Protein AF-0000000076756627 (afdb_homodimer)

Nearest PDB structures (foldseek):
  6l85-assembly1_A  TM=8.746E-01  e=1.612E-20  Thermotoga maritima MSB8
  8pm6-assembly1_A  TM=1.096E-01  e=7.629E-03  Homo sapiens
  7p54-assembly1_B  TM=1.481E-01  e=3.243E-01  Homo sapiens
  6oop-assembly1_A  TM=1.247E-01  e=1.608E+00  Escherichia coli
  6l85-assembly1_A  TM=8.746E-01  e=1.141E-20  Thermotoga maritima MSB8

Secondary structure (DSSP, 8-state):
-HHHHHHHHHHHHHHHHHHHHHHHHHHHHHHHHHHTTTTTHHHHHHHHHHHHHHHHHHIIIIIHHHHHHHHHTTSS-HHHHHHHIIIIIHHHHHHHHHHHHHHHHHHSB--SSS---HHHHHHHHHHHHHHHHHHHHHHHHTT----HHHHHHHHHHHHHHHHHHHHHGGGGGGGB-HHHHHHHHHHHHHHHHHHHHHHHHHHHHHIIIIIHHHHHHHHHHHHHHHHHHHHHHHHHHHHHHS-HHHHHHHHHHHHHHHHHHHHS---GGG--SHHHHHHHHHHHHHHT-THHHHHHHHHHHHHHHHHHHHHHHIIIIITGGG-----HHHHHHHHHHHHHHHHHHHHHHHHH--TTS-HHHHHHHHHHHHHHHHHHHHHHHHHHHTTHHHHHHHHHHHHHHHHSSTT--PPPPHHHHHHHHHHHHHHHHHH-HHHHHIIIIIS----HHHHHHHHHHHHHHHHHHHHHT----HHHHHHHHHHHHHHHHT---HHHHHHHHHHHHHHHHHHHHHHHHHHHHHHHH-/-HHHHHHHHHHHHHHHHHHHHHHHHHHHHHHHHHHTTTTTHHHHHHHHHHHHHHHHHHIIIIIHHHHHHHHHTTSS-HHHHHHHIIIIIHHHHHHHHHHHHHHHHHHSB--SSS---HHHHHHHHHHHHHHHHHHHHHHHHTT----HHHHHHHHHHHHHHHHHHHHHGGGGGGGB-HHHHHHHHHHHHHHHHHHHHHHHHHHHHHIIIIIHHHHHHHHHHHHHHHHHHHHHHHHHHHHHHS-HHHHHHHHHHHHHHHHHHHHS---GGG--SHHHHHHHHHHHHHHT-THHHHHHHHHHHHHHHHHHHHHHHIIIIITGGG-----HHHHHHHHHHHHHHHHHHHHHHHHH--TTS-HHHHHHHHHHHHHHHHHHHHHHHHHHHTTHHHHHHHHHHHHHHHHSSTT--PPPPHHHHHHHHHHHHHHHHHH-HHHHHIIIIIS----HHHHHHHHHHHHHHHHHHHHHT----HHHHHHHHHHHHHHHHT---HHHHHHHHHHHHHHHHHHHHHHHHHHHHHHHH-

Solvent-accessible surface area (backbone atoms only — not comparable to full-atom values): 49912 Å² total; per-residue (Å²): 111,71,64,56,52,52,48,50,50,49,49,51,51,50,51,50,44,50,50,48,47,50,52,44,48,50,50,45,54,56,51,46,39,62,70,30,70,58,46,63,49,68,60,48,53,52,40,49,52,27,30,40,47,22,19,18,26,43,14,8,20,52,51,15,47,66,43,2,36,41,40,35,21,64,60,32,52,70,70,52,48,48,52,47,34,53,49,27,19,30,40,18,23,64,66,23,14,68,53,47,20,58,51,68,64,62,66,52,43,60,62,79,77,47,95,63,56,50,65,58,54,40,38,26,38,42,13,8,34,42,18,21,23,52,48,37,45,54,33,12,75,69,25,35,67,50,53,62,64,48,15,36,50,17,0,40,51,24,16,47,39,50,52,22,36,74,74,53,40,77,62,15,59,74,43,50,49,60,68,60,52,49,39,53,56,49,16,70,51,49,15,22,48,51,8,15,53,44,10,29,56,55,42,50,49,43,44,57,60,49,55,42,37,41,51,54,39,47,50,48,45,48,49,46,48,49,47,48,49,49,49,49,51,51,47,50,54,52,50,69,70,42,54,73,70,52,41,54,57,48,47,55,39,43,55,54,32,49,54,42,59,71,64,62,86,58,60,79,82,72,42,76,31,68,65,57,42,53,49,48,57,54,49,52,57,54,61,64,42,60,42,58,53,37,52,41,49,51,52,15,48,50,35,15,53,47,35,25,47,51,42,43,30,36,54,66,59,31,40,50,65,56,64,52,78,69,49,73,66,50,51,50,45,51,22,49,45,45,12,47,52,39,21,50,53,45,33,58,53,41,66,66,57,52,88,82,53,61,59,62,58,51,50,42,50,52,25,27,51,50,25,52,51,50,49,45,52,49,31,20,36,42,15,10,52,57,48,17,66,29,47,18,47,44,50,53,38,52,34,25,52,50,70,63,39,78,79,65,85,68,85,74,57,64,66,58,39,50,43,35,30,51,25,17,44,44,17,28,70,75,41,7,62,44,15,20,42,33,56,5,52,62,35,17,82,41,39,23,55,54,25,30,36,22,54,46,24,26,41,49,48,54,40,51,28,60,76,69,69,48,63,65,38,72,58,41,12,40,55,16,4,42,42,16,44,10,57,72,70,72,50,46,35,65,76,64,46,50,61,38,55,49,46,57,65,43,33,32,59,52,10,11,52,43,1,30,52,41,25,54,51,46,64,69,74,102,110,70,64,56,53,53,48,51,50,49,50,52,50,50,52,51,45,50,50,50,47,49,52,45,48,52,50,44,52,57,51,46,38,60,68,30,69,59,46,62,50,69,60,48,53,53,41,49,52,28,32,40,46,21,20,16,25,41,12,8,20,50,51,15,46,65,44,3,36,43,39,36,22,63,59,31,52,72,69,52,48,49,52,47,35,52,49,26,18,31,41,18,22,65,66,23,15,68,52,47,19,58,51,67,65,64,64,54,42,61,63,78,79,46,96,61,55,51,66,57,53,38,37,26,38,42,14,8,33,42,18,21,23,52,48,38,45,54,33,12,75,70,25,36,69,50,55,64,63,48,15,35,51,17,0,40,51,23,17,46,39,51,52,22,36,74,73,54,40,77,63,15,61,72,43,50,50,60,68,59,54,49,39,54,57,50,15,71,52,50,15,23,48,52,8,14,53,45,10,30,54,53,41,49,49,44,43,57,61,48,56,39,37,40,51,55,40,48,49,49,47,47,50,47,48,49,46,48,50,49,49,50,51,52,46,50,55,52,51,70,70,41,53,73,70,54,41,55,58,48,47,56,39,44,55,55,33,49,54,42,60,71,62,62,85,58,60,78,82,72,41,76,29,68,68,57,42,52,50,47,57,53,48,52,56,54,62,63,43,60,41,58,52,39,51,42,50,50,51,16,48,51,35,15,52,46,35,23,46,50,41,43,31,36,54,67,59,29,40,49,64,57,64,52,80,69,50,75,65,48,51,50,45,51,23,49,45,46,13,47,52,39,21,51,52,44,32,57,53,41,66,66,58,52,86,81,54,61,60,61,58,52,50,41,49,52,26,28,52,51,25,52,53,50,48,44,52,49,31,20,34,43,16,10,52,57,48,18,67,30,47,16,47,45,50,54,38,52,34,26,53,50,70,61,40,80,80,65,85,69,84,72,56,66,67,58,39,49,42,34,30,51,24,17,44,45,17,27,72,74,41,7,60,44,15,20,42,33,55,6,51,60,35,17,81,42,40,24,55,55,23,31,36,22,52,45,24,27,42,48,47,53,41,52,28,61,74,70,68,47,62,65,39,74,58,41,11,39,55,16,5,42,41,16,43,9,56,73,70,71,49,47,37,64,77,63,46,50,61,36,54,49,47,56,65,42,35,32,60,52,10,11,52,44,0,31,52,41,27,54,50,48,64,69,74,103

InterPro domains:
  IPR001204 Phosphate transporter [PF01384] (58-515)
  IPR001204 Phosphate transporter [PTHR11101] (40-524)

Sequence (1052 aa):
MAGSSASLRLKSVNFLGMALLFGVSCYFIYWGLGYIQHHHSALFILAALFGIFMAFNIGGNDVANSFGTSVGAGTLSIPQALAVAAVFEVSGAMLAGGGVTDTIRNGIVDLGSMSLEPVQFVYIMMAALAAASLWLLFASQKGLPVSTTHSIIGGIVGAALVLGFYNSGLAGLNMVRWEKIGEIAISWVLSPLLGGVTSYLVFKNIKTYILGYNVASSRHVQRLRKQKLAYKKEHKTRFEQMSELQQMAYTATIVRDAQLYNEGNYQPEELVSDYYRGLHEIDCRKDEINAFRALRLWVPLAGAVGGMVMAAMLLFKGLKHLNLGLSTLDNLLIVGMVGAVLWMGTFAYARTLKTGANLDRATFIMFSWLQVFTACCFAFSHGSNDIANAIGPFAAIMDVLRSGTIGSSGDIPPITMLTFGVSLVVGLWFIGREVIATVGENLAKMHPSSGFVAELSAATVVMLASALGLPVSSTHILVGAVLGIGLVNRNANWRLMKPIALAWVITVPAAGLLASICFIVLNAVFMAGSSASLRLKSVNFLGMALLFGVSCYFIYWGLGYIQHHHSALFILAALFGIFMAFNIGGNDVANSFGTSVGAGTLSIPQALAVAAVFEVSGAMLAGGGVTDTIRNGIVDLGSMSLEPVQFVYIMMAALAAASLWLLFASQKGLPVSTTHSIIGGIVGAALVLGFYNSGLAGLNMVRWEKIGEIAISWVLSPLLGGVTSYLVFKNIKTYILGYNVASSRHVQRLRKQKLAYKKEHKTRFEQMSELQQMAYTATIVRDAQLYNEGNYQPEELVSDYYRGLHEIDCRKDEINAFRALRLWVPLAGAVGGMVMAAMLLFKGLKHLNLGLSTLDNLLIVGMVGAVLWMGTFAYARTLKTGANLDRATFIMFSWLQVFTACCFAFSHGSNDIANAIGPFAAIMDVLRSGTIGSSGDIPPITMLTFGVSLVVGLWFIGREVIATVGENLAKMHPSSGFVAELSAATVVMLASALGLPVSSTHILVGAVLGIGLVNRNANWRLMKPIALAWVITVPAAGLLASICFIVLNAVF

Structure (mmCIF, N/CA/C/O backbone):
data_AF-0000000076756627-model_v1
#
loop_
_entity.id
_entity.type
_entity.pdbx_description
1 polymer 'Phosphate transporter'
#
loop_
_atom_site.group_PDB
_atom_site.id
_atom_site.type_symbol
_atom_site.label_atom_id
_atom_site.label_alt_id
_atom_site.label_comp_id
_atom_site.label_asym_id
_atom_site.label_entity_id
_atom_site.label_seq_id
_atom_site.pdbx_PDB_ins_code
_atom_site.Cartn_x
_atom_site.Cartn_y
_atom_site.Cartn_z
_atom_site.occupancy
_atom_site.B_iso_or_equiv
_atom_site.auth_seq_id
_atom_site.auth_comp_id
_atom_site.auth_asym_id
_atom_site.auth_atom_id
_atom_site.pdbx_PDB_model_num
ATOM 1 N N . MET A 1 1 ? 10.414 22.359 33.5 1 35.88 1 MET A N 1
ATOM 2 C CA . MET A 1 1 ? 10.297 20.922 33.75 1 35.88 1 MET A CA 1
ATOM 3 C C . MET A 1 1 ? 9.992 20.172 32.469 1 35.88 1 MET A C 1
ATOM 5 O O . MET A 1 1 ? 10.344 18.984 32.312 1 35.88 1 MET A O 1
ATOM 9 N N . ALA A 1 2 ? 9.18 20.812 31.547 1 48.38 2 ALA A N 1
ATOM 10 C CA . ALA A 1 2 ? 8.844 20.219 30.266 1 48.38 2 ALA A CA 1
ATOM 11 C C . ALA A 1 2 ? 10.078 20.078 29.391 1 48.38 2 ALA A C 1
ATOM 13 O O . ALA A 1 2 ? 10.242 19.078 28.688 1 48.38 2 ALA A O 1
ATOM 14 N N . GLY A 1 3 ? 10.969 20.938 29.422 1 47.34 3 GLY A N 1
ATOM 15 C CA . GLY A 1 3 ? 12.227 20.938 28.703 1 47.34 3 GLY A CA 1
ATOM 16 C C . GLY A 1 3 ? 13.156 19.812 29.125 1 47.34 3 GLY A C 1
ATOM 17 O O . GLY A 1 3 ? 13.805 19.172 28.297 1 47.34 3 GLY A O 1
ATOM 18 N N . SER A 1 4 ? 13.188 19.672 30.391 1 49.72 4 SER A N 1
ATOM 19 C CA . SER A 1 4 ? 14.086 18.688 30.969 1 49.72 4 SER A CA 1
ATOM 20 C C . SER A 1 4 ? 13.633 17.266 30.625 1 49.72 4 SER A C 1
ATOM 22 O O . SER A 1 4 ? 14.461 16.406 30.297 1 49.72 4 SER A O 1
ATOM 24 N N . SER A 1 5 ? 12.305 17.078 30.609 1 50.75 5 SER A N 1
ATOM 25 C CA . SER A 1 5 ? 11.773 15.75 30.297 1 50.75 5 SER A CA 1
ATOM 26 C C . SER A 1 5 ? 11.992 15.391 28.828 1 50.75 5 SER A C 1
ATOM 28 O O . SER A 1 5 ? 12.305 14.242 28.516 1 50.75 5 SER A O 1
ATOM 30 N N . ALA A 1 6 ? 11.953 16.453 28.047 1 56 6 ALA A N 1
ATOM 31 C CA . ALA A 1 6 ? 12.227 16.219 26.625 1 56 6 ALA A CA 1
ATOM 32 C C . ALA A 1 6 ? 13.695 15.898 26.391 1 56 6 ALA A C 1
ATOM 34 O O . ALA A 1 6 ? 14.031 15.031 25.578 1 56 6 ALA A O 1
ATOM 35 N N . SER A 1 7 ? 14.477 16.562 27.156 1 57.66 7 SER A N 1
ATOM 36 C CA . SER A 1 7 ? 15.914 16.312 27.016 1 57.66 7 SER A CA 1
ATOM 37 C C . SER A 1 7 ? 16.297 14.938 27.531 1 57.66 7 SER A C 1
ATOM 39 O O . SER A 1 7 ? 17.141 14.258 26.938 1 57.66 7 SER A O 1
ATOM 41 N N . LEU A 1 8 ? 15.719 14.492 28.641 1 53.34 8 LEU A N 1
ATOM 42 C CA . LEU A 1 8 ? 15.992 13.172 29.203 1 53.34 8 LEU A CA 1
ATOM 43 C C . LEU A 1 8 ? 15.492 12.078 28.25 1 53.34 8 LEU A C 1
ATOM 45 O O . LEU A 1 8 ? 16.141 11.047 28.094 1 53.34 8 LEU A O 1
ATOM 49 N N . ARG A 1 9 ? 14.422 12.352 27.719 1 59.53 9 ARG A N 1
ATOM 50 C CA . ARG A 1 9 ? 13.883 11.391 26.75 1 59.53 9 ARG A CA 1
ATOM 51 C C . ARG A 1 9 ? 14.766 11.289 25.516 1 59.53 9 ARG A C 1
ATOM 53 O O . ARG A 1 9 ? 15 10.195 25 1 59.53 9 ARG A O 1
ATOM 60 N N . LEU A 1 10 ? 15.258 12.406 25.203 1 69.25 10 LEU A N 1
ATOM 61 C CA . LEU A 1 10 ? 16.156 12.391 24.047 1 69.25 10 LEU A CA 1
ATOM 62 C C . LEU A 1 10 ? 17.453 11.656 24.375 1 69.25 10 LEU A C 1
ATOM 64 O O . LEU A 1 10 ? 17.969 10.922 23.531 1 69.25 10 LEU A O 1
ATOM 68 N N . LYS A 1 11 ? 17.953 11.875 25.609 1 67.75 11 LYS A N 1
ATOM 69 C CA . LYS A 1 11 ? 19.172 11.18 26.016 1 67.75 11 LYS A CA 1
ATOM 70 C C . LYS A 1 11 ? 18.953 9.672 26.094 1 67.75 11 LYS A C 1
ATOM 72 O O . LYS A 1 11 ? 19.828 8.891 25.703 1 67.75 11 LYS A O 1
ATOM 77 N N . SER A 1 12 ? 17.859 9.32 26.578 1 73.81 12 SER A N 1
ATOM 78 C CA . SER A 1 12 ? 17.547 7.898 26.688 1 73.81 12 SER A CA 1
ATOM 79 C C . SER A 1 12 ? 17.438 7.254 25.312 1 73.81 12 SER A C 1
ATOM 81 O O . SER A 1 12 ? 17.906 6.133 25.109 1 73.81 12 SER A O 1
ATOM 83 N N . VAL A 1 13 ? 16.984 7.965 24.391 1 77.12 13 VAL A N 1
ATOM 84 C CA . VAL A 1 13 ? 16.828 7.438 23.047 1 77.12 13 VAL A CA 1
ATOM 85 C C . VAL A 1 13 ? 18.203 7.348 22.375 1 77.12 13 VAL A C 1
ATOM 87 O O . VAL A 1 13 ? 18.469 6.41 21.609 1 77.12 13 VAL A O 1
ATOM 90 N N . ASN A 1 14 ? 19.062 8.266 22.719 1 82.25 14 ASN A N 1
ATOM 91 C CA . ASN A 1 14 ? 20.422 8.219 22.203 1 82.25 14 ASN A CA 1
ATOM 92 C C . ASN A 1 14 ? 21.172 6.996 22.719 1 82.25 14 ASN A C 1
ATOM 94 O O . ASN A 1 14 ? 21.875 6.32 21.953 1 82.25 14 ASN A O 1
ATOM 98 N N . PHE A 1 15 ? 20.969 6.762 23.969 1 84.06 15 PHE A N 1
ATOM 99 C CA . PHE A 1 15 ? 21.641 5.617 24.578 1 84.06 15 PHE A CA 1
ATOM 100 C C . PHE A 1 15 ? 21.109 4.312 24 1 84.06 15 PHE A C 1
ATOM 102 O O . PHE A 1 15 ? 21.875 3.379 23.75 1 84.06 15 PHE A O 1
ATOM 109 N N . LEU A 1 16 ? 19.859 4.281 23.75 1 83.56 16 LEU A N 1
ATOM 110 C CA . LEU A 1 16 ? 19.266 3.078 23.188 1 83.56 16 LEU A CA 1
ATOM 111 C C . LEU A 1 16 ? 19.75 2.84 21.75 1 83.56 16 LEU A C 1
ATOM 113 O O . LEU A 1 16 ? 20 1.698 21.359 1 83.56 16 LEU A O 1
ATOM 117 N N . GLY A 1 17 ? 19.906 3.883 21.016 1 85.69 17 GLY A N 1
ATOM 118 C CA . GLY A 1 17 ? 20.438 3.758 19.672 1 85.69 17 GLY A CA 1
ATOM 119 C C . GLY A 1 17 ? 21.859 3.256 19.625 1 85.69 17 GLY A C 1
ATOM 120 O O . GLY A 1 17 ? 22.188 2.375 18.828 1 85.69 17 GLY A O 1
ATOM 121 N N . MET A 1 18 ? 22.625 3.729 20.516 1 89.69 18 MET A N 1
ATOM 122 C CA . MET A 1 18 ? 24.016 3.328 20.562 1 89.69 18 MET A CA 1
ATOM 123 C C . MET A 1 18 ? 24.156 1.894 21.062 1 89.69 18 MET A C 1
ATOM 125 O O . MET A 1 18 ? 25 1.142 20.562 1 89.69 18 MET A O 1
ATOM 129 N N . ALA A 1 19 ? 23.344 1.594 22.062 1 91.44 19 ALA A N 1
ATOM 130 C CA . ALA A 1 19 ? 23.375 0.233 22.594 1 91.44 19 ALA A CA 1
ATOM 131 C C . ALA A 1 19 ? 22.953 -0.777 21.531 1 91.44 19 ALA A C 1
ATOM 133 O O . ALA A 1 19 ? 23.516 -1.867 21.438 1 91.44 19 ALA A O 1
ATOM 134 N N . LEU A 1 20 ? 22 -0.379 20.781 1 90.5 20 LEU A N 1
ATOM 135 C CA . LEU A 1 20 ? 21.531 -1.255 19.719 1 90.5 20 LEU A CA 1
ATOM 136 C C . LEU A 1 20 ? 22.609 -1.444 18.641 1 90.5 20 LEU A C 1
ATOM 138 O O . LEU A 1 20 ? 22.844 -2.566 18.203 1 90.5 20 LEU A O 1
ATOM 142 N N . LEU A 1 21 ? 23.219 -0.354 18.25 1 93.12 21 LEU A N 1
ATOM 143 C CA . LEU A 1 21 ? 24.281 -0.43 17.25 1 93.12 21 LEU A CA 1
ATOM 144 C C . LEU A 1 21 ? 25.438 -1.289 17.75 1 93.12 21 LEU A C 1
ATOM 146 O O . LEU A 1 21 ? 25.953 -2.123 17.016 1 93.12 21 LEU A O 1
ATOM 150 N N . PHE A 1 22 ? 25.781 -1.101 19 1 94.44 22 PHE A N 1
ATOM 151 C CA . PHE A 1 22 ? 26.891 -1.858 19.594 1 94.44 22 PHE A CA 1
ATOM 152 C C . PHE A 1 22 ? 26.531 -3.34 19.688 1 94.44 22 PHE A C 1
ATOM 154 O O . PHE A 1 22 ? 27.344 -4.195 19.328 1 94.44 22 PHE A O 1
ATOM 161 N N . GLY A 1 23 ? 25.375 -3.646 20.188 1 94.81 23 GLY A N 1
ATOM 162 C CA . GLY A 1 23 ? 24.938 -5.027 20.312 1 94.81 23 GLY A CA 1
ATOM 163 C C . GLY A 1 23 ? 24.875 -5.762 18.984 1 94.81 23 GLY A C 1
ATOM 164 O O . GLY A 1 23 ? 25.406 -6.863 18.859 1 94.81 23 GLY A O 1
ATOM 165 N N . VAL A 1 24 ? 24.297 -5.105 17.969 1 94.25 24 VAL A N 1
ATOM 166 C CA . VAL A 1 24 ? 24.141 -5.738 16.656 1 94.25 24 VAL A CA 1
ATOM 167 C C . VAL A 1 24 ? 25.5 -5.887 15.992 1 94.25 24 VAL A C 1
ATOM 169 O O . VAL A 1 24 ? 25.766 -6.887 15.312 1 94.25 24 VAL A O 1
ATOM 172 N N . SER A 1 25 ? 26.359 -4.91 16.172 1 96.38 25 SER A N 1
ATOM 173 C CA . SER A 1 25 ? 27.703 -4.969 15.578 1 96.38 25 SER A CA 1
ATOM 174 C C . SER A 1 25 ? 28.531 -6.082 16.203 1 96.38 25 SER A C 1
ATOM 176 O O . SER A 1 25 ? 29.234 -6.816 15.5 1 96.38 25 SER A O 1
ATOM 178 N N . CYS A 1 26 ? 28.453 -6.23 17.516 1 96.25 26 CYS A N 1
ATOM 179 C CA . CYS A 1 26 ? 29.203 -7.277 18.203 1 96.25 26 CYS 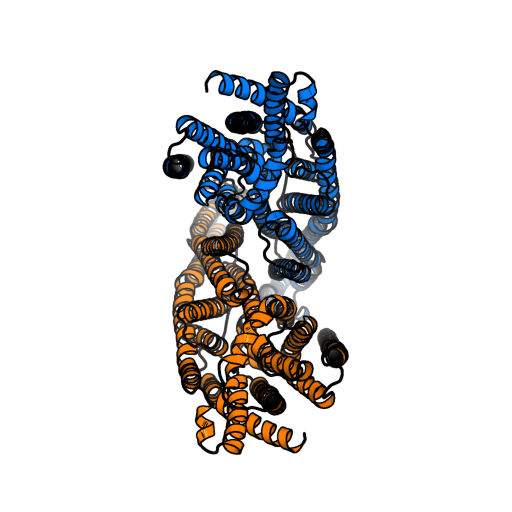A CA 1
ATOM 180 C C . CYS A 1 26 ? 28.719 -8.656 17.781 1 96.25 26 CYS A C 1
ATOM 182 O O . CYS A 1 26 ? 29.531 -9.555 17.531 1 96.25 26 CYS A O 1
ATOM 184 N N . TYR A 1 27 ? 27.484 -8.773 17.766 1 96.19 27 TYR A N 1
ATOM 185 C CA . TYR A 1 27 ? 26.953 -10.062 17.328 1 96.19 27 TYR A CA 1
ATOM 186 C C . TYR A 1 27 ? 27.344 -10.359 15.891 1 96.19 27 TYR A C 1
ATOM 188 O O . TYR A 1 27 ? 27.672 -11.508 15.555 1 96.19 27 TYR A O 1
ATOM 196 N N . PHE A 1 28 ? 27.344 -9.375 15.078 1 96.5 28 PHE A N 1
ATOM 197 C CA . PHE A 1 28 ? 27.703 -9.547 13.68 1 96.5 28 PHE A CA 1
ATOM 198 C C . PHE A 1 28 ? 29.156 -9.984 13.539 1 96.5 28 PHE A C 1
ATOM 200 O O . PHE A 1 28 ? 29.469 -10.883 12.758 1 96.5 28 PHE A O 1
ATOM 207 N N . ILE A 1 29 ? 30 -9.359 14.242 1 96.06 29 ILE A N 1
ATOM 208 C CA . ILE A 1 29 ? 31.422 -9.688 14.172 1 96.06 29 ILE A CA 1
ATOM 209 C C . ILE A 1 29 ? 31.641 -11.109 14.672 1 96.06 29 ILE A C 1
ATOM 211 O O . ILE A 1 29 ? 32.406 -11.875 14.07 1 96.06 29 ILE A O 1
ATOM 215 N N . TYR A 1 30 ? 30.906 -11.445 15.742 1 95.69 30 TYR A N 1
ATOM 216 C CA . TYR A 1 30 ? 31 -12.805 16.266 1 95.69 30 TYR A CA 1
ATOM 217 C C . TYR A 1 30 ? 30.516 -13.812 15.227 1 95.69 30 TYR A C 1
ATOM 219 O O . TYR A 1 30 ? 31.203 -14.797 14.945 1 95.69 30 TYR A O 1
ATOM 227 N N . TRP A 1 31 ? 29.406 -13.539 14.68 1 95.56 31 TRP A N 1
ATOM 228 C CA . TRP A 1 31 ? 28.828 -14.406 13.648 1 95.56 31 TRP A CA 1
ATOM 229 C C . TRP A 1 31 ? 29.734 -14.461 12.422 1 95.56 31 TRP A C 1
ATOM 231 O O . TRP A 1 31 ? 29.969 -15.531 11.852 1 95.56 31 TRP A O 1
ATOM 241 N N . GLY A 1 32 ? 30.234 -13.312 12.008 1 94.62 32 GLY A N 1
ATOM 242 C CA . GLY A 1 32 ? 31.047 -13.211 10.805 1 94.62 32 GLY A CA 1
ATOM 243 C C . GLY A 1 32 ? 32.375 -13.969 10.898 1 94.62 32 GLY A C 1
ATOM 244 O O . GLY A 1 32 ? 32.812 -14.547 9.914 1 94.62 32 GLY A O 1
ATOM 245 N N . LEU A 1 33 ? 32.938 -13.977 12.078 1 94.5 33 LEU A N 1
ATOM 246 C CA . LEU A 1 33 ? 34.188 -14.742 12.289 1 94.5 33 LEU A CA 1
ATOM 247 C C . LEU A 1 33 ? 33.938 -16.234 12.07 1 94.5 33 LEU A C 1
ATOM 249 O O . LEU A 1 33 ? 34.812 -16.922 11.523 1 94.5 33 LEU A O 1
ATOM 253 N N . GLY A 1 34 ? 32.75 -16.672 12.523 1 92.94 34 GLY A N 1
ATOM 254 C CA . GLY A 1 34 ? 32.406 -18.047 12.242 1 92.94 34 GLY A CA 1
ATOM 255 C C . GLY A 1 34 ? 32.156 -18.312 10.773 1 92.94 34 GLY A C 1
ATOM 256 O O . GLY A 1 34 ? 32.5 -19.375 10.258 1 92.94 34 GLY A O 1
ATOM 257 N N . TYR A 1 35 ? 31.594 -17.297 10.148 1 91.69 35 TYR A N 1
ATOM 258 C CA . TYR A 1 35 ? 31.25 -17.422 8.742 1 91.69 35 TYR A CA 1
ATOM 259 C C . TYR A 1 35 ? 32.5 -17.562 7.879 1 91.69 35 TYR A C 1
ATOM 261 O O . TYR A 1 35 ? 32.5 -18.328 6.914 1 91.69 35 TYR A O 1
ATOM 269 N N . ILE A 1 36 ? 33.625 -16.859 8.172 1 90.94 36 ILE A N 1
ATOM 270 C CA . ILE A 1 36 ? 34.812 -16.922 7.371 1 90.94 36 ILE A CA 1
ATOM 271 C C . ILE A 1 36 ? 35.781 -17.984 7.93 1 90.94 36 ILE A C 1
ATOM 273 O O . ILE A 1 36 ? 36.938 -18.078 7.523 1 90.94 36 ILE A O 1
ATOM 277 N N . GLN A 1 37 ? 35.375 -18.781 8.891 1 91.19 37 GLN A N 1
ATOM 278 C CA . GLN A 1 37 ? 36.125 -19.875 9.508 1 91.19 37 GLN A CA 1
ATOM 279 C C . GLN A 1 37 ? 37.406 -19.359 10.172 1 91.19 37 GLN A C 1
ATOM 281 O O . GLN A 1 37 ? 38.438 -20.016 10.117 1 91.19 37 GLN A O 1
ATOM 286 N N . HIS A 1 38 ? 37.375 -18.125 10.625 1 87.31 38 HIS A N 1
ATOM 287 C CA . HIS A 1 38 ? 38.406 -17.484 11.398 1 87.31 38 HIS A CA 1
ATOM 288 C C . HIS A 1 38 ? 39.688 -17.297 10.555 1 87.31 38 HIS A C 1
ATOM 290 O O . HIS A 1 38 ? 40.781 -17.234 11.086 1 87.31 38 HIS A O 1
ATOM 296 N N . HIS A 1 39 ? 39.438 -17.281 9.266 1 85.69 39 HIS A N 1
ATOM 297 C CA . HIS A 1 39 ? 40.531 -16.891 8.375 1 85.69 39 HIS A CA 1
ATOM 298 C C . HIS A 1 39 ? 40.688 -15.375 8.344 1 85.69 39 HIS A C 1
ATOM 300 O O . HIS A 1 39 ? 39.719 -14.641 8.234 1 85.69 39 HIS A O 1
ATOM 306 N N . HIS A 1 40 ? 41.906 -14.844 8.531 1 91.06 40 HIS A N 1
ATOM 307 C CA . HIS A 1 40 ? 42.188 -13.414 8.453 1 91.06 40 HIS A CA 1
ATOM 308 C C . HIS A 1 40 ? 41.281 -12.609 9.367 1 91.06 40 HIS A C 1
ATOM 310 O O . HIS A 1 40 ? 40.625 -11.648 8.93 1 91.06 40 HIS A O 1
ATOM 316 N N . SER A 1 41 ? 41.156 -12.992 10.594 1 94 41 SER A N 1
ATOM 317 C CA . SER A 1 41 ? 40.219 -12.445 11.57 1 94 41 SER A CA 1
ATOM 318 C C . SER A 1 41 ? 40.438 -10.945 11.742 1 94 41 SER A C 1
ATOM 320 O O . SER A 1 41 ? 39.469 -10.188 11.805 1 94 41 SER A O 1
ATOM 322 N N . ALA A 1 42 ? 41.656 -10.523 11.781 1 94.31 42 ALA A N 1
ATOM 323 C CA . ALA A 1 42 ? 41.938 -9.109 11.984 1 94.31 42 ALA A CA 1
ATOM 324 C C . ALA A 1 42 ? 41.438 -8.281 10.805 1 94.31 42 ALA A C 1
ATOM 326 O O . ALA A 1 42 ? 40.875 -7.199 10.992 1 94.31 42 ALA A O 1
ATOM 327 N N . LEU A 1 43 ? 41.688 -8.836 9.664 1 94.25 43 LEU A N 1
ATOM 328 C CA . LEU A 1 43 ? 41.25 -8.141 8.453 1 94.25 43 LEU A CA 1
ATOM 329 C C . LEU A 1 43 ? 39.719 -8.062 8.391 1 94.25 43 LEU A C 1
ATOM 331 O O . LEU A 1 43 ? 39.156 -7.039 7.996 1 94.25 43 LEU A O 1
ATOM 335 N N . PHE A 1 44 ? 39.125 -9.102 8.805 1 96.06 44 PHE A N 1
ATOM 336 C CA . PHE A 1 44 ? 37.656 -9.133 8.781 1 96.06 44 PHE A CA 1
ATOM 337 C C . PHE A 1 44 ? 37.062 -8.125 9.773 1 96.06 44 PHE A C 1
ATOM 339 O O . PHE A 1 44 ? 36.125 -7.414 9.453 1 96.06 44 PHE A O 1
ATOM 346 N N . ILE A 1 45 ? 37.625 -8.125 10.953 1 96.88 45 ILE A N 1
ATOM 347 C CA . ILE A 1 45 ? 37.125 -7.23 11.984 1 96.88 45 ILE A CA 1
ATOM 348 C C . ILE A 1 45 ? 37.25 -5.781 11.523 1 96.88 45 ILE A C 1
ATOM 350 O O . ILE A 1 45 ? 36.312 -4.992 11.664 1 96.88 45 ILE A O 1
ATOM 354 N N . LEU A 1 46 ? 38.344 -5.445 10.93 1 96.62 46 LEU A N 1
ATOM 355 C CA . LEU A 1 46 ? 38.562 -4.086 10.445 1 96.62 46 LEU A CA 1
ATOM 356 C C . LEU A 1 46 ? 37.594 -3.764 9.297 1 96.62 46 LEU A C 1
ATOM 358 O O . LEU A 1 46 ? 37.062 -2.662 9.234 1 96.62 46 LEU A O 1
ATOM 362 N N . ALA A 1 47 ? 37.438 -4.707 8.406 1 96.62 47 ALA A N 1
ATOM 363 C CA . ALA A 1 47 ? 36.5 -4.527 7.297 1 96.62 47 ALA A CA 1
ATOM 364 C C . ALA A 1 47 ? 35.094 -4.32 7.801 1 96.62 47 ALA A C 1
ATOM 366 O O . ALA A 1 47 ? 34.344 -3.486 7.273 1 96.62 47 ALA A O 1
ATOM 367 N N . ALA A 1 48 ? 34.719 -5.129 8.789 1 97.44 48 ALA A N 1
ATOM 368 C CA . ALA A 1 48 ? 33.406 -5.012 9.375 1 97.44 48 ALA A CA 1
ATOM 369 C C . ALA A 1 48 ? 33.188 -3.627 9.984 1 97.44 48 ALA A C 1
ATOM 371 O O . ALA A 1 48 ? 32.125 -3.029 9.82 1 97.44 48 ALA A O 1
ATOM 372 N N . LEU A 1 49 ? 34.188 -3.148 10.609 1 97.5 49 LEU A N 1
ATOM 373 C CA . LEU A 1 49 ? 34.094 -1.822 11.211 1 97.5 49 LEU A CA 1
ATOM 374 C C . LEU A 1 49 ? 33.938 -0.747 10.141 1 97.5 49 LEU A C 1
ATOM 376 O O . LEU A 1 49 ? 33.156 0.18 10.281 1 97.5 49 LEU A O 1
ATOM 380 N N . PHE A 1 50 ? 34.688 -0.864 9.086 1 97.88 50 PHE A N 1
ATOM 381 C CA . PHE A 1 50 ? 34.625 0.094 7.988 1 97.88 50 PHE A CA 1
ATOM 382 C C . PHE A 1 50 ? 33.25 0.031 7.309 1 97.88 50 PHE A C 1
ATOM 384 O O . PHE A 1 50 ? 32.688 1.065 6.977 1 97.88 50 PHE A O 1
ATOM 391 N N . GLY A 1 51 ? 32.781 -1.168 7.133 1 96.88 51 GLY A N 1
ATOM 392 C CA . GLY A 1 51 ? 31.453 -1.336 6.52 1 96.88 51 GLY A CA 1
ATOM 393 C C . GLY A 1 51 ? 30.328 -0.761 7.352 1 96.88 51 GLY A C 1
ATOM 394 O O . GLY A 1 51 ? 29.469 -0.049 6.832 1 96.88 51 GLY A O 1
ATOM 395 N N . ILE A 1 52 ? 30.344 -1.124 8.602 1 97.56 52 ILE A N 1
ATOM 396 C CA . ILE A 1 52 ? 29.328 -0.623 9.523 1 97.56 52 ILE A CA 1
ATOM 397 C C . ILE A 1 52 ? 29.406 0.901 9.594 1 97.56 52 ILE A C 1
ATOM 399 O O . ILE A 1 52 ? 28.375 1.58 9.578 1 97.56 52 ILE A O 1
ATOM 403 N N . PHE A 1 53 ? 30.578 1.4 9.609 1 97.69 53 PHE A N 1
ATOM 404 C CA . PHE A 1 53 ? 30.781 2.842 9.656 1 97.69 53 PHE A CA 1
ATOM 405 C C . PHE A 1 53 ? 30.281 3.498 8.367 1 97.69 53 PHE A C 1
ATOM 407 O O . PHE A 1 53 ? 29.734 4.598 8.406 1 97.69 53 PHE A O 1
ATOM 414 N N . MET A 1 54 ? 30.484 2.879 7.281 1 97.56 54 MET A N 1
ATOM 415 C CA . MET A 1 54 ? 29.984 3.373 6 1 97.56 54 MET A CA 1
ATOM 416 C C . MET A 1 54 ? 28.453 3.451 6.008 1 97.56 54 MET A C 1
ATOM 418 O O . MET A 1 54 ? 27.875 4.461 5.598 1 97.56 54 MET A O 1
ATOM 422 N N . ALA A 1 55 ? 27.844 2.361 6.469 1 96.56 55 ALA A N 1
ATOM 423 C CA . ALA A 1 55 ? 26.391 2.352 6.555 1 96.56 55 ALA A CA 1
ATOM 424 C C . ALA A 1 55 ? 25.891 3.461 7.473 1 96.56 55 ALA A C 1
ATOM 426 O O . ALA A 1 55 ? 24.906 4.129 7.168 1 96.56 55 ALA A O 1
ATOM 427 N N . PHE A 1 56 ? 26.594 3.637 8.562 1 96.81 56 PHE A N 1
ATOM 428 C CA . PHE A 1 56 ? 26.297 4.695 9.523 1 96.81 56 PHE A CA 1
ATOM 429 C C . PHE A 1 56 ? 26.328 6.062 8.852 1 96.81 56 PHE A C 1
ATOM 431 O O . PHE A 1 56 ? 25.422 6.875 9.031 1 96.81 56 PHE A O 1
ATOM 438 N N . ASN A 1 57 ? 27.266 6.27 8.078 1 97.38 57 ASN A N 1
ATOM 439 C CA . ASN A 1 57 ? 27.438 7.566 7.43 1 97.38 57 ASN A CA 1
ATOM 440 C C . ASN A 1 57 ? 26.469 7.738 6.258 1 97.38 57 ASN A C 1
ATOM 442 O O . ASN A 1 57 ? 26.078 8.859 5.941 1 97.38 57 ASN A O 1
ATOM 446 N N . ILE A 1 58 ? 26.109 6.68 5.586 1 96.06 58 ILE A N 1
ATOM 447 C CA . ILE A 1 58 ? 25.078 6.742 4.562 1 96.06 58 ILE A CA 1
ATOM 448 C C . ILE A 1 58 ? 23.781 7.254 5.18 1 96.06 58 ILE A C 1
ATOM 450 O O . ILE A 1 58 ? 23.094 8.109 4.602 1 96.06 58 ILE A O 1
ATOM 454 N N . GLY A 1 59 ? 23.484 6.781 6.32 1 94.19 59 GLY A N 1
ATOM 455 C CA . GLY A 1 59 ? 22.312 7.25 7.043 1 94.19 59 GLY A CA 1
ATOM 456 C C . GLY A 1 59 ? 22.359 8.734 7.352 1 94.19 59 GLY A C 1
ATOM 457 O O . GLY A 1 59 ? 21.359 9.438 7.203 1 94.19 59 GLY A O 1
ATOM 458 N N . GLY A 1 60 ? 23.5 9.203 7.719 1 94.75 60 GLY A N 1
ATOM 459 C CA . GLY A 1 60 ? 23.672 10.586 8.141 1 94.75 60 GLY A CA 1
ATOM 460 C C . GLY A 1 60 ? 23.672 11.57 6.984 1 94.75 60 GLY A C 1
ATOM 461 O O . GLY A 1 60 ? 23.562 12.773 7.191 1 94.75 60 GLY A O 1
ATOM 462 N N . ASN A 1 61 ? 23.812 11.047 5.797 1 95.94 61 ASN A N 1
ATOM 463 C CA . ASN A 1 61 ? 23.906 11.961 4.664 1 95.94 61 ASN A CA 1
ATOM 464 C C . ASN A 1 61 ? 22.797 11.703 3.648 1 95.94 61 ASN A C 1
ATOM 466 O O . ASN A 1 61 ? 21.859 12.484 3.537 1 95.94 61 ASN A O 1
ATOM 470 N N . ASP A 1 62 ? 22.75 10.516 3.088 1 92.44 62 ASP A N 1
ATOM 471 C CA . ASP A 1 62 ? 21.812 10.211 2.01 1 92.44 62 ASP A CA 1
ATOM 472 C C . ASP A 1 62 ? 20.391 10.094 2.537 1 92.44 62 ASP A C 1
ATOM 474 O O . ASP A 1 62 ? 19.453 10.633 1.947 1 92.44 62 ASP A O 1
ATOM 478 N N . VAL A 1 63 ? 20.266 9.359 3.562 1 90.12 63 VAL A N 1
ATOM 479 C CA . VAL A 1 63 ? 18.922 9.188 4.133 1 90.12 63 VAL A CA 1
ATOM 480 C C . VAL A 1 63 ? 18.422 10.523 4.684 1 90.12 63 VAL A C 1
ATOM 482 O O . VAL A 1 63 ? 17.25 10.852 4.543 1 90.12 63 VAL A O 1
ATOM 485 N N . ALA A 1 64 ? 19.312 11.234 5.277 1 91.62 64 ALA A N 1
ATOM 486 C CA . ALA A 1 64 ? 18.984 12.562 5.781 1 91.62 64 ALA A CA 1
ATOM 487 C C . ALA A 1 64 ? 18.516 13.477 4.648 1 91.62 64 ALA A C 1
ATOM 489 O O . ALA A 1 64 ? 17.547 14.227 4.805 1 91.62 64 ALA A O 1
ATOM 490 N N . ASN A 1 65 ? 19.188 13.383 3.574 1 89.44 65 ASN A N 1
ATOM 491 C CA . ASN A 1 65 ? 18.812 14.133 2.381 1 89.44 65 ASN A CA 1
ATOM 492 C C . ASN A 1 65 ? 17.375 13.805 1.943 1 89.44 65 ASN A C 1
ATOM 494 O O . ASN A 1 65 ? 16.594 14.711 1.637 1 89.44 65 ASN A O 1
ATOM 498 N N . SER A 1 66 ? 17 12.602 2.02 1 87.38 66 SER A N 1
ATOM 499 C CA . SER A 1 66 ? 15.688 12.141 1.577 1 87.38 66 SER A CA 1
ATOM 500 C C . SER A 1 66 ? 14.586 12.609 2.521 1 87.38 66 SER A C 1
ATOM 502 O O . SER A 1 66 ? 13.445 12.828 2.098 1 87.38 66 SER A O 1
ATOM 504 N N . PHE A 1 67 ? 14.891 12.805 3.785 1 91.44 67 PHE A N 1
ATOM 505 C CA . PHE A 1 67 ? 13.891 13.227 4.762 1 91.44 67 PHE A CA 1
ATOM 506 C C . PHE A 1 67 ? 13.906 14.742 4.938 1 91.44 67 PHE A C 1
ATOM 508 O O . PHE A 1 67 ? 13.055 15.297 5.637 1 91.44 67 PHE A O 1
ATOM 515 N N . GLY A 1 68 ? 14.844 15.398 4.324 1 92.75 68 GLY A N 1
ATOM 516 C CA . GLY A 1 68 ? 14.922 16.844 4.426 1 92.75 68 GLY A CA 1
ATOM 517 C C . GLY A 1 68 ? 13.641 17.547 4.008 1 92.75 68 GLY A C 1
ATOM 518 O O . GLY A 1 68 ? 13.172 18.453 4.695 1 92.75 68 GLY A O 1
ATOM 519 N N . THR A 1 69 ? 13.039 17.047 2.967 1 92.75 69 THR A N 1
ATOM 520 C CA . THR A 1 69 ? 11.844 17.703 2.439 1 92.75 69 THR A CA 1
ATOM 521 C C . THR A 1 69 ? 10.648 17.453 3.354 1 92.75 69 THR A C 1
ATOM 523 O O . THR A 1 69 ? 9.875 18.375 3.631 1 92.75 69 THR A O 1
ATOM 526 N N . SER A 1 70 ? 10.508 16.281 3.867 1 91.44 70 SER A N 1
ATOM 527 C CA . SER A 1 70 ? 9.352 15.961 4.703 1 91.44 70 SER A CA 1
ATOM 528 C C . SER A 1 70 ? 9.461 16.609 6.074 1 91.44 70 SER A C 1
ATOM 530 O O . SER A 1 70 ? 8.461 17.062 6.637 1 91.44 70 SER A O 1
ATOM 532 N N . VAL A 1 71 ? 10.656 16.688 6.594 1 90.31 71 VAL A N 1
ATOM 533 C CA . VAL A 1 71 ? 10.859 17.328 7.891 1 90.31 71 VAL A CA 1
ATOM 534 C C . VAL A 1 71 ? 10.812 18.844 7.734 1 90.31 71 VAL A C 1
ATOM 536 O O . VAL A 1 71 ? 10.203 19.547 8.547 1 90.31 71 VAL A O 1
ATOM 539 N N . GLY A 1 72 ? 11.43 19.344 6.703 1 89.62 72 GLY A N 1
ATOM 540 C CA . GLY A 1 72 ? 11.422 20.781 6.434 1 89.62 72 GLY A CA 1
ATOM 541 C C . GLY A 1 72 ? 10.031 21.328 6.191 1 89.62 72 GLY A C 1
ATOM 542 O O . GLY A 1 72 ? 9.734 22.453 6.582 1 89.62 72 GLY A O 1
ATOM 543 N N . ALA A 1 73 ? 9.188 20.516 5.609 1 90.31 73 ALA A N 1
ATOM 544 C CA . ALA A 1 73 ? 7.812 20.922 5.324 1 90.31 73 ALA A CA 1
ATOM 545 C C . ALA A 1 73 ? 6.949 20.859 6.578 1 90.31 73 ALA A C 1
ATOM 547 O O . ALA A 1 73 ? 5.809 21.328 6.578 1 90.31 73 ALA A O 1
ATOM 548 N N . GLY A 1 74 ? 7.531 20.266 7.629 1 87.06 74 GLY A N 1
ATOM 549 C CA . GLY A 1 74 ? 6.781 20.125 8.867 1 87.06 74 GLY A CA 1
ATOM 550 C C . GLY A 1 74 ? 5.832 18.938 8.859 1 87.06 74 GLY A C 1
ATOM 551 O O . GLY A 1 74 ? 4.984 18.812 9.75 1 87.06 74 GLY A O 1
ATOM 552 N N . THR A 1 75 ? 5.902 18.172 7.859 1 85.88 75 THR A N 1
ATOM 553 C CA . THR A 1 75 ? 5.035 17.016 7.746 1 85.88 75 THR A CA 1
ATOM 554 C C . THR A 1 75 ? 5.441 15.938 8.75 1 85.88 75 THR A C 1
ATOM 556 O O . THR A 1 75 ? 4.586 15.297 9.367 1 85.88 75 THR A O 1
ATOM 559 N N . LEU A 1 76 ? 6.766 15.727 8.859 1 85.94 76 LEU A N 1
ATOM 560 C CA . LEU A 1 76 ? 7.309 14.766 9.812 1 85.94 76 LEU A CA 1
ATOM 561 C C . LEU A 1 76 ? 8.258 15.453 10.797 1 85.94 76 LEU A C 1
ATOM 563 O O . LEU A 1 76 ? 9.031 16.328 10.406 1 85.94 76 LEU A O 1
ATOM 567 N N . SER A 1 77 ? 8.148 15.047 12.008 1 84.5 77 SER A N 1
ATOM 568 C CA . SER A 1 77 ? 9.188 15.414 12.961 1 84.5 77 SER A CA 1
ATOM 569 C C . SER A 1 77 ? 10.414 14.516 12.82 1 84.5 77 SER A C 1
ATOM 571 O O . SER A 1 77 ? 10.367 13.5 12.133 1 84.5 77 SER A O 1
ATOM 573 N N . ILE A 1 78 ? 11.469 14.922 13.398 1 83.44 78 ILE A N 1
ATOM 574 C CA . ILE A 1 78 ? 12.711 14.172 13.305 1 83.44 78 ILE A CA 1
ATOM 575 C C . ILE A 1 78 ? 12.508 12.766 13.867 1 83.44 78 ILE A C 1
ATOM 577 O O . ILE A 1 78 ? 12.836 11.773 13.203 1 83.44 78 ILE A O 1
ATOM 581 N N . PRO A 1 79 ? 11.867 12.586 15.008 1 83 79 PRO A N 1
ATOM 582 C CA . PRO A 1 79 ? 11.641 11.227 15.5 1 83 79 PRO A CA 1
ATOM 583 C C . PRO A 1 79 ? 10.734 10.414 14.578 1 83 79 PRO A C 1
ATOM 585 O O . PRO A 1 79 ? 10.922 9.203 14.438 1 83 79 PRO A O 1
ATOM 588 N N . GLN A 1 80 ? 9.781 11.055 14 1 83.44 80 GLN A N 1
ATOM 589 C CA . GLN A 1 80 ? 8.922 10.359 13.055 1 83.44 80 GLN A CA 1
ATOM 590 C C . GLN A 1 80 ? 9.695 9.914 11.82 1 83.44 80 GLN A C 1
ATOM 592 O O . GLN A 1 80 ? 9.469 8.82 11.305 1 83.44 80 GLN A O 1
ATOM 597 N N . ALA A 1 81 ? 10.516 10.828 11.43 1 86.06 81 ALA A N 1
ATOM 598 C CA . ALA A 1 81 ? 11.359 10.484 10.289 1 86.06 81 ALA A CA 1
ATOM 599 C C . ALA A 1 81 ? 12.234 9.273 10.594 1 86.06 81 ALA A C 1
ATOM 601 O O . ALA A 1 81 ? 12.43 8.406 9.734 1 86.06 81 ALA A O 1
ATOM 602 N N . LEU A 1 82 ? 12.703 9.227 11.82 1 85.5 82 LEU A N 1
ATOM 603 C CA . LEU A 1 82 ? 13.523 8.102 12.258 1 85.5 82 LEU A CA 1
ATOM 604 C C . LEU A 1 82 ? 12.711 6.812 12.258 1 85.5 82 LEU A C 1
ATOM 606 O O . LEU A 1 82 ? 13.219 5.758 11.867 1 85.5 82 LEU A O 1
ATOM 610 N N . ALA A 1 83 ? 11.547 6.879 12.656 1 84.69 83 ALA A N 1
ATOM 611 C CA . ALA A 1 83 ? 10.68 5.707 12.688 1 84.69 83 ALA A CA 1
ATOM 612 C C . ALA A 1 83 ? 10.391 5.207 11.273 1 84.69 83 ALA A C 1
ATOM 614 O O . ALA A 1 83 ? 10.406 4 11.023 1 84.69 83 ALA A O 1
ATOM 615 N N . VAL A 1 84 ? 10.117 6.152 10.43 1 88.06 84 VAL A N 1
ATOM 616 C CA . VAL A 1 84 ? 9.875 5.801 9.039 1 88.06 84 VAL A CA 1
ATOM 617 C C . VAL A 1 84 ? 11.109 5.129 8.445 1 88.06 84 VAL A C 1
ATOM 619 O O . VAL A 1 84 ? 11.008 4.102 7.773 1 88.06 84 VAL A O 1
ATOM 622 N N . ALA A 1 85 ? 12.234 5.727 8.758 1 89.06 85 ALA A N 1
ATOM 623 C CA . ALA A 1 85 ? 13.492 5.168 8.258 1 89.06 85 ALA A CA 1
ATOM 624 C C . ALA A 1 85 ? 13.719 3.76 8.797 1 89.06 85 ALA A C 1
ATOM 626 O O . ALA A 1 85 ? 14.102 2.855 8.055 1 89.06 85 ALA A O 1
ATOM 627 N N . ALA A 1 86 ? 13.469 3.578 10.055 1 88.12 86 ALA A N 1
ATOM 628 C CA . ALA A 1 86 ? 13.688 2.291 10.711 1 88.12 86 ALA A CA 1
ATOM 629 C C . ALA A 1 86 ? 12.859 1.193 10.055 1 88.12 86 ALA A C 1
ATOM 631 O O . ALA A 1 86 ? 13.336 0.07 9.867 1 88.12 86 ALA A O 1
ATOM 632 N N . VAL A 1 87 ? 11.727 1.544 9.617 1 91.25 87 VAL A N 1
ATOM 633 C CA . VAL A 1 87 ? 10.836 0.525 9.07 1 91.25 87 VAL A CA 1
ATOM 634 C C . VAL A 1 87 ? 11.078 0.367 7.574 1 91.25 87 VAL A C 1
ATOM 636 O O . VAL A 1 87 ? 11.305 -0.745 7.09 1 91.25 87 VAL A O 1
ATOM 639 N N . PHE A 1 88 ? 11.133 1.43 6.898 1 92.81 88 PHE A N 1
ATOM 640 C CA . PHE A 1 88 ? 11.102 1.349 5.445 1 92.81 88 PHE A CA 1
ATOM 641 C C . PHE A 1 88 ? 12.508 1.231 4.875 1 92.81 88 PHE A C 1
ATOM 643 O O . PHE A 1 88 ? 12.727 0.545 3.875 1 92.81 88 PHE A O 1
ATOM 650 N N . GLU A 1 89 ? 13.469 1.89 5.473 1 91.44 89 GLU A N 1
ATOM 651 C CA . GLU A 1 89 ? 14.844 1.749 5.012 1 91.44 89 GLU A CA 1
ATOM 652 C C . GLU A 1 89 ? 15.367 0.339 5.266 1 91.44 89 GLU A C 1
ATOM 654 O O . GLU A 1 89 ? 15.977 -0.27 4.383 1 91.44 89 GLU A O 1
ATOM 659 N N . VAL A 1 90 ? 15.156 -0.102 6.453 1 90.31 90 VAL A N 1
ATOM 660 C CA . VAL A 1 90 ? 15.656 -1.426 6.816 1 90.31 90 VAL A CA 1
ATOM 661 C C . VAL A 1 90 ? 14.93 -2.49 5.996 1 90.31 90 VAL A C 1
ATOM 663 O O . VAL A 1 90 ? 15.555 -3.436 5.504 1 90.31 90 VAL A O 1
ATOM 666 N N . SER A 1 91 ? 13.672 -2.32 5.832 1 91.94 91 SER A N 1
ATOM 667 C CA . SER A 1 91 ? 12.922 -3.277 5.027 1 91.94 91 SER A CA 1
ATOM 668 C C . SER A 1 91 ? 13.383 -3.264 3.576 1 91.94 91 SER A C 1
ATOM 670 O O . SER A 1 91 ? 13.492 -4.316 2.943 1 91.94 91 SER A O 1
ATOM 672 N N . GLY A 1 92 ? 13.617 -2.09 3.07 1 90.19 92 GLY A N 1
ATOM 673 C CA . GLY A 1 92 ? 14.141 -1.995 1.717 1 90.19 92 GLY A CA 1
ATOM 674 C C . GLY A 1 92 ? 15.477 -2.695 1.543 1 90.19 92 GLY A C 1
ATOM 675 O O . GLY A 1 92 ? 15.688 -3.404 0.557 1 90.19 92 GLY A O 1
ATOM 676 N N . ALA A 1 93 ? 16.281 -2.521 2.531 1 87.94 93 ALA A N 1
ATOM 677 C CA . ALA A 1 93 ? 17.594 -3.16 2.498 1 87.94 93 ALA A CA 1
ATOM 678 C C . ALA A 1 93 ? 17.469 -4.68 2.559 1 87.94 93 ALA A C 1
ATOM 680 O O . ALA A 1 93 ? 18.125 -5.395 1.793 1 87.94 93 ALA A O 1
ATOM 681 N N . MET A 1 94 ? 16.625 -5.133 3.367 1 88 94 MET A N 1
ATOM 682 C CA . MET A 1 94 ? 16.469 -6.566 3.594 1 88 94 MET A CA 1
ATOM 683 C C . MET A 1 94 ? 15.781 -7.238 2.41 1 88 94 MET A C 1
ATOM 685 O O . MET A 1 94 ? 16.141 -8.352 2.025 1 88 94 MET A O 1
ATOM 689 N N . LEU A 1 95 ? 14.883 -6.551 1.812 1 85.62 95 LEU A N 1
ATOM 690 C CA . LEU A 1 95 ? 14.062 -7.152 0.763 1 85.62 95 LEU A CA 1
ATOM 691 C C . LEU A 1 95 ? 14.773 -7.082 -0.584 1 85.62 95 LEU A C 1
ATOM 693 O O . LEU A 1 95 ? 14.742 -8.039 -1.359 1 85.62 95 LEU A O 1
ATOM 697 N N . ALA A 1 96 ? 15.438 -5.988 -0.827 1 81.56 96 ALA A N 1
ATOM 698 C CA . ALA A 1 96 ? 15.883 -5.773 -2.203 1 81.56 96 ALA A CA 1
ATOM 699 C C . ALA A 1 96 ? 17.344 -5.359 -2.248 1 81.56 96 ALA A C 1
ATOM 701 O O . ALA A 1 96 ? 17.922 -5.191 -3.328 1 81.56 96 ALA A O 1
ATOM 702 N N . GLY A 1 97 ? 18 -5.219 -1.23 1 75.69 97 GLY A N 1
ATOM 703 C CA . GLY A 1 97 ? 19.359 -4.703 -1.18 1 75.69 97 GLY A CA 1
ATOM 704 C C . GLY A 1 97 ? 20.391 -5.66 -1.768 1 75.69 97 GLY A C 1
ATOM 705 O O . GLY A 1 97 ? 21.422 -5.234 -2.268 1 75.69 97 GLY A O 1
ATOM 706 N N . GLY A 1 98 ? 20.141 -6.91 -1.751 1 70.31 98 GLY A N 1
ATOM 707 C CA . GLY A 1 98 ? 21.094 -7.914 -2.188 1 70.31 98 GLY A CA 1
ATOM 708 C C . GLY A 1 98 ? 21.328 -7.898 -3.686 1 70.31 98 GLY A C 1
ATOM 709 O O . GLY A 1 98 ? 22.469 -8.086 -4.141 1 70.31 98 GLY A O 1
ATOM 710 N N . GLY A 1 99 ? 20.312 -7.586 -4.422 1 66.62 99 GLY A N 1
ATOM 711 C CA . GLY A 1 99 ? 20.438 -7.621 -5.871 1 66.62 99 GLY A CA 1
ATOM 712 C C . GLY A 1 99 ? 21.281 -6.492 -6.43 1 66.62 99 GLY A C 1
ATOM 713 O O . GLY A 1 99 ? 21.922 -6.645 -7.473 1 66.62 99 GLY A O 1
ATOM 714 N N . VAL A 1 100 ? 21.516 -5.426 -5.77 1 61.22 100 VAL A N 1
ATOM 715 C CA . VAL A 1 100 ? 22.188 -4.238 -6.27 1 61.22 100 VAL A CA 1
ATOM 716 C C . VAL A 1 100 ? 23.703 -4.363 -6.02 1 61.22 100 VAL A C 1
ATOM 718 O O . VAL A 1 100 ? 24.5 -3.795 -6.758 1 61.22 100 VAL A O 1
ATOM 721 N N . THR A 1 101 ? 24.062 -5.129 -5.219 1 60.53 101 THR A N 1
ATOM 722 C CA . THR A 1 101 ? 25.469 -5.305 -4.836 1 60.53 101 THR A CA 1
ATOM 723 C C . THR A 1 101 ? 26.281 -5.859 -6.004 1 60.53 101 THR A C 1
ATOM 725 O O . THR A 1 101 ? 27.453 -5.523 -6.16 1 60.53 101 THR A O 1
ATOM 728 N N . ASP A 1 102 ? 25.641 -6.441 -6.844 1 59.75 102 ASP A N 1
ATOM 729 C CA . ASP A 1 102 ? 26.344 -7.062 -7.965 1 59.75 102 ASP A CA 1
ATOM 730 C C . ASP A 1 102 ? 26.859 -6.012 -8.945 1 59.75 102 ASP A C 1
ATOM 732 O O . ASP A 1 102 ? 27.938 -6.172 -9.531 1 59.75 102 ASP A O 1
ATOM 736 N N . THR A 1 103 ? 26.219 -4.918 -8.953 1 58.09 103 THR A N 1
ATOM 737 C CA . THR A 1 103 ? 26.594 -3.857 -9.883 1 58.09 103 THR A CA 1
ATOM 738 C C . THR A 1 103 ? 27.859 -3.156 -9.414 1 58.09 103 THR A C 1
ATOM 740 O O . THR A 1 103 ? 28.719 -2.82 -10.234 1 58.09 103 THR A O 1
ATOM 743 N N . ILE A 1 104 ? 28.016 -2.908 -8.227 1 58.31 104 ILE A N 1
ATOM 744 C CA . ILE A 1 104 ? 29.156 -2.182 -7.691 1 58.31 104 ILE A CA 1
ATOM 745 C C . ILE A 1 104 ? 30.422 -3.041 -7.816 1 58.31 104 ILE A C 1
ATOM 747 O O . ILE A 1 104 ? 31.484 -2.535 -8.156 1 58.31 104 ILE A O 1
ATOM 751 N N . ARG A 1 105 ? 30.234 -4.277 -7.738 1 57.47 105 ARG A N 1
ATOM 752 C CA . ARG A 1 105 ? 31.344 -5.219 -7.77 1 57.47 105 ARG A CA 1
ATOM 753 C C . ARG A 1 105 ? 31.969 -5.281 -9.156 1 57.47 105 ARG A C 1
ATOM 755 O O . ARG A 1 105 ? 33.188 -5.371 -9.297 1 57.47 105 ARG A O 1
ATOM 762 N N . ASN A 1 106 ? 31.062 -5.207 -10.078 1 56.69 106 ASN A N 1
ATOM 763 C CA . ASN A 1 106 ? 31.547 -5.562 -11.414 1 56.69 106 ASN A CA 1
ATOM 764 C C . ASN A 1 106 ? 31.609 -4.344 -12.328 1 56.69 106 ASN A C 1
ATOM 766 O O . ASN A 1 106 ? 32.125 -4.426 -13.445 1 56.69 106 ASN A O 1
ATOM 770 N N . GLY A 1 107 ? 31.219 -3.209 -11.844 1 59.25 107 GLY A N 1
ATOM 771 C CA . GLY A 1 107 ? 30.891 -2.256 -12.898 1 59.25 107 GLY A CA 1
ATOM 772 C C . GLY A 1 107 ? 31.969 -1.203 -13.102 1 59.25 107 GLY A C 1
ATOM 773 O O . GLY A 1 107 ? 32.031 -0.55 -14.148 1 59.25 107 GLY A O 1
ATOM 774 N N . ILE A 1 108 ? 32.906 -0.954 -12.156 1 60.53 108 ILE A N 1
ATOM 775 C CA . ILE A 1 108 ? 33.688 0.263 -12.352 1 60.53 108 ILE A CA 1
ATOM 776 C C . ILE A 1 108 ? 35.156 -0.094 -12.57 1 60.53 108 ILE A C 1
ATOM 778 O O . ILE A 1 108 ? 35.875 0.624 -13.266 1 60.53 108 ILE A O 1
ATOM 782 N N . VAL A 1 109 ? 35.625 -1.15 -12.008 1 63.19 109 VAL A N 1
ATOM 783 C CA . VAL A 1 109 ? 37 -1.565 -12.148 1 63.19 109 VAL A CA 1
ATOM 784 C C . VAL A 1 109 ? 37.062 -3.008 -12.648 1 63.19 109 VAL A C 1
ATOM 786 O O . VAL A 1 109 ? 36.281 -3.854 -12.211 1 63.19 109 VAL A O 1
ATOM 789 N N . ASP A 1 110 ? 37.719 -3.127 -13.773 1 62.5 110 ASP A N 1
ATOM 790 C CA . ASP A 1 110 ? 37.938 -4.484 -14.266 1 62.5 110 ASP A CA 1
ATOM 791 C C . ASP A 1 110 ? 38.906 -5.246 -13.383 1 62.5 110 ASP A C 1
ATOM 793 O O . ASP A 1 110 ? 40.125 -5.277 -13.656 1 62.5 110 ASP A O 1
ATOM 797 N N . LEU A 1 111 ? 38.438 -5.633 -12.336 1 60 111 LEU A N 1
ATOM 798 C CA . LEU A 1 111 ? 39.281 -6.324 -11.391 1 60 111 LEU A CA 1
ATOM 799 C C . LEU A 1 111 ? 39.656 -7.723 -11.891 1 60 111 LEU A C 1
ATOM 801 O O . LEU A 1 111 ? 40.594 -8.344 -11.414 1 60 111 LEU A O 1
ATOM 805 N N . GLY A 1 112 ? 38.938 -8.227 -12.844 1 57.56 112 GLY A N 1
ATOM 806 C CA . GLY A 1 112 ? 39.219 -9.523 -13.438 1 57.56 112 GLY A CA 1
ATOM 807 C C . GLY A 1 112 ? 40.406 -9.531 -14.352 1 57.56 112 GLY A C 1
ATOM 808 O O . GLY A 1 112 ? 41.062 -10.562 -14.539 1 57.56 112 GLY A O 1
ATOM 809 N N . SER A 1 113 ? 40.656 -8.453 -14.961 1 54.66 113 SER A N 1
ATOM 810 C CA . SER A 1 113 ? 41.688 -8.453 -15.977 1 54.66 113 SER A CA 1
ATOM 811 C C . SER A 1 113 ? 43.094 -8.492 -15.344 1 54.66 113 SER A C 1
ATOM 813 O O . SER A 1 113 ? 44.062 -8.828 -16 1 54.66 113 SER A O 1
ATOM 815 N N . MET A 1 114 ? 43.219 -8.109 -14.109 1 54.69 114 MET A N 1
ATOM 816 C CA . MET A 1 114 ? 44.562 -8.086 -13.508 1 54.69 114 MET A CA 1
ATOM 817 C C . MET A 1 114 ? 44.75 -9.305 -12.617 1 54.69 114 MET A C 1
ATOM 819 O O . MET A 1 114 ? 43.812 -9.797 -12 1 54.69 114 MET A O 1
ATOM 823 N N . SER A 1 115 ? 45.656 -10.141 -12.945 1 63.34 115 SER A N 1
ATOM 824 C CA . SER A 1 115 ? 46.062 -11.195 -12.016 1 63.34 115 SER A CA 1
ATOM 825 C C . SER A 1 115 ? 46.188 -10.664 -10.594 1 63.34 115 SER A C 1
ATOM 827 O O . SER A 1 115 ? 47.281 -10.367 -10.117 1 63.34 115 SER A O 1
ATOM 829 N N . LEU A 1 116 ? 45.062 -10.148 -10.055 1 74.94 116 LEU A N 1
ATOM 830 C CA . LEU A 1 116 ? 45 -9.578 -8.711 1 74.94 116 LEU A CA 1
ATOM 831 C C . LEU A 1 116 ? 44.969 -10.664 -7.652 1 74.94 116 LEU A C 1
ATOM 833 O O . LEU A 1 116 ? 44.219 -11.648 -7.797 1 74.94 116 LEU A O 1
ATOM 837 N N . GLU A 1 117 ? 45.969 -10.469 -6.738 1 83.75 117 GLU A N 1
ATOM 838 C CA . GLU A 1 117 ? 45.844 -11.328 -5.566 1 83.75 117 GLU A CA 1
ATOM 839 C C . GLU A 1 117 ? 44.594 -11.023 -4.781 1 83.75 117 GLU A C 1
ATOM 841 O O . GLU A 1 117 ? 44.219 -9.859 -4.602 1 83.75 117 GLU A O 1
ATOM 846 N N . PRO A 1 118 ? 43.938 -11.977 -4.355 1 87.5 118 PRO A N 1
ATOM 847 C CA . PRO A 1 118 ? 42.656 -11.812 -3.646 1 87.5 118 PRO A CA 1
ATOM 848 C C . PRO A 1 118 ? 42.781 -10.859 -2.455 1 87.5 118 PRO A C 1
ATOM 850 O O . PRO A 1 118 ? 41.844 -10.078 -2.205 1 87.5 118 PRO A O 1
ATOM 853 N N . VAL A 1 119 ? 43.844 -10.844 -1.866 1 89.75 119 VAL A N 1
ATOM 854 C CA . VAL A 1 119 ? 44 -10.031 -0.665 1 89.75 119 VAL A CA 1
ATOM 855 C C . VAL A 1 119 ? 44.094 -8.555 -1.051 1 89.75 119 VAL A C 1
ATOM 857 O O . VAL A 1 119 ? 43.656 -7.68 -0.313 1 89.75 119 VAL A O 1
ATOM 860 N N . GLN A 1 120 ? 44.688 -8.289 -2.17 1 89.69 120 GLN A N 1
ATOM 861 C CA . GLN A 1 120 ? 44.781 -6.918 -2.646 1 89.69 120 GLN A CA 1
ATOM 862 C C . GLN A 1 120 ? 43.406 -6.352 -2.982 1 89.69 120 GLN A C 1
ATOM 864 O O . GLN A 1 120 ? 43.156 -5.16 -2.793 1 89.69 120 GLN A O 1
ATOM 869 N N . PHE A 1 121 ? 42.594 -7.219 -3.457 1 88.81 121 PHE A N 1
ATOM 870 C CA . PHE A 1 121 ? 41.219 -6.836 -3.723 1 88.81 121 PHE A CA 1
ATOM 871 C C . PHE A 1 121 ? 40.5 -6.422 -2.436 1 88.81 121 PHE A C 1
ATOM 873 O O . PHE A 1 121 ? 39.781 -5.438 -2.416 1 88.81 121 PHE A O 1
ATOM 880 N N . VAL A 1 122 ? 40.781 -7.148 -1.444 1 92.69 122 VAL A N 1
ATOM 881 C CA . VAL A 1 122 ? 40.219 -6.859 -0.133 1 92.69 122 VAL A CA 1
ATOM 882 C C . VAL A 1 122 ? 40.688 -5.492 0.347 1 92.69 122 VAL A C 1
ATOM 884 O O . VAL A 1 122 ? 39.875 -4.691 0.853 1 92.69 122 VAL A O 1
ATOM 887 N N . TYR A 1 123 ? 41.969 -5.211 0.083 1 94.75 123 TYR A N 1
ATOM 888 C CA . TYR A 1 123 ? 42.531 -3.928 0.503 1 94.75 123 TYR A CA 1
ATOM 889 C C . TYR A 1 123 ? 41.875 -2.775 -0.249 1 94.75 123 TYR A C 1
ATOM 891 O O . TYR A 1 123 ? 41.594 -1.717 0.328 1 94.75 123 TYR A O 1
ATOM 899 N N . ILE A 1 124 ? 41.594 -2.963 -1.435 1 91.94 124 ILE A N 1
ATOM 900 C CA . ILE A 1 124 ? 40.969 -1.932 -2.258 1 91.94 124 ILE A CA 1
ATOM 901 C C . ILE A 1 124 ? 39.594 -1.618 -1.728 1 91.94 124 ILE A C 1
ATOM 903 O O . ILE A 1 124 ? 39.219 -0.453 -1.521 1 91.94 124 ILE A O 1
ATOM 907 N N . MET A 1 125 ? 38.812 -2.662 -1.492 1 93.31 125 MET A N 1
ATOM 908 C CA . MET A 1 125 ? 37.438 -2.482 -1.027 1 93.31 125 MET A CA 1
ATOM 909 C C . MET A 1 125 ? 37.406 -1.879 0.373 1 93.31 125 MET A C 1
ATOM 911 O O . MET A 1 125 ? 36.562 -1.022 0.669 1 93.31 125 MET A O 1
ATOM 915 N N . MET A 1 126 ? 38.281 -2.305 1.188 1 96.75 126 MET A N 1
ATOM 916 C CA . MET A 1 126 ? 38.375 -1.75 2.535 1 96.75 126 MET A CA 1
ATOM 917 C C . MET A 1 126 ? 38.75 -0.274 2.488 1 96.75 126 MET A C 1
ATOM 919 O O . MET A 1 126 ? 38.188 0.542 3.219 1 96.75 126 MET A O 1
ATOM 923 N N . ALA A 1 127 ? 39.719 0.019 1.658 1 97.44 127 ALA A N 1
ATOM 924 C CA . ALA A 1 127 ? 40.156 1.407 1.507 1 97.44 127 ALA A CA 1
ATOM 925 C C . ALA A 1 127 ? 39 2.281 0.997 1 97.44 127 ALA A C 1
ATOM 927 O O . ALA A 1 127 ? 38.812 3.408 1.465 1 97.44 127 ALA A O 1
ATOM 928 N N . ALA A 1 128 ? 38.312 1.768 0.066 1 95.88 128 ALA A N 1
ATOM 929 C CA . ALA A 1 128 ? 37.156 2.49 -0.48 1 95.88 128 ALA A CA 1
ATOM 930 C C . ALA A 1 128 ? 36.125 2.758 0.6 1 95.88 128 ALA A C 1
ATOM 932 O O . ALA A 1 128 ? 35.594 3.873 0.715 1 95.88 128 ALA A O 1
ATOM 933 N N . LEU A 1 129 ? 35.781 1.724 1.397 1 97.44 129 LEU A N 1
ATOM 934 C CA . LEU A 1 129 ? 34.812 1.858 2.467 1 97.44 129 LEU A CA 1
ATOM 935 C C . LEU A 1 129 ? 35.25 2.893 3.494 1 97.44 129 LEU A C 1
ATOM 937 O O . LEU A 1 129 ? 34.469 3.756 3.895 1 97.44 129 LEU A O 1
ATOM 941 N N . ALA A 1 130 ? 36.469 2.828 3.854 1 98.06 130 ALA A N 1
ATOM 942 C CA . ALA A 1 130 ? 37 3.752 4.848 1 98.06 130 ALA A CA 1
ATOM 943 C C . ALA A 1 130 ? 37 5.184 4.324 1 98.06 130 ALA A C 1
ATOM 945 O O . ALA A 1 130 ? 36.562 6.105 5.02 1 98.06 130 ALA A O 1
ATOM 946 N N . ALA A 1 131 ? 37.5 5.336 3.156 1 98.06 131 ALA A N 1
ATOM 947 C CA . ALA A 1 131 ? 37.625 6.66 2.555 1 98.06 131 ALA A CA 1
ATOM 948 C C . ALA A 1 131 ? 36.25 7.289 2.334 1 98.06 131 ALA A C 1
ATOM 950 O O . ALA A 1 131 ? 36.031 8.453 2.672 1 98.06 131 ALA A O 1
ATOM 951 N N . ALA A 1 132 ? 35.375 6.555 1.729 1 97.31 132 ALA A N 1
ATOM 952 C CA . ALA A 1 132 ? 34.031 7.055 1.483 1 97.31 132 ALA A CA 1
ATOM 953 C C . ALA A 1 132 ? 33.344 7.422 2.791 1 97.31 132 ALA A C 1
ATOM 955 O O . ALA A 1 132 ? 32.625 8.438 2.869 1 97.31 132 ALA A O 1
ATOM 956 N N . SER A 1 133 ? 33.5 6.605 3.791 1 97.75 133 SER A N 1
ATOM 957 C CA . SER A 1 133 ? 32.875 6.871 5.086 1 97.75 133 SER A CA 1
ATOM 958 C C . SER A 1 133 ? 33.406 8.156 5.703 1 97.75 133 SER A C 1
ATOM 960 O O . SER A 1 133 ? 32.656 8.961 6.238 1 97.75 133 SER A O 1
ATOM 962 N N . LEU A 1 134 ? 34.656 8.328 5.621 1 97.69 134 LEU A N 1
ATOM 963 C CA . LEU A 1 134 ? 35.25 9.523 6.191 1 97.69 134 LEU A CA 1
ATOM 964 C C . LEU A 1 134 ? 34.812 10.773 5.441 1 97.69 134 LEU A C 1
ATOM 966 O O . LEU A 1 134 ? 34.531 11.805 6.059 1 97.69 134 LEU A O 1
ATOM 970 N N . TRP A 1 135 ? 34.812 10.672 4.211 1 97.62 135 TRP A N 1
ATOM 971 C CA . TRP A 1 135 ? 34.344 11.797 3.412 1 97.62 135 TRP A CA 1
ATOM 972 C C . TRP A 1 135 ? 32.875 12.125 3.73 1 97.62 135 TRP A C 1
ATOM 974 O O . TRP A 1 135 ? 32.5 13.289 3.898 1 97.62 135 TRP A O 1
ATOM 984 N N . LEU A 1 136 ? 32.031 11.102 3.791 1 97.56 136 LEU A N 1
ATOM 985 C CA . LEU A 1 136 ? 30.609 11.305 4.09 1 97.56 136 LEU A CA 1
ATOM 986 C C . LEU A 1 136 ? 30.438 11.93 5.469 1 97.56 136 LEU A C 1
ATOM 988 O O . LEU A 1 136 ? 29.547 12.766 5.668 1 97.56 136 LEU A O 1
ATOM 992 N N . LEU A 1 137 ? 31.25 11.477 6.391 1 97.75 137 LEU A N 1
ATOM 993 C CA . LEU A 1 137 ? 31.188 12.055 7.73 1 97.75 137 LEU A CA 1
ATOM 994 C C . LEU A 1 137 ? 31.5 13.547 7.695 1 97.75 137 LEU A C 1
ATOM 996 O O . LEU A 1 137 ? 30.781 14.344 8.297 1 97.75 137 LEU A O 1
ATOM 1000 N N . PHE A 1 138 ? 32.5 13.875 6.992 1 97.44 138 PHE A N 1
ATOM 1001 C CA . PHE A 1 138 ? 32.906 15.273 6.863 1 97.44 138 PHE A CA 1
ATOM 1002 C C . PHE A 1 138 ? 31.797 16.094 6.211 1 97.44 138 PHE A C 1
ATOM 1004 O O . PHE A 1 138 ? 31.422 17.156 6.715 1 97.44 138 PHE A O 1
ATOM 1011 N N . ALA A 1 139 ? 31.328 15.625 5.121 1 97.19 139 ALA A N 1
ATOM 1012 C CA . ALA A 1 139 ? 30.281 16.312 4.383 1 97.19 139 ALA A CA 1
ATOM 1013 C C . ALA A 1 139 ? 29.016 16.469 5.234 1 97.19 139 ALA A C 1
ATOM 1015 O O . ALA A 1 139 ? 28.375 17.516 5.215 1 97.19 139 ALA A O 1
ATOM 1016 N N . SER A 1 140 ? 28.625 15.438 5.992 1 96.62 140 SER A N 1
ATOM 1017 C CA . SER A 1 140 ? 27.422 15.461 6.836 1 96.62 140 SER A CA 1
ATOM 1018 C C . SER A 1 140 ? 27.562 16.5 7.953 1 96.62 140 SER A C 1
ATOM 1020 O O . SER A 1 140 ? 26.609 17.203 8.273 1 96.62 140 SER A O 1
ATOM 1022 N N . GLN A 1 141 ? 28.75 16.594 8.523 1 96.25 141 GLN A N 1
ATOM 1023 C CA . GLN A 1 141 ? 28.984 17.562 9.594 1 96.25 141 GLN A CA 1
ATOM 1024 C C . GLN A 1 141 ? 28.875 18.984 9.086 1 96.25 141 GLN A C 1
ATOM 1026 O O . GLN A 1 141 ? 28.469 19.891 9.828 1 96.25 141 GLN A O 1
ATOM 1031 N N . LYS A 1 142 ? 29.156 19.156 7.879 1 96 142 LYS A N 1
ATOM 1032 C CA . LYS A 1 142 ? 29.062 20.469 7.273 1 96 142 LYS A CA 1
ATOM 1033 C C . LYS A 1 142 ? 27.688 20.719 6.664 1 96 142 LYS A C 1
ATOM 1035 O O . LYS A 1 142 ? 27.438 21.781 6.082 1 96 142 LYS A O 1
ATOM 1040 N N . GLY A 1 143 ? 26.844 19.719 6.727 1 95.94 143 GLY A N 1
ATOM 1041 C CA . GLY A 1 143 ? 25.5 19.844 6.211 1 95.94 143 GLY A CA 1
ATOM 1042 C C . GLY A 1 143 ? 25.438 19.812 4.695 1 95.94 143 GLY A C 1
ATOM 1043 O O . GLY A 1 143 ? 24.531 20.406 4.094 1 95.94 143 GLY A O 1
ATOM 1044 N N . LEU A 1 144 ? 26.406 19.188 4.059 1 96.38 144 LEU A N 1
ATOM 1045 C CA . LEU A 1 144 ? 26.469 19.125 2.602 1 96.38 144 LEU A CA 1
ATOM 1046 C C . LEU A 1 144 ? 25.938 17.797 2.086 1 96.38 144 LEU A C 1
ATOM 1048 O O . LEU A 1 144 ? 26.547 16.75 2.342 1 96.38 144 LEU A O 1
ATOM 1052 N N . PRO A 1 145 ? 24.844 17.812 1.363 1 95.94 145 PRO A N 1
ATOM 1053 C CA . PRO A 1 145 ? 24.375 16.562 0.759 1 95.94 145 PRO A CA 1
ATOM 1054 C C . PRO A 1 145 ? 25.266 16.109 -0.402 1 95.94 145 PRO A C 1
ATOM 1056 O O . PRO A 1 145 ? 25.422 16.844 -1.383 1 95.94 145 PRO A O 1
ATOM 1059 N N . VAL A 1 146 ? 25.859 15.016 -0.281 1 95.25 146 VAL A N 1
ATOM 1060 C CA . VAL A 1 146 ? 26.734 14.477 -1.319 1 95.25 146 VAL A CA 1
ATOM 1061 C C . VAL A 1 146 ? 26.297 13.055 -1.674 1 95.25 146 VAL A C 1
ATOM 1063 O O . VAL A 1 146 ? 25.547 12.422 -0.926 1 95.25 146 VAL A O 1
ATOM 1066 N N . SER A 1 147 ? 26.719 12.602 -2.795 1 93.69 147 SER A N 1
ATOM 1067 C CA . SER A 1 147 ? 26.328 11.281 -3.275 1 93.69 147 SER A CA 1
ATOM 1068 C C . SER A 1 147 ? 27.25 10.195 -2.695 1 93.69 147 SER A C 1
ATOM 1070 O O . SER A 1 147 ? 28.469 10.242 -2.875 1 93.69 147 SER A O 1
ATOM 1072 N N . THR A 1 148 ? 26.625 9.25 -2.09 1 93 148 THR A N 1
ATOM 1073 C CA . THR A 1 148 ? 27.359 8.109 -1.557 1 93 148 THR A CA 1
ATOM 1074 C C . THR A 1 148 ? 27.938 7.262 -2.688 1 93 148 THR A C 1
ATOM 1076 O O . THR A 1 148 ? 29.047 6.73 -2.572 1 93 148 THR A O 1
ATOM 1079 N N . THR A 1 149 ? 27.203 7.137 -3.734 1 89.56 149 THR A N 1
ATOM 1080 C CA . THR A 1 149 ? 27.656 6.375 -4.891 1 89.56 149 THR A CA 1
ATOM 1081 C C . THR A 1 149 ? 28.938 6.988 -5.465 1 89.56 149 THR A C 1
ATOM 1083 O O . THR A 1 149 ? 29.891 6.273 -5.77 1 89.56 149 THR A O 1
ATOM 1086 N N . HIS A 1 150 ? 28.922 8.234 -5.59 1 92.25 150 HIS A N 1
ATOM 1087 C CA . HIS A 1 150 ? 30.094 8.922 -6.094 1 92.25 150 HIS A CA 1
ATOM 1088 C C . HIS A 1 150 ? 31.281 8.734 -5.152 1 92.25 150 HIS A C 1
ATOM 1090 O O . HIS A 1 150 ? 32.438 8.594 -5.605 1 92.25 150 HIS A O 1
ATOM 1096 N N . SER A 1 151 ? 31.031 8.727 -3.908 1 94.56 151 SER A N 1
ATOM 1097 C CA . SER A 1 151 ? 32.094 8.578 -2.914 1 94.56 151 SER A CA 1
ATOM 1098 C C . SER A 1 151 ? 32.75 7.203 -2.99 1 94.56 151 SER A C 1
ATOM 1100 O O . SER A 1 151 ? 33.969 7.086 -2.99 1 94.56 151 SER A O 1
ATOM 1102 N N . ILE A 1 152 ? 31.906 6.227 -3.051 1 92.38 152 ILE A N 1
ATOM 1103 C CA . ILE A 1 152 ? 32.438 4.867 -3.057 1 92.38 152 ILE A CA 1
ATOM 1104 C C . ILE A 1 152 ? 33.156 4.594 -4.383 1 92.38 152 ILE A C 1
ATOM 1106 O O . ILE A 1 152 ? 34.188 3.93 -4.414 1 92.38 152 ILE A O 1
ATOM 1110 N N . ILE A 1 153 ? 32.594 5.027 -5.449 1 89.69 153 ILE A N 1
ATOM 1111 C CA . ILE A 1 153 ? 33.219 4.875 -6.75 1 89.69 153 ILE A CA 1
ATOM 1112 C C . ILE A 1 153 ? 34.594 5.586 -6.754 1 89.69 153 ILE A C 1
ATOM 1114 O O . ILE A 1 153 ? 35.594 5.035 -7.219 1 89.69 153 ILE A O 1
ATOM 1118 N N . GLY A 1 154 ? 34.562 6.777 -6.273 1 92.69 154 GLY A N 1
ATOM 1119 C CA . GLY A 1 154 ? 35.844 7.484 -6.141 1 92.69 154 GLY A CA 1
ATOM 1120 C C . GLY A 1 154 ? 36.844 6.738 -5.305 1 92.69 154 GLY A C 1
ATOM 1121 O O . GLY A 1 154 ? 38.031 6.684 -5.656 1 92.69 154 GLY A O 1
ATOM 1122 N N . GLY A 1 155 ? 36.406 6.199 -4.246 1 94.44 155 GLY A N 1
ATOM 1123 C CA . GLY A 1 155 ? 37.281 5.414 -3.393 1 94.44 155 GLY A CA 1
ATOM 1124 C C . GLY A 1 155 ? 37.875 4.199 -4.09 1 94.44 155 GLY A C 1
ATOM 1125 O O . GLY A 1 155 ? 39.062 3.939 -4 1 94.44 155 GLY A O 1
ATOM 1126 N N . ILE A 1 156 ? 37.031 3.449 -4.785 1 90.19 156 ILE A N 1
ATOM 1127 C CA . ILE A 1 156 ? 37.469 2.254 -5.488 1 90.19 156 ILE A CA 1
ATOM 1128 C C . ILE A 1 156 ? 38.469 2.639 -6.57 1 90.19 156 ILE A C 1
ATOM 1130 O O . ILE A 1 156 ? 39.531 2.014 -6.699 1 90.19 156 ILE A O 1
ATOM 1134 N N . VAL A 1 157 ? 38.156 3.658 -7.277 1 90.38 157 VAL A N 1
ATOM 1135 C CA . VAL A 1 157 ? 39.031 4.121 -8.359 1 90.38 157 VAL A CA 1
ATOM 1136 C C . VAL A 1 157 ? 40.375 4.566 -7.793 1 90.38 157 VAL A C 1
ATOM 1138 O O . VAL A 1 157 ? 41.438 4.215 -8.328 1 90.38 157 VAL A O 1
ATOM 1141 N N . GLY A 1 158 ? 40.344 5.328 -6.762 1 93.31 158 GLY A N 1
ATOM 1142 C CA . GLY A 1 158 ? 41.562 5.801 -6.148 1 93.31 158 GLY A CA 1
ATOM 1143 C C . GLY A 1 158 ? 42.469 4.676 -5.68 1 93.31 158 GLY A C 1
ATOM 1144 O O . GLY A 1 158 ? 43.688 4.672 -5.961 1 93.31 158 GLY A O 1
ATOM 1145 N N . ALA A 1 159 ? 41.938 3.754 -4.98 1 92.88 159 ALA A N 1
ATOM 1146 C CA . ALA A 1 159 ? 42.688 2.615 -4.48 1 92.88 159 ALA A CA 1
ATOM 1147 C C . ALA A 1 159 ? 43.219 1.747 -5.629 1 92.88 159 ALA A C 1
ATOM 1149 O O . ALA A 1 159 ? 44.344 1.265 -5.598 1 92.88 159 ALA A O 1
ATOM 1150 N N . ALA A 1 160 ? 42.344 1.553 -6.59 1 88.56 160 ALA A N 1
ATOM 1151 C CA . ALA A 1 160 ? 42.719 0.736 -7.742 1 88.56 160 ALA A CA 1
ATOM 1152 C C . ALA A 1 160 ? 43.844 1.386 -8.539 1 88.56 160 ALA A C 1
ATOM 1154 O O . ALA A 1 160 ? 44.719 0.693 -9.07 1 88.56 160 ALA A O 1
ATOM 1155 N N . LEU A 1 161 ? 43.875 2.627 -8.672 1 90.06 161 LEU A N 1
ATOM 1156 C CA . LEU A 1 161 ? 44.906 3.342 -9.406 1 90.06 161 LEU A CA 1
ATOM 1157 C C . LEU A 1 161 ? 46.25 3.18 -8.742 1 90.06 161 LEU A C 1
ATOM 1159 O O . LEU A 1 161 ? 47.281 3.045 -9.422 1 90.06 161 LEU A O 1
ATOM 1163 N N . VAL A 1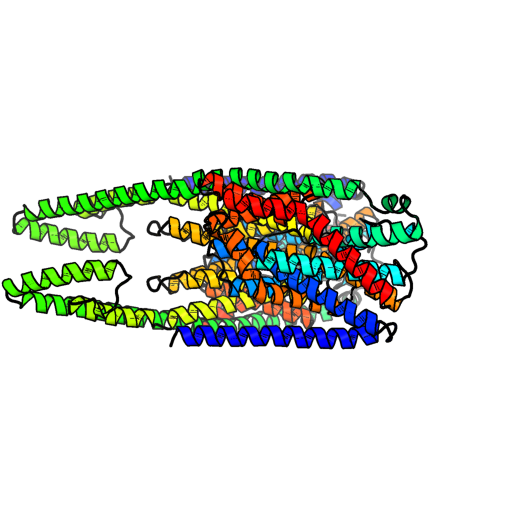 162 ? 46.25 3.223 -7.465 1 91.62 162 VAL A N 1
ATOM 1164 C CA . VAL A 1 162 ? 47.5 3.043 -6.742 1 91.62 162 VAL A CA 1
ATOM 1165 C C . VAL A 1 162 ? 48.062 1.647 -7.016 1 91.62 162 VAL A C 1
ATOM 1167 O O . VAL A 1 162 ? 49.25 1.493 -7.297 1 91.62 162 VAL A O 1
ATOM 1170 N N . LEU A 1 163 ? 47.219 0.719 -6.906 1 86.75 163 LEU A N 1
ATOM 1171 C CA . LEU A 1 163 ? 47.656 -0.646 -7.191 1 86.75 163 LEU A CA 1
ATOM 1172 C C . LEU A 1 163 ? 48.125 -0.775 -8.633 1 86.75 163 LEU A C 1
ATOM 1174 O O . LEU A 1 163 ? 49.156 -1.437 -8.898 1 86.75 163 LEU A O 1
ATOM 1178 N N . GLY A 1 164 ? 47.375 -0.234 -9.523 1 84.88 164 GLY A N 1
ATOM 1179 C CA . GLY A 1 164 ? 47.781 -0.258 -10.922 1 84.88 164 GLY A CA 1
ATOM 1180 C C . GLY A 1 164 ? 49.125 0.383 -11.164 1 84.88 164 GLY A C 1
ATOM 1181 O O . GLY A 1 164 ? 49.906 -0.129 -11.953 1 84.88 164 GLY A O 1
ATOM 1182 N N . PHE A 1 165 ? 49.344 1.434 -10.531 1 86.5 165 PHE A N 1
ATOM 1183 C CA . PHE A 1 165 ? 50.594 2.141 -10.695 1 86.5 165 PHE A CA 1
ATOM 1184 C C . PHE A 1 165 ? 51.75 1.326 -10.125 1 86.5 165 PHE A C 1
ATOM 1186 O O . PHE A 1 165 ? 52.844 1.337 -10.672 1 86.5 165 PHE A O 1
ATOM 1193 N N . TYR A 1 166 ? 51.5 0.66 -9.016 1 84.19 166 TYR A N 1
ATOM 1194 C CA . TYR A 1 166 ? 52.531 -0.189 -8.406 1 84.19 166 TYR A CA 1
ATOM 1195 C C . TYR A 1 166 ? 52.875 -1.354 -9.32 1 84.19 166 TYR A C 1
ATOM 1197 O O . TYR A 1 166 ? 54.062 -1.735 -9.414 1 84.19 166 TYR A O 1
ATOM 1205 N N . ASN A 1 167 ? 51.906 -1.857 -9.914 1 82.25 167 ASN A N 1
ATOM 1206 C CA . ASN A 1 167 ? 52.125 -3.082 -10.68 1 82.25 167 ASN A CA 1
ATOM 1207 C C . ASN A 1 167 ? 52.531 -2.783 -12.117 1 82.25 167 ASN A C 1
ATOM 1209 O O . ASN A 1 167 ? 53.344 -3.51 -12.695 1 82.25 167 ASN A O 1
ATOM 1213 N N . SER A 1 168 ? 51.938 -1.808 -12.766 1 80.5 168 SER A N 1
ATOM 1214 C CA . SER A 1 168 ? 52.156 -1.645 -14.195 1 80.5 168 SER A CA 1
ATOM 1215 C C . SER A 1 168 ? 52.5 -0.2 -14.547 1 80.5 168 SER A C 1
ATOM 1217 O O . SER A 1 168 ? 52.438 0.191 -15.719 1 80.5 168 SER A O 1
ATOM 1219 N N . GLY A 1 169 ? 52.688 0.574 -13.625 1 78.88 169 GLY A N 1
ATOM 1220 C CA . GLY A 1 169 ? 53 1.971 -13.891 1 78.88 169 GLY A CA 1
ATOM 1221 C C . GLY A 1 169 ? 51.812 2.732 -14.477 1 78.88 169 GLY A C 1
ATOM 1222 O O . GLY A 1 169 ? 50.719 2.688 -13.938 1 78.88 169 GLY A O 1
ATOM 1223 N N . LEU A 1 170 ? 52.062 3.348 -15.586 1 74.38 170 LEU A N 1
ATOM 1224 C CA . LEU A 1 170 ? 51.031 4.203 -16.203 1 74.38 170 LEU A CA 1
ATOM 1225 C C . LEU A 1 170 ? 49.938 3.371 -16.844 1 74.38 170 LEU A C 1
ATOM 1227 O O . LEU A 1 170 ? 48.812 3.852 -17.016 1 74.38 170 LEU A O 1
ATOM 1231 N N . ALA A 1 171 ? 50.219 2.184 -17.094 1 70.44 171 ALA A N 1
ATOM 1232 C CA . ALA A 1 171 ? 49.25 1.272 -17.672 1 70.44 171 ALA A CA 1
ATOM 1233 C C . ALA A 1 171 ? 48.125 0.954 -16.672 1 70.44 171 ALA A C 1
ATOM 1235 O O . ALA A 1 171 ? 47.062 0.483 -17.047 1 70.44 171 ALA A O 1
ATOM 1236 N N . GLY A 1 172 ? 48.438 1.377 -15.531 1 75.56 172 GLY A N 1
ATOM 1237 C CA . GLY A 1 172 ? 47.438 1.181 -14.484 1 75.56 172 GLY A CA 1
ATOM 1238 C C . GLY A 1 172 ? 46.188 2.039 -14.664 1 75.56 172 GLY A C 1
ATOM 1239 O O . GLY A 1 172 ? 45.125 1.699 -14.172 1 75.56 172 GLY A O 1
ATOM 1240 N N . LEU A 1 173 ? 46.281 3.031 -15.484 1 80.56 173 LEU A N 1
ATOM 1241 C CA . LEU A 1 173 ? 45.156 3.91 -15.766 1 80.56 173 LEU A CA 1
ATOM 1242 C C . LEU A 1 173 ? 44.062 3.178 -16.562 1 80.56 173 LEU A C 1
ATOM 1244 O O . LEU A 1 173 ? 42.906 3.559 -16.531 1 80.56 173 LEU A O 1
ATOM 1248 N N . ASN A 1 174 ? 44.469 2.121 -17.25 1 78.38 174 ASN A N 1
ATOM 1249 C CA . ASN A 1 174 ? 43.562 1.366 -18.094 1 78.38 174 ASN A CA 1
ATOM 1250 C C . ASN A 1 174 ? 42.625 0.483 -17.266 1 78.38 174 ASN A C 1
ATOM 1252 O O . ASN A 1 174 ? 41.656 -0.049 -17.781 1 78.38 174 ASN A O 1
ATOM 1256 N N . MET A 1 175 ? 42.938 0.534 -15.992 1 76.44 175 MET A N 1
ATOM 1257 C CA . MET A 1 175 ? 42.094 -0.279 -15.102 1 76.44 175 MET A CA 1
ATOM 1258 C C . MET A 1 175 ? 40.781 0.42 -14.797 1 76.44 175 MET A C 1
ATOM 1260 O O . MET A 1 175 ? 39.812 -0.223 -14.375 1 76.44 175 MET A O 1
ATOM 1264 N N . VAL A 1 176 ? 40.812 1.684 -15.031 1 82.12 176 VAL A N 1
ATOM 1265 C CA . VAL A 1 176 ? 39.625 2.486 -14.703 1 82.12 176 VAL A CA 1
ATOM 1266 C C . VAL A 1 176 ? 38.781 2.697 -15.961 1 82.12 176 VAL A C 1
ATOM 1268 O O . VAL A 1 176 ? 39.312 2.984 -17.031 1 82.12 176 VAL A O 1
ATOM 1271 N N . ARG A 1 177 ? 37.469 2.412 -15.773 1 83.31 177 ARG A N 1
ATOM 1272 C CA . ARG A 1 177 ? 36.531 2.721 -16.875 1 83.31 177 ARG A CA 1
ATOM 1273 C C . ARG A 1 177 ? 36.188 4.203 -16.875 1 83.31 177 ARG A C 1
ATOM 1275 O O . ARG A 1 177 ? 35.156 4.602 -16.328 1 83.31 177 ARG A O 1
ATOM 1282 N N . TRP A 1 178 ? 36.844 4.918 -17.641 1 86.38 178 TRP A N 1
ATOM 1283 C CA . TRP A 1 178 ? 36.75 6.371 -17.641 1 86.38 178 TRP A CA 1
ATOM 1284 C C . TRP A 1 178 ? 35.375 6.809 -18.188 1 86.38 178 TRP A C 1
ATOM 1286 O O . TRP A 1 178 ? 34.906 7.91 -17.891 1 86.38 178 TRP A O 1
ATOM 1296 N N . GLU A 1 179 ? 34.719 5.984 -18.969 1 85.12 179 GLU A N 1
ATOM 1297 C CA . GLU A 1 179 ? 33.375 6.289 -19.453 1 85.12 179 GLU A CA 1
ATOM 1298 C C . GLU A 1 179 ? 32.375 6.41 -18.297 1 85.12 179 GLU A C 1
ATOM 1300 O O . GLU A 1 179 ? 31.5 7.262 -18.312 1 85.12 179 GLU A O 1
ATOM 1305 N N . LYS A 1 180 ? 32.625 5.586 -17.328 1 81.75 180 LYS A N 1
ATOM 1306 C CA . LYS A 1 180 ? 31.734 5.629 -16.156 1 81.75 180 LYS A CA 1
ATOM 1307 C C . LYS A 1 180 ? 31.984 6.883 -15.328 1 81.75 180 LYS A C 1
ATOM 1309 O O . LYS A 1 180 ? 31.047 7.453 -14.758 1 81.75 180 LYS A O 1
ATOM 1314 N N . ILE A 1 181 ? 33.188 7.316 -15.273 1 86.31 181 ILE A N 1
ATOM 1315 C CA . ILE A 1 181 ? 33.5 8.555 -14.578 1 86.31 181 ILE A CA 1
ATOM 1316 C C . ILE A 1 181 ? 32.906 9.742 -15.305 1 86.31 181 ILE A C 1
ATOM 1318 O O . ILE A 1 181 ? 32.438 10.695 -14.68 1 86.31 181 ILE A O 1
ATOM 1322 N N . GLY A 1 182 ? 32.969 9.625 -16.609 1 88.62 182 GLY A N 1
ATOM 1323 C CA . GLY A 1 182 ? 32.312 10.656 -17.391 1 88.62 182 GLY A CA 1
ATOM 1324 C C . GLY A 1 182 ? 30.828 10.75 -17.125 1 88.62 182 GLY A C 1
ATOM 1325 O O . GLY A 1 182 ? 30.266 11.852 -17.062 1 88.62 182 GLY A O 1
ATOM 1326 N N . GLU A 1 183 ? 30.203 9.656 -16.969 1 87.5 183 GLU A N 1
ATOM 1327 C CA . GLU A 1 183 ? 28.781 9.617 -16.641 1 87.5 183 GLU A CA 1
ATOM 1328 C C . GLU A 1 183 ? 28.5 10.273 -15.297 1 87.5 183 GLU A C 1
ATOM 1330 O O . GLU A 1 183 ? 27.484 10.953 -15.125 1 87.5 183 GLU A O 1
ATOM 1335 N N . ILE A 1 184 ? 29.391 10.062 -14.422 1 86.5 184 ILE A N 1
ATOM 1336 C CA . ILE A 1 184 ? 29.281 10.664 -13.094 1 86.5 184 ILE A CA 1
ATOM 1337 C C . ILE A 1 184 ? 29.359 12.188 -13.211 1 86.5 184 ILE A C 1
ATOM 1339 O O . ILE A 1 184 ? 28.562 12.906 -12.617 1 86.5 184 ILE A O 1
ATOM 1343 N N . ALA A 1 185 ? 30.25 12.594 -14.008 1 90.19 185 ALA A N 1
ATOM 1344 C CA . ALA A 1 185 ? 30.438 14.031 -14.195 1 90.19 185 ALA A CA 1
ATOM 1345 C C . ALA A 1 185 ? 29.188 14.656 -14.82 1 90.19 185 ALA A C 1
ATOM 1347 O O . ALA A 1 185 ? 28.75 15.734 -14.406 1 90.19 185 ALA A O 1
ATOM 1348 N N . ILE A 1 186 ? 28.656 14.016 -15.727 1 91.62 186 ILE A N 1
ATOM 1349 C CA . ILE A 1 186 ? 27.453 14.516 -16.391 1 91.62 186 ILE A CA 1
ATOM 1350 C C . ILE A 1 186 ? 26.312 14.609 -15.375 1 91.62 186 ILE A C 1
ATOM 1352 O O . ILE A 1 186 ? 25.484 15.531 -15.438 1 91.62 186 ILE A O 1
ATOM 1356 N N . SER A 1 187 ? 26.266 13.742 -14.445 1 90.56 187 SER A N 1
ATOM 1357 C CA . SER A 1 187 ? 25.188 13.68 -13.469 1 90.56 187 SER A CA 1
ATOM 1358 C C . SER A 1 187 ? 25.203 14.898 -12.547 1 90.56 187 SER A C 1
ATOM 1360 O O . SER A 1 187 ? 24.188 15.242 -11.945 1 90.56 187 SER A O 1
ATOM 1362 N N . TRP A 1 188 ? 26.438 15.609 -12.508 1 90.88 188 TRP A N 1
ATOM 1363 C CA . TRP A 1 188 ? 26.562 16.781 -11.648 1 90.88 188 TRP A CA 1
ATOM 1364 C C . TRP A 1 188 ? 25.656 17.922 -12.133 1 90.88 188 TRP A C 1
ATOM 1366 O O . TRP A 1 188 ? 25.203 18.734 -11.336 1 90.88 188 TRP A O 1
ATOM 1376 N N . VAL A 1 189 ? 25.406 17.797 -13.367 1 93.25 189 VAL A N 1
ATOM 1377 C CA . VAL A 1 189 ? 24.609 18.859 -13.953 1 93.25 189 VAL A CA 1
ATOM 1378 C C . VAL A 1 189 ? 23.234 18.328 -14.344 1 93.25 189 VAL A C 1
ATOM 1380 O O . VAL A 1 189 ? 22.203 18.938 -14.023 1 93.25 189 VAL A O 1
ATOM 1383 N N . LEU A 1 190 ? 23.219 17.219 -14.883 1 95.38 190 LEU A N 1
ATOM 1384 C CA . LEU A 1 190 ? 21.984 16.656 -15.43 1 95.38 190 LEU A CA 1
ATOM 1385 C C . LEU A 1 190 ? 20.984 16.375 -14.32 1 95.38 190 LEU A C 1
ATOM 1387 O O . LEU A 1 190 ? 19.797 16.672 -14.461 1 95.38 190 LEU A O 1
ATOM 1391 N N . SER A 1 191 ? 21.422 15.844 -13.234 1 96.12 191 SER A N 1
ATOM 1392 C CA . SER A 1 191 ? 20.531 15.398 -12.164 1 96.12 191 SER A CA 1
ATOM 1393 C C . SER A 1 191 ? 19.812 16.578 -11.523 1 96.12 191 SER A C 1
ATOM 1395 O O . SER A 1 191 ? 18.578 16.594 -11.453 1 96.12 191 SER A O 1
ATOM 1397 N N . PRO A 1 192 ? 20.578 17.594 -11.094 1 96.06 192 PRO A N 1
ATOM 1398 C CA . PRO A 1 192 ? 19.891 18.719 -10.469 1 96.06 192 PRO A CA 1
ATOM 1399 C C . PRO A 1 192 ? 19.031 19.516 -11.461 1 96.06 192 PRO A C 1
ATOM 1401 O O . PRO A 1 192 ? 17.984 20.047 -11.086 1 96.06 192 PRO A O 1
ATOM 1404 N N . LEU A 1 193 ? 19.422 19.516 -12.68 1 96.56 193 LEU A N 1
ATOM 1405 C CA . LEU A 1 193 ? 18.656 20.234 -13.703 1 96.56 193 LEU A CA 1
ATOM 1406 C C . LEU A 1 193 ? 17.312 19.547 -13.953 1 96.56 193 LEU A C 1
ATOM 1408 O O . LEU A 1 193 ? 16.266 20.203 -14 1 96.56 193 LEU A O 1
ATOM 1412 N N . LEU A 1 194 ? 17.359 18.266 -14.109 1 97 194 LEU A N 1
ATOM 1413 C CA . LEU A 1 194 ? 16.141 17.516 -14.344 1 97 194 LEU A CA 1
ATOM 1414 C C . LEU A 1 194 ? 15.211 17.609 -13.133 1 97 194 LEU A C 1
ATOM 1416 O O . LEU A 1 194 ? 13.992 17.766 -13.289 1 97 194 LEU A O 1
ATOM 1420 N N . GLY A 1 195 ? 15.805 17.469 -11.977 1 97.25 195 GLY A N 1
ATOM 1421 C CA . GLY A 1 195 ? 15.023 17.625 -10.766 1 97.25 195 GLY A CA 1
ATOM 1422 C C . GLY A 1 195 ? 14.375 18.984 -10.633 1 97.25 195 GLY A C 1
ATOM 1423 O O . GLY A 1 195 ? 13.195 19.094 -10.312 1 97.25 195 GLY A O 1
ATOM 1424 N N . GLY A 1 196 ? 15.133 20.016 -10.953 1 97.44 196 GLY A N 1
ATOM 1425 C CA . GLY A 1 196 ? 14.664 21.375 -10.852 1 97.44 196 GLY A CA 1
ATOM 1426 C C . GLY A 1 196 ? 13.578 21.719 -11.852 1 97.44 196 GLY A C 1
ATOM 1427 O O . GLY A 1 196 ? 12.555 22.312 -11.5 1 97.44 196 GLY A O 1
ATOM 1428 N N . VAL A 1 197 ? 13.75 21.281 -13.047 1 97.5 197 VAL A N 1
ATOM 1429 C CA . VAL A 1 197 ? 12.789 21.578 -14.109 1 97.5 197 VAL A CA 1
ATOM 1430 C C . VAL A 1 197 ? 11.469 20.859 -13.82 1 97.5 197 VAL A C 1
ATOM 1432 O O . VAL A 1 197 ? 10.398 21.453 -13.938 1 97.5 197 VAL A O 1
ATOM 1435 N N . THR A 1 198 ? 11.555 19.625 -13.422 1 97.25 198 THR A N 1
ATOM 1436 C CA . THR A 1 198 ? 10.352 18.844 -13.148 1 97.25 198 THR A CA 1
ATOM 1437 C C . THR A 1 198 ? 9.586 19.438 -11.969 1 97.25 198 THR A C 1
ATOM 1439 O O . THR A 1 198 ? 8.367 19.609 -12.039 1 97.25 198 THR A O 1
ATOM 1442 N N . SER A 1 199 ? 10.312 19.734 -10.93 1 97.5 199 SER A N 1
ATOM 1443 C CA . SER A 1 199 ? 9.648 20.266 -9.742 1 97.5 199 SER A CA 1
ATOM 1444 C C . SER A 1 199 ? 9.078 21.656 -10.008 1 97.5 199 SER A C 1
ATOM 1446 O O . SER A 1 199 ? 8.023 22.016 -9.477 1 97.5 199 SER A O 1
ATOM 1448 N N . TYR A 1 200 ? 9.805 22.469 -10.789 1 97.06 200 TYR A N 1
ATOM 1449 C CA . TYR A 1 200 ? 9.328 23.797 -11.148 1 97.06 200 TYR A CA 1
ATOM 1450 C C . TYR A 1 200 ? 7.996 23.719 -11.883 1 97.06 200 TYR A C 1
ATOM 1452 O O . TYR A 1 200 ? 7.047 24.438 -11.547 1 97.06 200 TYR A O 1
ATOM 1460 N N . LEU A 1 201 ? 7.918 22.859 -12.836 1 96.31 201 LEU A N 1
ATOM 1461 C CA . LEU A 1 201 ? 6.723 22.719 -13.664 1 96.31 201 LEU A CA 1
ATOM 1462 C C . LEU A 1 201 ? 5.559 22.172 -12.852 1 96.31 201 LEU A C 1
ATOM 1464 O O . LEU A 1 201 ? 4.445 22.703 -12.906 1 96.31 201 LEU A O 1
ATOM 1468 N N . VAL A 1 202 ? 5.77 21.156 -12.07 1 95 202 VAL A N 1
ATOM 1469 C CA . VAL A 1 202 ? 4.711 20.5 -11.305 1 95 202 VAL A CA 1
ATOM 1470 C C . VAL A 1 202 ? 4.223 21.438 -10.203 1 95 202 VAL A C 1
ATOM 1472 O O . VAL A 1 202 ? 3.016 21.609 -10.016 1 95 202 VAL A O 1
ATOM 1475 N N . PHE A 1 203 ? 5.148 22.109 -9.539 1 94.69 203 PHE A N 1
ATOM 1476 C CA . PHE A 1 203 ? 4.762 22.953 -8.43 1 94.69 203 PHE A CA 1
ATOM 1477 C C . PHE A 1 203 ? 4.062 24.219 -8.93 1 94.69 203 PHE A C 1
ATOM 1479 O O . PHE A 1 203 ? 3.123 24.703 -8.297 1 94.69 203 PHE A O 1
ATOM 1486 N N . LYS A 1 204 ? 4.562 24.766 -9.984 1 93.62 204 LYS A N 1
ATOM 1487 C CA . LYS A 1 204 ? 3.895 25.922 -10.57 1 93.62 204 LYS A CA 1
ATOM 1488 C C . LYS A 1 204 ? 2.434 25.609 -10.883 1 93.62 204 LYS A C 1
ATOM 1490 O O . LYS A 1 204 ? 1.551 26.438 -10.633 1 93.62 204 LYS A O 1
ATOM 1495 N N . ASN A 1 205 ? 2.145 24.438 -11.383 1 90.5 205 ASN A N 1
ATOM 1496 C CA . ASN A 1 205 ? 0.78 24.016 -11.695 1 90.5 205 ASN A CA 1
ATOM 1497 C C . ASN A 1 205 ? -0.049 23.828 -10.43 1 90.5 205 ASN A C 1
ATOM 1499 O O . ASN A 1 205 ? -1.209 24.234 -10.375 1 90.5 205 ASN A O 1
ATOM 1503 N N . ILE A 1 206 ? 0.542 23.203 -9.477 1 88.44 206 ILE A N 1
ATOM 1504 C CA . ILE A 1 206 ? -0.162 22.969 -8.219 1 88.44 206 ILE A CA 1
ATOM 1505 C C . ILE A 1 206 ? -0.449 24.297 -7.531 1 88.44 206 ILE A C 1
ATOM 1507 O O . ILE A 1 206 ? -1.542 24.516 -7 1 88.44 206 ILE A O 1
ATOM 1511 N N . LYS A 1 207 ? 0.539 25.203 -7.508 1 87.75 207 LYS A N 1
ATOM 1512 C CA . LYS A 1 207 ? 0.375 26.516 -6.895 1 87.75 207 LYS A CA 1
ATOM 1513 C C . LYS A 1 207 ? -0.708 27.328 -7.605 1 87.75 207 LYS A C 1
ATOM 1515 O O . LYS A 1 207 ? -1.532 27.969 -6.957 1 87.75 207 LYS A O 1
ATOM 1520 N N . THR A 1 208 ? -0.785 27.25 -8.859 1 84.44 208 THR A N 1
ATOM 1521 C CA . THR A 1 208 ? -1.726 28.016 -9.664 1 84.44 208 THR A CA 1
ATOM 1522 C C . THR A 1 208 ? -3.125 27.422 -9.586 1 84.44 208 THR A C 1
ATOM 1524 O O . THR A 1 208 ? -4.109 28.141 -9.398 1 84.44 208 THR A O 1
ATOM 1527 N N . TYR A 1 209 ? -3.217 26.078 -9.625 1 81.44 209 TYR A N 1
ATOM 1528 C CA . TYR A 1 209 ? -4.523 25.469 -9.812 1 81.44 209 TYR A CA 1
ATOM 1529 C C . TYR A 1 209 ? -5.09 24.984 -8.477 1 81.44 209 TYR A C 1
ATOM 1531 O O . TYR A 1 209 ? -6.293 24.75 -8.359 1 81.44 209 TYR A O 1
ATOM 1539 N N . ILE A 1 210 ? -4.305 24.797 -7.508 1 81.31 210 ILE A N 1
ATOM 1540 C CA . ILE A 1 210 ? -4.797 24.266 -6.242 1 81.31 210 ILE A CA 1
ATOM 1541 C C . ILE A 1 210 ? -4.66 25.312 -5.152 1 81.31 210 ILE A C 1
ATOM 1543 O O . ILE A 1 210 ? -5.656 25.75 -4.574 1 81.31 210 ILE A O 1
ATOM 1547 N N . LEU A 1 211 ? -3.469 25.859 -4.879 1 77.38 211 LEU A N 1
ATOM 1548 C CA . LEU A 1 211 ? -3.219 26.781 -3.779 1 77.38 211 LEU A CA 1
ATOM 1549 C C . LEU A 1 211 ? -3.742 28.172 -4.113 1 77.38 211 LEU A C 1
ATOM 1551 O O . LEU A 1 211 ? -4.234 28.891 -3.232 1 77.38 211 LEU A O 1
ATOM 1555 N N . GLY A 1 212 ? -3.59 28.562 -5.324 1 68.94 212 GLY A N 1
ATOM 1556 C CA . GLY A 1 212 ? -4.082 29.859 -5.758 1 68.94 212 GLY A CA 1
ATOM 1557 C C . GLY A 1 212 ? -5.59 29.984 -5.684 1 68.94 212 GLY A C 1
ATOM 1558 O O . GLY A 1 212 ? -6.117 31.031 -5.297 1 68.94 212 GLY A O 1
ATOM 1559 N N . TYR A 1 213 ? -6.172 28.906 -6.039 1 62.19 213 TYR A N 1
ATOM 1560 C CA . TYR A 1 213 ? -7.629 28.906 -6 1 62.19 213 TYR A CA 1
ATOM 1561 C C . TYR A 1 213 ? -8.141 29.016 -4.57 1 62.19 213 TYR A C 1
ATOM 1563 O O . TYR A 1 213 ? -9.18 29.625 -4.316 1 62.19 213 TYR A O 1
ATOM 1571 N N . ASN A 1 214 ? -7.332 28.5 -3.652 1 60.19 214 ASN A N 1
ATOM 1572 C CA . ASN A 1 214 ? -7.691 28.609 -2.244 1 60.19 214 ASN A CA 1
ATOM 1573 C C . ASN A 1 214 ? -7.668 30.062 -1.781 1 60.19 214 ASN A C 1
ATOM 1575 O O . ASN A 1 214 ? -8.547 30.5 -1.042 1 60.19 214 ASN A O 1
ATOM 1579 N N . VAL A 1 215 ? -6.625 30.75 -2.295 1 58.62 215 VAL A N 1
ATOM 1580 C CA . VAL A 1 215 ? -6.473 32.156 -1.897 1 58.62 215 VAL A CA 1
ATOM 1581 C C . VAL A 1 215 ? -7.617 32.969 -2.479 1 58.62 215 VAL A C 1
ATOM 1583 O O . VAL A 1 215 ? -8.203 33.812 -1.782 1 58.62 215 VAL A O 1
ATOM 1586 N N . ALA A 1 216 ? -7.895 32.656 -3.748 1 59.84 216 ALA A N 1
ATOM 1587 C CA . ALA A 1 216 ? -8.977 33.406 -4.387 1 59.84 216 ALA A CA 1
ATOM 1588 C C . ALA A 1 216 ? -10.312 33.094 -3.711 1 59.84 216 ALA A C 1
ATOM 1590 O O . ALA A 1 216 ? -11.109 34.031 -3.479 1 59.84 216 ALA A O 1
ATOM 1591 N N . SER A 1 217 ? -10.438 31.891 -3.361 1 62.34 217 SER A N 1
ATOM 1592 C CA . SER A 1 217 ? -11.68 31.484 -2.705 1 62.34 217 SER A CA 1
ATOM 1593 C C . SER A 1 217 ? -11.766 32.062 -1.293 1 62.34 217 SER A C 1
ATOM 1595 O O . SER A 1 217 ? -12.836 32.5 -0.861 1 62.34 217 SER A O 1
ATOM 1597 N N . SER A 1 218 ? -10.57 32 -0.653 1 59.56 218 SER A N 1
ATOM 1598 C CA . SER A 1 218 ? -10.547 32.594 0.691 1 59.56 218 SER A CA 1
ATOM 1599 C C . SER A 1 218 ? -10.852 34.062 0.666 1 59.56 218 SER A C 1
ATOM 1601 O O . SER A 1 218 ? -11.547 34.594 1.544 1 59.56 218 SER A O 1
ATOM 1603 N N . ARG A 1 219 ? -10.328 34.781 -0.342 1 60.62 219 ARG A N 1
ATOM 1604 C CA . ARG A 1 219 ? -10.609 36.188 -0.487 1 60.62 219 ARG A CA 1
ATOM 1605 C C . ARG A 1 219 ? -12.094 36.438 -0.746 1 60.62 219 ARG A C 1
ATOM 1607 O O . ARG A 1 219 ? -12.672 37.375 -0.223 1 60.62 219 ARG A O 1
ATOM 1614 N N . HIS A 1 220 ? -12.555 35.5 -1.546 1 63.84 220 HIS A N 1
ATOM 1615 C CA . HIS A 1 220 ? -13.977 35.625 -1.825 1 63.84 220 HIS A CA 1
ATOM 1616 C C . HIS A 1 220 ? -14.812 35.344 -0.571 1 63.84 220 HIS A C 1
ATOM 1618 O O . HIS A 1 220 ? -15.766 36.094 -0.296 1 63.84 220 HIS A O 1
ATOM 1624 N N . VAL A 1 221 ? -14.312 34.406 0.127 1 62.78 221 VAL A N 1
ATOM 1625 C CA . VAL A 1 221 ? -15.008 34.094 1.369 1 62.78 221 VAL A CA 1
ATOM 1626 C C . VAL A 1 221 ? -14.875 35.25 2.35 1 62.78 221 VAL A C 1
ATOM 1628 O O . VAL A 1 221 ? -15.828 35.594 3.049 1 62.78 221 VAL A O 1
ATOM 1631 N N . GLN A 1 222 ? -13.727 35.812 2.355 1 64.12 222 GLN A N 1
ATOM 1632 C CA . GLN A 1 222 ? -13.516 36.969 3.221 1 64.12 222 GLN A CA 1
ATOM 1633 C C . GLN A 1 222 ? -14.391 38.125 2.785 1 64.12 222 GLN A C 1
ATOM 1635 O O . GLN A 1 222 ? -14.93 38.875 3.623 1 64.12 222 GLN A O 1
ATOM 1640 N N . ARG A 1 223 ? -14.469 38.281 1.524 1 66 223 ARG A N 1
ATOM 1641 C CA . ARG A 1 223 ? -15.336 39.312 1.013 1 66 223 ARG A CA 1
ATOM 1642 C C . ARG A 1 223 ? -16.797 39.062 1.398 1 66 223 ARG A C 1
ATOM 1644 O O . ARG A 1 223 ? -17.516 40 1.762 1 66 223 ARG A O 1
ATOM 1651 N N . LEU A 1 224 ? -17.062 37.812 1.312 1 67.69 224 LEU A N 1
ATOM 1652 C CA . LEU A 1 224 ? -18.422 37.469 1.686 1 67.69 224 LEU A CA 1
ATOM 1653 C C . LEU A 1 224 ? -18.641 37.656 3.182 1 67.69 224 LEU A C 1
ATOM 1655 O O . LEU A 1 224 ? -19.719 38.094 3.604 1 67.69 224 LEU A O 1
ATOM 1659 N N . ARG A 1 225 ? -17.625 37.344 3.91 1 66.5 225 ARG A N 1
ATOM 1660 C CA . ARG A 1 225 ? -17.703 37.562 5.348 1 66.5 225 ARG A CA 1
ATOM 1661 C C . ARG A 1 225 ? -17.828 39.062 5.652 1 66.5 225 ARG A C 1
ATOM 1663 O O . ARG A 1 225 ? -18.594 39.469 6.531 1 66.5 225 ARG A O 1
ATOM 1670 N N . LYS A 1 226 ? -17.062 39.812 4.949 1 72.19 226 LYS A N 1
ATOM 1671 C CA . LYS A 1 226 ? -17.172 41.25 5.121 1 72.19 226 LYS A CA 1
ATOM 1672 C C . LYS A 1 226 ? -18.547 41.781 4.703 1 72.19 226 LYS A C 1
ATOM 1674 O O . LYS A 1 226 ? -19.109 42.656 5.348 1 72.19 226 LYS A O 1
ATOM 1679 N N . GLN A 1 227 ? -18.984 41.156 3.701 1 74.88 227 GLN A N 1
ATOM 1680 C CA . GLN A 1 227 ? -20.328 41.531 3.26 1 74.88 227 GLN A CA 1
ATOM 1681 C C . GLN A 1 227 ? -21.375 41.156 4.293 1 74.88 227 GLN A C 1
ATOM 1683 O O . GLN A 1 227 ? -22.344 41.875 4.527 1 74.88 227 GLN A O 1
ATOM 1688 N N . LYS A 1 228 ? -21.109 40 4.844 1 74.25 228 LYS A N 1
ATOM 1689 C CA . LYS A 1 228 ? -22.031 39.531 5.891 1 74.25 228 LYS A CA 1
ATOM 1690 C C . LYS A 1 228 ? -21.969 40.469 7.105 1 74.25 228 LYS A C 1
ATOM 1692 O O . LYS A 1 228 ? -23.016 40.812 7.676 1 74.25 228 LYS A O 1
ATOM 1697 N N . LEU A 1 229 ? -20.734 40.844 7.422 1 76.5 229 LEU A N 1
ATOM 1698 C CA . LEU A 1 229 ? -20.562 41.781 8.539 1 76.5 229 LEU A CA 1
ATOM 1699 C C . LEU A 1 229 ? -21.203 43.125 8.227 1 76.5 229 LEU A C 1
ATOM 1701 O O . LEU A 1 229 ? -21.828 43.719 9.086 1 76.5 229 LEU A O 1
ATOM 1705 N N . ALA A 1 230 ? -20.969 43.5 7.055 1 78.75 230 ALA A N 1
ATOM 1706 C CA . ALA A 1 230 ? -21.578 44.75 6.629 1 78.75 230 ALA A CA 1
ATOM 1707 C C . ALA A 1 230 ? -23.109 44.656 6.637 1 78.75 230 ALA A C 1
ATOM 1709 O O . ALA A 1 230 ? -23.797 45.594 7.039 1 78.75 230 ALA A O 1
ATOM 1710 N N . TYR A 1 231 ? -23.562 43.531 6.195 1 79.62 231 TYR A N 1
ATOM 1711 C CA . TYR A 1 231 ? -25 43.281 6.18 1 79.62 231 TYR A CA 1
ATOM 1712 C C . TYR A 1 231 ? -25.562 43.281 7.594 1 79.62 231 TYR A C 1
ATOM 1714 O O . TYR A 1 231 ? -26.625 43.844 7.852 1 79.62 231 TYR A O 1
ATOM 1722 N N . LYS A 1 232 ? -24.844 42.688 8.469 1 77.06 232 LYS A N 1
ATOM 1723 C CA . LYS A 1 232 ? -25.25 42.625 9.867 1 77.06 232 LYS A CA 1
ATOM 1724 C C . LYS A 1 232 ? -25.25 44.031 10.492 1 77.06 232 LYS A C 1
ATOM 1726 O O . LYS A 1 232 ? -26.172 44.375 11.234 1 77.06 232 LYS A O 1
ATOM 1731 N N . LYS A 1 233 ? -24.234 44.781 10.172 1 80.06 233 LYS A N 1
ATOM 1732 C CA . LYS A 1 233 ? -24.141 46.156 10.68 1 80.06 233 LYS A CA 1
ATOM 1733 C C . LYS A 1 233 ? -25.281 47 10.125 1 80.06 233 LYS A C 1
ATOM 1735 O O . LYS A 1 233 ? -25.844 47.844 10.852 1 80.06 233 LYS A O 1
ATOM 1740 N N . GLU A 1 234 ? -25.5 46.844 8.93 1 82.62 234 GLU A N 1
ATOM 1741 C CA . GLU A 1 234 ? -26.578 47.594 8.297 1 82.62 234 GLU A CA 1
ATOM 1742 C C . GLU A 1 234 ? -27.922 47.25 8.922 1 82.62 234 GLU A C 1
ATOM 1744 O O . GLU A 1 234 ? -28.75 48.125 9.172 1 82.62 234 GLU A O 1
ATOM 1749 N N . HIS A 1 235 ? -28.078 46 9.141 1 80.56 235 HIS A N 1
ATOM 1750 C CA . HIS A 1 235 ? -29.344 45.562 9.75 1 80.56 235 HIS A CA 1
ATOM 1751 C C . HIS A 1 235 ? -29.469 46.062 11.18 1 80.56 235 HIS A C 1
ATOM 1753 O O . HIS A 1 235 ? -30.562 46.438 11.609 1 80.56 235 HIS A O 1
ATOM 1759 N N . LYS A 1 236 ? -28.391 46 11.883 1 79.19 236 LYS A N 1
ATOM 1760 C CA . LYS A 1 236 ? -28.391 46.531 13.242 1 79.19 236 LYS A CA 1
ATOM 1761 C C . LYS A 1 236 ? -28.797 48 13.258 1 79.19 236 LYS A C 1
ATOM 1763 O O . LYS A 1 236 ? -29.609 48.438 14.094 1 79.19 236 LYS A O 1
ATOM 1768 N N . THR A 1 237 ? -28.25 48.75 12.367 1 81.88 237 THR A N 1
ATOM 1769 C CA . THR A 1 237 ? -28.578 50.156 12.258 1 81.88 237 THR A CA 1
ATOM 1770 C C . THR A 1 237 ? -30.062 50.344 11.906 1 81.88 237 THR A C 1
ATOM 1772 O O . THR A 1 237 ? -30.719 51.25 12.438 1 81.88 237 THR A O 1
ATOM 1775 N N . ARG A 1 238 ? -30.516 49.5 11.055 1 81.38 238 ARG A N 1
ATOM 1776 C CA . ARG A 1 238 ? -31.922 49.594 10.664 1 81.38 238 ARG A CA 1
ATOM 1777 C C . ARG A 1 238 ? -32.844 49.188 11.82 1 81.38 238 ARG A C 1
ATOM 1779 O O . ARG A 1 238 ? -33.906 49.781 12 1 81.38 238 ARG A O 1
ATOM 1786 N N . PHE A 1 239 ? -32.438 48.219 12.555 1 81.31 239 PHE A N 1
ATOM 1787 C CA . PHE A 1 239 ? -33.156 47.75 13.711 1 81.31 239 PHE A CA 1
ATOM 1788 C C . PHE A 1 239 ? -33.25 48.812 14.789 1 81.31 239 PHE A C 1
ATOM 1790 O O . PHE A 1 239 ? -34.312 49.031 15.398 1 81.31 239 PHE A O 1
ATOM 1797 N N . GLU A 1 240 ? -32.188 49.594 14.938 1 81 240 GLU A N 1
ATOM 1798 C CA . GLU A 1 240 ? -32.125 50.625 15.945 1 81 240 GLU A CA 1
ATOM 1799 C C . GLU A 1 240 ? -33 51.812 15.555 1 81 240 GLU A C 1
ATOM 1801 O O . GLU A 1 240 ? -33.438 52.562 16.422 1 81 240 GLU A O 1
ATOM 1806 N N . GLN A 1 241 ? -33.281 51.969 14.289 1 82.56 241 GLN A N 1
ATOM 1807 C CA . GLN A 1 241 ? -34.094 53.062 13.805 1 82.56 241 GLN A CA 1
ATOM 1808 C C . GLN A 1 241 ? -35.594 52.75 13.852 1 82.56 241 GLN A C 1
ATOM 1810 O O . GLN A 1 241 ? -36.438 53.625 13.695 1 82.56 241 GLN A O 1
ATOM 1815 N N . MET A 1 242 ? -35.844 51.531 14.109 1 79.12 242 MET A N 1
ATOM 1816 C CA . MET A 1 242 ? -37.219 51.094 14.188 1 79.12 242 MET A CA 1
ATOM 1817 C C . MET A 1 242 ? -37.875 51.531 15.508 1 79.12 242 MET A C 1
ATOM 1819 O O . MET A 1 242 ? -37.156 51.781 16.484 1 79.12 242 MET A O 1
ATOM 1823 N N . SER A 1 243 ? -39.219 51.719 15.398 1 81.19 243 SER A N 1
ATOM 1824 C CA . SER A 1 243 ? -39.969 52.031 16.625 1 81.19 243 SER A CA 1
ATOM 1825 C C . SER A 1 243 ? -39.969 50.844 17.578 1 81.19 243 SER A C 1
ATOM 1827 O O . SER A 1 243 ? -39.688 49.719 17.188 1 81.19 243 SER A O 1
ATOM 1829 N N . GLU A 1 244 ? -40.094 51.031 18.828 1 72.94 244 GLU A N 1
ATOM 1830 C CA . GLU A 1 244 ? -40.031 50 19.859 1 72.94 244 GLU A CA 1
ATOM 1831 C C . GLU A 1 244 ? -41 48.844 19.562 1 72.94 244 GLU A C 1
ATOM 1833 O O . GLU A 1 244 ? -40.656 47.688 19.75 1 72.94 244 GLU A O 1
ATOM 1838 N N . LEU A 1 245 ? -42.188 49.219 19.062 1 71.44 245 LEU A N 1
ATOM 1839 C CA . LEU A 1 245 ? -43.188 48.188 18.734 1 71.44 245 LEU A CA 1
ATOM 1840 C C . LEU A 1 245 ? -42.719 47.375 17.531 1 71.44 245 LEU A C 1
ATOM 1842 O O . LEU A 1 245 ? -42.938 46.156 17.5 1 71.44 245 LEU A O 1
ATOM 1846 N N . GLN A 1 246 ? -42.125 48.031 16.594 1 76.25 246 GLN A N 1
ATOM 1847 C CA . GLN A 1 246 ? -41.625 47.344 15.414 1 76.25 246 GLN A CA 1
ATOM 1848 C C . GLN A 1 246 ? -40.438 46.438 15.75 1 76.25 246 GLN A C 1
ATOM 1850 O O . GLN A 1 246 ? -40.312 45.344 15.203 1 76.25 246 GLN A O 1
ATOM 1855 N N . GLN A 1 247 ? -39.562 46.844 16.609 1 77.88 247 GLN A N 1
ATOM 1856 C CA . GLN A 1 247 ? -38.406 46.062 17.047 1 77.88 247 GLN A CA 1
ATOM 1857 C C . GLN A 1 247 ? -38.875 44.75 17.734 1 77.88 247 GLN A C 1
ATOM 1859 O O . GLN A 1 247 ? -38.281 43.719 17.516 1 77.88 247 GLN A O 1
ATOM 1864 N N . MET A 1 248 ? -39.938 44.844 18.516 1 71.25 248 MET A N 1
ATOM 1865 C CA . MET A 1 248 ? -40.438 43.656 19.219 1 71.25 248 MET A CA 1
ATOM 1866 C C . MET A 1 248 ? -41 42.656 18.219 1 71.25 248 MET A C 1
ATOM 1868 O O . MET A 1 248 ? -40.75 41.438 18.344 1 71.25 248 MET A O 1
ATOM 1872 N N . ALA A 1 249 ? -41.781 43.156 17.297 1 74.19 249 ALA A N 1
ATOM 1873 C CA . ALA A 1 249 ? -42.344 42.281 16.281 1 74.19 249 ALA A CA 1
ATOM 1874 C C . ALA A 1 249 ? -41.281 41.656 15.414 1 74.19 249 ALA A C 1
ATOM 1876 O O . ALA A 1 249 ? -41.344 40.469 15.094 1 74.19 249 ALA A O 1
ATOM 1877 N N . TYR A 1 250 ? -40.281 42.438 15.078 1 78.06 250 TYR A N 1
ATOM 1878 C CA . TYR A 1 250 ? -39.188 41.969 14.227 1 78.06 250 TYR A CA 1
ATOM 1879 C C . TYR A 1 250 ? -38.281 40.969 14.977 1 78.06 250 TYR A C 1
ATOM 1881 O O . TYR A 1 250 ? -37.812 40 14.391 1 78.06 250 TYR A O 1
ATOM 1889 N N . THR A 1 251 ? -38.094 41.219 16.234 1 74.69 251 THR A N 1
ATOM 1890 C CA . THR A 1 251 ? -37.281 40.312 17.047 1 74.69 251 THR A CA 1
ATOM 1891 C C . THR A 1 251 ? -37.906 38.938 17.125 1 74.69 251 THR A C 1
ATOM 1893 O O . THR A 1 251 ? -37.219 37.938 17.094 1 74.69 251 THR A O 1
ATOM 1896 N N . ALA A 1 252 ? -39.25 38.906 17.219 1 72.75 252 ALA A N 1
ATOM 1897 C CA . ALA A 1 252 ? -39.938 37.625 17.234 1 72.75 252 ALA A CA 1
ATOM 1898 C C . ALA A 1 252 ? -39.656 36.844 15.961 1 72.75 252 ALA A C 1
ATOM 1900 O O . ALA A 1 252 ? -39.438 35.625 15.992 1 72.75 252 ALA A O 1
ATOM 1901 N N . THR A 1 253 ? -39.594 37.562 14.883 1 76.56 253 THR A N 1
ATOM 1902 C CA . THR A 1 253 ? -39.344 36.906 13.586 1 76.56 253 THR A CA 1
ATOM 1903 C C . THR A 1 253 ? -37.906 36.469 13.469 1 76.56 253 THR A C 1
ATOM 1905 O O . THR A 1 253 ? -37.625 35.406 12.922 1 76.56 253 THR A O 1
ATOM 1908 N N . ILE A 1 254 ? -36.969 37.219 13.953 1 76.06 254 ILE A N 1
ATOM 1909 C CA . ILE A 1 254 ? -35.562 36.906 13.883 1 76.06 254 ILE A CA 1
ATOM 1910 C C . ILE A 1 254 ? -35.219 35.688 14.727 1 76.06 254 ILE A C 1
ATOM 1912 O O . ILE A 1 254 ? -34.438 34.844 14.32 1 76.06 254 ILE A O 1
ATOM 1916 N N . VAL A 1 255 ? -35.906 35.625 15.836 1 72.69 255 VAL A N 1
ATOM 1917 C CA . VAL A 1 255 ? -35.656 34.5 16.734 1 72.69 255 VAL A CA 1
ATOM 1918 C C . VAL A 1 255 ? -36.156 33.188 16.078 1 72.69 255 VAL A C 1
ATOM 1920 O O . VAL A 1 255 ? -35.5 32.156 16.172 1 72.69 255 VAL A O 1
ATOM 1923 N N . ARG A 1 256 ? -37.281 33.312 15.438 1 71.62 256 ARG A N 1
ATOM 1924 C CA . ARG A 1 256 ? -37.781 32.156 14.734 1 71.62 256 ARG A CA 1
ATOM 1925 C C . ARG A 1 256 ? -36.844 31.734 13.602 1 71.62 256 ARG A C 1
ATOM 1927 O O . ARG A 1 256 ? -36.531 30.547 13.461 1 71.62 256 ARG A O 1
ATOM 1934 N N . ASP A 1 257 ? -36.375 32.719 12.836 1 78.31 257 ASP A N 1
ATOM 1935 C CA . ASP A 1 257 ? -35.531 32.438 11.688 1 78.31 257 ASP A CA 1
ATOM 1936 C C . ASP A 1 257 ? -34.156 31.953 12.141 1 78.31 257 ASP A C 1
ATOM 1938 O O . ASP A 1 257 ? -33.5 31.141 11.469 1 78.31 257 ASP A O 1
ATOM 1942 N N . ALA A 1 258 ? -33.688 32.406 13.281 1 72.5 258 ALA A N 1
ATOM 1943 C CA . ALA A 1 258 ? -32.406 32 13.82 1 72.5 258 ALA A CA 1
ATOM 1944 C C . ALA A 1 258 ? -32.375 30.516 14.133 1 72.5 258 ALA A C 1
ATOM 1946 O O . ALA A 1 258 ? -31.375 29.828 13.875 1 72.5 258 ALA A O 1
ATOM 1947 N N . GLN A 1 259 ? -33.469 30.047 14.609 1 67.56 259 GLN A N 1
ATOM 1948 C CA . GLN A 1 259 ? -33.594 28.625 14.906 1 67.56 259 GLN A CA 1
ATOM 1949 C C . GLN A 1 259 ? -33.562 27.781 13.633 1 67.56 259 GLN A C 1
ATOM 1951 O O . GLN A 1 259 ? -32.875 26.766 13.578 1 67.56 259 GLN A O 1
ATOM 1956 N N . LEU A 1 260 ? -34.281 28.406 12.695 1 69.06 260 LEU A N 1
ATOM 1957 C CA . LEU A 1 260 ? -34.312 27.703 11.422 1 69.06 260 LEU A CA 1
ATOM 1958 C C . LEU A 1 260 ? -32.969 27.703 10.742 1 69.06 260 LEU A C 1
ATOM 1960 O O . LEU A 1 260 ? -32.531 26.672 10.203 1 69.06 260 LEU A O 1
ATOM 1964 N N . TYR A 1 261 ? -32.312 28.781 10.812 1 69.56 261 TYR A N 1
ATOM 1965 C CA . TYR A 1 261 ? -31.016 28.984 10.148 1 69.56 261 TYR A CA 1
ATOM 1966 C C . TYR A 1 261 ? -29.922 28.125 10.773 1 69.56 261 TYR A C 1
ATOM 1968 O O . TYR A 1 261 ? -29.094 27.562 10.062 1 69.56 261 TYR A O 1
ATOM 1976 N N . ASN A 1 262 ? -30.047 27.953 12.07 1 61.78 262 ASN A N 1
ATOM 1977 C CA . ASN A 1 262 ? -29.047 27.188 12.789 1 61.78 262 ASN A CA 1
ATOM 1978 C C . ASN A 1 262 ? -29.234 25.688 12.586 1 61.78 262 ASN A C 1
ATOM 1980 O O . ASN A 1 262 ? -28.266 24.922 12.609 1 61.78 262 ASN A O 1
ATOM 1984 N N . GLU A 1 263 ? -30.469 25.406 12.352 1 58.72 263 GLU A N 1
ATOM 1985 C CA . GLU A 1 263 ? -30.766 23.984 12.156 1 58.72 263 GLU A CA 1
ATOM 1986 C C . GLU A 1 263 ? -30.297 23.516 10.781 1 58.72 263 GLU A C 1
ATOM 1988 O O . GLU A 1 263 ? -30.031 22.328 10.586 1 58.72 263 GLU A O 1
ATOM 1993 N N . GLY A 1 264 ? -30.047 24.406 9.977 1 59.56 264 GLY A N 1
ATOM 1994 C CA . GLY A 1 264 ? -29.406 24.109 8.703 1 59.56 264 GLY A CA 1
ATOM 1995 C C . GLY A 1 264 ? -30.375 23.562 7.672 1 59.56 264 GLY A C 1
ATOM 1996 O O . GLY A 1 264 ? -30.125 23.656 6.469 1 59.56 264 GLY A O 1
ATOM 1997 N N . ASN A 1 265 ? -31.422 22.703 7.996 1 55.56 265 ASN A N 1
ATOM 1998 C CA . ASN A 1 265 ? -32.344 22.047 7.055 1 55.56 265 ASN A CA 1
ATOM 1999 C C . ASN A 1 265 ? -33.531 22.922 6.738 1 55.56 265 ASN A C 1
ATOM 2001 O O . ASN A 1 265 ? -34.625 22.672 7.254 1 55.56 265 ASN A O 1
ATOM 2005 N N . TYR A 1 266 ? -33.375 24.188 6.34 1 60 266 TYR A N 1
ATOM 2006 C CA . TYR A 1 266 ? -34.531 25.047 6.051 1 60 266 TYR A CA 1
ATOM 2007 C C . TYR A 1 266 ? -34.594 25.359 4.562 1 60 266 TYR A C 1
ATOM 2009 O O . TYR A 1 266 ? -33.625 25.25 3.84 1 60 266 TYR A O 1
ATOM 2017 N N . GLN A 1 267 ? -35.875 25.359 4.031 1 66.31 267 GLN A N 1
ATOM 2018 C CA . GLN A 1 267 ? -36.094 25.906 2.699 1 66.31 267 GLN A CA 1
ATOM 2019 C C . GLN A 1 267 ? -36 27.438 2.705 1 66.31 267 GLN A C 1
ATOM 2021 O O . GLN A 1 267 ? -36.469 28.078 3.641 1 66.31 267 GLN A O 1
ATOM 2026 N N . PRO A 1 268 ? -35.219 28.016 1.819 1 72.5 268 PRO A N 1
ATOM 2027 C CA . PRO A 1 268 ? -35.031 29.469 1.792 1 72.5 268 PRO A CA 1
ATOM 2028 C C . PRO A 1 268 ? -36.344 30.234 1.909 1 72.5 268 PRO A C 1
ATOM 2030 O O . PRO A 1 268 ? -36.375 31.328 2.486 1 72.5 268 PRO A O 1
ATOM 2033 N N . GLU A 1 269 ? -37.438 29.609 1.507 1 70.44 269 GLU A N 1
ATOM 2034 C CA . GLU A 1 269 ? -38.719 30.297 1.513 1 70.44 269 GLU A CA 1
ATOM 2035 C C . GLU A 1 269 ? -39.312 30.359 2.922 1 70.44 269 GLU A C 1
ATOM 2037 O O . GLU A 1 269 ? -40.188 31.172 3.191 1 70.44 269 GLU A O 1
ATOM 2042 N N . GLU A 1 270 ? -38.719 29.609 3.814 1 71.88 270 GLU A N 1
ATOM 2043 C CA . GLU A 1 270 ? -39.25 29.562 5.18 1 71.88 270 GLU A CA 1
ATOM 2044 C C . GLU A 1 270 ? -38.688 30.719 6.016 1 71.88 270 GLU A C 1
ATOM 2046 O O . GLU A 1 270 ? -39.219 31.016 7.09 1 71.88 270 GLU A O 1
ATOM 2051 N N . LEU A 1 271 ? -37.688 31.328 5.516 1 77.06 271 LEU A N 1
ATOM 2052 C CA . LEU A 1 271 ? -37.156 32.469 6.227 1 77.06 271 LEU A CA 1
ATOM 2053 C C . LEU A 1 271 ? -38 33.719 6 1 77.06 271 LEU A C 1
ATOM 2055 O O . LEU A 1 271 ? -38.219 34.125 4.855 1 77.06 271 LEU A O 1
ATOM 2059 N N . VAL A 1 272 ? -38.562 34.219 7.051 1 74.38 272 VAL A N 1
ATOM 2060 C CA . VAL A 1 272 ? -39.531 35.344 6.961 1 74.38 272 VAL A CA 1
ATOM 2061 C C . VAL A 1 272 ? -38.781 36.656 7.191 1 74.38 272 VAL A C 1
ATOM 2063 O O . VAL A 1 272 ? -39.094 37.656 6.551 1 74.38 272 VAL A O 1
ATOM 2066 N N . SER A 1 273 ? -37.781 36.594 8.039 1 78.56 273 SER A N 1
ATOM 2067 C CA . SER A 1 273 ? -37.062 37.844 8.336 1 78.56 273 SER A CA 1
ATOM 2068 C C . SER A 1 273 ? -36.125 38.219 7.215 1 78.56 273 SER A C 1
ATOM 2070 O O . SER A 1 273 ? -35.5 37.344 6.602 1 78.56 273 SER A O 1
ATOM 2072 N N . ASP A 1 274 ? -36.125 39.469 6.871 1 77.69 274 ASP A N 1
ATOM 2073 C CA . ASP A 1 274 ? -35.219 39.969 5.848 1 77.69 274 ASP A CA 1
ATOM 2074 C C . ASP A 1 274 ? -33.75 39.719 6.238 1 77.69 274 ASP A C 1
ATOM 2076 O O . ASP A 1 274 ? -32.906 39.469 5.379 1 77.69 274 ASP A O 1
ATOM 2080 N N . TYR A 1 275 ? -33.531 39.688 7.539 1 79.75 275 TYR A N 1
ATOM 2081 C CA . TYR A 1 275 ? -32.156 39.469 8.039 1 79.75 275 TYR A CA 1
ATOM 2082 C C . TYR A 1 275 ? -31.641 38.125 7.637 1 79.75 275 TYR A C 1
ATOM 2084 O O . TYR A 1 275 ? -30.578 38 7.016 1 79.75 275 TYR A O 1
ATOM 2092 N N . TYR A 1 276 ? -32.375 37.156 7.895 1 79.94 276 TYR A N 1
ATOM 2093 C CA . TYR A 1 276 ? -31.875 35.812 7.648 1 79.94 276 TYR A CA 1
ATOM 2094 C C . TYR A 1 276 ? -32.031 35.438 6.18 1 79.94 276 TYR A C 1
ATOM 2096 O O . TYR A 1 276 ? -31.281 34.594 5.66 1 79.94 276 TYR A O 1
ATOM 2104 N N . ARG A 1 277 ? -32.906 36.062 5.48 1 77.75 277 ARG A N 1
ATOM 2105 C CA . ARG A 1 277 ? -33 35.875 4.039 1 77.75 277 ARG A CA 1
ATOM 2106 C C . ARG A 1 277 ? -31.75 36.406 3.344 1 77.75 277 ARG A C 1
ATOM 2108 O O . ARG A 1 277 ? -31.219 35.781 2.428 1 77.75 277 ARG A O 1
ATOM 2115 N N . GLY A 1 278 ? -31.375 37.562 3.756 1 78.75 278 GLY A N 1
ATOM 2116 C CA . GLY A 1 278 ? -30.156 38.156 3.215 1 78.75 278 GLY A CA 1
ATOM 2117 C C . GLY A 1 278 ? -28.906 37.375 3.578 1 78.75 278 GLY A C 1
ATOM 2118 O O . GLY A 1 278 ? -28.031 37.188 2.74 1 78.75 278 GLY A O 1
ATOM 2119 N N . LEU A 1 279 ? -28.906 36.875 4.797 1 78 279 LEU A N 1
ATOM 2120 C CA . LEU A 1 279 ? -27.781 36.062 5.258 1 78 279 LEU A CA 1
ATOM 2121 C C . LEU A 1 279 ? -27.688 34.75 4.477 1 78 279 LEU A C 1
ATOM 2123 O O . LEU A 1 279 ? -26.594 34.312 4.141 1 78 279 LEU A O 1
ATOM 2127 N N . HIS A 1 280 ? -28.812 34.219 4.234 1 75.19 280 HIS A N 1
ATOM 2128 C CA . HIS A 1 280 ? -28.859 33 3.445 1 75.19 280 HIS A CA 1
ATOM 2129 C C . HIS A 1 280 ? -28.328 33.219 2.037 1 75.19 280 HIS A C 1
ATOM 2131 O O . HIS A 1 280 ? -27.625 32.375 1.487 1 75.19 280 HIS A O 1
ATOM 2137 N N . GLU A 1 281 ? -28.703 34.312 1.452 1 75.19 281 GLU A N 1
ATOM 2138 C CA . GLU A 1 281 ? -28.219 34.625 0.114 1 75.19 281 GLU A CA 1
ATOM 2139 C C . GLU A 1 281 ? -26.688 34.75 0.096 1 75.19 281 GLU A C 1
ATOM 2141 O O . GLU A 1 281 ? -26.047 34.312 -0.853 1 75.19 281 GLU A O 1
ATOM 2146 N N . ILE A 1 282 ? -26.172 35.25 1.111 1 73.56 282 ILE A N 1
ATOM 2147 C CA . ILE A 1 282 ? -24.719 35.406 1.201 1 73.56 282 ILE A CA 1
ATOM 2148 C C . ILE A 1 282 ? -24.062 34.031 1.409 1 73.56 282 ILE A C 1
ATOM 2150 O O . ILE A 1 282 ? -23.031 33.75 0.796 1 73.56 282 ILE A O 1
ATOM 2154 N N . ASP A 1 283 ? -24.719 33.25 2.143 1 66.81 283 ASP A N 1
ATOM 2155 C CA . ASP A 1 283 ? -24.156 31.938 2.449 1 66.81 283 ASP A CA 1
ATOM 2156 C C . ASP A 1 283 ? -24.219 31.016 1.234 1 66.81 283 ASP A C 1
ATOM 2158 O O . ASP A 1 283 ? -23.344 30.172 1.034 1 66.81 283 ASP A O 1
ATOM 2162 N N . CYS A 1 284 ? -25.234 31.172 0.55 1 60.62 284 CYS A N 1
ATOM 2163 C CA . CYS A 1 284 ? -25.359 30.391 -0.669 1 60.62 284 CYS A CA 1
ATOM 2164 C C . CYS A 1 284 ? -24.234 30.719 -1.651 1 60.62 284 CYS A C 1
ATOM 2166 O O . CYS A 1 284 ? -23.766 29.844 -2.383 1 60.62 284 CYS A O 1
ATOM 2168 N N . ARG A 1 285 ? -23.891 31.875 -1.674 1 60.44 285 ARG A N 1
ATOM 2169 C CA . ARG A 1 285 ? -22.797 32.281 -2.561 1 60.44 285 ARG A CA 1
ATOM 2170 C C . ARG A 1 285 ? -21.469 31.688 -2.111 1 60.44 285 ARG A C 1
ATOM 2172 O O . ARG A 1 285 ? -20.578 31.469 -2.93 1 60.44 285 ARG A O 1
ATOM 2179 N N . LYS A 1 286 ? -21.375 31.391 -0.865 1 59 286 LYS A N 1
ATOM 2180 C CA . LYS A 1 286 ? -20.188 30.75 -0.317 1 59 286 LYS A CA 1
ATOM 2181 C C . LYS A 1 286 ? -20.047 29.328 -0.841 1 59 286 LYS A C 1
ATOM 2183 O O . LYS A 1 286 ? -18.938 28.891 -1.169 1 59 286 LYS A O 1
ATOM 2188 N N . ASP A 1 287 ? -21.141 28.656 -0.729 1 54.44 287 ASP A N 1
ATOM 2189 C CA . ASP A 1 287 ? -21.141 27.234 -1.103 1 54.44 287 ASP A CA 1
ATOM 2190 C C . ASP A 1 287 ? -20.812 27.062 -2.586 1 54.44 287 ASP A C 1
ATOM 2192 O O . ASP A 1 287 ? -20.281 26.031 -2.992 1 54.44 287 ASP A O 1
ATOM 2196 N N . GLU A 1 288 ? -21.328 28.016 -3.287 1 50.91 288 GLU A N 1
ATOM 2197 C CA . GLU A 1 288 ? -21.078 27.922 -4.723 1 50.91 288 GLU A CA 1
ATOM 2198 C C . GLU A 1 288 ? -19.594 28.047 -5.031 1 50.91 288 GLU A C 1
ATOM 2200 O O . GLU A 1 288 ? -19.172 27.844 -6.168 1 50.91 288 GLU A O 1
ATOM 2205 N N . ILE A 1 289 ? -18.922 28.344 -4.027 1 53.56 289 ILE A N 1
ATOM 2206 C CA . ILE A 1 289 ? -17.531 28.688 -4.363 1 53.56 289 ILE A CA 1
ATOM 2207 C C . ILE A 1 289 ? -16.781 27.422 -4.805 1 53.56 289 ILE A C 1
ATOM 2209 O O . ILE A 1 289 ? -16.766 26.422 -4.086 1 53.56 289 ILE A O 1
ATOM 2213 N N . ASN A 1 290 ? -16.422 27.312 -6.102 1 56.5 290 ASN A N 1
ATOM 2214 C CA . ASN A 1 290 ? -15.602 26.453 -6.953 1 56.5 290 ASN A CA 1
ATOM 2215 C C . ASN A 1 290 ? -14.352 25.969 -6.227 1 56.5 290 ASN A C 1
ATOM 2217 O O . ASN A 1 290 ? -13.688 25.031 -6.688 1 56.5 290 ASN A O 1
ATOM 2221 N N . ALA A 1 291 ? -14.148 26.594 -5.043 1 58.94 291 ALA A N 1
ATOM 2222 C CA . ALA A 1 291 ? -12.898 26.234 -4.375 1 58.94 291 ALA A CA 1
ATOM 2223 C C . ALA A 1 291 ? -12.945 24.812 -3.842 1 58.94 291 ALA A C 1
ATOM 2225 O O . ALA A 1 291 ? -11.961 24.078 -3.939 1 58.94 291 ALA A O 1
ATOM 2226 N N . PHE A 1 292 ? -14.078 24.469 -3.447 1 65.81 292 PHE A N 1
ATOM 2227 C CA . PHE A 1 292 ? -14.227 23.125 -2.916 1 65.81 292 PHE A CA 1
ATOM 2228 C C . PHE A 1 292 ? -14.172 22.094 -4.035 1 65.81 292 PHE A C 1
ATOM 2230 O O . PHE A 1 292 ? -13.648 20.984 -3.844 1 65.81 292 PHE A O 1
ATOM 2237 N N . ARG A 1 293 ? -14.562 22.625 -5.18 1 64.75 293 ARG A N 1
ATOM 2238 C CA . ARG A 1 293 ? -14.539 21.719 -6.32 1 64.75 293 ARG A CA 1
ATOM 2239 C C . ARG A 1 293 ? -13.109 21.438 -6.766 1 64.75 293 ARG A C 1
ATOM 2241 O O . ARG A 1 293 ? -12.773 20.297 -7.109 1 64.75 293 ARG A O 1
ATOM 2248 N N . ALA A 1 294 ? -12.344 22.5 -6.707 1 67.5 294 ALA A N 1
ATOM 2249 C CA . ALA A 1 294 ? -10.953 22.312 -7.109 1 67.5 294 ALA A CA 1
ATOM 2250 C C . ALA A 1 294 ? -10.219 21.391 -6.141 1 67.5 294 ALA A C 1
ATOM 2252 O O . ALA A 1 294 ? -9.461 20.516 -6.559 1 67.5 294 ALA A O 1
ATOM 2253 N N . LEU A 1 295 ? -10.539 21.594 -4.93 1 73.88 295 LEU A N 1
ATOM 2254 C CA . LEU A 1 295 ? -9.914 20.766 -3.91 1 73.88 295 LEU A CA 1
ATOM 2255 C C . LEU A 1 295 ? -10.391 19.312 -4.027 1 73.88 295 LEU A C 1
ATOM 2257 O O . LEU A 1 295 ? -9.602 18.391 -3.854 1 73.88 295 LEU A O 1
ATOM 2261 N N . ARG A 1 296 ? -11.602 19.219 -4.504 1 76.12 296 ARG A N 1
ATOM 2262 C CA . ARG A 1 296 ? -12.203 17.891 -4.562 1 76.12 296 ARG A CA 1
ATOM 2263 C C . ARG A 1 296 ? -11.758 17.141 -5.812 1 76.12 296 ARG A C 1
ATOM 2265 O O . ARG A 1 296 ? -11.758 15.906 -5.832 1 76.12 296 ARG A O 1
ATOM 2272 N N . LEU A 1 297 ? -11.258 17.844 -6.727 1 78.81 297 LEU A N 1
ATOM 2273 C CA . LEU A 1 297 ? -10.906 17.172 -7.977 1 78.81 297 LEU A CA 1
ATOM 2274 C C . LEU A 1 297 ? -9.398 17.109 -8.156 1 78.81 297 LEU A C 1
ATOM 2276 O O . LEU A 1 297 ? -8.852 16.047 -8.461 1 78.81 297 LEU A O 1
ATOM 2280 N N . TRP A 1 298 ? -8.727 18.156 -7.836 1 83.56 298 TRP A N 1
ATOM 2281 C CA . TRP A 1 298 ? -7.328 18.25 -8.242 1 83.56 298 TRP A CA 1
ATOM 2282 C C . TRP A 1 298 ? -6.422 17.562 -7.219 1 83.56 298 TRP A C 1
ATOM 2284 O O . TRP A 1 298 ? -5.414 16.953 -7.582 1 83.56 298 TRP A O 1
ATOM 2294 N N . VAL A 1 299 ? -6.746 17.688 -5.938 1 86.12 299 VAL A N 1
ATOM 2295 C CA . VAL A 1 299 ? -5.875 17.094 -4.926 1 86.12 299 VAL A CA 1
ATOM 2296 C C . VAL A 1 299 ? -5.926 15.578 -5.027 1 86.12 299 VAL A C 1
ATOM 2298 O O . VAL A 1 299 ? -4.887 14.914 -5.016 1 86.12 299 VAL A O 1
ATOM 2301 N N . PRO A 1 300 ? -7.148 15 -5.242 1 87.06 300 PRO A N 1
ATOM 2302 C CA . PRO A 1 300 ? -7.191 13.547 -5.41 1 87.06 300 PRO A CA 1
ATOM 2303 C C . PRO A 1 300 ? -6.477 13.078 -6.676 1 87.06 300 PRO A C 1
ATOM 2305 O O . PRO A 1 300 ? -5.852 12.016 -6.68 1 87.06 300 PRO A O 1
ATOM 2308 N N . LEU A 1 301 ? -6.527 13.867 -7.684 1 88.62 301 LEU A N 1
ATOM 2309 C CA . LEU A 1 301 ? -5.828 13.516 -8.914 1 88.62 301 LEU A CA 1
ATOM 2310 C C . LEU A 1 301 ? -4.316 13.562 -8.719 1 88.62 301 LEU A C 1
ATOM 2312 O O . LEU A 1 301 ? -3.594 12.688 -9.195 1 88.62 301 LEU A O 1
ATOM 2316 N N . ALA A 1 302 ? -3.865 14.586 -8.031 1 89 302 ALA A N 1
ATOM 2317 C CA . ALA A 1 302 ? -2.443 14.688 -7.719 1 89 302 ALA A CA 1
ATOM 2318 C C . ALA A 1 302 ? -1.985 13.508 -6.867 1 89 302 ALA A C 1
ATOM 2320 O O . ALA A 1 302 ? -0.899 12.961 -7.086 1 89 302 ALA A O 1
ATOM 2321 N N . GLY A 1 303 ? -2.84 13.188 -5.98 1 90.5 303 GLY A N 1
ATOM 2322 C CA . GLY A 1 303 ? -2.531 12.031 -5.152 1 90.5 303 GLY A CA 1
ATOM 2323 C C . GLY A 1 303 ? -2.469 10.734 -5.938 1 90.5 303 GLY A C 1
ATOM 2324 O O . GLY A 1 303 ? -1.577 9.906 -5.715 1 90.5 303 GLY A O 1
ATOM 2325 N N . ALA A 1 304 ? -3.371 10.578 -6.836 1 92.88 304 ALA A N 1
ATOM 2326 C CA . ALA A 1 304 ? -3.398 9.375 -7.668 1 92.88 304 ALA A CA 1
ATOM 2327 C C . ALA A 1 304 ? -2.146 9.273 -8.531 1 92.88 304 ALA A C 1
ATOM 2329 O O . ALA A 1 304 ? -1.48 8.242 -8.562 1 92.88 304 ALA A O 1
ATOM 2330 N N . VAL A 1 305 ? -1.804 10.328 -9.164 1 92.31 305 VAL A N 1
ATOM 2331 C CA . VAL A 1 305 ? -0.635 10.344 -10.039 1 92.31 305 VAL A CA 1
ATOM 2332 C C . VAL A 1 305 ? 0.633 10.156 -9.211 1 92.31 305 VAL A C 1
ATOM 2334 O O . VAL A 1 305 ? 1.527 9.398 -9.602 1 92.31 305 VAL A O 1
ATOM 2337 N N . GLY A 1 306 ? 0.687 10.867 -8.094 1 92.19 306 GLY A N 1
ATOM 2338 C CA . GLY A 1 306 ? 1.824 10.703 -7.207 1 92.19 306 GLY A CA 1
ATOM 2339 C C . GLY A 1 306 ? 2 9.273 -6.734 1 92.19 306 GLY A C 1
ATOM 2340 O O . GLY A 1 306 ? 3.117 8.75 -6.719 1 92.19 306 GLY A O 1
ATOM 2341 N N . GLY A 1 307 ? 0.886 8.672 -6.359 1 93.06 307 GLY A N 1
ATOM 2342 C CA . GLY A 1 307 ? 0.939 7.281 -5.945 1 93.06 307 GLY A CA 1
ATOM 2343 C C . GLY A 1 307 ? 1.404 6.344 -7.047 1 93.06 307 GLY A C 1
ATOM 2344 O O . GLY A 1 307 ? 2.188 5.426 -6.797 1 93.06 307 GLY A O 1
ATOM 2345 N N . MET A 1 308 ? 0.962 6.602 -8.227 1 93.94 308 MET A N 1
ATOM 2346 C CA . MET A 1 308 ? 1.324 5.762 -9.367 1 93.94 308 MET A CA 1
ATOM 2347 C C . MET A 1 308 ? 2.812 5.879 -9.672 1 93.94 308 MET A C 1
ATOM 2349 O O . MET A 1 308 ? 3.484 4.875 -9.906 1 93.94 308 MET A O 1
ATOM 2353 N N . VAL A 1 309 ? 3.275 7.078 -9.633 1 93.25 309 VAL A N 1
ATOM 2354 C CA . VAL A 1 309 ? 4.688 7.316 -9.93 1 93.25 309 VAL A CA 1
ATOM 2355 C C . VAL A 1 309 ? 5.555 6.645 -8.867 1 93.25 309 VAL A C 1
ATOM 2357 O O . VAL A 1 309 ? 6.551 5.992 -9.195 1 93.25 309 VAL A O 1
ATOM 2360 N N . MET A 1 310 ? 5.18 6.777 -7.648 1 93.62 310 MET A N 1
ATOM 2361 C CA . MET A 1 310 ? 5.938 6.172 -6.555 1 93.62 310 MET A CA 1
ATOM 2362 C C . MET A 1 310 ? 5.926 4.652 -6.664 1 93.62 310 MET A C 1
ATOM 2364 O O . MET A 1 310 ? 6.961 4.008 -6.488 1 93.62 310 MET A O 1
ATOM 2368 N N . ALA A 1 311 ? 4.762 4.121 -6.973 1 92.31 311 ALA A N 1
ATOM 2369 C CA . ALA A 1 311 ? 4.648 2.676 -7.137 1 92.31 311 ALA A CA 1
ATOM 2370 C C . ALA A 1 311 ? 5.52 2.188 -8.289 1 92.31 311 ALA A C 1
ATOM 2372 O O . ALA A 1 311 ? 6.191 1.16 -8.18 1 92.31 311 ALA A O 1
ATOM 2373 N N . ALA A 1 312 ? 5.477 2.936 -9.32 1 90.12 312 ALA A N 1
ATOM 2374 C CA . ALA A 1 312 ? 6.289 2.576 -10.484 1 90.12 312 ALA A CA 1
ATOM 2375 C C . ALA A 1 312 ? 7.773 2.613 -10.148 1 90.12 312 ALA A C 1
ATOM 2377 O O . ALA A 1 312 ? 8.531 1.715 -10.531 1 90.12 312 ALA A O 1
ATOM 2378 N N . MET A 1 313 ? 8.133 3.588 -9.445 1 88.25 313 MET A N 1
ATOM 2379 C CA . MET A 1 313 ? 9.539 3.699 -9.047 1 88.25 313 MET A CA 1
ATOM 2380 C C . MET A 1 313 ? 9.961 2.51 -8.195 1 88.25 313 MET A C 1
ATOM 2382 O O . MET A 1 313 ? 11.039 1.951 -8.391 1 88.25 313 MET A O 1
ATOM 2386 N N . LEU A 1 314 ? 9.109 2.088 -7.32 1 88.25 314 LEU A N 1
ATOM 2387 C CA . LEU A 1 314 ? 9.438 0.972 -6.441 1 88.25 314 LEU A CA 1
ATOM 2388 C C . LEU A 1 314 ? 9.5 -0.337 -7.223 1 88.25 314 LEU A C 1
ATOM 2390 O O . LEU A 1 314 ? 10.391 -1.154 -7 1 88.25 314 LEU A O 1
ATOM 2394 N N . LEU A 1 315 ? 8.578 -0.51 -8.156 1 85 315 LEU A N 1
ATOM 2395 C CA . LEU A 1 315 ? 8.484 -1.766 -8.898 1 85 315 LEU A CA 1
ATOM 2396 C C . LEU A 1 315 ? 9.617 -1.882 -9.914 1 85 315 LEU A C 1
ATOM 2398 O O . LEU A 1 315 ? 10.188 -2.961 -10.094 1 85 315 LEU A O 1
ATOM 2402 N N . PHE A 1 316 ? 9.945 -0.811 -10.492 1 77.38 316 PHE A N 1
ATOM 2403 C CA . PHE A 1 316 ? 10.891 -0.885 -11.594 1 77.38 316 PHE A CA 1
ATOM 2404 C C . PHE A 1 316 ? 12.305 -0.598 -11.117 1 77.38 316 PHE A C 1
ATOM 2406 O O . PHE A 1 316 ? 13.273 -0.958 -11.789 1 77.38 316 PHE A O 1
ATOM 2413 N N . LYS A 1 317 ? 12.422 0.073 -10 1 74.75 317 LYS A N 1
ATOM 2414 C CA . LYS A 1 317 ? 13.758 0.37 -9.484 1 74.75 317 LYS A CA 1
ATOM 2415 C C . LYS A 1 317 ? 14.008 -0.33 -8.156 1 74.75 317 LYS A C 1
ATOM 2417 O O . LYS A 1 317 ? 14.969 -1.084 -8.016 1 74.75 317 LYS A O 1
ATOM 2422 N N . GLY A 1 318 ? 13.125 -0.175 -7.254 1 71.44 318 GLY A N 1
ATOM 2423 C CA . GLY A 1 318 ? 13.312 -0.709 -5.914 1 71.44 318 GLY A CA 1
ATOM 2424 C C . GLY A 1 318 ? 13.305 -2.225 -5.871 1 71.44 318 GLY A C 1
ATOM 2425 O O . GLY A 1 318 ? 14.141 -2.836 -5.195 1 71.44 318 GLY A O 1
AT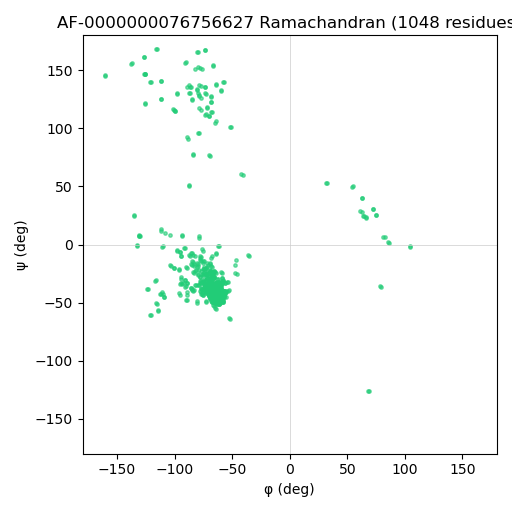OM 2426 N N . LEU A 1 319 ? 12.398 -2.805 -6.676 1 75.06 319 LEU A N 1
ATOM 2427 C CA . LEU A 1 319 ? 12.203 -4.25 -6.586 1 75.06 319 LEU A CA 1
ATOM 2428 C C . LEU A 1 319 ? 12.688 -4.945 -7.852 1 75.06 319 LEU A C 1
ATOM 2430 O O . LEU A 1 319 ? 12.391 -6.121 -8.07 1 75.06 319 LEU A O 1
ATOM 2434 N N . LYS A 1 320 ? 13.406 -4.281 -8.688 1 70.38 320 LYS A N 1
ATOM 2435 C CA . LYS A 1 320 ? 13.844 -4.777 -9.984 1 70.38 320 LYS A CA 1
ATOM 2436 C C . LYS A 1 320 ? 14.664 -6.059 -9.836 1 70.38 320 LYS A C 1
ATOM 2438 O O . LYS A 1 320 ? 14.531 -6.984 -10.641 1 70.38 320 LYS A O 1
ATOM 2443 N N . HIS A 1 321 ? 15.352 -6.195 -8.773 1 68.56 321 HIS A N 1
ATOM 2444 C CA . HIS A 1 321 ? 16.297 -7.297 -8.672 1 68.56 321 HIS A CA 1
ATOM 2445 C C . HIS A 1 321 ? 15.68 -8.5 -7.973 1 68.56 321 HIS A C 1
ATOM 2447 O O . HIS A 1 321 ? 16.297 -9.562 -7.902 1 68.56 321 HIS A O 1
ATOM 2453 N N . LEU A 1 322 ? 14.469 -8.398 -7.359 1 70.75 322 LEU A N 1
ATOM 2454 C CA . LEU A 1 322 ? 13.828 -9.516 -6.68 1 70.75 322 LEU A CA 1
ATOM 2455 C C . LEU A 1 322 ? 13.164 -10.453 -7.68 1 70.75 322 LEU A C 1
ATOM 2457 O O . LEU A 1 322 ? 12.828 -11.594 -7.344 1 70.75 322 LEU A O 1
ATOM 2461 N N . ASN A 1 323 ? 13.305 -10.32 -8.969 1 69.81 323 ASN A N 1
ATOM 2462 C CA . ASN A 1 323 ? 12.664 -11.164 -9.977 1 69.81 323 ASN A CA 1
ATOM 2463 C C . ASN A 1 323 ? 11.305 -11.664 -9.508 1 69.81 323 ASN A C 1
ATOM 2465 O O . ASN A 1 323 ? 11.086 -12.875 -9.406 1 69.81 323 ASN A O 1
ATOM 2469 N N . LEU A 1 324 ? 10.445 -10.922 -9.109 1 72.44 324 LEU A N 1
ATOM 2470 C CA . LEU A 1 324 ? 9.125 -11.281 -8.602 1 72.44 324 LEU A CA 1
ATOM 2471 C C . LEU A 1 324 ? 8.297 -11.984 -9.672 1 72.44 324 LEU A C 1
ATOM 2473 O O . LEU A 1 324 ? 7.23 -12.531 -9.375 1 72.44 324 LEU A O 1
ATOM 2477 N N . GLY A 1 325 ? 8.766 -12.172 -10.844 1 72.56 325 GLY A N 1
ATOM 2478 C CA . GLY A 1 325 ? 8.07 -12.859 -11.922 1 72.56 325 GLY A CA 1
ATOM 2479 C C . GLY A 1 325 ? 6.809 -12.141 -12.367 1 72.56 325 GLY A C 1
ATOM 2480 O O . GLY A 1 325 ? 5.852 -12.773 -12.812 1 72.56 325 GLY A O 1
ATOM 2481 N N . LEU A 1 326 ? 6.785 -10.812 -12.125 1 78.25 326 LEU A N 1
ATOM 2482 C CA . LEU A 1 326 ? 5.613 -10.031 -12.508 1 78.25 326 LEU A CA 1
ATOM 2483 C C . LEU A 1 326 ? 5.734 -9.547 -13.945 1 78.25 326 LEU A C 1
ATOM 2485 O O . LEU A 1 326 ? 6.805 -9.109 -14.375 1 78.25 326 LEU A O 1
ATOM 2489 N N . SER A 1 327 ? 4.641 -9.797 -14.664 1 81.38 327 SER A N 1
ATOM 2490 C CA . SER A 1 327 ? 4.586 -9.297 -16.031 1 81.38 327 SER A CA 1
ATOM 2491 C C . SER A 1 327 ? 4.367 -7.789 -16.062 1 81.38 327 SER A C 1
ATOM 2493 O O . SER A 1 327 ? 4.133 -7.172 -15.031 1 81.38 327 SER A O 1
ATOM 2495 N N . THR A 1 328 ? 4.551 -7.152 -17.234 1 82.81 328 THR A N 1
ATOM 2496 C CA . THR A 1 328 ? 4.293 -5.727 -17.406 1 82.81 328 THR A CA 1
ATOM 2497 C C . THR A 1 328 ? 2.844 -5.395 -17.078 1 82.81 328 THR A C 1
ATOM 2499 O O . THR A 1 328 ? 2.562 -4.355 -16.469 1 82.81 328 THR A O 1
ATOM 2502 N N . LEU A 1 329 ? 1.986 -6.301 -17.359 1 83.75 329 LEU A N 1
ATOM 2503 C CA . LEU A 1 329 ? 0.577 -6.098 -17.047 1 83.75 329 LEU A CA 1
ATOM 2504 C C . LEU A 1 329 ? 0.348 -6.125 -15.539 1 83.75 329 LEU A C 1
ATOM 2506 O O . LEU A 1 329 ? -0.421 -5.32 -15.008 1 83.75 329 LEU A O 1
ATOM 2510 N N . ASP A 1 330 ? 1.016 -7.02 -14.922 1 85.69 330 ASP A N 1
ATOM 2511 C CA . ASP A 1 330 ? 0.915 -7.094 -13.469 1 85.69 330 ASP A CA 1
ATOM 2512 C C . ASP A 1 330 ? 1.36 -5.789 -12.812 1 85.69 330 ASP A C 1
ATOM 2514 O O . ASP A 1 330 ? 0.685 -5.27 -11.922 1 85.69 330 ASP A O 1
ATOM 2518 N N . ASN A 1 331 ? 2.459 -5.281 -13.336 1 88.19 331 ASN A N 1
ATOM 2519 C CA . ASN A 1 331 ? 2.996 -4.043 -12.781 1 88.19 331 ASN A CA 1
ATOM 2520 C C . ASN A 1 331 ? 2.049 -2.869 -13.008 1 88.19 331 ASN A C 1
ATOM 2522 O O . ASN A 1 331 ? 1.869 -2.027 -12.125 1 88.19 331 ASN A O 1
ATOM 2526 N N . LEU A 1 332 ? 1.449 -2.842 -14.148 1 89.5 332 LEU A N 1
ATOM 2527 C CA . LEU A 1 332 ? 0.516 -1.768 -14.469 1 89.5 332 LEU A CA 1
ATOM 2528 C C . LEU A 1 332 ? -0.718 -1.836 -13.57 1 89.5 332 LEU A C 1
ATOM 2530 O O . LEU A 1 332 ? -1.239 -0.803 -13.148 1 89.5 332 LEU A O 1
ATOM 2534 N N . LEU A 1 333 ? -1.141 -3.006 -13.289 1 90.19 333 LEU A N 1
ATOM 2535 C CA . LEU A 1 333 ? -2.301 -3.182 -12.422 1 90.19 333 LEU A CA 1
ATOM 2536 C C . LEU A 1 333 ? -1.986 -2.74 -11 1 90.19 333 LEU A C 1
ATOM 2538 O O . LEU A 1 333 ? -2.805 -2.082 -10.352 1 90.19 333 LEU A O 1
ATOM 2542 N N . ILE A 1 334 ? -0.827 -3.076 -10.555 1 90.88 334 ILE A N 1
ATOM 2543 C CA . ILE A 1 334 ? -0.418 -2.693 -9.211 1 90.88 334 ILE A CA 1
ATOM 2544 C C . ILE A 1 334 ? -0.327 -1.172 -9.109 1 90.88 334 ILE A C 1
ATOM 2546 O O . ILE A 1 334 ? -0.835 -0.573 -8.164 1 90.88 334 ILE A O 1
ATOM 2550 N N . VAL A 1 335 ? 0.313 -0.579 -10.141 1 92.69 335 VAL A N 1
ATOM 2551 C CA . VAL A 1 335 ? 0.452 0.873 -10.195 1 92.69 335 VAL A CA 1
ATOM 2552 C C . VAL A 1 335 ? -0.93 1.523 -10.211 1 92.69 335 VAL A C 1
ATOM 2554 O O . VAL A 1 335 ? -1.175 2.494 -9.492 1 92.69 335 VAL A O 1
ATOM 2557 N N . GLY A 1 336 ? -1.822 0.954 -10.984 1 91.69 336 GLY A N 1
ATOM 2558 C CA . GLY A 1 336 ? -3.184 1.463 -11.055 1 91.69 336 GLY A CA 1
ATOM 2559 C C . GLY A 1 336 ? -3.934 1.328 -9.742 1 91.69 336 GLY A C 1
ATOM 2560 O O . GLY A 1 336 ? -4.668 2.236 -9.344 1 91.69 336 GLY A O 1
ATOM 2561 N N . MET A 1 337 ? -3.75 0.279 -9.039 1 92.44 337 MET A N 1
ATOM 2562 C CA . MET A 1 337 ? -4.434 0.043 -7.766 1 92.44 337 MET A CA 1
ATOM 2563 C C . MET A 1 337 ? -3.959 1.027 -6.703 1 92.44 337 MET A C 1
ATOM 2565 O O . MET A 1 337 ? -4.766 1.562 -5.941 1 92.44 337 MET A O 1
ATOM 2569 N N . VAL A 1 338 ? -2.604 1.241 -6.656 1 91.94 338 VAL A N 1
ATOM 2570 C CA . VAL A 1 338 ? -2.064 2.195 -5.691 1 91.94 338 VAL A CA 1
ATOM 2571 C C . VAL A 1 338 ? -2.631 3.586 -5.969 1 91.94 338 VAL A C 1
ATOM 2573 O O . VAL A 1 338 ? -3.049 4.289 -5.043 1 91.94 338 VAL A O 1
ATOM 2576 N N . GLY A 1 339 ? -2.654 3.955 -7.262 1 91.62 339 GLY A N 1
ATOM 2577 C CA . GLY A 1 339 ? -3.254 5.227 -7.637 1 91.62 339 GLY A CA 1
ATOM 2578 C C . GLY A 1 339 ? -4.715 5.336 -7.242 1 91.62 339 GLY A C 1
ATOM 2579 O O . GLY A 1 339 ? -5.152 6.371 -6.738 1 91.62 339 GLY A O 1
ATOM 2580 N N . ALA A 1 340 ? -5.43 4.246 -7.398 1 89.06 340 ALA A N 1
ATOM 2581 C CA . ALA A 1 340 ? -6.852 4.23 -7.074 1 89.06 340 ALA A CA 1
ATOM 2582 C C . ALA A 1 340 ? -7.074 4.387 -5.57 1 89.06 340 ALA A C 1
ATOM 2584 O O . ALA A 1 340 ? -7.977 5.113 -5.141 1 89.06 340 ALA A O 1
ATOM 2585 N N . VAL A 1 341 ? -6.277 3.74 -4.801 1 87.81 341 VAL A N 1
ATOM 2586 C CA . VAL A 1 341 ? -6.422 3.797 -3.348 1 87.81 341 VAL A CA 1
ATOM 2587 C C . VAL A 1 341 ? -6.188 5.227 -2.861 1 87.81 341 VAL A C 1
ATOM 2589 O O . VAL A 1 341 ? -6.965 5.746 -2.059 1 87.81 341 VAL A O 1
ATOM 2592 N N . LEU A 1 342 ? -5.113 5.844 -3.342 1 88.19 342 LEU A N 1
ATOM 2593 C CA . LEU A 1 342 ? -4.801 7.203 -2.92 1 88.19 342 LEU A CA 1
ATOM 2594 C C . LEU A 1 342 ? -5.863 8.18 -3.408 1 88.19 342 LEU A C 1
ATOM 2596 O O . LEU A 1 342 ? -6.219 9.125 -2.697 1 88.19 342 LEU A O 1
ATOM 2600 N N . TRP A 1 343 ? -6.34 7.953 -4.617 1 86.94 343 TRP A N 1
ATOM 2601 C CA . TRP A 1 343 ? -7.422 8.781 -5.137 1 86.94 343 TRP A CA 1
ATOM 2602 C C . TRP A 1 343 ? -8.664 8.672 -4.262 1 86.94 343 TRP A C 1
ATOM 2604 O O . TRP A 1 343 ? -9.242 9.688 -3.861 1 86.94 343 TRP A O 1
ATOM 2614 N N . MET A 1 344 ? -9.062 7.492 -3.988 1 81.69 344 MET A N 1
ATOM 2615 C CA . MET A 1 344 ? -10.273 7.258 -3.205 1 81.69 344 MET A CA 1
ATOM 2616 C C . MET A 1 344 ? -10.125 7.809 -1.791 1 81.69 344 MET A C 1
ATOM 2618 O O . MET A 1 344 ? -11.055 8.406 -1.252 1 81.69 344 MET A O 1
ATOM 2622 N N . GLY A 1 345 ? -8.938 7.613 -1.18 1 77.81 345 GLY A N 1
ATOM 2623 C CA . GLY A 1 345 ? -8.695 8.133 0.157 1 77.81 345 GLY A CA 1
ATOM 2624 C C . GLY A 1 345 ? -8.781 9.641 0.237 1 77.81 345 GLY A C 1
ATOM 2625 O O . GLY A 1 345 ? -9.445 10.18 1.124 1 77.81 345 GLY A O 1
ATOM 2626 N N . THR A 1 346 ? -8.172 10.336 -0.664 1 80.69 346 THR A N 1
ATOM 2627 C CA . THR A 1 346 ? -8.172 11.797 -0.655 1 80.69 346 THR A CA 1
ATOM 2628 C C . THR A 1 346 ? -9.531 12.336 -1.078 1 80.69 346 THR A C 1
ATOM 2630 O O . THR A 1 346 ? -9.992 13.359 -0.554 1 80.69 346 THR A O 1
ATOM 2633 N N . PHE A 1 347 ? -10.148 11.594 -2.008 1 78.06 347 PHE A N 1
ATOM 2634 C CA . PHE A 1 347 ? -11.469 12.008 -2.457 1 78.06 347 PHE A CA 1
ATOM 2635 C C . PHE A 1 347 ? -12.484 11.891 -1.327 1 78.06 347 PHE A C 1
ATOM 2637 O O . PHE A 1 347 ? -13.32 12.781 -1.145 1 78.06 347 PHE A O 1
ATOM 2644 N N . ALA A 1 348 ? -12.461 10.844 -0.656 1 71.75 348 ALA A N 1
ATOM 2645 C CA . ALA A 1 348 ? -13.367 10.641 0.473 1 71.75 348 ALA A CA 1
ATOM 2646 C C . ALA A 1 348 ? -13.195 11.742 1.517 1 71.75 348 ALA A C 1
ATOM 2648 O O . ALA A 1 348 ? -14.18 12.234 2.07 1 71.75 348 ALA A O 1
ATOM 2649 N N . TYR A 1 349 ? -11.977 12.164 1.798 1 73.56 349 TYR A N 1
ATOM 2650 C CA . TYR A 1 349 ? -11.719 13.242 2.744 1 73.56 349 TYR A CA 1
ATOM 2651 C C . TYR A 1 349 ? -12.242 14.57 2.215 1 73.56 349 TYR A C 1
ATOM 2653 O O . TYR A 1 349 ? -12.867 15.336 2.953 1 73.56 349 TYR A O 1
ATOM 2661 N N . ALA A 1 350 ? -12 14.812 0.998 1 74.31 350 ALA A N 1
ATOM 2662 C CA . ALA A 1 350 ? -12.414 16.078 0.391 1 74.31 350 ALA A CA 1
ATOM 2663 C C . ALA A 1 350 ? -13.93 16.219 0.417 1 74.31 350 ALA A C 1
ATOM 2665 O O . ALA A 1 350 ? -14.453 17.328 0.549 1 74.31 350 ALA A O 1
ATOM 2666 N N . ARG A 1 351 ? -14.562 15.195 0.372 1 70.06 351 ARG A N 1
ATOM 2667 C CA . ARG A 1 351 ? -16.031 15.219 0.334 1 70.06 351 ARG A CA 1
ATOM 2668 C C . ARG A 1 351 ? -16.609 15.539 1.708 1 70.06 351 ARG A C 1
ATOM 2670 O O . ARG A 1 351 ? -17.734 16.016 1.815 1 70.06 351 ARG A O 1
ATOM 2677 N N . THR A 1 352 ? -15.852 15.227 2.711 1 66.62 352 THR A N 1
ATOM 2678 C CA . THR A 1 352 ? -16.344 15.492 4.062 1 66.62 352 THR A CA 1
ATOM 2679 C C . THR A 1 352 ? -16.141 16.953 4.434 1 66.62 352 THR A C 1
ATOM 2681 O O . THR A 1 352 ? -16.719 17.438 5.406 1 66.62 352 THR A O 1
ATOM 2684 N N . LEU A 1 353 ? -15.305 17.609 3.654 1 64.69 353 LEU A N 1
ATOM 2685 C CA . LEU A 1 353 ? -15.023 19 3.969 1 64.69 353 LEU A CA 1
ATOM 2686 C C . LEU A 1 353 ? -16.25 19.875 3.723 1 64.69 353 LEU A C 1
ATOM 2688 O O . LEU A 1 353 ? -16.906 19.75 2.682 1 64.69 353 LEU A O 1
ATOM 2692 N N . LYS A 1 354 ? -16.734 20.406 4.875 1 57.31 354 LYS A N 1
ATOM 2693 C CA . LYS A 1 354 ? -17.906 21.266 4.82 1 57.31 354 LYS A CA 1
ATOM 2694 C C . LYS A 1 354 ? -17.516 22.688 4.438 1 57.31 354 LYS A C 1
ATOM 2696 O O . LYS A 1 354 ? -16.359 23.078 4.527 1 57.31 354 LYS A O 1
ATOM 2701 N N . THR A 1 355 ? -18.281 23.406 3.852 1 54.09 355 THR A N 1
ATOM 2702 C CA . THR A 1 355 ? -18.156 24.75 3.32 1 54.09 355 THR A CA 1
ATOM 2703 C C . THR A 1 355 ? -17.516 25.688 4.348 1 54.09 355 THR A C 1
ATOM 2705 O O . THR A 1 355 ? -16.828 26.641 3.982 1 54.09 355 THR A O 1
ATOM 2708 N N . GLY A 1 356 ? -17.438 25.281 5.527 1 53.75 356 GLY A N 1
ATOM 2709 C CA . GLY A 1 356 ? -16.906 26.188 6.539 1 53.75 356 GLY A CA 1
ATOM 2710 C C . GLY A 1 356 ? -15.516 25.797 7.012 1 53.75 356 GLY A C 1
ATOM 2711 O O . GLY A 1 356 ? -14.883 26.547 7.766 1 53.75 356 GLY A O 1
ATOM 2712 N N . ALA A 1 357 ? -15.023 24.906 6.309 1 58.56 357 ALA A N 1
ATOM 2713 C CA . ALA A 1 357 ? -13.711 24.469 6.762 1 58.56 357 ALA A CA 1
ATOM 2714 C C . ALA A 1 357 ? -12.602 25.297 6.125 1 58.56 357 ALA A C 1
ATOM 2716 O O . ALA A 1 357 ? -12.797 25.906 5.066 1 58.56 357 ALA A O 1
ATOM 2717 N N . ASN A 1 358 ? -11.609 25.719 6.922 1 69.19 358 ASN A N 1
ATOM 2718 C CA . ASN A 1 358 ? -10.414 26.359 6.383 1 69.19 358 ASN A CA 1
ATOM 2719 C C . ASN A 1 358 ? -9.789 25.531 5.258 1 69.19 358 ASN A C 1
ATOM 2721 O O . ASN A 1 358 ? -9.148 24.516 5.516 1 69.19 358 ASN A O 1
ATOM 2725 N N . LEU A 1 359 ? -10.062 25.984 4.02 1 73.12 359 LEU A N 1
ATOM 2726 C CA . LEU A 1 359 ? -9.656 25.25 2.824 1 73.12 359 LEU A CA 1
ATOM 2727 C C . LEU A 1 359 ? -8.141 25.109 2.754 1 73.12 359 LEU A C 1
ATOM 2729 O O . LEU A 1 359 ? -7.625 24.094 2.293 1 73.12 359 LEU A O 1
ATOM 2733 N N . ASP A 1 360 ? -7.414 26.156 3.232 1 75.56 360 ASP A N 1
ATOM 2734 C CA . ASP A 1 360 ? -5.953 26.094 3.205 1 75.56 360 ASP A CA 1
ATOM 2735 C C . ASP A 1 360 ? -5.426 25.016 4.137 1 75.56 360 ASP A C 1
ATOM 2737 O O . ASP A 1 360 ? -4.547 24.234 3.752 1 75.56 360 ASP A O 1
ATOM 2741 N N . ARG A 1 361 ? -6.027 25.062 5.191 1 76.06 361 ARG A N 1
ATOM 2742 C CA . ARG A 1 361 ? -5.602 24.062 6.168 1 76.06 361 ARG A CA 1
ATOM 2743 C C . ARG A 1 361 ? -5.926 22.656 5.691 1 76.06 361 ARG A C 1
ATOM 2745 O O . ARG A 1 361 ? -5.102 21.75 5.824 1 76.06 361 ARG A O 1
ATOM 2752 N N . ALA A 1 362 ? -7.094 22.547 5.109 1 77.5 362 ALA A N 1
ATOM 2753 C CA . ALA A 1 362 ? -7.516 21.25 4.613 1 77.5 362 ALA A CA 1
ATOM 2754 C C . ALA A 1 362 ? -6.609 20.766 3.482 1 77.5 362 ALA A C 1
ATOM 2756 O O . ALA A 1 362 ? -6.273 19.578 3.404 1 77.5 362 ALA A O 1
ATOM 2757 N N . THR A 1 363 ? -6.203 21.672 2.684 1 82.81 363 THR A N 1
ATOM 2758 C CA . THR A 1 363 ? -5.332 21.344 1.562 1 82.81 363 THR A CA 1
ATOM 2759 C C . THR A 1 363 ? -3.963 20.891 2.059 1 82.81 363 THR A C 1
ATOM 2761 O O . THR A 1 363 ? -3.43 19.875 1.586 1 82.81 363 THR A O 1
ATOM 2764 N N . PHE A 1 364 ? -3.436 21.578 3.02 1 82.19 364 PHE A N 1
ATOM 2765 C CA . PHE A 1 364 ? -2.115 21.234 3.539 1 82.19 364 PHE A CA 1
ATOM 2766 C C . PHE A 1 364 ? -2.156 19.922 4.305 1 82.19 364 PHE A C 1
ATOM 2768 O O . PHE A 1 364 ? -1.188 19.156 4.289 1 82.19 364 PHE A O 1
ATOM 2775 N N . ILE A 1 365 ? -3.311 19.703 4.832 1 79.69 365 ILE A N 1
ATOM 2776 C CA . ILE A 1 365 ? -3.459 18.422 5.531 1 79.69 365 ILE A CA 1
ATOM 2777 C C . ILE A 1 365 ? -3.455 17.281 4.523 1 79.69 365 ILE A C 1
ATOM 2779 O O . ILE A 1 365 ? -2.785 16.266 4.73 1 79.69 365 ILE A O 1
ATOM 2783 N N . MET A 1 366 ? -4.129 17.453 3.477 1 84.31 366 MET A N 1
ATOM 2784 C CA . MET A 1 366 ? -4.184 16.422 2.445 1 84.31 366 MET A CA 1
ATOM 2785 C C . MET A 1 366 ? -2.807 16.188 1.83 1 84.31 366 MET A C 1
ATOM 2787 O O . MET A 1 366 ? -2.389 15.047 1.64 1 84.31 366 MET A O 1
ATOM 2791 N N . PHE A 1 367 ? -2.125 17.25 1.641 1 88.06 367 PHE A N 1
ATOM 2792 C CA . PHE A 1 367 ? -0.798 17.125 1.051 1 88.06 367 PHE A CA 1
ATOM 2793 C C . PHE A 1 367 ? 0.183 16.531 2.049 1 88.06 367 PHE A C 1
ATOM 2795 O O . PHE A 1 367 ? 1.14 15.852 1.66 1 88.06 367 PHE A O 1
ATOM 2802 N N . SER A 1 368 ? -0.046 16.797 3.268 1 86.88 368 SER A N 1
ATOM 2803 C CA . SER A 1 368 ? 0.794 16.172 4.285 1 86.88 368 SER A CA 1
ATOM 2804 C C . SER A 1 368 ? 0.647 14.656 4.27 1 86.88 368 SER A C 1
ATOM 2806 O O . SER A 1 368 ? 1.636 13.938 4.398 1 86.88 368 SER A O 1
ATOM 2808 N N . TRP A 1 369 ? -0.539 14.234 4.023 1 83.94 369 TRP A N 1
ATOM 2809 C CA . TRP A 1 369 ? -0.784 12.797 3.939 1 83.94 369 TRP A CA 1
ATOM 2810 C C . TRP A 1 369 ? -0.08 12.195 2.727 1 83.94 369 TRP A C 1
ATOM 2812 O O . TRP A 1 369 ? 0.523 11.125 2.818 1 83.94 369 TRP A O 1
ATOM 2822 N N . LEU A 1 370 ? -0.235 12.859 1.72 1 89.12 370 LEU A N 1
ATOM 2823 C CA . LEU A 1 370 ? 0.395 12.391 0.489 1 89.12 370 LEU A CA 1
ATOM 2824 C C . LEU A 1 370 ? 1.913 12.375 0.628 1 89.12 370 LEU A C 1
ATOM 2826 O O . LEU A 1 370 ? 2.576 11.453 0.146 1 89.12 370 LEU A O 1
ATOM 2830 N N . GLN A 1 371 ? 2.404 13.344 1.342 1 89.81 371 GLN A N 1
ATOM 2831 C CA . GLN A 1 371 ? 3.85 13.445 1.516 1 89.81 371 GLN A CA 1
ATOM 2832 C C . GLN A 1 371 ? 4.367 12.336 2.428 1 89.81 371 GLN A C 1
ATOM 2834 O O . GLN A 1 371 ? 5.48 11.836 2.236 1 89.81 371 GLN A O 1
ATOM 2839 N N . VAL A 1 372 ? 3.631 12.031 3.441 1 87.31 372 VAL A N 1
ATOM 2840 C CA . VAL A 1 372 ? 4.027 10.914 4.293 1 87.31 372 VAL A CA 1
ATOM 2841 C C . VAL A 1 372 ? 4.172 9.648 3.453 1 87.31 372 VAL A C 1
ATOM 2843 O O . VAL A 1 372 ? 5.137 8.898 3.613 1 87.31 372 VAL A O 1
ATOM 2846 N N . PHE A 1 373 ? 3.27 9.469 2.562 1 90.31 373 PHE A N 1
ATOM 2847 C CA . PHE A 1 373 ? 3.311 8.312 1.68 1 90.31 373 PHE A CA 1
ATOM 2848 C C . PHE A 1 373 ? 4.551 8.352 0.794 1 90.31 373 PHE A C 1
ATOM 2850 O O . PHE A 1 373 ? 5.246 7.34 0.646 1 90.31 373 PHE A O 1
ATOM 2857 N N . THR A 1 374 ? 4.805 9.484 0.223 1 91.5 374 THR A N 1
ATOM 2858 C CA . THR A 1 374 ? 5.965 9.578 -0.656 1 91.5 374 THR A CA 1
ATOM 2859 C C . THR A 1 374 ? 7.258 9.414 0.138 1 91.5 374 THR A C 1
ATOM 2861 O O . THR A 1 374 ? 8.219 8.812 -0.346 1 91.5 374 THR A O 1
ATOM 2864 N N . ALA A 1 375 ? 7.277 9.953 1.343 1 89.94 375 ALA A N 1
ATOM 2865 C CA . ALA A 1 375 ? 8.453 9.812 2.197 1 89.94 375 ALA A CA 1
ATOM 2866 C C . ALA A 1 375 ? 8.727 8.344 2.504 1 89.94 375 ALA A C 1
ATOM 2868 O O . ALA A 1 375 ? 9.883 7.902 2.482 1 89.94 375 ALA A O 1
ATOM 2869 N N . CYS A 1 376 ? 7.668 7.598 2.754 1 91.12 376 CYS A N 1
ATOM 2870 C CA . CYS A 1 376 ? 7.812 6.172 3.023 1 91.12 376 CYS A CA 1
ATOM 2871 C C . CYS A 1 376 ? 8.359 5.438 1.803 1 91.12 376 CYS A C 1
ATOM 2873 O O . CYS A 1 376 ? 9.258 4.609 1.923 1 91.12 376 CYS A O 1
ATOM 2875 N N . CYS A 1 377 ? 7.82 5.77 0.682 1 91.44 377 CYS A N 1
ATOM 2876 C CA . CYS A 1 377 ? 8.25 5.125 -0.555 1 91.44 377 CYS A CA 1
ATOM 2877 C C . CYS A 1 377 ? 9.695 5.465 -0.875 1 91.44 377 CYS A C 1
ATOM 2879 O O . CYS A 1 377 ? 10.469 4.594 -1.297 1 91.44 377 CYS A O 1
ATOM 2881 N N . PHE A 1 378 ? 10.031 6.688 -0.639 1 87.88 378 PHE A N 1
ATOM 2882 C CA . PHE A 1 378 ? 11.398 7.125 -0.894 1 87.88 378 PHE A CA 1
ATOM 2883 C C . PHE A 1 378 ? 12.367 6.445 0.063 1 87.88 378 PHE A C 1
ATOM 2885 O O . PHE A 1 378 ? 13.469 6.055 -0.334 1 87.88 378 PHE A O 1
ATOM 2892 N N . ALA A 1 379 ? 11.969 6.348 1.296 1 89.25 379 ALA A N 1
ATOM 2893 C CA . ALA A 1 379 ? 12.805 5.668 2.285 1 89.25 379 ALA A CA 1
ATOM 2894 C C . ALA A 1 379 ? 13.047 4.215 1.892 1 89.25 379 ALA A C 1
ATOM 2896 O O . ALA A 1 379 ? 14.18 3.727 1.971 1 89.25 379 ALA A O 1
ATOM 2897 N N . PHE A 1 380 ? 12.07 3.58 1.468 1 90.88 380 PHE A N 1
ATOM 2898 C CA . PHE A 1 380 ? 12.203 2.197 1.021 1 90.88 380 PHE A CA 1
ATOM 2899 C C . PHE A 1 380 ? 13.141 2.104 -0.174 1 90.88 380 PHE A C 1
ATOM 2901 O O . PHE A 1 380 ? 14 1.217 -0.23 1 90.88 380 PHE A O 1
ATOM 2908 N N . SER A 1 381 ? 12.891 2.977 -1.133 1 86.25 381 SER A N 1
ATOM 2909 C CA . SER A 1 381 ? 13.711 2.986 -2.334 1 86.25 381 SER A CA 1
ATOM 2910 C C . SER A 1 381 ? 15.18 3.227 -1.994 1 86.25 381 SER A C 1
ATOM 2912 O O . SER A 1 381 ? 16.062 2.598 -2.574 1 86.25 381 SER A O 1
ATOM 2914 N N . HIS A 1 382 ? 15.383 4.074 -1.113 1 83.69 382 HIS A N 1
ATOM 2915 C CA . HIS A 1 382 ? 16.75 4.359 -0.661 1 83.69 382 HIS A CA 1
ATOM 2916 C C . HIS A 1 382 ? 17.359 3.148 0.028 1 83.69 382 HIS A C 1
ATOM 2918 O O . HIS A 1 382 ? 18.531 2.82 -0.212 1 83.69 382 HIS A O 1
ATOM 2924 N N . GLY A 1 383 ? 16.625 2.535 0.874 1 84.75 383 GLY A N 1
ATOM 2925 C CA . GLY A 1 383 ? 17.109 1.346 1.56 1 84.75 383 GLY A CA 1
ATOM 2926 C C . GLY A 1 383 ? 17.438 0.204 0.616 1 84.75 383 GLY A C 1
ATOM 2927 O O . GLY A 1 383 ? 18.359 -0.572 0.87 1 84.75 383 GLY A O 1
ATOM 2928 N N . SER A 1 384 ? 16.688 0.188 -0.419 1 85.5 384 SER A N 1
ATOM 2929 C CA . SER A 1 384 ? 16.875 -0.906 -1.364 1 85.5 384 SER A CA 1
ATOM 2930 C C . SER A 1 384 ? 18.078 -0.641 -2.279 1 85.5 384 SER A C 1
ATOM 2932 O O . SER A 1 384 ? 18.719 -1.577 -2.748 1 85.5 384 SER A O 1
ATOM 2934 N N . ASN A 1 385 ? 18.422 0.643 -2.504 1 81.69 385 ASN A N 1
ATOM 2935 C CA . ASN A 1 385 ? 19.438 0.968 -3.504 1 81.69 385 ASN A CA 1
ATOM 2936 C C . ASN A 1 385 ? 20.734 1.455 -2.854 1 81.69 385 ASN A C 1
ATOM 2938 O O . ASN A 1 385 ? 21.812 0.961 -3.17 1 81.69 385 ASN A O 1
ATOM 2942 N N . ASP A 1 386 ? 20.625 2.312 -1.904 1 83.06 386 ASP A N 1
ATOM 2943 C CA . ASP A 1 386 ? 21.797 3.033 -1.44 1 83.06 386 ASP A CA 1
ATOM 2944 C C . ASP A 1 386 ? 22.594 2.207 -0.423 1 83.06 386 ASP A C 1
ATOM 2946 O O . ASP A 1 386 ? 23.781 2.416 -0.238 1 83.06 386 ASP A O 1
ATOM 2950 N N . ILE A 1 387 ? 21.969 1.33 0.212 1 87.88 387 ILE A N 1
ATOM 2951 C CA . ILE A 1 387 ? 22.672 0.49 1.166 1 87.88 387 ILE A CA 1
ATOM 2952 C C . ILE A 1 387 ? 23.688 -0.379 0.428 1 87.88 387 ILE A C 1
ATOM 2954 O O . ILE A 1 387 ? 24.656 -0.864 1.027 1 87.88 387 ILE A O 1
ATOM 2958 N N . ALA A 1 388 ? 23.453 -0.611 -0.832 1 85.88 388 ALA A N 1
ATOM 2959 C CA . ALA A 1 388 ? 24.344 -1.413 -1.672 1 85.88 388 ALA A CA 1
ATOM 2960 C C . ALA A 1 388 ? 25.734 -0.803 -1.736 1 85.88 388 ALA A C 1
ATOM 2962 O O . ALA A 1 388 ? 26.719 -1.517 -1.932 1 85.88 388 ALA A O 1
ATOM 2963 N N . ASN A 1 389 ? 25.781 0.482 -1.494 1 90.25 389 ASN A N 1
ATOM 2964 C CA . ASN A 1 389 ? 27.078 1.157 -1.515 1 90.25 389 ASN A CA 1
ATOM 2965 C C . ASN A 1 389 ? 27.969 0.707 -0.356 1 90.25 389 ASN A C 1
ATOM 2967 O O . ASN A 1 389 ? 29.188 0.744 -0.457 1 90.25 389 ASN A O 1
ATOM 2971 N N . ALA A 1 390 ? 27.359 0.28 0.691 1 93.19 390 ALA A N 1
ATOM 2972 C CA . ALA A 1 390 ? 28.109 -0.241 1.832 1 93.19 390 ALA A CA 1
ATOM 2973 C C . ALA A 1 390 ? 28.203 -1.763 1.772 1 93.19 390 ALA A C 1
ATOM 2975 O O . ALA A 1 390 ? 29.281 -2.326 1.952 1 93.19 390 ALA A O 1
ATOM 2976 N N . ILE A 1 391 ? 27.203 -2.387 1.438 1 90.5 391 ILE A N 1
ATOM 2977 C CA . ILE A 1 391 ? 27.125 -3.842 1.489 1 90.5 391 ILE A CA 1
ATOM 2978 C C . ILE A 1 391 ? 27.875 -4.445 0.305 1 90.5 391 ILE A C 1
ATOM 2980 O O . ILE A 1 391 ? 28.5 -5.504 0.43 1 90.5 391 ILE A O 1
ATOM 2984 N N . GLY A 1 392 ? 27.781 -3.807 -0.812 1 88.25 392 GLY A N 1
ATOM 2985 C CA . GLY A 1 392 ? 28.438 -4.328 -2.006 1 88.25 392 GLY A CA 1
ATOM 2986 C C . GLY A 1 392 ? 29.906 -4.641 -1.801 1 88.25 392 GLY A C 1
ATOM 2987 O O . GLY A 1 392 ? 30.312 -5.801 -1.878 1 88.25 392 GLY A O 1
ATOM 2988 N N . PRO A 1 393 ? 30.625 -3.611 -1.528 1 90.19 393 PRO A N 1
ATOM 2989 C CA . PRO A 1 393 ? 32.062 -3.84 -1.282 1 90.19 393 PRO A CA 1
ATOM 2990 C C . PRO A 1 393 ? 32.312 -4.773 -0.101 1 90.19 393 PRO A C 1
ATOM 2992 O O . PRO A 1 393 ? 33.219 -5.594 -0.142 1 90.19 393 PRO A O 1
ATOM 2995 N N . PHE A 1 394 ? 31.531 -4.691 0.912 1 92.94 394 PHE A N 1
ATOM 2996 C CA . PHE A 1 394 ? 31.734 -5.531 2.086 1 92.94 394 PHE A CA 1
ATOM 2997 C C . PHE A 1 394 ? 31.453 -6.992 1.758 1 92.94 394 PHE A C 1
ATOM 2999 O O . PHE A 1 394 ? 32.188 -7.883 2.221 1 92.94 394 PHE A O 1
ATOM 3006 N N . ALA A 1 395 ? 30.422 -7.195 1.042 1 88.62 395 ALA A N 1
ATOM 3007 C CA . ALA A 1 395 ? 30.109 -8.562 0.627 1 88.62 395 ALA A CA 1
ATOM 3008 C C . ALA A 1 395 ? 31.234 -9.148 -0.217 1 88.62 395 ALA A C 1
ATOM 3010 O O . ALA A 1 395 ? 31.547 -10.344 -0.112 1 88.62 395 ALA A O 1
ATOM 3011 N N . ALA A 1 396 ? 31.766 -8.352 -1.048 1 86.44 396 ALA A N 1
ATOM 3012 C CA . ALA A 1 396 ? 32.906 -8.797 -1.847 1 86.44 396 ALA A CA 1
ATOM 3013 C C . ALA A 1 396 ? 34.094 -9.203 -0.954 1 86.44 396 ALA A C 1
ATOM 3015 O O . ALA A 1 396 ? 34.75 -10.195 -1.227 1 86.44 396 ALA A O 1
ATOM 3016 N N . ILE A 1 397 ? 34.312 -8.469 0.064 1 91.06 397 ILE A N 1
ATOM 3017 C CA . ILE A 1 397 ? 35.375 -8.773 1.021 1 91.06 397 ILE A CA 1
ATOM 3018 C C . ILE A 1 397 ? 35.062 -10.109 1.708 1 91.06 397 ILE A C 1
ATOM 3020 O O . ILE A 1 397 ? 35.938 -10.977 1.794 1 91.06 397 ILE A O 1
ATOM 3024 N N . MET A 1 398 ? 33.844 -10.234 2.162 1 90 398 MET A N 1
ATOM 3025 C CA . MET A 1 398 ? 33.469 -11.445 2.877 1 90 398 MET A CA 1
ATOM 3026 C C . MET A 1 398 ? 33.625 -12.672 1.993 1 90 398 MET A C 1
ATOM 3028 O O . MET A 1 398 ? 34.062 -13.727 2.461 1 90 398 MET A O 1
ATOM 3032 N N . ASP A 1 399 ? 33.312 -12.516 0.792 1 86.75 399 ASP A N 1
ATOM 3033 C CA . ASP A 1 399 ? 33.406 -13.633 -0.146 1 86.75 399 ASP A CA 1
ATOM 3034 C C . ASP A 1 399 ? 34.875 -14.047 -0.355 1 86.75 399 ASP A C 1
ATOM 3036 O O . ASP A 1 399 ? 35.188 -15.242 -0.389 1 86.75 399 ASP A O 1
ATOM 3040 N N . VAL A 1 400 ? 35.688 -13.109 -0.502 1 87.44 400 VAL A N 1
ATOM 3041 C CA . VAL A 1 400 ? 37.094 -13.391 -0.73 1 87.44 400 VAL A CA 1
ATOM 3042 C C . VAL A 1 400 ? 37.719 -14.008 0.522 1 87.44 400 VAL A C 1
ATOM 3044 O O . VAL A 1 400 ? 38.5 -14.953 0.432 1 87.44 400 VAL A O 1
ATOM 3047 N N . LEU A 1 401 ? 37.375 -13.5 1.642 1 91.12 401 LEU A N 1
ATOM 3048 C CA . LEU A 1 401 ? 37.969 -14.008 2.883 1 91.12 401 LEU A CA 1
ATOM 3049 C C . LEU A 1 401 ? 37.469 -15.43 3.166 1 91.12 401 LEU A C 1
ATOM 3051 O O . LEU A 1 401 ? 38.188 -16.219 3.777 1 91.12 401 LEU A O 1
ATOM 3055 N N . ARG A 1 402 ? 36.281 -15.688 2.738 1 89.06 402 ARG A N 1
ATOM 3056 C CA . ARG A 1 402 ? 35.719 -17.016 2.973 1 89.06 402 ARG A CA 1
ATOM 3057 C C . ARG A 1 402 ? 36.25 -18.016 1.942 1 89.06 402 ARG A C 1
ATOM 3059 O O . ARG A 1 402 ? 36.656 -19.125 2.295 1 89.06 402 ARG A O 1
ATOM 3066 N N . SER A 1 403 ? 36.188 -17.688 0.675 1 86.19 403 SER A N 1
ATOM 3067 C CA . SER A 1 403 ? 36.469 -18.641 -0.402 1 86.19 403 SER A CA 1
ATOM 3068 C C . SER A 1 403 ? 37.906 -18.562 -0.85 1 86.19 403 SER A C 1
ATOM 3070 O O . SER A 1 403 ? 38.438 -19.484 -1.462 1 86.19 403 SER A O 1
ATOM 3072 N N . GLY A 1 404 ? 38.469 -17.453 -0.708 1 85.31 404 GLY A N 1
ATOM 3073 C CA . GLY A 1 404 ? 39.812 -17.234 -1.177 1 85.31 404 GLY A CA 1
ATOM 3074 C C . GLY A 1 404 ? 39.906 -16.844 -2.639 1 85.31 404 GLY A C 1
ATOM 3075 O O . GLY A 1 404 ? 41 -16.672 -3.189 1 85.31 404 GLY A O 1
ATOM 3076 N N . THR A 1 405 ? 38.719 -16.734 -3.225 1 82 405 THR A N 1
ATOM 3077 C CA . THR A 1 405 ? 38.688 -16.391 -4.641 1 82 405 THR A CA 1
ATOM 3078 C C . THR A 1 405 ? 37.812 -15.156 -4.867 1 82 405 THR A C 1
ATOM 3080 O O . THR A 1 405 ? 36.875 -14.906 -4.109 1 82 405 THR A O 1
ATOM 3083 N N . ILE A 1 406 ? 38.281 -14.43 -5.871 1 78.62 406 ILE A N 1
ATOM 3084 C CA . ILE A 1 406 ? 37.531 -13.242 -6.25 1 78.62 406 ILE A CA 1
ATOM 3085 C C . ILE A 1 406 ? 36.344 -13.648 -7.137 1 78.62 406 ILE A C 1
ATOM 3087 O O . ILE A 1 406 ? 36.5 -14.453 -8.055 1 78.62 406 ILE A O 1
ATOM 3091 N N . GLY A 1 407 ? 35.125 -13.164 -6.926 1 68.38 407 GLY A N 1
ATOM 3092 C CA . GLY A 1 407 ? 34 -13.336 -7.836 1 68.38 407 GLY A CA 1
ATOM 3093 C C . GLY A 1 407 ? 33 -14.359 -7.355 1 68.38 407 GLY A C 1
ATOM 3094 O O . GLY A 1 407 ? 32.031 -14.688 -8.07 1 68.38 407 GLY A O 1
ATOM 3095 N N . SER A 1 408 ? 33.25 -14.977 -6.277 1 63.44 408 SER A N 1
ATOM 3096 C CA . SER A 1 408 ? 32.25 -15.906 -5.777 1 63.44 408 SER A CA 1
ATOM 3097 C C . SER A 1 408 ? 30.953 -15.164 -5.391 1 63.44 408 SER A C 1
ATOM 3099 O O . SER A 1 408 ? 31.016 -14.07 -4.82 1 63.44 408 SER A O 1
ATOM 3101 N N . SER A 1 409 ? 29.891 -15.305 -6.273 1 63.19 409 SER A N 1
ATOM 3102 C CA . SER A 1 409 ? 28.641 -14.578 -6.051 1 63.19 409 SER A CA 1
ATOM 3103 C C . SER A 1 409 ? 27.734 -15.32 -5.082 1 63.19 409 SER A C 1
ATOM 3105 O O . SER A 1 409 ? 27.078 -16.297 -5.465 1 63.19 409 SER A O 1
ATOM 3107 N N . GLY A 1 410 ? 28 -15.266 -3.75 1 63.78 410 GLY A N 1
ATOM 3108 C CA . GLY A 1 410 ? 27.062 -15.875 -2.816 1 63.78 410 GLY A CA 1
ATOM 3109 C C . GLY A 1 410 ? 25.984 -14.914 -2.332 1 63.78 410 GLY A C 1
ATOM 3110 O O . GLY A 1 410 ? 26.109 -13.703 -2.508 1 63.78 410 GLY A O 1
ATOM 3111 N N . ASP A 1 411 ? 24.875 -15.461 -1.898 1 75.75 411 ASP A N 1
ATOM 3112 C CA . ASP A 1 411 ? 23.797 -14.672 -1.288 1 75.75 411 ASP A CA 1
ATOM 3113 C C . ASP A 1 411 ? 24.297 -13.945 -0.042 1 75.75 411 ASP A C 1
ATOM 3115 O O . ASP A 1 411 ? 25.094 -14.492 0.723 1 75.75 411 ASP A O 1
ATOM 3119 N N . ILE A 1 412 ? 24.016 -12.68 0.096 1 84 412 ILE A N 1
ATOM 3120 C CA . ILE A 1 412 ? 24.391 -11.906 1.273 1 84 412 ILE A CA 1
ATOM 3121 C C . ILE A 1 412 ? 23.594 -12.383 2.482 1 84 412 ILE A C 1
ATOM 3123 O O . ILE A 1 412 ? 22.359 -12.406 2.447 1 84 412 ILE A O 1
ATOM 3127 N N . PRO A 1 413 ? 24.25 -12.789 3.486 1 87.75 413 PRO A N 1
ATOM 3128 C CA . PRO A 1 413 ? 23.531 -13.227 4.68 1 87.75 413 PRO A CA 1
ATOM 3129 C C . PRO A 1 413 ? 22.609 -12.148 5.246 1 87.75 413 PRO A C 1
ATOM 3131 O O . PRO A 1 413 ? 22.984 -10.977 5.297 1 87.75 413 PRO A O 1
ATOM 3134 N N . PRO A 1 414 ? 21.438 -12.516 5.688 1 87.88 414 PRO A N 1
ATOM 3135 C CA . PRO A 1 414 ? 20.469 -11.555 6.203 1 87.88 414 PRO A CA 1
ATOM 3136 C C . PRO A 1 414 ? 21 -10.766 7.398 1 87.88 414 PRO A C 1
ATOM 3138 O O . PRO A 1 414 ? 20.625 -9.602 7.582 1 87.88 414 PRO A O 1
ATOM 3141 N N . ILE A 1 415 ? 21.828 -11.383 8.195 1 92.25 415 ILE A N 1
ATOM 3142 C CA . ILE A 1 415 ? 22.359 -10.711 9.383 1 92.25 415 ILE A CA 1
ATOM 3143 C C . ILE A 1 415 ? 23.219 -9.516 8.961 1 92.25 415 ILE A C 1
ATOM 3145 O O . ILE A 1 415 ? 23.25 -8.5 9.656 1 92.25 415 ILE A O 1
ATOM 3149 N N . THR A 1 416 ? 23.906 -9.664 7.852 1 92.75 416 THR A N 1
ATOM 3150 C CA . THR A 1 416 ? 24.703 -8.562 7.32 1 92.75 416 THR A CA 1
ATOM 3151 C C . THR A 1 416 ? 23.797 -7.391 6.926 1 92.75 416 THR A C 1
ATOM 3153 O O . THR A 1 416 ? 24.047 -6.246 7.305 1 92.75 416 THR A O 1
ATOM 3156 N N . MET A 1 417 ? 22.734 -7.723 6.273 1 91.19 417 MET A N 1
ATOM 3157 C CA . MET A 1 417 ? 21.797 -6.699 5.836 1 91.19 417 MET A CA 1
ATOM 3158 C C . MET A 1 417 ? 21.156 -6.008 7.031 1 91.19 417 MET A C 1
ATOM 3160 O O . MET A 1 417 ? 20.969 -4.785 7.023 1 91.19 417 MET A O 1
ATOM 3164 N N . LEU A 1 418 ? 20.797 -6.77 7.969 1 91.44 418 LEU A N 1
ATOM 3165 C CA . LEU A 1 418 ? 20.172 -6.219 9.164 1 91.44 418 LEU A CA 1
ATOM 3166 C C . LEU A 1 418 ? 21.125 -5.289 9.906 1 91.44 418 LEU A C 1
ATOM 3168 O O . LEU A 1 418 ? 20.734 -4.203 10.336 1 91.44 418 LE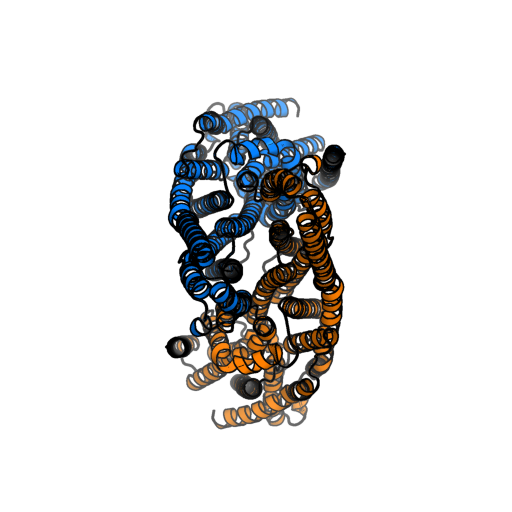U A O 1
ATOM 3172 N N . THR A 1 419 ? 22.328 -5.742 10.055 1 95.06 419 THR A N 1
ATOM 3173 C CA . THR A 1 419 ? 23.328 -4.949 10.766 1 95.06 419 THR A CA 1
ATOM 3174 C C . THR A 1 419 ? 23.562 -3.621 10.062 1 95.06 419 THR A C 1
ATOM 3176 O O . THR A 1 419 ? 23.578 -2.564 10.695 1 95.06 419 THR A O 1
ATOM 3179 N N . PHE A 1 420 ? 23.734 -3.648 8.789 1 94.81 420 PHE A N 1
ATOM 3180 C CA . PHE A 1 420 ? 23.984 -2.434 8.016 1 94.81 420 PHE A CA 1
ATOM 3181 C C . PHE A 1 420 ? 22.75 -1.541 8 1 94.81 420 PHE A C 1
ATOM 3183 O O . PHE A 1 420 ? 22.859 -0.314 8.031 1 94.81 420 PHE A O 1
ATOM 3190 N N . GLY A 1 421 ? 21.594 -2.172 7.918 1 92.31 421 GLY A N 1
ATOM 3191 C CA . GLY A 1 421 ? 20.359 -1.405 7.988 1 92.31 421 GLY A CA 1
ATOM 3192 C C . GLY A 1 421 ? 20.203 -0.656 9.297 1 92.31 421 GLY A C 1
ATOM 3193 O O . GLY A 1 421 ? 19.828 0.52 9.305 1 92.31 421 GLY A O 1
ATOM 3194 N N . VAL A 1 422 ? 20.469 -1.336 10.391 1 92.81 422 VAL A N 1
ATOM 3195 C CA . VAL A 1 422 ? 20.391 -0.715 11.711 1 92.81 422 VAL A CA 1
ATOM 3196 C C . VAL A 1 422 ? 21.406 0.414 11.82 1 92.81 422 VAL A C 1
ATOM 3198 O O . VAL A 1 422 ? 21.094 1.484 12.352 1 92.81 422 VAL A O 1
ATOM 3201 N N . SER A 1 423 ? 22.562 0.153 11.359 1 95.56 423 SER A N 1
ATOM 3202 C CA . SER A 1 423 ? 23.609 1.174 11.383 1 95.56 423 SER A CA 1
ATOM 3203 C C . SER A 1 423 ? 23.188 2.416 10.609 1 95.56 423 SER A C 1
ATOM 3205 O O . SER A 1 423 ? 23.469 3.541 11.023 1 95.56 423 SER A O 1
ATOM 3207 N N . LEU A 1 424 ? 22.594 2.186 9.555 1 94.44 424 LEU A N 1
ATOM 3208 C CA . LEU A 1 424 ? 22.094 3.27 8.711 1 94.44 424 LEU A CA 1
ATOM 3209 C C . LEU A 1 424 ? 21.109 4.141 9.484 1 94.44 424 LEU A C 1
ATOM 3211 O O . LEU A 1 424 ? 21.219 5.371 9.461 1 94.44 424 LEU A O 1
ATOM 3215 N N . VAL A 1 425 ? 20.203 3.553 10.164 1 92.5 425 VAL A N 1
ATOM 3216 C CA . VAL A 1 425 ? 19.172 4.27 10.906 1 92.5 425 VAL A CA 1
ATOM 3217 C C . VAL A 1 425 ? 19.797 5.043 12.055 1 92.5 425 VAL A C 1
ATOM 3219 O O . VAL A 1 425 ? 19.438 6.188 12.32 1 92.5 425 VAL A O 1
ATOM 3222 N N . VAL A 1 426 ? 20.734 4.434 12.727 1 93.88 426 VAL A N 1
ATOM 3223 C CA . VAL A 1 426 ? 21.406 5.082 13.844 1 93.88 426 VAL A CA 1
ATOM 3224 C C . VAL A 1 426 ? 22.219 6.266 13.336 1 93.88 426 VAL A C 1
ATOM 3226 O O . VAL A 1 426 ? 22.312 7.297 14.008 1 93.88 426 VAL A O 1
ATOM 3229 N N . GLY A 1 427 ? 22.812 6.09 12.203 1 94.44 427 GLY A N 1
ATOM 3230 C CA . GLY A 1 427 ? 23.531 7.199 11.594 1 94.44 427 GLY A CA 1
ATOM 3231 C C . GLY A 1 427 ? 22.641 8.398 11.328 1 94.44 427 GLY A C 1
ATOM 3232 O O . GLY A 1 427 ? 23.047 9.539 11.57 1 94.44 427 GLY A O 1
ATOM 3233 N N . LEU A 1 428 ? 21.5 8.133 10.82 1 92.62 428 LEU A N 1
ATOM 3234 C CA . LEU A 1 428 ? 20.531 9.203 10.602 1 92.62 428 LEU A CA 1
ATOM 3235 C C . LEU A 1 428 ? 20.234 9.945 11.906 1 92.62 428 LEU A C 1
ATOM 3237 O O . LEU A 1 428 ? 20.141 11.172 11.914 1 92.62 428 LEU A O 1
ATOM 3241 N N . TRP A 1 429 ? 20.109 9.25 12.922 1 90.44 429 TRP A N 1
ATOM 3242 C CA . TRP A 1 429 ? 19.734 9.797 14.219 1 90.44 429 TRP A CA 1
ATOM 3243 C C . TRP A 1 429 ? 20.844 10.711 14.758 1 90.44 429 TRP A C 1
ATOM 3245 O O . TRP A 1 429 ? 20.562 11.797 15.266 1 90.44 429 TRP A O 1
ATOM 3255 N N . PHE A 1 430 ? 22.047 10.352 14.602 1 91.69 430 PHE A N 1
ATOM 3256 C CA . PHE A 1 430 ? 23.141 11.039 15.297 1 91.69 430 PHE A CA 1
ATOM 3257 C C . PHE A 1 430 ? 23.719 12.141 14.43 1 91.69 430 PHE A C 1
ATOM 3259 O O . PHE A 1 430 ? 24.141 13.188 14.938 1 91.69 430 PHE A O 1
ATOM 3266 N N . ILE A 1 431 ? 23.719 11.922 13.133 1 93.38 431 ILE A N 1
ATOM 3267 C CA . ILE A 1 431 ? 24.484 12.891 12.367 1 93.38 431 ILE A CA 1
ATOM 3268 C C . ILE A 1 431 ? 23.656 13.406 11.195 1 93.38 431 ILE A C 1
ATOM 3270 O O . ILE A 1 431 ? 24.156 14.117 10.328 1 93.38 431 ILE A O 1
ATOM 3274 N N . GLY A 1 432 ? 22.453 13.094 11.094 1 93.31 432 GLY A N 1
ATOM 3275 C CA . GLY A 1 432 ? 21.625 13.469 9.953 1 93.31 432 GLY A CA 1
ATOM 3276 C C . GLY A 1 432 ? 21.016 14.852 10.086 1 93.31 432 GLY A C 1
ATOM 3277 O O . GLY A 1 432 ? 20.469 15.383 9.125 1 93.31 432 GLY A O 1
ATOM 3278 N N . ARG A 1 433 ? 21.125 15.547 11.188 1 92 433 ARG A N 1
ATOM 3279 C CA . ARG A 1 433 ? 20.406 16.781 11.508 1 92 433 ARG A CA 1
ATOM 3280 C C . ARG A 1 433 ? 20.844 17.906 10.594 1 92 433 ARG A C 1
ATOM 3282 O O . ARG A 1 433 ? 20 18.672 10.094 1 92 433 ARG A O 1
ATOM 3289 N N . GLU A 1 434 ? 22.094 18.016 10.383 1 94.88 434 GLU A N 1
ATOM 3290 C CA . GLU A 1 434 ? 22.625 19.141 9.617 1 94.88 434 GLU A CA 1
ATOM 3291 C C . GLU A 1 434 ? 22.188 19.062 8.156 1 94.88 434 GLU A C 1
ATOM 3293 O O . GLU A 1 434 ? 21.797 20.078 7.566 1 94.88 434 GLU A O 1
ATOM 3298 N N . VAL A 1 435 ? 22.266 17.922 7.625 1 95.19 435 VAL A N 1
ATOM 3299 C CA . VAL A 1 435 ? 21.875 17.766 6.227 1 95.19 435 VAL A CA 1
ATOM 3300 C C . VAL A 1 435 ? 20.375 17.984 6.078 1 95.19 435 VAL A C 1
ATOM 3302 O O . VAL A 1 435 ? 19.922 18.625 5.117 1 95.19 435 VAL A O 1
ATOM 3305 N N . ILE A 1 436 ? 19.562 17.516 7.012 1 93.88 436 ILE A N 1
ATOM 3306 C CA . ILE A 1 436 ? 18.125 17.719 7.004 1 93.88 436 ILE A CA 1
ATOM 3307 C C . ILE A 1 436 ? 17.812 19.219 7.027 1 93.88 436 ILE A C 1
ATOM 3309 O O . ILE A 1 436 ? 16.938 19.688 6.281 1 93.88 436 ILE A O 1
ATOM 3313 N N . ALA A 1 437 ? 18.531 19.953 7.828 1 93.31 437 ALA A N 1
ATOM 3314 C CA . ALA A 1 437 ? 18.328 21.391 7.941 1 93.31 437 ALA A CA 1
ATOM 3315 C C . ALA A 1 437 ? 18.672 22.094 6.637 1 93.31 437 ALA A C 1
ATOM 3317 O O . ALA A 1 437 ? 17.969 23.016 6.219 1 93.31 437 ALA A O 1
ATOM 3318 N N . THR A 1 438 ? 19.688 21.672 6.043 1 94.25 438 THR A N 1
ATOM 3319 C CA . THR A 1 438 ? 20.125 22.281 4.801 1 94.25 438 THR A CA 1
ATOM 3320 C C . THR A 1 438 ? 19.094 22.078 3.697 1 94.25 438 THR A C 1
ATOM 3322 O O . THR A 1 438 ? 18.672 23.047 3.051 1 94.25 438 THR A O 1
ATOM 3325 N N . VAL A 1 439 ? 18.625 20.906 3.506 1 93 439 VAL A N 1
ATOM 3326 C CA . VAL A 1 439 ? 17.75 20.562 2.4 1 93 439 VAL A CA 1
ATOM 3327 C C . VAL A 1 439 ? 16.312 21.016 2.719 1 93 439 VAL A C 1
ATOM 3329 O O . VAL A 1 439 ? 15.602 21.5 1.84 1 93 439 VAL A O 1
ATOM 3332 N N . GLY A 1 440 ? 15.93 20.953 3.885 1 90.38 440 GLY A N 1
ATOM 3333 C CA . GLY A 1 440 ? 14.547 21.188 4.266 1 90.38 440 GLY A CA 1
ATOM 3334 C C . GLY A 1 440 ? 14.258 22.641 4.605 1 90.38 440 GLY A C 1
ATOM 3335 O O . GLY A 1 440 ? 13.133 23.109 4.426 1 90.38 440 GLY A O 1
ATOM 3336 N N . GLU A 1 441 ? 15.242 23.359 5.125 1 89.81 441 GLU A N 1
ATOM 3337 C CA . GLU A 1 441 ? 14.945 24.688 5.641 1 89.81 441 GLU A CA 1
ATOM 3338 C C . GLU A 1 441 ? 15.805 25.75 4.961 1 89.81 441 GLU A C 1
ATOM 3340 O O . GLU A 1 441 ? 15.328 26.844 4.652 1 89.81 441 GLU A O 1
ATOM 3345 N N . ASN A 1 442 ? 17 25.484 4.695 1 91.56 442 ASN A N 1
ATOM 3346 C CA . ASN A 1 442 ? 17.969 26.516 4.312 1 91.56 442 ASN A CA 1
ATOM 3347 C C . ASN A 1 442 ? 17.984 26.734 2.803 1 91.56 442 ASN A C 1
ATOM 3349 O O . ASN A 1 442 ? 18.188 27.844 2.336 1 91.56 442 ASN A O 1
ATOM 3353 N N . LEU A 1 443 ? 17.766 25.734 2.074 1 92.38 443 LEU A N 1
ATOM 3354 C CA . LEU A 1 443 ? 17.812 25.859 0.621 1 92.38 443 LEU A CA 1
ATOM 3355 C C . LEU A 1 443 ? 16.562 26.562 0.092 1 92.38 443 LEU A C 1
ATOM 3357 O O . LEU A 1 443 ? 16.656 27.359 -0.839 1 92.38 443 LEU A O 1
ATOM 3361 N N . ALA A 1 444 ? 15.438 26.172 0.633 1 90.12 444 ALA A N 1
ATOM 3362 C CA . ALA A 1 444 ? 14.148 26.797 0.323 1 90.12 444 ALA A CA 1
ATOM 3363 C C . ALA A 1 444 ? 13.125 26.484 1.413 1 90.12 444 ALA A C 1
ATOM 3365 O O . ALA A 1 444 ? 13.164 25.422 2.033 1 90.12 444 ALA A O 1
ATOM 3366 N N . LYS A 1 445 ? 12.266 27.453 1.658 1 88.5 445 LYS A N 1
ATOM 3367 C CA . LYS A 1 445 ? 11.172 27.188 2.59 1 88.5 445 LYS A CA 1
ATOM 3368 C C . LYS A 1 445 ? 10.117 26.281 1.953 1 88.5 445 LYS A C 1
ATOM 3370 O O . LYS A 1 445 ? 9.758 26.469 0.786 1 88.5 445 LYS A O 1
ATOM 3375 N N . MET A 1 446 ? 9.734 25.344 2.746 1 88 446 MET A N 1
ATOM 3376 C CA . MET A 1 446 ? 8.844 24.328 2.174 1 88 446 MET A CA 1
ATOM 3377 C C . MET A 1 446 ? 7.57 24.203 3.008 1 88 446 MET A C 1
ATOM 3379 O O . MET A 1 446 ? 7.578 24.469 4.207 1 88 446 MET A O 1
ATOM 3383 N N . HIS A 1 447 ? 6.508 23.906 2.311 1 89.31 447 HIS A N 1
ATOM 3384 C CA . HIS A 1 447 ? 5.238 23.469 2.871 1 89.31 447 HIS A CA 1
ATOM 3385 C C . HIS A 1 447 ? 4.914 22.031 2.428 1 89.31 447 HIS A C 1
ATOM 3387 O O . HIS A 1 447 ? 5.59 21.484 1.553 1 89.31 447 HIS A O 1
ATOM 3393 N N . PRO A 1 448 ? 3.947 21.438 3.037 1 88.25 448 PRO A N 1
ATOM 3394 C CA . PRO A 1 448 ? 3.645 20.047 2.695 1 88.25 448 PRO A CA 1
ATOM 3395 C C . PRO A 1 448 ? 3.355 19.859 1.209 1 88.25 448 PRO A C 1
ATOM 3397 O O . PRO A 1 448 ? 3.732 18.828 0.632 1 88.25 448 PRO A O 1
ATOM 3400 N N . SER A 1 449 ? 2.783 20.812 0.607 1 90.62 449 SER A N 1
ATOM 3401 C CA . SER A 1 449 ? 2.504 20.688 -0.821 1 90.62 449 SER A CA 1
ATOM 3402 C C . SER A 1 449 ? 3.791 20.719 -1.639 1 90.62 449 SER A C 1
ATOM 3404 O O . SER A 1 449 ? 3.986 19.906 -2.533 1 90.62 449 SER A O 1
ATOM 3406 N N . SER A 1 450 ? 4.648 21.703 -1.264 1 93.19 450 SER A N 1
ATOM 3407 C CA . SER A 1 450 ? 5.914 21.797 -1.982 1 93.19 450 SER A CA 1
ATOM 3408 C C . SER A 1 450 ? 6.824 20.609 -1.668 1 93.19 450 SER A C 1
ATOM 3410 O O . SER A 1 450 ? 7.551 20.141 -2.539 1 93.19 450 SER A O 1
ATOM 3412 N N . GLY A 1 451 ? 6.801 20.156 -0.418 1 93.12 451 GLY A N 1
ATOM 3413 C CA . GLY A 1 451 ? 7.555 18.953 -0.069 1 93.12 451 GLY A CA 1
ATOM 3414 C C . GLY A 1 451 ? 7.117 17.719 -0.843 1 93.12 451 GLY A C 1
ATOM 3415 O O . GLY A 1 451 ? 7.949 16.969 -1.331 1 93.12 451 GLY A O 1
ATOM 3416 N N . PHE A 1 452 ? 5.801 17.578 -0.996 1 93.44 452 PHE A N 1
ATOM 3417 C CA . PHE A 1 452 ? 5.242 16.484 -1.788 1 93.44 452 PHE A CA 1
ATOM 3418 C C . PHE A 1 452 ? 5.711 16.578 -3.234 1 93.44 452 PHE A C 1
ATOM 3420 O O . PHE A 1 452 ? 6.109 15.562 -3.824 1 93.44 452 PHE A O 1
ATOM 3427 N N . VAL A 1 453 ? 5.734 17.688 -3.762 1 95.12 453 VAL A N 1
ATOM 3428 C CA . VAL A 1 453 ? 6.102 17.906 -5.16 1 95.12 453 VAL A CA 1
ATOM 3429 C C . VAL A 1 453 ? 7.586 17.609 -5.352 1 95.12 453 VAL A C 1
ATOM 3431 O O . VAL A 1 453 ? 7.984 17.031 -6.367 1 95.12 453 VAL A O 1
ATOM 3434 N N . ALA A 1 454 ? 8.359 18.047 -4.41 1 95.56 454 ALA A N 1
ATOM 3435 C CA . ALA A 1 454 ? 9.789 17.766 -4.496 1 95.56 454 ALA A CA 1
ATOM 3436 C C . ALA A 1 454 ? 10.055 16.266 -4.574 1 95.56 454 ALA A C 1
ATOM 3438 O O . ALA A 1 454 ? 10.812 15.805 -5.434 1 95.56 454 ALA A O 1
ATOM 3439 N N . GLU A 1 455 ? 9.438 15.547 -3.705 1 93.62 455 GLU A N 1
ATOM 3440 C CA . GLU A 1 455 ? 9.617 14.094 -3.672 1 93.62 455 GLU A CA 1
ATOM 3441 C C . GLU A 1 455 ? 9.031 13.438 -4.922 1 93.62 455 GLU A C 1
ATOM 3443 O O . GLU A 1 455 ? 9.633 12.531 -5.492 1 93.62 455 GLU A O 1
ATOM 3448 N N . LEU A 1 456 ? 7.906 13.883 -5.332 1 93.88 456 LEU A N 1
ATOM 3449 C CA . LEU A 1 456 ? 7.277 13.375 -6.547 1 93.88 456 LEU A CA 1
ATOM 3450 C C . LEU A 1 456 ? 8.164 13.617 -7.762 1 93.88 456 LEU A C 1
ATOM 3452 O O . LEU A 1 456 ? 8.336 12.719 -8.594 1 93.88 456 LEU A O 1
ATOM 3456 N N . SER A 1 457 ? 8.641 14.781 -7.812 1 95.88 457 SER A N 1
ATOM 3457 C CA . SER A 1 457 ? 9.492 15.133 -8.938 1 95.88 457 SER A CA 1
ATOM 3458 C C . SER A 1 457 ? 10.773 14.305 -8.945 1 95.88 457 SER A C 1
ATOM 3460 O O . SER A 1 457 ? 11.203 13.828 -10 1 95.88 457 SER A O 1
ATOM 3462 N N . ALA A 1 458 ? 11.336 14.164 -7.789 1 94.06 458 ALA A N 1
ATOM 3463 C CA . ALA A 1 458 ? 12.539 13.336 -7.688 1 94.06 458 ALA A CA 1
ATOM 3464 C C . ALA A 1 458 ? 12.266 11.906 -8.133 1 94.06 458 ALA A C 1
ATOM 3466 O O . ALA A 1 458 ? 13.039 11.328 -8.898 1 94.06 458 ALA A O 1
ATOM 3467 N N . ALA A 1 459 ? 11.188 11.406 -7.715 1 91.88 459 ALA A N 1
ATOM 3468 C CA . ALA A 1 459 ? 10.805 10.039 -8.086 1 91.88 459 ALA A CA 1
ATOM 3469 C C . ALA A 1 459 ? 10.57 9.93 -9.586 1 91.88 459 ALA A C 1
ATOM 3471 O O . ALA A 1 459 ? 10.961 8.938 -10.211 1 91.88 459 ALA A O 1
ATOM 3472 N N . THR A 1 460 ? 9.977 10.883 -10.156 1 93.56 460 THR A N 1
ATOM 3473 C CA . THR A 1 460 ? 9.688 10.898 -11.594 1 93.56 460 THR A CA 1
ATOM 3474 C C . THR A 1 460 ? 10.984 10.883 -12.398 1 93.56 460 THR A C 1
ATOM 3476 O O . THR A 1 460 ? 11.125 10.094 -13.336 1 93.56 460 THR A O 1
ATOM 3479 N N . VAL A 1 461 ? 11.859 11.656 -11.938 1 94 461 VAL A N 1
ATOM 3480 C CA . VAL A 1 461 ? 13.125 11.758 -12.656 1 94 461 VAL A CA 1
ATOM 3481 C C . VAL A 1 461 ? 13.922 10.469 -12.508 1 94 461 VAL A C 1
ATOM 3483 O O . VAL A 1 461 ? 14.492 9.961 -13.477 1 94 461 VAL A O 1
ATOM 3486 N N . VAL A 1 462 ? 13.961 9.961 -11.305 1 87.94 462 VAL A N 1
ATOM 3487 C CA . VAL A 1 462 ? 14.68 8.711 -11.062 1 87.94 462 VAL A CA 1
ATOM 3488 C C . VAL A 1 462 ? 14.094 7.602 -11.93 1 87.94 462 VAL A C 1
ATOM 3490 O O . VAL A 1 462 ? 14.828 6.836 -12.547 1 87.94 462 VAL A O 1
ATOM 3493 N N . MET A 1 463 ? 12.844 7.562 -12.008 1 86.25 463 MET A N 1
ATOM 3494 C CA . MET A 1 463 ? 12.172 6.531 -12.789 1 86.25 463 MET A CA 1
ATOM 3495 C C . MET A 1 463 ? 12.461 6.699 -14.273 1 86.25 463 MET A C 1
ATOM 3497 O O . MET A 1 463 ? 12.805 5.734 -14.961 1 86.25 463 MET A O 1
ATOM 3501 N N . LEU A 1 464 ? 12.336 7.863 -14.75 1 88.25 464 LEU A N 1
ATOM 3502 C CA . LEU A 1 464 ? 12.555 8.133 -16.172 1 88.25 464 LEU A CA 1
ATOM 3503 C C . LEU A 1 464 ? 14.016 7.926 -16.547 1 88.25 464 LEU A C 1
ATOM 3505 O O . LEU A 1 464 ? 14.312 7.398 -17.625 1 88.25 464 LEU A O 1
ATOM 3509 N N . ALA A 1 465 ? 14.875 8.352 -15.664 1 87.5 465 ALA A N 1
ATOM 3510 C CA . ALA A 1 465 ? 16.297 8.18 -15.922 1 87.5 465 ALA A CA 1
ATOM 3511 C C . ALA A 1 465 ? 16.672 6.699 -15.953 1 87.5 465 ALA A C 1
ATOM 3513 O O . ALA A 1 465 ? 17.484 6.273 -16.766 1 87.5 465 ALA A O 1
ATOM 3514 N N . SER A 1 466 ? 16.125 5.961 -15.07 1 79.75 466 SER A N 1
ATOM 3515 C CA . SER A 1 466 ? 16.359 4.523 -15.055 1 79.75 466 SER A CA 1
ATOM 3516 C C . SER A 1 466 ? 15.836 3.861 -16.328 1 79.75 466 SER A C 1
ATOM 3518 O O . SER A 1 466 ? 16.484 2.984 -16.891 1 79.75 466 SER A O 1
ATOM 3520 N N . ALA A 1 467 ? 14.719 4.246 -16.797 1 80.56 467 ALA A N 1
ATOM 3521 C CA . ALA A 1 467 ? 14.109 3.678 -18 1 80.56 467 ALA A CA 1
ATOM 3522 C C . ALA A 1 467 ? 14.914 4.043 -19.25 1 80.56 467 ALA A C 1
ATOM 3524 O O . ALA A 1 467 ? 15.016 3.246 -20.188 1 80.56 467 ALA A O 1
ATOM 3525 N N . LEU A 1 468 ? 15.523 5.215 -19.203 1 85.75 468 LEU A N 1
ATOM 3526 C CA . LEU A 1 468 ? 16.25 5.707 -20.375 1 85.75 468 LEU A CA 1
ATOM 3527 C C . LEU A 1 468 ? 17.734 5.422 -20.25 1 85.75 468 LEU A C 1
ATOM 3529 O O . LEU A 1 468 ? 18.516 5.715 -21.172 1 85.75 468 LEU A O 1
ATOM 3533 N N . GLY A 1 469 ? 18.156 4.898 -19.141 1 80.5 469 GLY A N 1
ATOM 3534 C CA . GLY A 1 469 ? 19.547 4.566 -18.922 1 80.5 469 GLY A CA 1
ATOM 3535 C C . GLY A 1 469 ? 20.422 5.785 -18.719 1 80.5 469 GLY A C 1
ATOM 3536 O O . GLY A 1 469 ? 21.594 5.789 -19.109 1 80.5 469 GLY A O 1
ATOM 3537 N N . LEU A 1 470 ? 19.844 6.824 -18.156 1 85.62 470 LEU A N 1
ATOM 3538 C CA . LEU A 1 470 ? 20.609 8.039 -17.906 1 85.62 470 LEU A CA 1
ATOM 3539 C C . LEU A 1 470 ? 21.328 7.965 -16.578 1 85.62 470 LEU A C 1
ATOM 3541 O O . LEU A 1 470 ? 20.781 7.465 -15.594 1 85.62 470 LEU A O 1
ATOM 3545 N N . PRO A 1 471 ? 22.547 8.359 -16.609 1 85.38 471 PRO A N 1
ATOM 3546 C CA . PRO A 1 471 ? 23.281 8.398 -15.336 1 85.38 471 PRO A CA 1
ATOM 3547 C C . PRO A 1 471 ? 22.828 9.555 -14.438 1 85.38 471 PRO A C 1
ATOM 3549 O O . PRO A 1 471 ? 23.016 10.719 -14.805 1 85.38 471 PRO A O 1
ATOM 3552 N N . VAL A 1 472 ? 22.203 9.227 -13.336 1 87.94 472 VAL A N 1
ATOM 3553 C CA . VAL A 1 472 ? 21.703 10.273 -12.453 1 87.94 472 VAL A CA 1
ATOM 3554 C C . VAL A 1 472 ? 21.984 9.898 -11 1 87.94 472 VAL A C 1
ATOM 3556 O O . VAL A 1 472 ? 22.266 8.734 -10.695 1 87.94 472 VAL A O 1
ATOM 3559 N N . SER A 1 473 ? 22.047 10.961 -10.195 1 89.75 473 SER A N 1
ATOM 3560 C CA . SER A 1 473 ? 22.172 10.82 -8.742 1 89.75 473 SER A CA 1
ATOM 3561 C C . SER A 1 473 ? 20.906 11.289 -8.031 1 89.75 473 SER A C 1
ATOM 3563 O O . SER A 1 473 ? 20.484 12.43 -8.195 1 89.75 473 SER A O 1
ATOM 3565 N N . SER A 1 474 ? 20.391 10.367 -7.223 1 88.5 474 SER A N 1
ATOM 3566 C CA . SER A 1 474 ? 19.156 10.703 -6.504 1 88.5 474 SER A CA 1
ATOM 3567 C C . SER A 1 474 ? 19.375 11.891 -5.574 1 88.5 474 SER A C 1
ATOM 3569 O O . SER A 1 474 ? 18.469 12.703 -5.387 1 88.5 474 SER A O 1
ATOM 3571 N N . THR A 1 475 ? 20.531 12.039 -5.035 1 91.62 475 THR A N 1
ATOM 3572 C CA . THR A 1 475 ? 20.859 13.148 -4.148 1 91.62 475 THR A CA 1
ATOM 3573 C C . THR A 1 475 ? 20.797 14.477 -4.898 1 91.62 475 THR A C 1
ATOM 3575 O O . THR A 1 475 ? 20.172 15.43 -4.426 1 91.62 475 THR A O 1
ATOM 3578 N N . HIS A 1 476 ? 21.422 14.422 -6.043 1 95.31 476 HIS A N 1
ATOM 3579 C CA . HIS A 1 476 ? 21.469 15.641 -6.844 1 95.31 476 HIS A CA 1
ATOM 3580 C C . HIS A 1 476 ? 20.094 16.016 -7.363 1 95.31 476 HIS A C 1
ATOM 3582 O O . HIS A 1 476 ? 19.75 17.203 -7.453 1 95.31 476 HIS A O 1
ATOM 3588 N N . ILE A 1 477 ? 19.328 15.055 -7.66 1 95.62 477 ILE A N 1
ATOM 3589 C CA . ILE A 1 477 ? 17.984 15.273 -8.18 1 95.62 477 ILE A CA 1
ATOM 3590 C C . ILE A 1 477 ? 17.125 15.961 -7.117 1 95.62 477 ILE A C 1
ATOM 3592 O O . ILE A 1 477 ? 16.406 16.922 -7.414 1 95.62 477 ILE A O 1
ATOM 3596 N N . LEU A 1 478 ? 17.203 15.484 -5.91 1 94.62 478 LEU A N 1
ATOM 3597 C CA . LEU A 1 478 ? 16.375 16.031 -4.848 1 94.62 478 LEU A CA 1
ATOM 3598 C C . LEU A 1 478 ? 16.766 17.469 -4.539 1 94.62 478 LEU A C 1
ATOM 3600 O O . LEU A 1 478 ? 15.891 18.328 -4.348 1 94.62 478 LEU A O 1
ATOM 3604 N N . VAL A 1 479 ? 18.031 17.719 -4.469 1 95.62 479 VAL A N 1
ATOM 3605 C CA . VAL A 1 479 ? 18.5 19.078 -4.23 1 95.62 479 VAL A CA 1
ATOM 3606 C C . VAL A 1 479 ? 18.016 20 -5.355 1 95.62 479 VAL A C 1
ATOM 3608 O O . VAL A 1 479 ? 17.531 21.094 -5.102 1 95.62 479 VAL A O 1
ATOM 3611 N N . GLY A 1 480 ? 18.125 19.5 -6.543 1 96.56 480 GLY A N 1
ATOM 3612 C CA . GLY A 1 480 ? 17.609 20.25 -7.676 1 96.56 480 GLY A CA 1
ATOM 3613 C C . GLY A 1 480 ? 16.125 20.5 -7.586 1 96.56 480 GLY A C 1
ATOM 3614 O O . GLY A 1 480 ? 15.656 21.594 -7.902 1 96.56 480 GLY A O 1
ATOM 3615 N N . ALA A 1 481 ? 15.406 19.516 -7.191 1 97.19 481 ALA A N 1
ATOM 3616 C CA . ALA A 1 481 ? 13.961 19.641 -7.055 1 97.19 481 ALA A CA 1
ATOM 3617 C C . ALA A 1 481 ? 13.602 20.719 -6.035 1 97.19 481 ALA A C 1
ATOM 3619 O O . ALA A 1 481 ? 12.672 21.5 -6.258 1 97.19 481 ALA A O 1
ATOM 3620 N N . VAL A 1 482 ? 14.305 20.797 -4.922 1 96.38 482 VAL A N 1
ATOM 3621 C CA . VAL A 1 482 ? 14.062 21.797 -3.887 1 96.38 482 VAL A CA 1
ATOM 3622 C C . VAL A 1 482 ? 14.344 23.188 -4.441 1 96.38 482 VAL A C 1
ATOM 3624 O O . VAL A 1 482 ? 13.594 24.125 -4.184 1 96.38 482 VAL A O 1
ATOM 3627 N N . LEU A 1 483 ? 15.383 23.297 -5.246 1 95.94 483 LEU A N 1
ATOM 3628 C CA . LEU A 1 483 ? 15.734 24.578 -5.855 1 95.94 483 LEU A CA 1
ATOM 3629 C C . LEU A 1 483 ? 14.664 25 -6.852 1 95.94 483 LEU A C 1
ATOM 3631 O O . LEU A 1 483 ? 14.359 26.203 -6.965 1 95.94 483 LEU A O 1
ATOM 3635 N N . GLY A 1 484 ? 14.18 24.016 -7.602 1 96.31 484 GLY A N 1
ATOM 3636 C CA . GLY A 1 484 ? 13.094 24.328 -8.523 1 96.31 484 GLY A CA 1
ATOM 3637 C C . GLY A 1 484 ? 11.883 24.906 -7.832 1 96.31 484 GLY A C 1
ATOM 3638 O O . GLY A 1 484 ? 11.273 25.859 -8.328 1 96.31 484 GLY A O 1
ATOM 3639 N N . ILE A 1 485 ? 11.531 24.375 -6.723 1 95.69 485 ILE A N 1
ATOM 3640 C CA . ILE A 1 485 ? 10.43 24.875 -5.918 1 95.69 485 ILE A CA 1
ATOM 3641 C C . ILE A 1 485 ? 10.766 26.281 -5.418 1 95.69 485 ILE A C 1
ATOM 3643 O O . ILE A 1 485 ? 9.906 27.172 -5.41 1 95.69 485 ILE A O 1
ATOM 3647 N N . GLY A 1 486 ? 12.016 26.453 -4.973 1 95.19 486 GLY A N 1
ATOM 3648 C CA . GLY A 1 486 ? 12.469 27.766 -4.535 1 95.19 486 GLY A CA 1
ATOM 3649 C C . GLY A 1 486 ? 12.352 28.828 -5.617 1 95.19 486 GLY A C 1
ATOM 3650 O O . GLY A 1 486 ? 12.086 30 -5.32 1 95.19 486 GLY A O 1
ATOM 3651 N N . LEU A 1 487 ? 12.516 28.438 -6.82 1 95.62 487 LEU A N 1
ATOM 3652 C CA . LEU A 1 487 ? 12.398 29.375 -7.945 1 95.62 487 LEU A CA 1
ATOM 3653 C C . LEU A 1 487 ? 10.961 29.828 -8.133 1 95.62 487 LEU A C 1
ATOM 3655 O O . LEU A 1 487 ? 10.703 30.984 -8.438 1 95.62 487 LEU A O 1
ATOM 3659 N N . VAL A 1 488 ? 10.055 28.891 -7.969 1 94.31 488 VAL A N 1
ATOM 3660 C CA . VAL A 1 488 ? 8.641 29.25 -8.086 1 94.31 488 VAL A CA 1
ATOM 3661 C C . VAL A 1 488 ? 8.25 30.203 -6.961 1 94.31 488 VAL A C 1
ATOM 3663 O O . VAL A 1 488 ? 7.555 31.188 -7.191 1 94.31 488 VAL A O 1
ATOM 3666 N N . ASN A 1 489 ? 8.727 29.953 -5.785 1 92.06 489 ASN A N 1
ATOM 3667 C CA . ASN A 1 489 ? 8.406 30.766 -4.613 1 92.06 489 ASN A CA 1
ATOM 3668 C C . ASN A 1 489 ? 9.297 32 -4.52 1 92.06 489 ASN A C 1
ATOM 3670 O O . ASN A 1 489 ? 9.094 32.844 -3.652 1 92.06 489 ASN A O 1
ATOM 3674 N N . ARG A 1 490 ? 10.32 32.125 -5.312 1 92.5 490 ARG A N 1
ATOM 3675 C CA . ARG A 1 490 ? 11.281 33.219 -5.34 1 92.5 490 ARG A CA 1
ATOM 3676 C C . ARG A 1 490 ? 12.055 33.312 -4.027 1 92.5 490 ARG A C 1
ATOM 3678 O O . ARG A 1 490 ? 12.25 34.406 -3.484 1 92.5 490 ARG A O 1
ATOM 3685 N N . ASN A 1 491 ? 12.406 32.094 -3.5 1 92.75 491 ASN A N 1
ATOM 3686 C CA . ASN A 1 491 ? 13.164 32.062 -2.252 1 92.75 491 ASN A CA 1
ATOM 3687 C C . ASN A 1 491 ? 14.32 31.062 -2.326 1 92.75 491 ASN A C 1
ATOM 3689 O O . ASN A 1 491 ? 14.781 30.562 -1.299 1 92.75 491 ASN A O 1
ATOM 3693 N N . ALA A 1 492 ? 14.781 30.797 -3.527 1 94.06 492 ALA A N 1
ATOM 3694 C CA . ALA A 1 492 ? 15.898 29.891 -3.707 1 94.06 492 ALA A CA 1
ATOM 3695 C C . ALA A 1 492 ? 17.188 30.484 -3.156 1 94.06 492 ALA A C 1
ATOM 3697 O O . ALA A 1 492 ? 17.547 31.625 -3.492 1 94.06 492 ALA A O 1
ATOM 3698 N N . ASN A 1 493 ? 17.859 29.766 -2.32 1 95.44 493 ASN A N 1
ATOM 3699 C CA . ASN A 1 493 ? 19.125 30.203 -1.737 1 95.44 493 ASN A CA 1
ATOM 3700 C C . ASN A 1 493 ? 20.312 29.781 -2.602 1 95.44 493 ASN A C 1
ATOM 3702 O O . ASN A 1 493 ? 20.984 28.797 -2.307 1 95.44 493 ASN A O 1
ATOM 3706 N N . TRP A 1 494 ? 20.719 30.609 -3.473 1 94 494 TRP A N 1
ATOM 3707 C CA . TRP A 1 494 ? 21.781 30.312 -4.414 1 94 494 TRP A CA 1
ATOM 3708 C C . TRP A 1 494 ? 23.156 30.375 -3.727 1 94 494 TRP A C 1
ATOM 3710 O O . TRP A 1 494 ? 24.109 29.734 -4.168 1 94 494 TRP A O 1
ATOM 3720 N N . ARG A 1 495 ? 23.25 31.109 -2.688 1 94.12 495 ARG A N 1
ATOM 3721 C CA . ARG A 1 495 ? 24.5 31.203 -1.935 1 94.12 495 ARG A CA 1
ATOM 3722 C C . ARG A 1 495 ? 24.859 29.859 -1.309 1 94.12 495 ARG A C 1
ATOM 3724 O O . ARG A 1 495 ? 26.031 29.469 -1.298 1 94.12 495 ARG A O 1
ATOM 3731 N N . LEU A 1 496 ? 23.859 29.234 -0.891 1 93.94 496 LEU A N 1
ATOM 3732 C CA . LEU A 1 496 ? 24.078 27.938 -0.263 1 93.94 496 LEU A CA 1
ATOM 3733 C C . LEU A 1 496 ? 24.312 26.859 -1.313 1 93.94 496 LEU A C 1
ATOM 3735 O O . LEU A 1 496 ? 24.953 25.844 -1.028 1 93.94 496 LEU A O 1
ATOM 3739 N N . MET A 1 497 ? 23.875 27.078 -2.502 1 94.62 497 MET A N 1
ATOM 3740 C CA . MET A 1 497 ? 24.031 26.094 -3.572 1 94.62 497 MET A CA 1
ATOM 3741 C C . MET A 1 497 ? 25.5 26.016 -4.012 1 94.62 497 MET A C 1
ATOM 3743 O O . MET A 1 497 ? 25.953 24.953 -4.445 1 94.62 497 MET A O 1
ATOM 3747 N N . LYS A 1 498 ? 26.266 27.016 -3.82 1 95 498 LYS A N 1
ATOM 3748 C CA . LYS A 1 498 ? 27.656 27.062 -4.273 1 95 498 LYS A CA 1
ATOM 3749 C C . LYS A 1 498 ? 28.5 26.016 -3.541 1 95 498 LYS A C 1
ATOM 3751 O O . LYS A 1 498 ? 29.141 25.172 -4.172 1 95 498 LYS A O 1
ATOM 3756 N N . PRO A 1 499 ? 28.469 26.062 -2.256 1 95.25 499 PRO A N 1
ATOM 3757 C CA . PRO A 1 499 ? 29.25 25.047 -1.568 1 95.25 499 PRO A CA 1
ATOM 3758 C C . PRO A 1 499 ? 28.734 23.625 -1.826 1 95.25 499 PRO A C 1
ATOM 3760 O O . PRO A 1 499 ? 29.531 22.672 -1.852 1 95.25 499 PRO A O 1
ATOM 3763 N N . ILE A 1 500 ? 27.531 23.453 -2 1 95.88 500 ILE A N 1
ATOM 3764 C CA . ILE A 1 500 ? 26.953 22.141 -2.279 1 95.88 500 ILE A CA 1
ATOM 3765 C C . ILE A 1 500 ? 27.469 21.641 -3.627 1 95.88 500 ILE A C 1
ATOM 3767 O O . ILE A 1 500 ? 27.938 20.5 -3.734 1 95.88 500 ILE A O 1
ATOM 3771 N N . ALA A 1 501 ? 27.453 22.484 -4.621 1 95.62 501 ALA A N 1
ATOM 3772 C CA . ALA A 1 501 ? 27.938 22.125 -5.953 1 95.62 501 ALA A CA 1
ATOM 3773 C C . ALA A 1 501 ? 29.422 21.828 -5.93 1 95.62 501 ALA A C 1
ATOM 3775 O O . ALA A 1 501 ? 29.891 20.891 -6.605 1 95.62 501 ALA A O 1
ATOM 3776 N N . LEU A 1 502 ? 30.125 22.547 -5.195 1 95.69 502 LEU A N 1
ATOM 3777 C CA . LEU A 1 502 ? 31.547 22.297 -5.066 1 95.69 502 LEU A CA 1
ATOM 3778 C C . LEU A 1 502 ? 31.812 20.953 -4.41 1 95.69 502 LEU A C 1
ATOM 3780 O O . LEU A 1 502 ? 32.75 20.234 -4.805 1 95.69 502 LEU A O 1
ATOM 3784 N N . ALA A 1 503 ? 31.047 20.672 -3.438 1 96 503 ALA A N 1
ATOM 3785 C CA . ALA A 1 503 ? 31.188 19.375 -2.768 1 96 503 ALA A CA 1
ATOM 3786 C C . ALA A 1 503 ? 30.922 18.234 -3.734 1 96 503 ALA A C 1
ATOM 3788 O O . ALA A 1 503 ? 31.547 17.172 -3.635 1 96 503 ALA A O 1
ATOM 3789 N N . TRP A 1 504 ? 29.984 18.406 -4.684 1 95.94 504 TRP A N 1
ATOM 3790 C CA . TRP A 1 504 ? 29.672 17.375 -5.676 1 95.94 504 TRP A CA 1
ATOM 3791 C C . TRP A 1 504 ? 30.891 17.094 -6.559 1 95.94 504 TRP A C 1
ATOM 3793 O O . TRP A 1 504 ? 31.219 15.93 -6.809 1 95.94 504 TRP A O 1
ATOM 3803 N N . VAL A 1 505 ? 31.578 18.094 -6.883 1 94.94 505 VAL A N 1
ATOM 3804 C CA . VAL A 1 505 ? 32.719 17.969 -7.785 1 94.94 505 VAL A CA 1
ATOM 3805 C C . VAL A 1 505 ? 33.938 17.391 -7.031 1 94.94 505 VAL A C 1
ATOM 3807 O O . VAL A 1 505 ? 34.688 16.594 -7.578 1 94.94 505 VAL A O 1
ATOM 3810 N N . ILE A 1 506 ? 34.031 17.719 -5.812 1 96.31 506 ILE A N 1
ATOM 3811 C CA . ILE A 1 506 ? 35.188 17.359 -5.02 1 96.31 506 ILE A CA 1
ATOM 3812 C C . ILE A 1 506 ? 35.031 15.945 -4.461 1 96.31 506 ILE A C 1
ATOM 3814 O O . ILE A 1 506 ? 36.031 15.297 -4.09 1 96.31 506 ILE A O 1
ATOM 3818 N N . THR A 1 507 ? 33.875 15.406 -4.43 1 96.38 507 THR A N 1
ATOM 3819 C CA . THR A 1 507 ? 33.562 14.141 -3.779 1 96.38 507 THR A CA 1
ATOM 3820 C C . THR A 1 507 ? 34.406 13.016 -4.355 1 96.38 507 THR A C 1
ATOM 3822 O O . THR A 1 507 ? 35.062 12.289 -3.613 1 96.38 507 THR A O 1
ATOM 3825 N N . VAL A 1 508 ? 34.438 12.906 -5.695 1 94.75 508 VAL A N 1
ATOM 3826 C CA . VAL A 1 508 ? 35.156 11.805 -6.34 1 94.75 508 VAL A CA 1
ATOM 3827 C C . VAL A 1 508 ? 36.656 11.93 -6.102 1 94.75 508 VAL A C 1
ATOM 3829 O O . VAL A 1 508 ? 37.281 11.008 -5.582 1 94.75 508 VAL A O 1
ATOM 3832 N N . PRO A 1 509 ? 37.25 13.094 -6.336 1 95.62 509 PRO A N 1
ATOM 3833 C CA . PRO A 1 509 ? 38.688 13.234 -6.086 1 95.62 509 PRO A CA 1
ATOM 3834 C C . PRO A 1 509 ? 39.031 13.133 -4.602 1 95.62 509 PRO A C 1
ATOM 3836 O O . PRO A 1 509 ? 40.094 12.57 -4.25 1 95.62 509 PRO A O 1
ATOM 3839 N N . ALA A 1 510 ? 38.25 13.656 -3.748 1 97.25 510 ALA A N 1
ATOM 3840 C CA . ALA A 1 510 ? 38.531 13.609 -2.314 1 97.25 510 ALA A CA 1
ATOM 3841 C C . ALA A 1 510 ? 38.5 12.18 -1.79 1 97.25 510 ALA A C 1
ATOM 3843 O O . ALA A 1 510 ? 39.375 11.742 -1.064 1 97.25 510 ALA A O 1
ATOM 3844 N N . ALA A 1 511 ? 37.438 11.484 -2.143 1 97.12 511 ALA A N 1
ATOM 3845 C CA . ALA A 1 511 ? 37.344 10.086 -1.739 1 97.12 511 ALA A CA 1
ATOM 3846 C C . ALA A 1 511 ? 38.438 9.242 -2.357 1 97.12 511 ALA A C 1
ATOM 3848 O O . ALA A 1 511 ? 38.969 8.328 -1.715 1 97.12 511 ALA A O 1
ATOM 3849 N N . GLY A 1 512 ? 38.781 9.539 -3.627 1 96.44 512 GLY A N 1
ATOM 3850 C CA . GLY A 1 512 ? 39.875 8.844 -4.297 1 96.44 512 GLY A CA 1
ATOM 3851 C C . GLY A 1 512 ? 41.219 9.031 -3.615 1 96.44 512 GLY A C 1
ATOM 3852 O O . GLY A 1 512 ? 41.938 8.07 -3.408 1 96.44 512 GLY A O 1
ATOM 3853 N N . LEU A 1 513 ? 41.469 10.203 -3.264 1 97.5 513 LEU A N 1
ATOM 3854 C CA . LEU A 1 513 ? 42.719 10.508 -2.598 1 97.5 513 LEU A CA 1
ATOM 3855 C C . LEU A 1 513 ? 42.812 9.844 -1.229 1 97.5 513 LEU A C 1
ATOM 3857 O O . LEU A 1 513 ? 43.812 9.258 -0.87 1 97.5 513 LEU A O 1
ATOM 3861 N N . LEU A 1 514 ? 41.75 9.938 -0.503 1 97.94 514 LEU A N 1
ATOM 3862 C CA . LEU A 1 514 ? 41.688 9.312 0.814 1 97.94 514 LEU A CA 1
ATOM 3863 C C . LEU A 1 514 ? 41.844 7.805 0.705 1 97.94 514 LEU A C 1
ATOM 3865 O O . LEU A 1 514 ? 42.531 7.18 1.531 1 97.94 514 LEU A O 1
ATOM 3869 N N . ALA A 1 515 ? 41.188 7.262 -0.275 1 97.94 515 ALA A N 1
ATOM 3870 C CA . ALA A 1 515 ? 41.25 5.816 -0.47 1 97.94 515 ALA A CA 1
ATOM 3871 C C . ALA A 1 515 ? 42.656 5.379 -0.881 1 97.94 515 ALA A C 1
ATOM 3873 O O . ALA A 1 515 ? 43.125 4.293 -0.51 1 97.94 515 ALA A O 1
ATOM 3874 N N . SER A 1 516 ? 43.344 6.188 -1.689 1 96.88 516 SER A N 1
ATOM 3875 C CA . SER A 1 516 ? 44.719 5.91 -2.076 1 96.88 516 SER A CA 1
ATOM 3876 C C . SER A 1 516 ? 45.656 5.828 -0.855 1 96.88 516 SER A C 1
ATOM 3878 O O . SER A 1 516 ? 46.438 4.902 -0.736 1 96.88 516 SER A O 1
ATOM 3880 N N . ILE A 1 517 ? 45.438 6.699 0.005 1 97.62 517 ILE A N 1
ATOM 3881 C CA . ILE A 1 517 ? 46.25 6.734 1.227 1 97.62 517 ILE A CA 1
ATOM 3882 C C . ILE A 1 517 ? 45.906 5.523 2.092 1 97.62 517 ILE A C 1
ATOM 3884 O O . ILE A 1 517 ? 46.812 4.855 2.609 1 97.62 517 ILE A O 1
ATOM 3888 N N . CYS A 1 518 ? 44.656 5.242 2.223 1 97.44 518 CYS A N 1
ATOM 3889 C CA . CYS A 1 518 ? 44.219 4.105 3.027 1 97.44 518 CYS A CA 1
ATOM 3890 C C . CYS A 1 518 ? 44.75 2.797 2.457 1 97.44 518 CYS A C 1
ATOM 3892 O O . CYS A 1 518 ? 45.156 1.901 3.209 1 97.44 518 CYS A O 1
ATOM 3894 N N . PHE A 1 519 ? 44.75 2.697 1.129 1 96.56 519 PHE A N 1
ATOM 3895 C CA . PHE A 1 519 ? 45.25 1.491 0.476 1 96.56 519 PHE A CA 1
ATOM 3896 C C . PHE A 1 519 ? 46.719 1.292 0.765 1 96.56 519 PHE A C 1
ATOM 3898 O O . PHE A 1 519 ? 47.156 0.176 1.058 1 96.56 519 PHE A O 1
ATOM 3905 N N . ILE A 1 520 ? 47.5 2.328 0.724 1 96.38 520 ILE A N 1
ATOM 3906 C CA . ILE A 1 520 ? 48.938 2.271 0.978 1 96.38 520 ILE A CA 1
ATOM 3907 C C . ILE A 1 520 ? 49.188 1.841 2.42 1 96.38 520 ILE A C 1
ATOM 3909 O O . ILE A 1 520 ? 50.062 1.008 2.684 1 96.38 520 ILE A O 1
ATOM 3913 N N . VAL A 1 521 ? 48.375 2.375 3.281 1 96.69 521 VAL A N 1
ATOM 3914 C CA . VAL 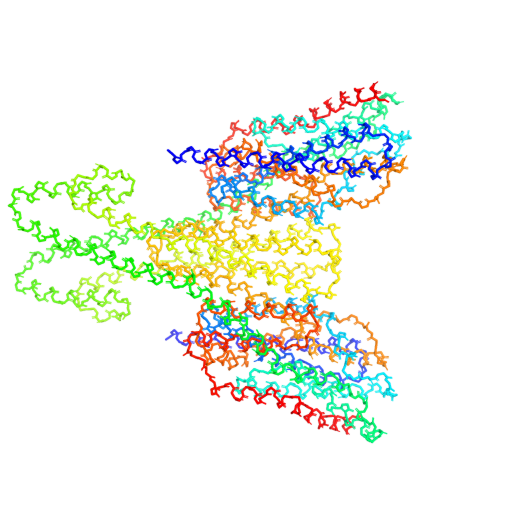A 1 521 ? 48.531 2.047 4.695 1 96.69 521 VAL A CA 1
ATOM 3915 C C . VAL A 1 521 ? 48.156 0.58 4.926 1 96.69 521 VAL A C 1
ATOM 3917 O O . VAL A 1 521 ? 48.875 -0.137 5.633 1 96.69 521 VAL A O 1
ATOM 3920 N N . LEU A 1 522 ? 47.062 0.116 4.332 1 95.94 522 LEU A N 1
ATOM 3921 C CA . LEU A 1 522 ? 46.625 -1.269 4.488 1 95.94 522 LEU A CA 1
ATOM 3922 C C . LEU A 1 522 ? 47.656 -2.229 3.904 1 95.94 522 LEU A C 1
ATOM 3924 O O . LEU A 1 522 ? 47.969 -3.27 4.496 1 95.94 522 LEU A O 1
ATOM 3928 N N . ASN A 1 523 ? 48.219 -1.885 2.746 1 92.5 523 ASN A N 1
ATOM 3929 C CA . ASN A 1 523 ? 49.25 -2.711 2.102 1 92.5 523 ASN A CA 1
ATOM 3930 C C . ASN A 1 523 ? 50.531 -2.768 2.924 1 92.5 523 ASN A C 1
ATOM 3932 O O . ASN A 1 523 ? 51.219 -3.771 2.902 1 92.5 523 ASN A O 1
ATOM 3936 N N . ALA A 1 524 ? 50.781 -1.75 3.672 1 93.88 524 ALA A N 1
ATOM 3937 C CA . ALA A 1 524 ? 52 -1.686 4.496 1 93.88 524 ALA A CA 1
ATOM 3938 C C . ALA A 1 524 ? 51.812 -2.459 5.797 1 93.88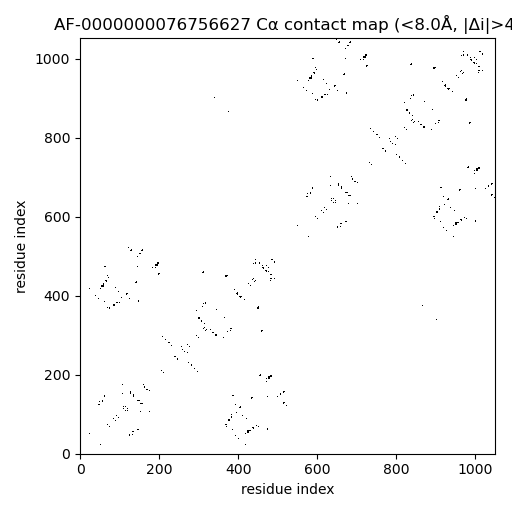 524 ALA A C 1
ATOM 3940 O O . ALA A 1 524 ? 52.75 -3.074 6.301 1 93.88 524 ALA A O 1
ATOM 3941 N N . VAL A 1 525 ? 50.656 -2.445 6.324 1 93.81 525 VAL A N 1
ATOM 3942 C CA . VAL A 1 525 ? 50.375 -3.025 7.637 1 93.81 525 VAL A CA 1
ATOM 3943 C C . VAL A 1 525 ? 50.125 -4.527 7.496 1 93.81 525 VAL A C 1
ATOM 3945 O O . VAL A 1 525 ? 50.562 -5.312 8.352 1 93.81 525 VAL A O 1
ATOM 3948 N N . PHE A 1 526 ? 49.438 -4.855 6.465 1 90.94 526 PHE A N 1
ATOM 3949 C CA . PHE A 1 526 ? 49.062 -6.262 6.309 1 90.94 526 PHE A CA 1
ATOM 3950 C C . PHE A 1 526 ? 49.875 -6.898 5.18 1 90.94 526 PHE A C 1
ATOM 3952 O O . PHE A 1 526 ? 49.906 -8.125 5.055 1 90.94 526 PHE A O 1
ATOM 3959 N N . MET B 1 1 ? -35.406 18.562 -11.977 1 35.25 1 MET B N 1
ATOM 3960 C CA . MET B 1 1 ? -34.375 18.516 -13.008 1 35.25 1 MET B CA 1
ATOM 3961 C C . MET B 1 1 ? -33.156 17.766 -12.508 1 35.25 1 MET B C 1
ATOM 3963 O O . MET B 1 1 ? -32.438 17.156 -13.297 1 35.25 1 MET B O 1
ATOM 3967 N N . ALA B 1 2 ? -32.875 17.906 -11.18 1 46.16 2 ALA B N 1
ATOM 3968 C CA . ALA B 1 2 ? -31.734 17.203 -10.562 1 46.16 2 ALA B CA 1
ATOM 3969 C C . ALA B 1 2 ? -31.953 15.695 -10.547 1 46.16 2 ALA B C 1
ATOM 3971 O O . ALA B 1 2 ? -31.031 14.922 -10.789 1 46.16 2 ALA B O 1
ATOM 3972 N N . GLY B 1 3 ? -33.125 15.266 -10.336 1 46.31 3 GLY B N 1
ATOM 3973 C CA . GLY B 1 3 ? -33.5 13.867 -10.352 1 46.31 3 GLY B CA 1
ATOM 3974 C C . GLY B 1 3 ? -33.375 13.219 -11.719 1 46.31 3 GLY B C 1
ATOM 3975 O O . GLY B 1 3 ? -32.938 12.07 -11.82 1 46.31 3 GLY B O 1
ATOM 3976 N N . SER B 1 4 ? -33.812 13.977 -12.672 1 49.09 4 SER B N 1
ATOM 3977 C CA . SER B 1 4 ? -33.781 13.477 -14.039 1 49.09 4 SER B CA 1
ATOM 3978 C C . SER B 1 4 ? -32.375 13.297 -14.555 1 49.09 4 SER B C 1
ATOM 3980 O O . SER B 1 4 ? -32.062 12.297 -15.211 1 49.09 4 SER B O 1
ATOM 3982 N N . SER B 1 5 ? -31.484 14.227 -14.148 1 50.75 5 SER B N 1
ATOM 3983 C CA . SER B 1 5 ? -30.094 14.148 -14.594 1 50.75 5 SER B CA 1
ATOM 3984 C C . SER B 1 5 ? -29.375 12.969 -13.953 1 50.75 5 SER B C 1
ATOM 3986 O O . SER B 1 5 ? -28.594 12.289 -14.609 1 50.75 5 SER B O 1
ATOM 3988 N N . ALA B 1 6 ? -29.797 12.711 -12.742 1 54.31 6 ALA B N 1
ATOM 3989 C CA . ALA B 1 6 ? -29.219 11.547 -12.07 1 54.31 6 ALA B CA 1
ATOM 3990 C C . ALA B 1 6 ? -29.719 10.25 -12.695 1 54.31 6 ALA B C 1
ATOM 3992 O O . ALA B 1 6 ? -28.953 9.297 -12.852 1 54.31 6 ALA B O 1
ATOM 3993 N N . SER B 1 7 ? -30.953 10.305 -13.07 1 56.91 7 SER B N 1
ATOM 3994 C CA . SER B 1 7 ? -31.531 9.117 -13.688 1 56.91 7 SER B CA 1
ATOM 3995 C C . SER B 1 7 ? -30.922 8.867 -15.07 1 56.91 7 SER B C 1
ATOM 3997 O O . SER B 1 7 ? -30.656 7.727 -15.438 1 56.91 7 SER B O 1
ATOM 3999 N N . LEU B 1 8 ? -30.719 9.891 -15.859 1 53.25 8 LEU B N 1
ATOM 4000 C CA . LEU B 1 8 ? -30.109 9.766 -17.188 1 53.25 8 LEU B CA 1
ATOM 4001 C C . LEU B 1 8 ? -28.656 9.312 -17.078 1 53.25 8 LEU B C 1
ATOM 4003 O O . LEU B 1 8 ? -28.203 8.508 -17.891 1 53.25 8 LEU B O 1
ATOM 4007 N N . ARG B 1 9 ? -28.078 9.805 -16.125 1 58.72 9 ARG B N 1
ATOM 4008 C CA . ARG B 1 9 ? -26.703 9.391 -15.906 1 58.72 9 ARG B CA 1
ATOM 4009 C C . ARG B 1 9 ? -26.625 7.926 -15.5 1 58.72 9 ARG B C 1
ATOM 4011 O O . ARG B 1 9 ? -25.734 7.195 -15.953 1 58.72 9 ARG B O 1
ATOM 4018 N N . LEU B 1 10 ? -27.578 7.586 -14.766 1 69 10 LEU B N 1
ATOM 4019 C CA . LEU B 1 10 ? -27.594 6.184 -14.367 1 69 10 LEU B CA 1
ATOM 4020 C C . LEU B 1 10 ? -27.891 5.281 -15.562 1 69 10 LEU B C 1
ATOM 4022 O O . LEU B 1 10 ? -27.312 4.203 -15.688 1 69 10 LEU B O 1
ATOM 4026 N N . LYS B 1 11 ? -28.812 5.723 -16.438 1 66.75 11 LYS B N 1
ATOM 4027 C CA . LYS B 1 11 ? -29.125 4.941 -17.625 1 66.75 11 LYS B CA 1
ATOM 4028 C C . LYS B 1 11 ? -27.922 4.844 -18.562 1 66.75 11 LYS B C 1
ATOM 4030 O O . LYS B 1 11 ? -27.672 3.791 -19.156 1 66.75 11 LYS B O 1
ATOM 4035 N N . SER B 1 12 ? -27.266 5.902 -18.688 1 73.31 12 SER B N 1
ATOM 4036 C CA . SER B 1 12 ? -26.078 5.906 -19.547 1 73.31 12 SER B CA 1
ATOM 4037 C C . SER B 1 12 ? -25 4.98 -19.016 1 73.31 12 SER B C 1
ATOM 4039 O O . SER B 1 12 ? -24.344 4.27 -19.781 1 73.31 12 SER B O 1
ATOM 4041 N N . VAL B 1 13 ? -24.906 4.859 -17.781 1 77 13 VAL B N 1
ATOM 4042 C CA . VAL B 1 13 ? -23.906 3.994 -17.172 1 77 13 VAL B CA 1
ATOM 4043 C C . VAL B 1 13 ? -24.312 2.533 -17.312 1 77 13 VAL B C 1
ATOM 4045 O O . VAL B 1 13 ? -23.469 1.657 -17.516 1 77 13 VAL B O 1
ATOM 4048 N N . ASN B 1 14 ? -25.609 2.316 -17.297 1 81.88 14 ASN B N 1
ATOM 4049 C CA . ASN B 1 14 ? -26.109 0.968 -17.516 1 81.88 14 ASN B CA 1
ATOM 4050 C C . ASN B 1 14 ? -25.828 0.491 -18.938 1 81.88 14 ASN B C 1
ATOM 4052 O O . ASN B 1 14 ? -25.422 -0.651 -19.141 1 81.88 14 ASN B O 1
ATOM 4056 N N . PHE B 1 15 ? -26.047 1.396 -19.844 1 84.12 15 PHE B N 1
ATOM 4057 C CA . PHE B 1 15 ? -25.797 1.045 -21.234 1 84.12 15 PHE B CA 1
ATOM 4058 C C . PHE B 1 15 ? -24.312 0.799 -21.484 1 84.12 15 PHE B C 1
ATOM 4060 O O . PHE B 1 15 ? -23.953 -0.12 -22.219 1 84.12 15 PHE B O 1
ATOM 4067 N N . LEU B 1 16 ? -23.516 1.555 -20.859 1 83.38 16 LEU B N 1
ATOM 4068 C CA . LEU B 1 16 ? -22.078 1.39 -21.031 1 83.38 16 LEU B CA 1
ATOM 4069 C C . LEU B 1 16 ? -21.609 0.064 -20.438 1 83.38 16 LEU B C 1
ATOM 4071 O O . LEU B 1 16 ? -20.734 -0.605 -21 1 83.38 16 LEU B O 1
ATOM 4075 N N . GLY B 1 17 ? -22.172 -0.305 -19.344 1 85.5 17 GLY B N 1
ATOM 4076 C CA . GLY B 1 17 ? -21.828 -1.582 -18.734 1 85.5 17 GLY B CA 1
ATOM 4077 C C . GLY B 1 17 ? -22.219 -2.773 -19.594 1 85.5 17 GLY B C 1
ATOM 4078 O O . GLY B 1 17 ? -21.438 -3.709 -19.766 1 85.5 17 GLY B O 1
ATOM 4079 N N . MET B 1 18 ? -23.344 -2.66 -20.172 1 89.69 18 MET B N 1
ATOM 4080 C CA . MET B 1 18 ? -23.828 -3.752 -21.016 1 89.69 18 MET B CA 1
ATOM 4081 C C . MET B 1 18 ? -23.047 -3.832 -22.312 1 89.69 18 MET B C 1
ATOM 4083 O O . MET B 1 18 ? -22.75 -4.926 -22.812 1 89.69 18 MET B O 1
ATOM 4087 N N . ALA B 1 19 ? -22.766 -2.656 -22.844 1 91.5 19 ALA B N 1
ATOM 4088 C CA . ALA B 1 19 ? -21.984 -2.619 -24.078 1 91.5 19 ALA B CA 1
ATOM 4089 C C . ALA B 1 19 ? -20.594 -3.191 -23.859 1 91.5 19 ALA B C 1
ATOM 4091 O O . ALA B 1 19 ? -20.062 -3.896 -24.719 1 91.5 19 ALA B O 1
ATOM 4092 N N . LEU B 1 20 ? -20.062 -2.891 -22.734 1 90.44 20 LEU B N 1
ATOM 4093 C CA . LEU B 1 20 ? -18.75 -3.406 -22.406 1 90.44 20 LEU B CA 1
ATOM 4094 C C . LEU B 1 20 ? -18.781 -4.922 -22.25 1 90.44 20 LEU B C 1
ATOM 4096 O O . LEU B 1 20 ? -17.906 -5.621 -22.781 1 90.44 20 LEU B O 1
ATOM 4100 N N . LEU B 1 21 ? -19.75 -5.418 -21.531 1 93.19 21 LEU B N 1
ATOM 4101 C CA . LEU B 1 21 ? -19.891 -6.855 -21.344 1 93.19 21 LEU B CA 1
ATOM 4102 C C . LEU B 1 21 ? -20.094 -7.562 -22.688 1 93.19 21 LEU B C 1
ATOM 4104 O O . LEU B 1 21 ? -19.469 -8.602 -22.938 1 93.19 21 LEU B O 1
ATOM 4108 N N . PHE B 1 22 ? -20.906 -6.98 -23.531 1 94.44 22 PHE B N 1
ATOM 4109 C CA . PHE B 1 22 ? -21.188 -7.562 -24.828 1 94.44 22 PHE B CA 1
ATOM 4110 C C . PHE B 1 22 ? -19.938 -7.555 -25.703 1 94.44 22 PHE B C 1
ATOM 4112 O O . PHE B 1 22 ? -19.625 -8.555 -26.344 1 94.44 22 PHE B O 1
ATOM 4119 N N . GLY B 1 23 ? -19.266 -6.441 -25.766 1 94.81 23 GLY B N 1
ATOM 4120 C CA . GLY B 1 23 ? -18.062 -6.324 -26.578 1 94.81 23 GLY B CA 1
ATOM 4121 C C . GLY B 1 23 ? -16.969 -7.285 -26.141 1 94.81 23 GLY B C 1
ATOM 4122 O O . GLY B 1 23 ? -16.391 -7.988 -26.984 1 94.81 23 GLY B O 1
ATOM 4123 N N . VAL B 1 24 ? -16.734 -7.367 -24.828 1 94.31 24 VAL B N 1
ATOM 4124 C CA . VAL B 1 24 ? -15.656 -8.219 -24.312 1 94.31 24 VAL B CA 1
ATOM 4125 C C . VAL B 1 24 ? -16.031 -9.688 -24.5 1 94.31 24 VAL B C 1
ATOM 4127 O O . VAL B 1 24 ? -15.18 -10.523 -24.812 1 94.31 24 VAL B O 1
ATOM 4130 N N . SER B 1 25 ? -17.297 -10.008 -24.344 1 96.38 25 SER B N 1
ATOM 4131 C CA . SER B 1 25 ? -17.75 -11.383 -24.5 1 96.38 25 SER B CA 1
ATOM 4132 C C . SER B 1 25 ? -17.641 -11.828 -25.953 1 96.38 25 SER B C 1
ATOM 4134 O O . SER B 1 25 ? -17.203 -12.945 -26.234 1 96.38 25 SER B O 1
ATOM 4136 N N . CYS B 1 26 ? -18 -10.961 -26.891 1 96.25 26 CYS B N 1
ATOM 4137 C CA . CYS B 1 26 ? -17.922 -11.281 -28.312 1 96.25 26 CYS B CA 1
ATOM 4138 C C . CYS B 1 26 ? -16.469 -11.484 -28.734 1 96.25 26 CYS B C 1
ATOM 4140 O O . CYS B 1 26 ? -16.156 -12.43 -29.469 1 96.25 26 CYS B O 1
ATOM 4142 N N . TYR B 1 27 ? -15.695 -10.617 -28.312 1 96.19 27 TYR B N 1
ATOM 4143 C CA . TYR B 1 27 ? -14.281 -10.758 -28.641 1 96.19 27 TYR B CA 1
ATOM 4144 C C . TYR B 1 27 ? -13.711 -12.047 -28.047 1 96.19 27 TYR B C 1
ATOM 4146 O O . TYR B 1 27 ? -12.914 -12.727 -28.688 1 96.19 27 TYR B O 1
ATOM 4154 N N . PHE B 1 28 ? -14.125 -12.359 -26.891 1 96.56 28 PHE B N 1
ATOM 4155 C CA . PHE B 1 28 ? -13.648 -13.562 -26.203 1 96.56 28 PHE B CA 1
ATOM 4156 C C . PHE B 1 28 ? -14.062 -14.812 -26.969 1 96.56 28 PHE B C 1
ATOM 4158 O O . PHE B 1 28 ? -13.258 -15.734 -27.156 1 96.56 28 PHE B O 1
ATOM 4165 N N . ILE B 1 29 ? -15.25 -14.852 -27.359 1 96.06 29 ILE B N 1
ATOM 4166 C CA . ILE B 1 29 ? -15.758 -16.016 -28.094 1 96.06 29 ILE B CA 1
ATOM 4167 C C . ILE B 1 29 ? -15.031 -16.141 -29.422 1 96.06 29 ILE B C 1
ATOM 4169 O O . ILE B 1 29 ? -14.641 -17.25 -29.812 1 96.06 29 ILE B O 1
ATOM 4173 N N . TYR B 1 30 ? -14.805 -14.992 -30.047 1 95.81 30 TYR B N 1
ATOM 4174 C CA . TYR B 1 30 ? -14.055 -15.008 -31.312 1 95.81 30 TYR B CA 1
ATOM 4175 C C . TYR B 1 30 ? -12.641 -15.516 -31.094 1 95.81 30 TYR B C 1
ATOM 4177 O O . TYR B 1 30 ? -12.18 -16.406 -31.797 1 95.81 30 TYR B O 1
ATOM 4185 N N . TRP B 1 31 ? -12.008 -14.992 -30.109 1 95.62 31 TRP B N 1
ATOM 4186 C CA . TRP B 1 31 ? -10.656 -15.414 -29.766 1 95.62 31 TRP B CA 1
ATOM 4187 C C . TRP B 1 31 ? -10.625 -16.875 -29.344 1 95.62 31 TRP B C 1
ATOM 4189 O O . TRP B 1 31 ? -9.734 -17.625 -29.75 1 95.62 31 TRP B O 1
ATOM 4199 N N . GLY B 1 32 ? -11.578 -17.281 -28.531 1 94.62 32 GLY B N 1
ATOM 4200 C CA . GLY B 1 32 ? -11.625 -18.625 -27.984 1 94.62 32 GLY B CA 1
ATOM 4201 C C . GLY B 1 32 ? -11.82 -19.688 -29.062 1 94.62 32 GLY B C 1
ATOM 4202 O O . GLY B 1 32 ? -11.258 -20.781 -28.969 1 94.62 32 GLY B O 1
ATOM 4203 N N . LEU B 1 33 ? -12.609 -19.359 -30.078 1 94.56 33 LEU B N 1
ATOM 4204 C CA . LEU B 1 33 ? -12.805 -20.297 -31.172 1 94.56 33 LEU B CA 1
ATOM 4205 C C . LEU B 1 33 ? -11.484 -20.562 -31.906 1 94.56 33 LEU B C 1
ATOM 4207 O O . LEU B 1 33 ? -11.227 -21.688 -32.344 1 94.56 33 LEU B O 1
ATOM 4211 N N . GLY B 1 34 ? -10.695 -19.5 -32.031 1 93.06 34 GLY B N 1
ATOM 4212 C CA . GLY B 1 34 ? -9.367 -19.688 -32.562 1 93.06 34 GLY B CA 1
ATOM 4213 C C . GLY B 1 34 ? -8.453 -20.5 -31.672 1 93.06 34 GLY B C 1
ATOM 4214 O O . GLY B 1 34 ? -7.656 -21.312 -32.156 1 93.06 34 GLY B O 1
ATOM 4215 N N . TYR B 1 35 ? -8.664 -20.297 -30.406 1 91.75 35 TYR B N 1
ATOM 4216 C CA . TYR B 1 35 ? -7.824 -20.969 -29.406 1 91.75 35 TYR B CA 1
ATOM 4217 C C . TYR B 1 35 ? -8.062 -22.484 -29.438 1 91.75 35 TYR B C 1
ATOM 4219 O O . TYR B 1 35 ? -7.121 -23.266 -29.297 1 91.75 35 TYR B O 1
ATOM 4227 N N . ILE B 1 36 ? -9.297 -22.953 -29.625 1 91 36 ILE B N 1
ATOM 4228 C CA . ILE B 1 36 ? -9.602 -24.375 -29.609 1 91 36 ILE B CA 1
ATOM 4229 C C . ILE B 1 36 ? -9.555 -24.938 -31.031 1 91 36 ILE B C 1
ATOM 4231 O O . ILE B 1 36 ? -9.961 -26.078 -31.281 1 91 36 ILE B O 1
ATOM 4235 N N . GLN B 1 37 ? -9.133 -24.188 -32.031 1 91.19 37 GLN B N 1
ATOM 4236 C CA . GLN B 1 37 ? -8.984 -24.578 -33.406 1 91.19 37 GLN B CA 1
ATOM 4237 C C . GLN B 1 37 ? -10.32 -24.969 -34.031 1 91.19 37 GLN B C 1
ATOM 4239 O O . GLN B 1 37 ? -10.391 -25.922 -34.812 1 91.19 37 GLN B O 1
ATOM 4244 N N . HIS B 1 38 ? -11.391 -24.406 -33.531 1 87.56 38 HIS B N 1
ATOM 4245 C CA . HIS B 1 38 ? -12.75 -24.562 -34.031 1 87.56 38 HIS B CA 1
ATOM 4246 C C . HIS B 1 38 ? -13.25 -25.984 -33.844 1 87.56 38 HIS B C 1
ATOM 4248 O O . HIS B 1 38 ? -14.094 -26.469 -34.594 1 87.56 38 HIS B O 1
ATOM 4254 N N . HIS B 1 39 ? -12.633 -26.656 -32.906 1 85.81 39 HIS B N 1
ATOM 4255 C CA . HIS B 1 39 ? -13.164 -27.938 -32.5 1 85.81 39 HIS B CA 1
ATOM 4256 C C . HIS B 1 39 ? -14.367 -27.781 -31.562 1 85.81 39 HIS B C 1
ATOM 4258 O O . HIS B 1 39 ? -14.32 -26.969 -30.625 1 85.81 39 HIS B O 1
ATOM 4264 N N . HIS B 1 40 ? -15.492 -28.422 -31.812 1 91.12 40 HIS B N 1
ATOM 4265 C CA . HIS B 1 40 ? -16.672 -28.406 -30.953 1 91.12 40 HIS B CA 1
ATOM 4266 C C . HIS B 1 40 ? -17.125 -26.969 -30.672 1 91.12 40 HIS B C 1
ATOM 4268 O O . HIS B 1 40 ? -17.312 -26.578 -29.516 1 91.12 40 HIS B O 1
ATOM 4274 N N . SER B 1 41 ? -17.266 -26.188 -31.688 1 94 41 SER B N 1
ATOM 4275 C CA . SER B 1 41 ? -17.531 -24.766 -31.609 1 94 41 SER B CA 1
ATOM 4276 C C . SER B 1 41 ? -18.828 -24.484 -30.828 1 94 41 SER B C 1
ATOM 4278 O O . SER B 1 41 ? -18.875 -23.578 -30 1 94 41 SER B O 1
ATOM 4280 N N . ALA B 1 42 ? -19.828 -25.281 -31.078 1 94.31 42 ALA B N 1
ATOM 4281 C CA . ALA B 1 42 ? -21.109 -25.078 -30.406 1 94.31 42 ALA B CA 1
ATOM 4282 C C . ALA B 1 42 ? -20.984 -25.297 -28.906 1 94.31 42 ALA B C 1
ATOM 4284 O O . ALA B 1 42 ? -21.547 -24.531 -28.109 1 94.31 42 ALA B O 1
ATOM 4285 N N . LEU B 1 43 ? -20.25 -26.297 -28.594 1 94.31 43 LEU B N 1
ATOM 4286 C CA . LEU B 1 43 ? -20.047 -26.609 -27.188 1 94.31 43 LEU B CA 1
ATOM 4287 C C . LEU B 1 43 ? -19.234 -25.516 -26.5 1 94.31 43 LEU B C 1
ATOM 4289 O O . LEU B 1 43 ? -19.531 -25.141 -25.359 1 94.31 43 LEU B O 1
ATOM 4293 N N . PHE B 1 44 ? -18.297 -25.016 -27.203 1 96.06 44 PHE B N 1
ATOM 4294 C CA . PHE B 1 44 ? -17.469 -23.969 -26.641 1 96.06 44 PHE B CA 1
ATOM 4295 C C . PHE B 1 44 ? -18.281 -22.688 -26.406 1 96.06 44 PHE B C 1
ATOM 4297 O O . PHE B 1 44 ? -18.156 -22.047 -25.359 1 96.06 44 PHE B O 1
ATOM 4304 N N . ILE B 1 45 ? -19.047 -22.344 -27.391 1 96.88 45 ILE B N 1
ATOM 4305 C CA . ILE B 1 45 ? -19.844 -21.125 -27.297 1 96.88 45 ILE B CA 1
ATOM 4306 C C . ILE B 1 45 ? -20.797 -21.219 -26.109 1 96.88 45 ILE B C 1
ATOM 4308 O O . ILE B 1 45 ? -20.922 -20.281 -25.328 1 96.88 45 ILE B O 1
ATOM 4312 N N . LEU B 1 46 ? -21.422 -22.328 -25.938 1 96.62 46 LEU B N 1
ATOM 4313 C CA . LEU B 1 46 ? -22.344 -22.531 -24.828 1 96.62 46 LEU B CA 1
ATOM 4314 C C . LEU B 1 46 ? -21.609 -22.484 -23.484 1 96.62 46 LEU B C 1
ATOM 4316 O O . LEU B 1 46 ? -22.094 -21.891 -22.516 1 96.62 46 LEU B O 1
ATOM 4320 N N . ALA B 1 47 ? -20.469 -23.141 -23.438 1 96.56 47 ALA B N 1
ATOM 4321 C CA . ALA B 1 47 ? -19.656 -23.125 -22.234 1 96.56 47 ALA B CA 1
ATOM 4322 C C . ALA B 1 47 ? -19.234 -21.703 -21.875 1 96.56 47 ALA B C 1
ATOM 4324 O O . ALA B 1 47 ? -19.234 -21.328 -20.703 1 96.56 47 ALA B O 1
ATOM 4325 N N . ALA B 1 48 ? -18.828 -20.969 -22.891 1 97.44 48 ALA B N 1
ATOM 4326 C CA . ALA B 1 48 ? -18.422 -19.594 -22.688 1 97.44 48 ALA B CA 1
ATOM 4327 C C . ALA B 1 48 ? -19.562 -18.75 -22.109 1 97.44 48 ALA B C 1
ATOM 4329 O O . ALA B 1 48 ? -19.344 -17.953 -21.203 1 97.44 48 ALA B O 1
ATOM 4330 N N . LEU B 1 49 ? -20.703 -19 -22.609 1 97.56 49 LEU B N 1
ATOM 4331 C CA . LEU B 1 49 ? -21.859 -18.266 -22.109 1 97.56 49 LEU B CA 1
ATOM 4332 C C . LEU B 1 49 ? -22.172 -18.641 -20.672 1 97.56 49 LEU B C 1
ATOM 4334 O O . LEU B 1 49 ? -22.469 -17.766 -19.844 1 97.56 49 LEU B O 1
ATOM 4338 N N . PHE B 1 50 ? -22.062 -19.891 -20.344 1 97.88 50 PHE B N 1
ATOM 4339 C CA . PHE B 1 50 ? -22.297 -20.344 -18.984 1 97.88 50 PHE B CA 1
ATOM 4340 C C . PHE B 1 50 ? -21.234 -19.781 -18.031 1 97.88 50 PHE B C 1
ATOM 4342 O O . PHE B 1 50 ? -21.547 -19.344 -16.922 1 97.88 50 PHE B O 1
ATOM 4349 N N . GLY B 1 51 ? -20.016 -19.781 -18.484 1 96.94 51 GLY B N 1
ATOM 4350 C CA . GLY B 1 51 ? -18.938 -19.234 -17.672 1 96.94 51 GLY B CA 1
ATOM 4351 C C . GLY B 1 51 ? -19.062 -17.75 -17.422 1 96.94 51 GLY B C 1
ATOM 4352 O O . GLY B 1 51 ? -18.906 -17.297 -16.281 1 96.94 51 GLY B O 1
ATOM 4353 N N . ILE B 1 52 ? -19.297 -17.031 -18.469 1 97.62 52 ILE B N 1
ATOM 4354 C CA . ILE B 1 52 ? -19.484 -15.594 -18.359 1 97.62 52 ILE B CA 1
ATOM 4355 C C . ILE B 1 52 ? -20.672 -15.289 -17.453 1 97.62 52 ILE B C 1
ATOM 4357 O O . ILE B 1 52 ? -20.609 -14.398 -16.609 1 97.62 52 ILE B O 1
ATOM 4361 N N . PHE B 1 53 ? -21.688 -16.031 -17.609 1 97.69 53 PHE B N 1
ATOM 4362 C CA . PHE B 1 53 ? -22.875 -15.867 -16.781 1 97.69 53 PHE B CA 1
ATOM 4363 C C . PHE B 1 53 ? -22.594 -16.188 -15.328 1 97.69 53 PHE B C 1
ATOM 4365 O O . PHE B 1 53 ? -23.109 -15.531 -14.422 1 97.69 53 PHE B O 1
ATOM 4372 N N . MET B 1 54 ? -21.812 -17.172 -15.086 1 97.56 54 MET B N 1
ATOM 4373 C CA . MET B 1 54 ? -21.391 -17.516 -13.734 1 97.56 54 MET B CA 1
ATOM 4374 C C . MET B 1 54 ? -20.609 -16.375 -13.086 1 97.56 54 MET B C 1
ATOM 4376 O O . MET B 1 54 ? -20.891 -16 -11.945 1 97.56 54 MET B O 1
ATOM 4380 N N . ALA B 1 55 ? -19.656 -15.844 -13.852 1 96.56 55 ALA B N 1
ATOM 4381 C CA . ALA B 1 55 ? -18.891 -14.719 -13.336 1 96.56 55 ALA B CA 1
ATOM 4382 C C . ALA B 1 55 ? -19.781 -13.523 -13.031 1 96.56 55 ALA B C 1
ATOM 4384 O O . ALA B 1 55 ? -19.609 -12.852 -12.016 1 96.56 55 ALA B O 1
ATOM 4385 N N . PHE B 1 56 ? -20.75 -13.312 -13.914 1 96.81 56 PHE B N 1
ATOM 4386 C CA . PHE B 1 56 ? -21.734 -12.258 -13.742 1 96.81 56 PHE B CA 1
ATOM 4387 C C . PHE B 1 56 ? -22.5 -12.438 -12.438 1 96.81 56 PHE B C 1
ATOM 4389 O O . PHE B 1 56 ? -22.672 -11.484 -11.68 1 96.81 56 PHE B O 1
ATOM 4396 N N . ASN B 1 57 ? -22.859 -13.57 -12.164 1 97.38 57 ASN B N 1
ATOM 4397 C CA . ASN B 1 57 ? -23.641 -13.852 -10.969 1 97.38 57 ASN B CA 1
ATOM 4398 C C . ASN B 1 57 ? -22.781 -13.852 -9.711 1 97.38 57 ASN B C 1
ATOM 4400 O O . ASN B 1 57 ? -23.266 -13.531 -8.625 1 97.38 57 ASN B O 1
ATOM 4404 N N . ILE B 1 58 ? -21.547 -14.234 -9.805 1 96.06 58 ILE B N 1
ATOM 4405 C CA . ILE B 1 58 ? -20.625 -14.109 -8.688 1 96.06 58 ILE B CA 1
ATOM 4406 C C . ILE B 1 58 ? -20.531 -12.648 -8.25 1 96.06 58 ILE B C 1
ATOM 4408 O O . ILE B 1 58 ? -20.562 -12.344 -7.059 1 96.06 58 ILE B O 1
ATOM 4412 N N . GLY B 1 59 ? -20.469 -11.805 -9.203 1 94.19 59 GLY B N 1
ATOM 4413 C CA . GLY B 1 59 ? -20.453 -10.375 -8.914 1 94.19 59 GLY B CA 1
ATOM 4414 C C . GLY B 1 59 ? -21.703 -9.906 -8.18 1 94.19 59 GLY B C 1
ATOM 4415 O O . GLY B 1 59 ? -21.609 -9.117 -7.234 1 94.19 59 GLY B O 1
ATOM 4416 N N . GLY B 1 60 ? -22.812 -10.43 -8.562 1 94.75 60 GLY B N 1
ATOM 4417 C CA . GLY B 1 60 ? -24.094 -9.992 -8.016 1 94.75 60 GLY B CA 1
ATOM 4418 C C . GLY B 1 60 ? -24.359 -10.539 -6.621 1 94.75 60 GLY B C 1
ATOM 4419 O O . GLY B 1 60 ? -25.281 -10.078 -5.938 1 94.75 60 GLY B O 1
ATOM 4420 N N . ASN B 1 61 ? -23.594 -11.508 -6.238 1 96 61 ASN B N 1
ATOM 4421 C CA . ASN B 1 61 ? -23.859 -12.109 -4.938 1 96 61 ASN B CA 1
ATOM 4422 C C . ASN B 1 61 ? -22.656 -12 -4.004 1 96 61 ASN B C 1
ATOM 4424 O O . ASN B 1 61 ? -22.672 -11.211 -3.057 1 96 61 ASN B O 1
ATOM 4428 N N . ASP B 1 62 ? -21.547 -12.57 -4.375 1 92.44 62 ASP B N 1
ATOM 4429 C CA . ASP B 1 62 ? -20.375 -12.633 -3.492 1 92.44 62 ASP B CA 1
ATOM 4430 C C . ASP B 1 62 ? -19.719 -11.266 -3.359 1 92.44 62 ASP B C 1
ATOM 4432 O O . ASP B 1 62 ? -19.375 -10.836 -2.256 1 92.44 62 ASP B O 1
ATOM 4436 N N . VAL B 1 63 ? -19.5 -10.664 -4.453 1 90.19 63 VAL B N 1
ATOM 4437 C CA . VAL B 1 63 ? -18.875 -9.352 -4.418 1 90.19 63 VAL B CA 1
ATOM 4438 C C . VAL B 1 63 ? -19.797 -8.344 -3.732 1 90.19 63 VAL B C 1
ATOM 4440 O O . VAL B 1 63 ? -19.344 -7.496 -2.963 1 90.19 63 VAL B O 1
ATOM 4443 N N . ALA B 1 64 ? -21.047 -8.477 -4.016 1 91.69 64 ALA B N 1
ATOM 4444 C CA . ALA B 1 64 ? -22.047 -7.629 -3.361 1 91.69 64 ALA B CA 1
ATOM 4445 C C . ALA B 1 64 ? -22.016 -7.824 -1.848 1 91.69 64 ALA B C 1
ATOM 4447 O O . ALA B 1 64 ? -22.094 -6.855 -1.089 1 91.69 64 ALA B O 1
ATOM 4448 N N . ASN B 1 65 ? -21.906 -9.023 -1.469 1 89.5 65 ASN B N 1
ATOM 4449 C CA . ASN B 1 65 ? -21.781 -9.352 -0.053 1 89.5 65 ASN B CA 1
ATOM 4450 C C . ASN B 1 65 ? -20.578 -8.648 0.585 1 89.5 65 ASN B C 1
ATOM 4452 O O . ASN B 1 65 ? -20.703 -8.086 1.673 1 89.5 65 ASN B O 1
ATOM 4456 N N . SER B 1 66 ? -19.516 -8.57 -0.085 1 87.38 66 SER B N 1
ATOM 4457 C CA . SER B 1 66 ? -18.281 -7.984 0.421 1 87.38 66 SER B CA 1
ATOM 4458 C C . SER B 1 66 ? -18.391 -6.469 0.536 1 87.38 66 SER B C 1
ATOM 4460 O O . SER B 1 66 ? -17.766 -5.855 1.395 1 87.38 66 SER B O 1
ATOM 4462 N N . PHE B 1 67 ? -19.203 -5.848 -0.281 1 91.5 67 PHE B N 1
ATOM 4463 C CA . PHE B 1 67 ? -19.359 -4.398 -0.261 1 91.5 67 PHE B CA 1
ATOM 4464 C C . PHE B 1 67 ? -20.547 -3.984 0.593 1 91.5 67 PHE B C 1
ATOM 4466 O O . PHE B 1 67 ? -20.766 -2.793 0.822 1 91.5 67 PHE B O 1
ATOM 4473 N N . GLY B 1 68 ? -21.297 -4.926 1.057 1 92.75 68 GLY B N 1
ATOM 4474 C CA . GLY B 1 68 ? -22.453 -4.621 1.894 1 92.75 68 GLY B CA 1
ATOM 4475 C C . GLY B 1 68 ? -22.094 -3.797 3.117 1 92.75 68 GLY B C 1
ATOM 4476 O O . GLY B 1 68 ? -22.766 -2.818 3.432 1 92.75 68 GLY B O 1
ATOM 4477 N N . THR B 1 69 ? -20.984 -4.129 3.717 1 92.88 69 THR B N 1
ATOM 4478 C CA . THR B 1 69 ? -20.609 -3.451 4.953 1 92.88 69 THR B CA 1
ATOM 4479 C C . THR B 1 69 ? -20.141 -2.027 4.664 1 92.88 69 THR B C 1
ATOM 4481 O O . THR B 1 69 ? -20.5 -1.092 5.379 1 92.88 69 THR B O 1
ATOM 4484 N N . SER B 1 70 ? -19.375 -1.836 3.625 1 91.5 70 SER B N 1
ATOM 4485 C CA . SER B 1 70 ? -18.844 -0.512 3.324 1 91.5 70 SER B CA 1
ATOM 4486 C C . SER B 1 70 ? -19.938 0.419 2.799 1 91.5 70 SER B C 1
ATOM 4488 O O . SER B 1 70 ? -19.938 1.612 3.109 1 91.5 70 SER B O 1
ATOM 4490 N N . VAL B 1 71 ? -20.844 -0.109 2.033 1 90.44 71 VAL B N 1
ATOM 4491 C CA . VAL B 1 71 ? -21.938 0.699 1.508 1 90.44 71 VAL B CA 1
ATOM 4492 C C . VAL B 1 71 ? -22.984 0.947 2.604 1 90.44 71 VAL B C 1
ATOM 4494 O O . VAL B 1 71 ? -23.469 2.064 2.756 1 90.44 71 VAL B O 1
ATOM 4497 N N . GLY B 1 72 ? -23.281 -0.068 3.359 1 89.69 72 GLY B N 1
ATOM 4498 C CA . GLY B 1 72 ? -24.219 0.06 4.461 1 89.69 72 GLY B CA 1
ATOM 4499 C C . GLY B 1 72 ? -23.781 1.047 5.52 1 89.69 72 GLY B C 1
ATOM 4500 O O . GLY B 1 72 ? -24.594 1.753 6.109 1 89.69 72 GLY B O 1
ATOM 4501 N N . ALA B 1 73 ? -22.484 1.127 5.723 1 90.44 73 ALA B N 1
ATOM 4502 C CA . ALA B 1 73 ? -21.906 2.039 6.711 1 90.44 73 ALA B CA 1
ATOM 4503 C C . ALA B 1 73 ? -21.891 3.471 6.188 1 90.44 73 ALA B C 1
ATOM 4505 O O . ALA B 1 73 ? -21.609 4.41 6.941 1 90.44 73 ALA B O 1
ATOM 4506 N N . GLY B 1 74 ? -22.172 3.598 4.891 1 87.19 74 GLY B N 1
ATOM 4507 C CA . GLY B 1 74 ? -22.156 4.922 4.285 1 87.19 74 GLY B CA 1
ATOM 4508 C C . GLY B 1 74 ? -20.766 5.375 3.896 1 87.19 74 GLY B C 1
ATOM 4509 O O . GLY B 1 74 ? -20.547 6.543 3.566 1 87.19 74 GLY B O 1
ATOM 4510 N N . THR B 1 75 ? -19.844 4.512 4.035 1 86.19 75 THR B N 1
ATOM 4511 C CA . THR B 1 75 ? -18.453 4.836 3.697 1 86.19 75 THR B CA 1
ATOM 4512 C C . THR B 1 75 ? -18.281 4.965 2.186 1 86.19 75 THR B C 1
ATOM 4514 O O . THR B 1 75 ? -17.594 5.863 1.708 1 86.19 75 THR B O 1
ATOM 4517 N N . LEU B 1 76 ? -18.906 4.02 1.457 1 86.06 76 LEU B N 1
ATOM 4518 C CA . LEU B 1 76 ? -18.875 4.031 -0.002 1 86.06 76 LEU B CA 1
ATOM 4519 C C . LEU B 1 76 ? -20.297 4.102 -0.574 1 86.06 76 LEU B C 1
ATOM 4521 O O . LEU B 1 76 ? -21.203 3.467 -0.051 1 86.06 76 LEU B O 1
ATOM 4525 N N . SER B 1 77 ? -20.406 4.879 -1.595 1 84.75 77 SER B N 1
ATOM 4526 C CA . SER B 1 77 ? -21.625 4.801 -2.395 1 84.75 77 SER B CA 1
ATOM 4527 C C . SER B 1 77 ? -21.578 3.619 -3.359 1 84.75 77 SER B C 1
ATOM 4529 O O . SER B 1 77 ? -20.531 2.998 -3.539 1 84.75 77 SER B O 1
ATOM 4531 N N . ILE B 1 78 ? -22.688 3.293 -3.893 1 83.5 78 ILE B N 1
ATOM 4532 C CA . ILE B 1 78 ? -22.766 2.154 -4.801 1 83.5 78 ILE B CA 1
ATOM 4533 C C . ILE B 1 78 ? -21.844 2.379 -5.996 1 83.5 78 ILE B C 1
ATOM 4535 O O . ILE B 1 78 ? -21.031 1.514 -6.328 1 83.5 78 ILE B O 1
ATOM 4539 N N . PRO B 1 79 ? -21.812 3.551 -6.609 1 82.94 79 PRO B N 1
ATOM 4540 C CA . PRO B 1 79 ? -20.875 3.758 -7.723 1 82.94 79 PRO B CA 1
ATOM 4541 C C . PRO B 1 79 ? -19.422 3.668 -7.289 1 82.94 79 PRO B C 1
ATOM 4543 O O . PRO B 1 79 ? -18.562 3.189 -8.047 1 82.94 79 PRO B O 1
ATOM 4546 N N . GLN B 1 80 ? -19.141 4.129 -6.117 1 83.56 80 GLN B N 1
ATOM 4547 C CA . GLN B 1 80 ? -17.766 4.023 -5.605 1 83.56 80 GLN B CA 1
ATOM 4548 C C . GLN B 1 80 ? -17.375 2.564 -5.387 1 83.56 80 GLN B C 1
ATOM 4550 O O . GLN B 1 80 ? -16.25 2.174 -5.66 1 83.56 80 GLN B O 1
ATOM 4555 N N . ALA B 1 81 ? -18.359 1.887 -4.863 1 86.19 81 ALA B N 1
ATOM 4556 C CA . ALA B 1 81 ? -18.109 0.46 -4.66 1 86.19 81 ALA B CA 1
ATOM 4557 C C . ALA B 1 81 ? -17.812 -0.238 -5.984 1 86.19 81 ALA B C 1
ATOM 4559 O O . ALA B 1 81 ? -16.938 -1.108 -6.055 1 86.19 81 ALA B O 1
ATOM 4560 N N . LEU B 1 82 ? -18.516 0.189 -7.004 1 85.5 82 LEU B N 1
ATOM 4561 C CA . LEU B 1 82 ? -18.312 -0.365 -8.336 1 85.5 82 LEU B CA 1
ATOM 4562 C C . LEU B 1 82 ? -16.922 -0.029 -8.852 1 85.5 82 LEU B C 1
ATOM 4564 O O . LEU B 1 82 ? -16.266 -0.87 -9.469 1 85.5 82 LEU B O 1
ATOM 4568 N N . ALA B 1 83 ? -16.484 1.104 -8.617 1 84.94 83 ALA B N 1
ATOM 4569 C CA . ALA B 1 83 ? -15.156 1.525 -9.047 1 84.94 83 ALA B CA 1
ATOM 4570 C C . ALA B 1 83 ? -14.07 0.729 -8.328 1 84.94 83 ALA B C 1
ATOM 4572 O O . ALA B 1 83 ? -13.094 0.304 -8.945 1 84.94 83 ALA B O 1
ATOM 4573 N N . VAL B 1 84 ? -14.289 0.578 -7.059 1 88.12 84 VAL B N 1
ATOM 4574 C CA . VAL B 1 84 ? -13.344 -0.208 -6.273 1 88.12 84 VAL B CA 1
ATOM 4575 C C . VAL B 1 84 ? -13.297 -1.64 -6.805 1 88.12 84 VAL B C 1
ATOM 4577 O O . VAL B 1 84 ? -12.211 -2.205 -6.98 1 88.12 84 VAL B O 1
ATOM 4580 N N . ALA B 1 85 ? -14.477 -2.145 -7.062 1 89.25 85 ALA B N 1
ATOM 4581 C CA . ALA B 1 85 ? -14.555 -3.504 -7.59 1 89.25 85 ALA B CA 1
ATOM 4582 C C . ALA B 1 85 ? -13.852 -3.613 -8.938 1 89.25 85 ALA B C 1
ATOM 4584 O O . ALA B 1 85 ? -13.102 -4.562 -9.18 1 89.25 85 ALA B O 1
ATOM 4585 N N . ALA B 1 86 ? -14.07 -2.67 -9.781 1 88.38 86 ALA B N 1
ATOM 4586 C CA . ALA B 1 86 ? -13.5 -2.674 -11.125 1 88.38 86 ALA B CA 1
ATOM 4587 C C . ALA B 1 86 ? -11.977 -2.705 -11.07 1 88.38 86 ALA B C 1
ATOM 4589 O O . ALA B 1 86 ? -11.336 -3.41 -11.859 1 88.38 86 ALA B O 1
ATOM 4590 N N . VAL B 1 87 ? -11.445 -2.072 -10.117 1 91.38 87 VAL B N 1
ATOM 4591 C CA . VAL B 1 87 ? -9.992 -1.97 -10.062 1 91.38 87 VAL B CA 1
ATOM 4592 C C . VAL B 1 87 ? -9.414 -3.148 -9.281 1 91.38 87 VAL B C 1
ATOM 4594 O O . VAL B 1 87 ? -8.523 -3.852 -9.766 1 91.38 87 VAL B O 1
ATOM 4597 N N . PHE B 1 88 ? -9.969 -3.406 -8.18 1 92.88 88 PHE B N 1
ATOM 4598 C CA . PHE B 1 88 ? -9.312 -4.336 -7.266 1 92.88 88 PHE B CA 1
ATOM 4599 C C . PHE B 1 88 ? -9.781 -5.766 -7.527 1 92.88 88 PHE B C 1
ATOM 4601 O O . PHE B 1 88 ? -8.992 -6.707 -7.395 1 92.88 88 PHE B O 1
ATOM 4608 N N . GLU B 1 89 ? -11.031 -5.953 -7.867 1 91.56 89 GLU B N 1
ATOM 4609 C CA . GLU B 1 89 ? -11.492 -7.297 -8.195 1 91.56 89 GLU B CA 1
ATOM 4610 C C . GLU B 1 89 ? -10.844 -7.809 -9.477 1 91.56 89 GLU B C 1
ATOM 4612 O O . GLU B 1 89 ? -10.383 -8.953 -9.531 1 91.56 89 GLU B O 1
ATOM 4617 N N . VAL B 1 90 ? -10.859 -6.98 -10.461 1 90.38 90 VAL B N 1
ATOM 4618 C CA . VAL B 1 90 ? -10.297 -7.383 -11.742 1 90.38 90 VAL B CA 1
ATOM 4619 C C . VAL B 1 90 ? -8.789 -7.594 -11.602 1 90.38 90 VAL B C 1
ATOM 4621 O O . VAL B 1 90 ? -8.242 -8.562 -12.133 1 90.38 90 VAL B O 1
ATOM 4624 N N . SER B 1 91 ? -8.164 -6.734 -10.891 1 92 91 SER B N 1
ATOM 4625 C CA . SER B 1 91 ? -6.73 -6.895 -10.68 1 92 91 SER B CA 1
ATOM 4626 C C . SER B 1 91 ? -6.422 -8.164 -9.898 1 92 91 SER B C 1
ATOM 4628 O O . SER B 1 91 ? -5.457 -8.867 -10.203 1 92 91 SER B O 1
ATOM 4630 N N . GLY B 1 92 ? -7.227 -8.422 -8.906 1 90.19 92 GLY B N 1
ATOM 4631 C CA . GLY B 1 92 ? -7.051 -9.664 -8.164 1 90.19 92 GLY B CA 1
ATOM 4632 C C . GLY B 1 92 ? -7.199 -10.906 -9.023 1 90.19 92 GLY B C 1
ATOM 4633 O O . GLY B 1 92 ? -6.406 -11.836 -8.914 1 90.19 92 GLY B O 1
ATOM 4634 N N . ALA B 1 93 ? -8.156 -10.828 -9.883 1 88 93 ALA B N 1
ATOM 4635 C CA . ALA B 1 93 ? -8.391 -11.945 -10.789 1 88 93 ALA B CA 1
ATOM 4636 C C . ALA B 1 93 ? -7.223 -12.133 -11.75 1 88 93 ALA B C 1
ATOM 4638 O O . ALA B 1 93 ? -6.75 -13.25 -11.961 1 88 93 ALA B O 1
ATOM 4639 N N . MET B 1 94 ? -6.738 -11.078 -12.242 1 88 94 MET B N 1
ATOM 4640 C CA . MET B 1 94 ? -5.688 -11.117 -13.25 1 88 94 MET B CA 1
ATOM 4641 C C . MET B 1 94 ? -4.348 -11.508 -12.633 1 88 94 MET B C 1
ATOM 4643 O O . MET B 1 94 ? -3.572 -12.25 -13.234 1 88 94 MET B O 1
ATOM 4647 N N . LEU B 1 95 ? -4.125 -11.086 -11.445 1 85.69 95 LEU B N 1
ATOM 4648 C CA . LEU B 1 95 ? -2.822 -11.281 -10.82 1 85.69 95 LEU B CA 1
ATOM 4649 C C . LEU B 1 95 ? -2.734 -12.656 -10.164 1 85.69 95 LEU B C 1
ATOM 4651 O O . LEU B 1 95 ? -1.702 -13.32 -10.25 1 85.69 95 LEU B O 1
ATOM 4655 N N . ALA B 1 96 ? -3.809 -13.078 -9.562 1 81.62 96 ALA B N 1
ATOM 4656 C CA . ALA B 1 96 ? -3.668 -14.242 -8.695 1 81.62 96 ALA B CA 1
ATOM 4657 C C . ALA B 1 96 ? -4.762 -15.273 -8.977 1 81.62 96 ALA B C 1
ATOM 4659 O O . ALA B 1 96 ? -4.773 -16.344 -8.383 1 81.62 96 ALA B O 1
ATOM 4660 N N . GLY B 1 97 ? -5.621 -15.078 -9.82 1 75.75 97 GLY B N 1
ATOM 4661 C CA . GLY B 1 97 ? -6.766 -15.938 -10.062 1 75.75 97 GLY B CA 1
ATOM 4662 C C . GLY B 1 97 ? -6.391 -17.266 -10.688 1 75.75 97 GLY B C 1
ATOM 4663 O O . GLY B 1 97 ? -7.078 -18.266 -10.492 1 75.75 97 GLY B O 1
ATOM 4664 N N . GLY B 1 98 ? -5.34 -17.328 -11.406 1 70.31 98 GLY B N 1
ATOM 4665 C CA . GLY B 1 98 ? -4.949 -18.531 -12.133 1 70.31 98 GLY B CA 1
ATOM 4666 C C . GLY B 1 98 ? -4.508 -19.656 -11.234 1 70.31 98 GLY B C 1
ATOM 4667 O O . GLY B 1 98 ? -4.816 -20.828 -11.492 1 70.31 98 GLY B O 1
ATOM 4668 N N . GLY B 1 99 ? -3.889 -19.312 -10.141 1 66.38 99 GLY B N 1
ATOM 4669 C CA . GLY B 1 99 ? -3.361 -20.344 -9.258 1 66.38 99 GLY B CA 1
ATOM 4670 C C . GLY B 1 99 ? -4.441 -21.094 -8.492 1 66.38 99 GLY B C 1
ATOM 4671 O O . GLY B 1 99 ? -4.277 -22.266 -8.172 1 66.38 99 GLY B O 1
ATOM 4672 N N . VAL B 1 100 ? -5.602 -20.609 -8.328 1 61.09 100 VAL B N 1
ATOM 4673 C CA . VAL B 1 100 ? -6.66 -21.188 -7.508 1 61.09 100 VAL B CA 1
ATOM 4674 C C . VAL B 1 100 ? -7.488 -22.156 -8.344 1 61.09 100 VAL B C 1
ATOM 4676 O O . VAL B 1 100 ? -8.055 -23.125 -7.82 1 61.09 100 VAL B O 1
ATOM 4679 N N . THR B 1 101 ? -7.445 -22.047 -9.508 1 60.53 101 THR B N 1
ATOM 4680 C CA . THR B 1 101 ? -8.227 -22.875 -10.422 1 60.53 101 THR B CA 1
ATOM 4681 C C . THR B 1 101 ? -7.789 -24.328 -10.352 1 60.53 101 THR B C 1
ATOM 4683 O O . THR B 1 101 ? -8.617 -25.234 -10.492 1 60.53 101 THR B O 1
ATOM 4686 N N . ASP B 1 102 ? -6.668 -24.516 -9.938 1 59.78 102 ASP B N 1
ATOM 4687 C CA . ASP B 1 102 ? -6.137 -25.875 -9.891 1 59.78 102 ASP B CA 1
ATOM 4688 C C . ASP B 1 102 ? -6.789 -26.672 -8.766 1 59.78 102 ASP B C 1
ATOM 4690 O O . ASP B 1 102 ? -7.023 -27.875 -8.914 1 59.78 102 ASP B O 1
ATOM 4694 N N . THR B 1 103 ? -7.242 -25.984 -7.797 1 57.75 103 THR B N 1
ATOM 4695 C CA . THR B 1 103 ? -7.852 -26.656 -6.652 1 57.75 103 THR B CA 1
ATOM 4696 C C . THR B 1 103 ? -9.25 -27.156 -6.996 1 57.75 103 THR B C 1
ATOM 4698 O O . THR B 1 103 ? -9.641 -28.25 -6.59 1 57.75 103 THR B O 1
ATOM 4701 N N . ILE B 1 104 ? -10.008 -26.453 -7.668 1 58.16 104 ILE B N 1
ATOM 4702 C CA . ILE B 1 104 ? -11.383 -26.812 -7.992 1 58.16 104 ILE B CA 1
ATOM 4703 C C . ILE B 1 104 ? -11.391 -28 -8.953 1 58.16 104 ILE B C 1
ATOM 4705 O O . ILE B 1 104 ? -12.211 -28.906 -8.828 1 58.16 104 ILE B O 1
ATOM 4709 N N . ARG B 1 105 ? -10.422 -28.062 -9.727 1 57.34 105 ARG B N 1
ATOM 4710 C CA . ARG B 1 105 ? -10.328 -29.094 -10.75 1 57.34 105 ARG B CA 1
ATOM 4711 C C . ARG B 1 105 ? -10.07 -30.469 -10.125 1 57.34 105 ARG B C 1
ATOM 4713 O O . ARG B 1 105 ? -10.617 -31.469 -10.57 1 57.34 105 ARG B O 1
ATOM 4720 N N . ASN B 1 106 ? -9.281 -30.375 -9.125 1 56.47 106 ASN B N 1
ATOM 4721 C CA . ASN B 1 106 ? -8.75 -31.656 -8.664 1 56.47 106 ASN B CA 1
ATOM 4722 C C . ASN B 1 106 ? -9.328 -32.031 -7.305 1 56.47 106 ASN B C 1
ATOM 4724 O O . ASN B 1 106 ? -9.094 -33.156 -6.824 1 56.47 106 ASN B O 1
ATOM 4728 N N . GLY B 1 107 ? -10.133 -31.219 -6.734 1 59.06 107 GLY B N 1
ATOM 4729 C CA . GLY B 1 107 ? -10.25 -31.453 -5.305 1 59.06 107 GLY B CA 1
ATOM 4730 C C . GLY B 1 107 ? -11.531 -32.156 -4.922 1 59.06 107 GLY B C 1
ATOM 4731 O O . GLY B 1 107 ? -11.633 -32.719 -3.832 1 59.06 107 GLY B O 1
ATOM 4732 N N . ILE B 1 108 ? -12.609 -32.219 -5.75 1 60.38 108 ILE B N 1
ATOM 4733 C CA . ILE B 1 108 ? -13.859 -32.656 -5.152 1 60.38 108 ILE B CA 1
ATOM 4734 C C . ILE B 1 108 ? -14.312 -33.969 -5.812 1 60.38 108 ILE B C 1
ATOM 4736 O O . ILE B 1 108 ? -14.969 -34.781 -5.18 1 60.38 108 ILE B O 1
ATOM 4740 N N . VAL B 1 109 ? -14 -34.156 -7.035 1 62.81 109 VAL B N 1
ATOM 4741 C CA . VAL B 1 109 ? -14.406 -35.344 -7.758 1 62.81 109 VAL B CA 1
ATOM 4742 C C . VAL B 1 109 ? -13.18 -36.031 -8.375 1 62.81 109 VAL B C 1
ATOM 4744 O O . VAL B 1 109 ? -12.289 -35.344 -8.898 1 62.81 109 VAL B O 1
ATOM 4747 N N . ASP B 1 110 ? -13.008 -37.25 -7.965 1 61.97 110 ASP B N 1
ATOM 4748 C CA . ASP B 1 110 ? -11.93 -38 -8.586 1 61.97 110 ASP B CA 1
ATOM 4749 C C . ASP B 1 110 ? -12.258 -38.344 -10.047 1 61.97 110 ASP B C 1
ATOM 4751 O O . ASP B 1 110 ? -12.789 -39.406 -10.352 1 61.97 110 ASP B O 1
ATOM 4755 N N . LEU B 1 111 ? -12.109 -37.375 -10.781 1 59.53 111 LEU B N 1
ATOM 4756 C CA . LEU B 1 111 ? -12.445 -37.562 -12.195 1 59.53 111 LEU B CA 1
ATOM 4757 C C . LEU B 1 111 ? -11.414 -38.438 -12.898 1 59.53 111 LEU B C 1
ATOM 4759 O O . LEU B 1 111 ? -11.672 -38.969 -13.984 1 59.53 111 LEU B O 1
ATOM 4763 N N . GLY B 1 112 ? -10.289 -38.625 -12.32 1 57.16 112 GLY B N 1
ATOM 4764 C CA . GLY B 1 112 ? -9.242 -39.469 -12.867 1 57.16 112 GLY B CA 1
ATOM 4765 C C . GLY B 1 112 ? -9.547 -40.969 -12.742 1 57.16 112 GLY B C 1
ATOM 4766 O O . GLY B 1 112 ? -9.07 -41.781 -13.539 1 57.16 112 GLY B O 1
ATOM 4767 N N . SER B 1 113 ? -10.227 -41.281 -11.75 1 54.31 113 SER B N 1
ATOM 4768 C CA . SER B 1 113 ? -10.414 -42.719 -11.5 1 54.31 113 SER B CA 1
ATOM 4769 C C . SER B 1 113 ? -11.406 -43.344 -12.484 1 54.31 113 SER B C 1
ATOM 4771 O O . SER B 1 113 ? -11.445 -44.562 -12.648 1 54.31 113 SER B O 1
ATOM 4773 N N . MET B 1 114 ? -12.25 -42.562 -13.086 1 54.5 114 MET B N 1
ATOM 4774 C CA . MET B 1 114 ? -13.234 -43.156 -13.992 1 54.5 114 MET B CA 1
ATOM 4775 C C . MET B 1 114 ? -12.812 -43 -15.445 1 54.5 114 MET B C 1
ATOM 4777 O O . MET B 1 114 ? -12.172 -42 -15.797 1 54.5 114 MET B O 1
ATOM 4781 N N . SER B 1 115 ? -12.562 -44.031 -16.109 1 63.25 115 SER B N 1
ATOM 4782 C CA . SER B 1 115 ? -12.383 -43.969 -17.562 1 63.25 115 SER B CA 1
ATOM 4783 C C . SER B 1 115 ? -13.391 -43.031 -18.203 1 63.25 115 SER B C 1
ATOM 4785 O O . SER B 1 115 ? -14.406 -43.469 -18.75 1 63.25 115 SER B O 1
ATOM 4787 N N . LEU B 1 116 ? -13.367 -41.75 -17.797 1 74.81 116 LEU B N 1
ATOM 4788 C CA . LEU B 1 116 ? -14.289 -40.75 -18.281 1 74.81 116 LEU B CA 1
ATOM 4789 C C . LEU B 1 116 ? -13.883 -40.25 -19.672 1 74.81 116 LEU B C 1
ATOM 4791 O O . LEU B 1 116 ? -12.695 -40 -19.906 1 74.81 116 LEU B O 1
ATOM 4795 N N . GLU B 1 117 ? -14.93 -40.344 -20.531 1 83.62 117 GLU B N 1
ATOM 4796 C CA . GLU B 1 117 ? -14.695 -39.688 -21.812 1 83.62 117 GLU B CA 1
ATOM 4797 C C . GLU B 1 117 ? -14.531 -38.188 -21.625 1 83.62 117 GLU B C 1
ATOM 4799 O O . GLU B 1 117 ? -15.258 -37.562 -20.859 1 83.62 117 GLU B O 1
ATOM 4804 N N . PRO B 1 118 ? -13.648 -37.656 -22.281 1 87.44 118 PRO B N 1
ATOM 4805 C CA . PRO B 1 118 ? -13.352 -36.219 -22.141 1 87.44 118 PRO B CA 1
ATOM 4806 C C . PRO B 1 118 ? -14.578 -35.344 -22.359 1 87.44 118 PRO B C 1
ATOM 4808 O O . PRO B 1 118 ? -14.758 -34.344 -21.656 1 87.44 118 PRO B O 1
ATOM 4811 N N . VAL B 1 119 ? -15.406 -35.75 -23.156 1 89.75 119 VAL B N 1
ATOM 4812 C CA . VAL B 1 119 ? -16.562 -34.906 -23.484 1 89.75 119 VAL B CA 1
ATOM 4813 C C . VAL B 1 119 ? -17.562 -34.938 -22.312 1 89.75 119 VAL B C 1
ATOM 4815 O O . VAL B 1 119 ? -18.25 -33.938 -22.062 1 89.75 119 VAL B O 1
ATOM 4818 N N . GLN B 1 120 ? -17.625 -36.031 -21.625 1 89.62 120 GLN B N 1
ATOM 4819 C CA . GLN B 1 120 ? -18.5 -36.125 -20.469 1 89.62 120 GLN B CA 1
ATOM 4820 C C . GLN B 1 120 ? -18.031 -35.188 -19.344 1 89.62 120 GLN B C 1
ATOM 4822 O O . GLN B 1 120 ? -18.844 -34.656 -18.609 1 89.62 120 GLN B O 1
ATOM 4827 N N . PHE B 1 121 ? -16.766 -35.094 -19.281 1 88.69 121 PHE B N 1
ATOM 4828 C CA . PHE B 1 121 ? -16.188 -34.156 -18.312 1 88.69 121 PHE B CA 1
ATOM 4829 C C . PHE B 1 121 ? -16.609 -32.719 -18.625 1 88.69 121 PHE B C 1
ATOM 4831 O O . PHE B 1 121 ? -16.938 -31.953 -17.703 1 88.69 121 PHE B O 1
ATOM 4838 N N . VAL B 1 122 ? -16.609 -32.438 -19.844 1 92.62 122 VAL B N 1
ATOM 4839 C CA . VAL B 1 122 ? -17.031 -31.109 -20.297 1 92.62 122 VAL B CA 1
ATOM 4840 C C . VAL B 1 122 ? -18.484 -30.875 -19.922 1 92.62 122 VAL B C 1
ATOM 4842 O O . VAL B 1 122 ? -18.844 -29.797 -19.438 1 92.62 122 VAL B O 1
ATOM 4845 N N . TYR B 1 123 ? -19.297 -31.938 -20.062 1 94.75 123 TYR B N 1
ATOM 4846 C CA . TYR B 1 123 ? -20.703 -31.812 -19.734 1 94.75 123 TYR B CA 1
ATOM 4847 C C . TYR B 1 123 ? -20.906 -31.578 -18.25 1 94.75 123 TYR B C 1
ATOM 4849 O O . TYR B 1 123 ? -21.766 -30.797 -17.844 1 94.75 123 TYR B O 1
ATOM 4857 N N . ILE B 1 124 ? -20.156 -32.188 -17.469 1 91.94 124 ILE B N 1
ATOM 4858 C CA . ILE B 1 124 ? -20.25 -32.031 -16.031 1 91.94 124 ILE B CA 1
ATOM 4859 C C . ILE B 1 124 ? -19.922 -30.594 -15.633 1 91.94 124 ILE B C 1
ATOM 4861 O O . ILE B 1 124 ? -20.672 -29.969 -14.883 1 91.94 124 ILE B O 1
ATOM 4865 N N . MET B 1 125 ? -18.828 -30.094 -16.156 1 93.25 125 MET B N 1
ATOM 4866 C CA . MET B 1 125 ? -18.391 -28.734 -15.805 1 93.25 125 MET B CA 1
ATOM 4867 C C . MET B 1 125 ? -19.375 -27.703 -16.328 1 93.25 125 MET B C 1
ATOM 4869 O O . MET B 1 125 ? -19.656 -26.719 -15.648 1 93.25 125 MET B O 1
ATOM 4873 N N . MET B 1 126 ? -19.859 -27.922 -17.484 1 96.75 126 MET B N 1
ATOM 4874 C CA . MET B 1 126 ? -20.859 -27 -18.047 1 96.75 126 MET B CA 1
ATOM 4875 C C . MET B 1 126 ? -22.125 -27.016 -17.219 1 96.75 126 MET B C 1
ATOM 4877 O O . MET B 1 126 ? -22.719 -25.969 -16.953 1 96.75 126 MET B O 1
ATOM 4881 N N . ALA B 1 127 ? -22.547 -28.188 -16.859 1 97.44 127 ALA B N 1
ATOM 4882 C CA . ALA B 1 127 ? -23.734 -28.312 -16.031 1 97.44 127 ALA B CA 1
ATOM 4883 C C . ALA B 1 127 ? -23.562 -27.625 -14.695 1 97.44 127 ALA B C 1
ATOM 4885 O O . ALA B 1 127 ? -24.469 -26.953 -14.203 1 97.44 127 ALA B O 1
ATOM 4886 N N . ALA B 1 128 ? -22.438 -27.797 -14.125 1 95.81 128 ALA B N 1
ATOM 4887 C CA . ALA B 1 128 ? -22.125 -27.156 -12.859 1 95.81 128 ALA B CA 1
ATOM 4888 C C . ALA B 1 128 ? -22.172 -25.625 -12.984 1 95.81 128 ALA B C 1
ATOM 4890 O O . ALA B 1 128 ? -22.766 -24.953 -12.141 1 95.81 128 ALA B O 1
ATOM 4891 N N . LEU B 1 129 ? -21.547 -25.094 -14.047 1 97.38 129 LEU B N 1
ATOM 4892 C CA . LEU B 1 129 ? -21.531 -23.656 -14.281 1 97.38 129 LEU B CA 1
ATOM 4893 C C . LEU B 1 129 ? -22.938 -23.125 -14.469 1 97.38 129 LEU B C 1
ATOM 4895 O O . LEU B 1 129 ? -23.312 -22.109 -13.875 1 97.38 129 LEU B O 1
ATOM 4899 N N . ALA B 1 130 ? -23.703 -23.797 -15.219 1 98.06 130 ALA B N 1
ATOM 4900 C CA . ALA B 1 130 ? -25.078 -23.375 -15.492 1 98.06 130 ALA B CA 1
ATOM 4901 C C . ALA B 1 130 ? -25.922 -23.406 -14.219 1 98.06 130 ALA B C 1
ATOM 4903 O O . ALA B 1 130 ? -26.641 -22.453 -13.914 1 98.06 130 ALA B O 1
ATOM 4904 N N . ALA B 1 131 ? -25.844 -24.5 -13.562 1 98.06 131 ALA B N 1
ATOM 4905 C CA . ALA B 1 131 ? -26.656 -24.703 -12.359 1 98.06 131 ALA B CA 1
ATOM 4906 C C . ALA B 1 131 ? -26.281 -23.703 -11.273 1 98.06 131 ALA B C 1
ATOM 4908 O O . ALA B 1 131 ? -27.156 -23.078 -10.656 1 98.06 131 ALA B O 1
ATOM 4909 N N . ALA B 1 132 ? -25.016 -23.578 -10.992 1 97.38 132 ALA B N 1
ATOM 4910 C CA . ALA B 1 132 ? -24.547 -22.641 -9.984 1 97.38 132 ALA B CA 1
ATOM 4911 C C . ALA B 1 132 ? -24.953 -21.219 -10.328 1 97.38 132 ALA B C 1
ATOM 4913 O O . ALA B 1 132 ? -25.344 -20.438 -9.453 1 97.38 132 ALA B O 1
ATOM 4914 N N . SER B 1 133 ? -24.844 -20.859 -11.586 1 97.75 133 SER B N 1
ATOM 4915 C CA . SER B 1 133 ? -25.203 -19.531 -12.023 1 97.75 133 SER B CA 1
ATOM 4916 C C . SER B 1 133 ? -26.688 -19.25 -11.805 1 97.75 133 SER B C 1
ATOM 4918 O O . SER B 1 133 ? -27.078 -18.188 -11.344 1 97.75 133 SER B O 1
ATOM 4920 N N . LEU B 1 134 ? -27.453 -20.188 -12.133 1 97.75 134 LEU B N 1
ATOM 4921 C CA . LEU B 1 134 ? -28.906 -20.016 -11.977 1 97.75 134 LEU B CA 1
ATOM 4922 C C . LEU B 1 134 ? -29.281 -19.906 -10.5 1 97.75 134 LEU B C 1
ATOM 4924 O O . LEU B 1 134 ? -30.125 -19.094 -10.133 1 97.75 134 LEU B O 1
ATOM 4928 N N . TRP B 1 135 ? -28.719 -20.719 -9.75 1 97.62 135 TRP B N 1
ATOM 4929 C CA . TRP B 1 135 ? -28.969 -20.656 -8.32 1 97.62 135 TRP B CA 1
ATOM 4930 C C . TRP B 1 135 ? -28.547 -19.297 -7.75 1 97.62 135 TRP B C 1
ATOM 4932 O O . TRP B 1 135 ? -29.281 -18.688 -6.969 1 97.62 135 TRP B O 1
ATOM 4942 N N . LEU B 1 136 ? -27.344 -18.844 -8.109 1 97.56 136 LEU B N 1
ATOM 4943 C CA . LEU B 1 136 ? -26.828 -17.578 -7.621 1 97.56 136 LEU B CA 1
ATOM 4944 C C . LEU B 1 136 ? -27.734 -16.422 -8.055 1 97.56 136 LEU B C 1
ATOM 4946 O O . LEU B 1 136 ? -27.953 -15.469 -7.293 1 97.56 136 LEU B O 1
ATOM 4950 N N . LEU B 1 137 ? -28.219 -16.531 -9.273 1 97.75 137 LEU B N 1
ATOM 4951 C CA . LEU B 1 137 ? -29.141 -15.5 -9.75 1 97.75 137 LEU B CA 1
ATOM 4952 C C . LEU B 1 137 ? -30.391 -15.445 -8.883 1 97.75 137 LEU B C 1
ATOM 4954 O O . LEU B 1 137 ? -30.828 -14.359 -8.484 1 97.75 137 LEU B O 1
ATOM 4958 N N . PHE B 1 138 ? -30.922 -16.562 -8.609 1 97.44 138 PHE B N 1
ATOM 4959 C CA . PHE B 1 138 ? -32.125 -16.656 -7.785 1 97.44 138 PHE B CA 1
ATOM 4960 C C . PHE B 1 138 ? -31.844 -16.094 -6.395 1 97.44 138 PHE B C 1
ATOM 4962 O O . PHE B 1 138 ? -32.625 -15.273 -5.895 1 97.44 138 PHE B O 1
ATOM 4969 N N . ALA B 1 139 ? -30.828 -16.547 -5.793 1 97.25 139 ALA B N 1
ATOM 4970 C CA . ALA B 1 139 ? -30.469 -16.094 -4.445 1 97.25 139 ALA B CA 1
ATOM 4971 C C . ALA B 1 139 ? -30.234 -14.594 -4.41 1 97.25 139 ALA B C 1
ATOM 4973 O O . ALA B 1 139 ? -30.641 -13.914 -3.469 1 97.25 139 ALA B O 1
ATOM 4974 N N . SER B 1 140 ? -29.531 -14.023 -5.418 1 96.62 140 SER B N 1
ATOM 4975 C CA . SER B 1 140 ? -29.234 -12.602 -5.488 1 96.62 140 SER B CA 1
ATOM 4976 C C . SER B 1 140 ? -30.516 -11.773 -5.609 1 96.62 140 SER B C 1
ATOM 4978 O O . SER B 1 140 ? -30.625 -10.711 -4.992 1 96.62 140 SER B O 1
ATOM 4980 N N . GLN B 1 141 ? -31.453 -12.25 -6.375 1 96.19 141 GLN B N 1
ATOM 4981 C CA . GLN B 1 141 ? -32.719 -11.547 -6.559 1 96.19 141 GLN B CA 1
ATOM 4982 C C . GLN B 1 141 ? -33.531 -11.492 -5.258 1 96.19 141 GLN B C 1
ATOM 4984 O O . GLN B 1 141 ? -34.25 -10.531 -5.004 1 96.19 141 GLN B O 1
ATOM 4989 N N . LYS B 1 142 ? -33.312 -12.445 -4.48 1 96 142 LYS B N 1
ATOM 4990 C CA . LYS B 1 142 ? -34 -12.5 -3.195 1 96 142 LYS B CA 1
ATOM 4991 C C . LYS B 1 142 ? -33.188 -11.828 -2.098 1 96 142 LYS B C 1
ATOM 4993 O O . LYS B 1 142 ? -33.594 -11.797 -0.937 1 96 142 LYS B O 1
ATOM 4998 N N . GLY B 1 143 ? -32.031 -11.375 -2.447 1 95.94 143 GLY B N 1
ATOM 4999 C CA . GLY B 1 143 ? -31.172 -10.68 -1.497 1 95.94 143 GLY B CA 1
ATOM 5000 C C . GLY B 1 143 ? -30.5 -11.609 -0.5 1 95.94 143 GLY B C 1
ATOM 5001 O O . GLY B 1 143 ? -30.219 -11.211 0.631 1 95.94 143 GLY B O 1
ATOM 5002 N N . LEU B 1 144 ? -30.328 -12.875 -0.871 1 96.38 144 LEU B N 1
ATOM 5003 C CA . LEU B 1 144 ? -29.75 -13.867 0.03 1 96.38 144 LEU B CA 1
ATOM 5004 C C . LEU B 1 144 ? -28.266 -14.078 -0.284 1 96.38 144 LEU B C 1
ATOM 5006 O O . LEU B 1 144 ? -27.922 -14.578 -1.359 1 96.38 144 LEU B O 1
ATOM 5010 N N . PRO B 1 145 ? -27.391 -13.727 0.632 1 95.94 145 PRO B N 1
ATOM 5011 C CA . PRO B 1 145 ? -25.984 -14.031 0.404 1 95.94 145 PRO B CA 1
ATOM 5012 C C . PRO B 1 145 ? -25.672 -15.523 0.525 1 95.94 145 PRO B C 1
ATOM 5014 O O . PRO B 1 145 ? -25.906 -16.125 1.577 1 95.94 145 PRO B O 1
ATOM 5017 N N . VAL B 1 146 ? -25.234 -16.109 -0.49 1 95.19 146 VAL B N 1
ATOM 5018 C CA . VAL B 1 146 ? -24.906 -17.531 -0.503 1 95.19 146 VAL B CA 1
ATOM 5019 C C . VAL B 1 146 ? -23.484 -17.719 -1.013 1 95.19 146 VAL B C 1
ATOM 5021 O O . VAL B 1 146 ? -22.906 -16.812 -1.607 1 95.19 146 VAL B O 1
ATOM 5024 N N . SER B 1 147 ? -22.938 -18.859 -0.735 1 93.69 147 SER B N 1
ATOM 5025 C CA . SER B 1 147 ? -21.562 -19.156 -1.12 1 93.69 147 SER B CA 1
ATOM 5026 C C . SER B 1 147 ? -21.484 -19.672 -2.551 1 93.69 147 SER B C 1
ATOM 5028 O O . SER B 1 147 ? -22.109 -20.688 -2.881 1 93.69 147 SER B O 1
ATOM 5030 N N . THR B 1 148 ? -20.703 -19.016 -3.324 1 92.94 148 THR B N 1
ATOM 5031 C CA . THR B 1 148 ? -20.469 -19.453 -4.699 1 92.94 148 THR B CA 1
ATOM 5032 C C . THR B 1 148 ? -19.703 -20.781 -4.723 1 92.94 148 THR B C 1
ATOM 5034 O O . THR B 1 148 ? -19.969 -21.641 -5.574 1 92.94 148 THR B O 1
ATOM 5037 N N . THR B 1 149 ? -18.797 -20.938 -3.814 1 89.5 149 THR B N 1
ATOM 5038 C CA . THR B 1 149 ? -18.031 -22.188 -3.725 1 89.5 149 THR B CA 1
ATOM 5039 C C . THR B 1 149 ? -18.953 -23.359 -3.453 1 89.5 149 THR B C 1
ATOM 5041 O O . THR B 1 149 ? -18.844 -24.406 -4.09 1 89.5 149 THR B O 1
ATOM 5044 N N . HIS B 1 150 ? -19.812 -23.172 -2.561 1 92.19 150 HIS B N 1
ATOM 5045 C CA . HIS B 1 150 ? -20.766 -24.219 -2.252 1 92.19 150 HIS B CA 1
ATOM 5046 C C . HIS B 1 150 ? -21.656 -24.531 -3.457 1 92.19 150 HIS B C 1
ATOM 5048 O O . HIS B 1 150 ? -21.984 -25.703 -3.701 1 92.19 150 HIS B O 1
ATOM 5054 N N . SER B 1 151 ? -22 -23.562 -4.188 1 94.56 151 SER B N 1
ATOM 5055 C CA . SER B 1 151 ? -22.875 -23.734 -5.348 1 94.56 151 SER B CA 1
ATOM 5056 C C . SER B 1 151 ? -22.188 -24.547 -6.438 1 94.56 151 SER B C 1
ATOM 5058 O O . SER B 1 151 ? -22.766 -25.469 -6.992 1 94.56 151 SER B O 1
ATOM 5060 N N . ILE B 1 152 ? -20.969 -24.172 -6.703 1 92.25 152 ILE B N 1
ATOM 5061 C CA . ILE B 1 152 ? -20.25 -24.844 -7.781 1 92.25 152 ILE B CA 1
ATOM 5062 C C . ILE B 1 152 ? -19.922 -26.266 -7.359 1 92.25 152 ILE B C 1
ATOM 5064 O O . ILE B 1 152 ? -19.984 -27.203 -8.172 1 92.25 152 ILE B O 1
ATOM 5068 N N . ILE B 1 153 ? -19.516 -26.469 -6.16 1 89.56 153 ILE B N 1
ATOM 5069 C CA . ILE B 1 153 ? -19.234 -27.797 -5.652 1 89.56 153 ILE B CA 1
ATOM 5070 C C . ILE B 1 153 ? -20.5 -28.656 -5.723 1 89.56 153 ILE B C 1
ATOM 5072 O O . ILE B 1 153 ? -20.469 -29.797 -6.168 1 89.56 153 ILE B O 1
ATOM 5076 N N . GLY B 1 154 ? -21.562 -28.094 -5.273 1 92.62 154 GLY B N 1
ATOM 5077 C CA . GLY B 1 154 ? -22.828 -28.797 -5.398 1 92.62 154 GLY B CA 1
ATOM 5078 C C . GLY B 1 154 ? -23.172 -29.156 -6.832 1 92.62 154 GLY B C 1
ATOM 5079 O O . GLY B 1 154 ? -23.641 -30.266 -7.098 1 92.62 154 GLY B O 1
ATOM 5080 N N . GLY B 1 155 ? -22.953 -28.266 -7.703 1 94.38 155 GLY B N 1
ATOM 5081 C CA . GLY B 1 155 ? -23.188 -28.516 -9.117 1 94.38 155 GLY B CA 1
ATOM 5082 C C . GLY B 1 155 ? -22.328 -29.656 -9.664 1 94.38 155 GLY B C 1
ATOM 5083 O O . GLY B 1 155 ? -22.844 -30.531 -10.359 1 94.38 155 GLY B O 1
ATOM 5084 N N . ILE B 1 156 ? -21.047 -29.625 -9.359 1 90.12 156 ILE B N 1
ATOM 5085 C CA . ILE B 1 156 ? -20.141 -30.656 -9.844 1 90.12 156 ILE B CA 1
ATOM 5086 C C . ILE B 1 156 ? -20.547 -32.031 -9.281 1 90.12 156 ILE B C 1
ATOM 5088 O O . ILE B 1 156 ? -20.609 -33 -10.008 1 90.12 156 ILE B O 1
ATOM 5092 N N . VAL B 1 157 ? -20.844 -32.031 -8.031 1 90.31 157 VAL B N 1
ATOM 5093 C CA . VAL B 1 157 ? -21.234 -33.281 -7.359 1 90.31 157 VAL B CA 1
ATOM 5094 C C . VAL B 1 157 ? -22.531 -33.812 -7.973 1 90.31 157 VAL B C 1
ATOM 5096 O O . VAL B 1 157 ? -22.641 -35 -8.266 1 90.31 157 VAL B O 1
ATOM 5099 N N . GLY B 1 158 ? -23.469 -32.969 -8.156 1 93.25 158 GLY B N 1
ATOM 5100 C CA . GLY B 1 158 ? -24.734 -33.375 -8.742 1 93.25 158 GLY B CA 1
ATOM 5101 C C . GLY B 1 158 ? -24.594 -33.969 -10.125 1 93.25 158 GLY B C 1
ATOM 5102 O O . GLY B 1 158 ? -25.141 -35.031 -10.414 1 93.25 158 GLY B O 1
ATOM 5103 N N . ALA B 1 159 ? -23.891 -33.312 -10.953 1 92.81 159 ALA B N 1
ATOM 5104 C CA . ALA B 1 159 ? -23.672 -33.781 -12.32 1 92.81 159 ALA B CA 1
ATOM 5105 C C . ALA B 1 159 ? -22.859 -35.094 -12.32 1 92.81 159 ALA B C 1
ATOM 5107 O O . ALA B 1 159 ? -23.141 -36 -13.094 1 92.81 159 ALA B O 1
ATOM 5108 N N . ALA B 1 160 ? -21.859 -35.125 -11.484 1 88.44 160 ALA B N 1
ATOM 5109 C CA . ALA B 1 160 ? -21.016 -36.312 -11.398 1 88.44 160 ALA B CA 1
ATOM 5110 C C . ALA B 1 160 ? -21.797 -37.5 -10.898 1 88.44 160 ALA B C 1
ATOM 5112 O O . ALA B 1 160 ? -21.562 -38.625 -11.336 1 88.44 160 ALA B O 1
ATOM 5113 N N . LEU B 1 161 ? -22.688 -37.344 -10.023 1 89.94 161 LEU B N 1
ATOM 5114 C CA . LEU B 1 161 ? -23.484 -38.438 -9.477 1 89.94 161 LEU B CA 1
ATOM 5115 C C . LEU B 1 161 ? -24.375 -39.062 -10.555 1 89.94 161 LEU B C 1
ATOM 5117 O O . LEU B 1 161 ? -24.562 -40.281 -10.594 1 89.94 161 LEU B O 1
ATOM 5121 N N . VAL B 1 162 ? -24.906 -38.219 -11.367 1 91.62 162 VAL B N 1
ATOM 5122 C CA . VAL B 1 162 ? -25.734 -38.719 -12.445 1 91.62 162 VAL B CA 1
ATOM 5123 C C . VAL B 1 162 ? -24.906 -39.594 -13.383 1 91.62 162 VAL B C 1
ATOM 5125 O O . VAL B 1 162 ? -25.344 -40.688 -13.766 1 91.62 162 VAL B O 1
ATOM 5128 N N . LEU B 1 163 ? -23.797 -39.094 -13.727 1 86.5 163 LEU B N 1
ATOM 5129 C CA . LEU B 1 163 ? -22.922 -39.875 -14.586 1 86.5 163 LEU B CA 1
ATOM 5130 C C . LEU B 1 163 ? -22.516 -41.188 -13.914 1 86.5 163 LEU B C 1
ATOM 5132 O O . LEU B 1 163 ? -22.484 -42.219 -14.562 1 86.5 163 LEU B O 1
ATOM 5136 N N . GLY B 1 164 ? -22.156 -41.094 -12.672 1 84.62 164 GLY B N 1
ATOM 5137 C CA . GLY B 1 164 ? -21.812 -42.281 -11.922 1 84.62 164 GLY B CA 1
ATOM 5138 C C . GLY B 1 164 ? -22.922 -43.312 -11.883 1 84.62 164 GLY B C 1
ATOM 5139 O O . GLY B 1 164 ? -22.672 -44.5 -12.008 1 84.62 164 GLY B O 1
ATOM 5140 N N . PHE B 1 165 ? -24.062 -42.844 -11.703 1 86.38 165 PHE B N 1
ATOM 5141 C CA . PHE B 1 165 ? -25.219 -43.719 -11.641 1 86.38 165 PHE B CA 1
ATOM 5142 C C . PHE B 1 165 ? -25.469 -44.375 -13 1 86.38 165 PHE B C 1
ATOM 5144 O O . PHE B 1 165 ? -25.875 -45.531 -13.07 1 86.38 165 PHE B O 1
ATOM 5151 N N . TYR B 1 166 ? -25.281 -43.625 -14.062 1 84.12 166 TYR B N 1
ATOM 5152 C CA . TYR B 1 166 ? -25.453 -44.156 -15.406 1 84.12 166 TYR B CA 1
ATOM 5153 C C . TYR B 1 166 ? -24.422 -45.25 -15.695 1 84.12 166 TYR B C 1
ATOM 5155 O O . TYR B 1 166 ? -24.75 -46.25 -16.344 1 84.12 166 TYR B O 1
ATOM 5163 N N . ASN B 1 167 ? -23.297 -45.031 -15.242 1 82.06 167 ASN B N 1
ATOM 5164 C CA . ASN B 1 167 ? -22.203 -45.906 -15.609 1 82.06 167 ASN B CA 1
ATOM 5165 C C . ASN B 1 167 ? -22.094 -47.094 -14.633 1 82.06 167 ASN B C 1
ATOM 5167 O O . ASN B 1 167 ? -21.766 -48.219 -15.039 1 82.06 167 ASN B O 1
ATOM 5171 N N . SER B 1 168 ? -22.219 -46.844 -13.344 1 80.25 168 SER B N 1
ATOM 5172 C CA . SER B 1 168 ? -21.875 -47.875 -12.375 1 80.25 168 SER B CA 1
ATOM 5173 C C . SER B 1 168 ? -23 -48.062 -11.352 1 80.25 168 SER B C 1
ATOM 5175 O O . SER B 1 168 ? -22.797 -48.719 -10.312 1 80.25 168 SER B O 1
ATOM 5177 N N . GLY B 1 169 ? -24.047 -47.469 -11.547 1 78.56 169 GLY B N 1
ATOM 5178 C CA . GLY B 1 169 ? -25.125 -47.594 -10.586 1 78.56 169 GLY B CA 1
ATOM 5179 C C . GLY B 1 169 ? -24.812 -46.938 -9.25 1 78.56 169 GLY B C 1
ATOM 5180 O O . GLY B 1 169 ? -24.375 -45.781 -9.195 1 78.56 169 GLY B O 1
ATOM 5181 N N . LEU B 1 170 ? -24.938 -47.688 -8.211 1 73.88 170 LEU B N 1
ATOM 5182 C CA . LEU B 1 170 ? -24.781 -47.156 -6.859 1 73.88 170 LEU B CA 1
ATOM 5183 C C . LEU B 1 170 ? -23.312 -46.906 -6.543 1 73.88 170 LEU B C 1
ATOM 5185 O O . LEU B 1 170 ? -22.969 -46.125 -5.672 1 73.88 170 LEU B O 1
ATOM 5189 N N . ALA B 1 171 ? -22.5 -47.562 -7.273 1 70.12 171 ALA B N 1
ATOM 5190 C CA . ALA B 1 171 ? -21.062 -47.375 -7.098 1 70.12 171 ALA B CA 1
ATOM 5191 C C . ALA B 1 171 ? -20.609 -45.969 -7.523 1 70.12 171 ALA B C 1
ATOM 5193 O O . ALA B 1 171 ? -19.531 -45.531 -7.156 1 70.12 171 ALA B O 1
ATOM 5194 N N . GLY B 1 172 ? -21.531 -45.375 -8.102 1 74.94 172 GLY B N 1
ATOM 5195 C CA . GLY B 1 172 ? -21.266 -44 -8.523 1 74.94 172 GLY B CA 1
ATOM 5196 C C . GLY B 1 172 ? -21.141 -43.031 -7.367 1 74.94 172 GLY B C 1
ATOM 5197 O O . GLY B 1 172 ? -20.5 -42 -7.488 1 74.94 172 GLY B O 1
ATOM 5198 N N . LEU B 1 173 ? -21.594 -43.406 -6.211 1 80.12 173 LEU B N 1
ATOM 5199 C CA . LEU B 1 173 ? -21.5 -42.594 -5.02 1 80.12 173 LEU B CA 1
ATOM 5200 C C . LEU B 1 173 ? -20.062 -42.469 -4.547 1 80.12 173 LEU B C 1
ATOM 5202 O O . LEU B 1 173 ? -19.703 -41.5 -3.861 1 80.12 173 LEU B O 1
ATOM 5206 N N . ASN B 1 174 ? -19.234 -43.406 -4.938 1 77.94 174 ASN B N 1
ATOM 5207 C CA . ASN B 1 174 ? -17.828 -43.438 -4.516 1 77.94 174 ASN B CA 1
ATOM 5208 C C . ASN B 1 174 ? -17 -42.406 -5.27 1 77.94 174 ASN B C 1
ATOM 5210 O O . ASN B 1 174 ? -15.867 -42.094 -4.895 1 77.94 174 ASN B O 1
ATOM 5214 N N . MET B 1 175 ? -17.703 -41.781 -6.18 1 76.06 175 MET B N 1
ATOM 5215 C CA . MET B 1 175 ? -17.016 -40.75 -6.965 1 76.06 175 MET B CA 1
ATOM 5216 C C . MET B 1 175 ? -16.922 -39.438 -6.203 1 76.06 175 MET B C 1
ATOM 5218 O O . MET B 1 175 ? -16.094 -38.594 -6.516 1 76.06 175 MET B O 1
ATOM 5222 N N . VAL B 1 176 ? -17.766 -39.344 -5.23 1 81.88 176 VAL B N 1
ATOM 5223 C CA . VAL B 1 176 ? -17.844 -38.125 -4.465 1 81.88 176 VAL B CA 1
ATOM 5224 C C . VAL B 1 176 ? -17.047 -38.25 -3.178 1 81.88 176 VAL B C 1
ATOM 5226 O O . VAL B 1 176 ? -17.125 -39.281 -2.49 1 81.88 176 VAL B O 1
ATOM 5229 N N . ARG B 1 177 ? -16.172 -37.219 -2.969 1 83.12 177 ARG B N 1
ATOM 5230 C CA . ARG B 1 177 ? -15.461 -37.156 -1.693 1 83.12 177 ARG B CA 1
ATOM 5231 C C . ARG B 1 177 ? -16.359 -36.594 -0.591 1 83.12 177 ARG B C 1
ATOM 5233 O O . ARG B 1 177 ? -16.297 -35.406 -0.295 1 83.12 177 ARG B O 1
ATOM 5240 N N . TRP B 1 178 ? -16.938 -37.469 0.114 1 86.12 178 TRP B N 1
ATOM 5241 C CA . TRP B 1 178 ? -17.953 -37.062 1.097 1 86.12 178 TRP B CA 1
ATOM 5242 C C . TRP B 1 178 ? -17.312 -36.312 2.264 1 86.12 178 TRP B C 1
ATOM 5244 O O . TRP B 1 178 ? -17.984 -35.562 2.957 1 86.12 178 TRP B O 1
ATOM 5254 N N . GLU B 1 179 ? -16.031 -36.5 2.504 1 84.94 179 GLU B N 1
ATOM 5255 C CA . GLU B 1 179 ? -15.336 -35.75 3.537 1 84.94 179 GLU B CA 1
ATOM 5256 C C . GLU B 1 179 ? -15.344 -34.25 3.24 1 84.94 179 GLU B C 1
ATOM 5258 O O . GLU B 1 179 ? -15.484 -33.438 4.152 1 84.94 179 GLU B O 1
ATOM 5263 N N . LYS B 1 180 ? -15.25 -33.969 1.992 1 81.56 180 LYS B N 1
ATOM 5264 C CA . LYS B 1 180 ? -15.258 -32.562 1.595 1 81.56 180 LYS B CA 1
ATOM 5265 C C . LYS B 1 180 ? -16.656 -31.953 1.761 1 81.56 180 LYS B C 1
ATOM 5267 O O . LYS B 1 180 ? -16.781 -30.781 2.119 1 81.56 180 LYS B O 1
ATOM 5272 N N . ILE B 1 181 ? -17.656 -32.719 1.54 1 86.19 181 ILE B N 1
ATOM 5273 C CA . ILE B 1 181 ? -19.016 -32.281 1.748 1 86.19 181 ILE B CA 1
ATOM 5274 C C . ILE B 1 181 ? -19.266 -32.031 3.236 1 86.19 181 ILE B C 1
ATOM 5276 O O . ILE B 1 181 ? -19.969 -31.109 3.619 1 86.19 181 ILE B O 1
ATOM 5280 N N . GLY B 1 182 ? -18.703 -32.938 3.988 1 88.5 182 GLY B N 1
ATOM 5281 C CA . GLY B 1 182 ? -18.781 -32.75 5.43 1 88.5 182 GLY B CA 1
ATOM 5282 C C . GLY B 1 182 ? -18.156 -31.453 5.895 1 88.5 182 GLY B C 1
ATOM 5283 O O . GLY B 1 182 ? -18.688 -30.781 6.777 1 88.5 182 GLY B O 1
ATOM 5284 N N . GLU B 1 183 ? -17.062 -31.125 5.324 1 87.31 183 GLU B N 1
ATOM 5285 C CA . GLU B 1 183 ? -16.391 -29.875 5.641 1 87.31 183 GLU B CA 1
ATOM 5286 C C . GLU B 1 183 ? -17.25 -28.672 5.289 1 87.31 183 GLU B C 1
ATOM 5288 O O . GLU B 1 183 ? -17.266 -27.672 6.012 1 87.31 183 GLU B O 1
ATOM 5293 N N . ILE B 1 184 ? -17.938 -28.812 4.234 1 86.31 184 ILE B N 1
ATOM 5294 C CA . ILE B 1 184 ? -18.844 -27.75 3.797 1 86.31 184 ILE B CA 1
ATOM 5295 C C . ILE B 1 184 ? -19.969 -27.578 4.824 1 86.31 184 ILE B C 1
ATOM 5297 O O . ILE B 1 184 ? -20.297 -26.453 5.211 1 86.31 184 ILE B O 1
ATOM 5301 N N . ALA B 1 185 ? -20.438 -28.672 5.258 1 90.12 185 ALA B N 1
ATOM 5302 C CA . ALA B 1 185 ? -21.516 -28.625 6.242 1 90.12 185 ALA B CA 1
ATOM 5303 C C . ALA B 1 185 ? -21.047 -27.984 7.543 1 90.12 185 ALA B C 1
ATOM 5305 O O . ALA B 1 185 ? -21.766 -27.172 8.133 1 90.12 185 ALA B O 1
ATOM 5306 N N . ILE B 1 186 ? -19.922 -28.297 7.938 1 91.56 186 ILE B N 1
ATOM 5307 C CA . ILE B 1 186 ? -19.359 -27.734 9.164 1 91.56 186 ILE B CA 1
ATOM 5308 C C . ILE B 1 186 ? -19.203 -26.219 9 1 91.56 186 ILE B C 1
ATOM 5310 O O . ILE B 1 186 ? -19.406 -25.469 9.961 1 91.56 186 ILE B O 1
ATOM 5314 N N . SER B 1 187 ? -18.922 -25.766 7.84 1 90.56 187 SER B N 1
ATOM 5315 C CA . SER B 1 187 ? -18.672 -24.359 7.582 1 90.56 187 SER B CA 1
ATOM 5316 C C . SER B 1 187 ? -19.938 -23.531 7.758 1 90.56 187 SER B C 1
ATOM 5318 O O . SER B 1 187 ? -19.875 -22.328 7.98 1 90.56 187 SER B O 1
ATOM 5320 N N . TRP B 1 188 ? -21.172 -24.266 7.719 1 90.75 188 TRP B N 1
ATOM 5321 C CA . TRP B 1 188 ? -22.438 -23.578 7.863 1 90.75 188 TRP B CA 1
ATOM 5322 C C . TRP B 1 188 ? -22.594 -22.984 9.266 1 90.75 188 TRP B C 1
ATOM 5324 O O . TRP B 1 188 ? -23.25 -21.969 9.453 1 90.75 188 TRP B O 1
ATOM 5334 N N . VAL B 1 189 ? -21.875 -23.594 10.094 1 93.25 189 VAL B N 1
ATOM 5335 C CA . VAL B 1 189 ? -21.984 -23.156 11.477 1 93.25 189 VAL B CA 1
ATOM 5336 C C . VAL B 1 189 ? -20.688 -22.5 11.93 1 93.25 189 VAL B C 1
ATOM 5338 O O . VAL B 1 189 ? -20.703 -21.422 12.508 1 93.25 189 VAL B O 1
ATOM 5341 N N . LEU B 1 190 ? -19.641 -23.078 11.578 1 95.31 190 LEU B N 1
ATOM 5342 C CA . LEU B 1 190 ? -18.328 -22.641 12.047 1 95.31 190 LEU B CA 1
ATOM 5343 C C . LEU B 1 190 ? -18.016 -21.234 11.531 1 95.31 190 LEU B C 1
ATOM 5345 O O . LEU B 1 190 ? -17.531 -20.391 12.289 1 95.31 190 LEU B O 1
ATOM 5349 N N . SER B 1 191 ? -18.297 -20.969 10.305 1 96.06 191 SER B N 1
ATOM 5350 C CA . SER B 1 191 ? -17.906 -19.719 9.664 1 96.06 191 SER B CA 1
ATOM 5351 C C . SER B 1 191 ? -18.641 -18.531 10.281 1 96.06 191 SER B C 1
ATOM 5353 O O . SER B 1 191 ? -18 -17.578 10.734 1 96.06 191 SER B O 1
ATOM 5355 N N . PRO B 1 192 ? -19.969 -18.625 10.359 1 96.06 192 PRO B N 1
ATOM 5356 C CA . PRO B 1 192 ? -20.672 -17.469 10.945 1 96.06 192 PRO B CA 1
ATOM 5357 C C . PRO B 1 192 ? -20.391 -17.312 12.445 1 96.06 192 PRO B C 1
ATOM 5359 O O . PRO B 1 192 ? -20.375 -16.188 12.953 1 96.06 192 PRO B O 1
ATOM 5362 N N . LEU B 1 193 ? -20.125 -18.375 13.102 1 96.56 193 LEU B N 1
ATOM 5363 C CA . LEU B 1 193 ? -19.828 -18.312 14.523 1 96.56 193 LEU B CA 1
ATOM 5364 C C . LEU B 1 193 ? -18.484 -17.641 14.773 1 96.56 193 LEU B C 1
ATOM 5366 O O . LEU B 1 193 ? -18.375 -16.766 15.633 1 96.56 193 LEU B O 1
ATOM 5370 N N . LEU B 1 194 ? -17.516 -18.031 14.039 1 97 194 LEU B N 1
ATOM 5371 C CA . LEU B 1 194 ? -16.203 -17.438 14.188 1 97 194 LEU B CA 1
ATOM 5372 C C . LEU B 1 194 ? -16.234 -15.953 13.812 1 97 194 LEU B C 1
ATOM 5374 O O . LEU B 1 194 ? -15.625 -15.125 14.492 1 97 194 LEU B O 1
ATOM 5378 N N . GLY B 1 195 ? -16.922 -15.68 12.734 1 97.31 195 GLY B N 1
ATOM 5379 C CA . GLY B 1 195 ? -17.078 -14.289 12.336 1 97.31 195 GLY B CA 1
ATOM 5380 C C . GLY B 1 195 ? -17.781 -13.445 13.383 1 97.31 195 GLY B C 1
ATOM 5381 O O . GLY B 1 195 ? -17.344 -12.344 13.703 1 97.31 195 GLY B O 1
ATOM 5382 N N . GLY B 1 196 ? -18.812 -14.008 13.953 1 97.44 196 GLY B N 1
ATOM 5383 C CA . GLY B 1 196 ? -19.609 -13.312 14.961 1 97.44 196 GLY B CA 1
ATOM 5384 C C . GLY B 1 196 ? -18.859 -13.086 16.25 1 97.44 196 GLY B C 1
ATOM 5385 O O . GLY B 1 196 ? -18.891 -11.977 16.812 1 97.44 196 GLY B O 1
ATOM 5386 N N . VAL B 1 197 ? -18.172 -14.07 16.688 1 97.5 197 VAL B N 1
ATOM 5387 C CA . VAL B 1 197 ? -17.453 -13.977 17.953 1 97.5 197 VAL B CA 1
ATOM 5388 C C . VAL B 1 197 ? -16.312 -12.961 17.828 1 97.5 197 VAL B C 1
ATOM 5390 O O . VAL B 1 197 ? -16.109 -12.125 18.703 1 97.5 197 VAL B O 1
ATOM 5393 N N . THR B 1 198 ? -15.602 -13.023 16.734 1 97.25 198 THR B N 1
ATOM 5394 C CA . THR B 1 198 ? -14.477 -12.125 16.531 1 97.25 198 THR B CA 1
ATOM 5395 C C . THR B 1 198 ? -14.953 -10.68 16.422 1 97.25 198 THR B C 1
ATOM 5397 O O . THR B 1 198 ? -14.391 -9.789 17.062 1 97.25 198 THR B O 1
ATOM 5400 N N . SER B 1 199 ? -15.992 -10.492 15.656 1 97.5 199 SER B N 1
ATOM 5401 C CA . SER B 1 199 ? -16.484 -9.133 15.477 1 97.5 199 SER B CA 1
ATOM 5402 C C . SER B 1 199 ? -17.094 -8.594 16.766 1 97.5 199 SER B C 1
ATOM 5404 O O . SER B 1 199 ? -16.984 -7.398 17.062 1 97.5 199 SER B O 1
ATOM 5406 N N . TYR B 1 200 ? -17.781 -9.453 17.516 1 97.06 200 TYR B N 1
ATOM 5407 C CA . TYR B 1 200 ? -18.344 -9.055 18.797 1 97.06 200 TYR B CA 1
ATOM 5408 C C . TYR B 1 200 ? -17.266 -8.562 19.75 1 97.06 200 TYR B C 1
ATOM 5410 O O . TYR B 1 200 ? -17.406 -7.492 20.359 1 97.06 200 TYR B O 1
ATOM 5418 N N . LEU B 1 201 ? -16.203 -9.297 19.859 1 96.31 201 LEU B N 1
ATOM 5419 C CA . LEU B 1 201 ? -15.133 -8.961 20.781 1 96.31 201 LEU B CA 1
ATOM 5420 C C . LEU B 1 201 ? -14.406 -7.695 20.344 1 96.31 201 LEU B C 1
ATOM 5422 O O . LEU B 1 201 ? -14.172 -6.801 21.156 1 96.31 201 LEU B O 1
ATOM 5426 N N . VAL B 1 202 ? -14.078 -7.574 19.094 1 94.94 202 VAL B N 1
ATOM 5427 C CA . VAL B 1 202 ? -13.328 -6.434 18.578 1 94.94 202 VAL B CA 1
ATOM 5428 C C . VAL B 1 202 ? -14.18 -5.172 18.656 1 94.94 202 VAL B C 1
ATOM 5430 O O . VAL B 1 202 ? -13.719 -4.125 19.109 1 94.94 202 VAL B O 1
ATOM 5433 N N . PHE B 1 203 ? -15.445 -5.289 18.281 1 94.62 203 PHE B N 1
ATOM 5434 C CA . PHE B 1 203 ? -16.297 -4.113 18.25 1 94.62 203 PHE B CA 1
ATOM 5435 C C . PHE B 1 203 ? -16.641 -3.66 19.672 1 94.62 203 PHE B C 1
ATOM 5437 O O . PHE B 1 203 ? -16.734 -2.461 19.938 1 94.62 203 PHE B O 1
ATOM 5444 N N . LYS B 1 204 ? -16.891 -4.59 20.516 1 93.5 204 LYS B N 1
ATOM 5445 C CA . LYS B 1 204 ? -17.156 -4.234 21.906 1 93.5 204 LYS B CA 1
ATOM 5446 C C . LYS B 1 204 ? -15.992 -3.426 22.484 1 93.5 204 LYS B C 1
ATOM 5448 O O . LYS B 1 204 ? -16.219 -2.441 23.188 1 93.5 204 LYS B O 1
ATOM 5453 N N . ASN B 1 205 ? -14.781 -3.783 22.172 1 90.38 205 ASN B N 1
ATOM 5454 C CA . ASN B 1 205 ? -13.602 -3.062 22.641 1 90.38 205 ASN B CA 1
ATOM 5455 C C . ASN B 1 205 ? -13.5 -1.676 22.016 1 90.38 205 ASN B C 1
ATOM 5457 O O . ASN B 1 205 ? -13.188 -0.699 22.703 1 90.38 205 ASN B O 1
ATOM 5461 N N . ILE B 1 206 ? -13.75 -1.619 20.75 1 88.25 206 ILE B N 1
ATOM 5462 C CA . ILE B 1 206 ? -13.688 -0.34 20.062 1 88.25 206 ILE B CA 1
ATOM 5463 C C . ILE B 1 206 ? -14.781 0.588 20.578 1 88.25 206 ILE B C 1
ATOM 5465 O O . ILE B 1 206 ? -14.539 1.779 20.797 1 88.25 206 ILE B O 1
ATOM 5469 N N . LYS B 1 207 ? -15.992 0.056 20.766 1 87.62 207 LYS B N 1
ATOM 5470 C CA . LYS B 1 207 ? -17.109 0.843 21.266 1 87.62 207 LYS B CA 1
ATOM 5471 C C . LYS B 1 207 ? -16.828 1.35 22.688 1 87.62 207 LYS B C 1
ATOM 5473 O O . LYS B 1 207 ? -17.109 2.508 23 1 87.62 207 LYS B O 1
ATOM 5478 N N . THR B 1 208 ? -16.234 0.574 23.469 1 84.25 208 THR B N 1
ATOM 5479 C CA . THR B 1 208 ? -15.977 0.911 24.875 1 84.25 208 THR B CA 1
ATOM 5480 C C . THR B 1 208 ? -14.797 1.867 24.984 1 84.25 208 THR B C 1
ATOM 5482 O O . THR B 1 208 ? -14.859 2.859 25.719 1 84.25 208 THR B O 1
ATOM 5485 N N . TYR B 1 209 ? -13.758 1.646 24.188 1 81.19 209 TYR B N 1
ATOM 5486 C CA . TYR B 1 209 ? -12.508 2.367 24.422 1 81.19 209 TYR B CA 1
ATOM 5487 C C . TYR B 1 209 ? -12.375 3.541 23.453 1 81.19 209 TYR B C 1
ATOM 5489 O O . TYR B 1 209 ? -11.578 4.457 23.688 1 81.19 209 TYR B O 1
ATOM 5497 N N . ILE B 1 210 ? -13.047 3.549 22.391 1 81.06 210 ILE B N 1
ATOM 5498 C CA . ILE B 1 210 ? -12.891 4.617 21.422 1 81.06 210 ILE B CA 1
ATOM 5499 C C . ILE B 1 210 ? -14.18 5.434 21.328 1 81.06 210 ILE B C 1
ATOM 5501 O O . ILE B 1 210 ? -14.195 6.625 21.641 1 81.06 210 ILE B O 1
ATOM 5505 N N . LEU B 1 211 ? -15.344 4.828 21.016 1 76.88 211 LEU B N 1
ATOM 5506 C CA . LEU B 1 211 ? -16.594 5.539 20.797 1 76.88 211 LEU B CA 1
ATOM 5507 C C . LEU B 1 211 ? -17.203 6 22.109 1 76.88 211 LEU B C 1
ATOM 5509 O O . LEU B 1 211 ? -17.812 7.074 22.188 1 76.88 211 LEU B O 1
ATOM 5513 N N . GLY B 1 212 ? -17.094 5.195 23.109 1 68.25 212 GLY B N 1
ATOM 5514 C CA . GLY B 1 212 ? -17.609 5.547 24.406 1 68.25 212 GLY B CA 1
ATOM 5515 C C . GLY B 1 212 ? -16.906 6.734 25.031 1 68.25 212 GLY B C 1
ATOM 5516 O O . GLY B 1 212 ? -17.547 7.59 25.656 1 68.25 212 GLY B O 1
ATOM 5517 N N . TYR B 1 213 ? -15.664 6.707 24.812 1 62.06 213 TYR B N 1
ATOM 5518 C CA . TYR B 1 213 ? -14.883 7.809 25.359 1 62.06 213 TYR B CA 1
ATOM 5519 C C . TYR B 1 213 ? -15.242 9.125 24.672 1 62.06 213 TYR B C 1
ATOM 5521 O O . TYR B 1 213 ? -15.234 10.18 25.312 1 62.06 213 TYR B O 1
ATOM 5529 N N . ASN B 1 214 ? -15.656 9.008 23.422 1 60.22 214 ASN B N 1
ATOM 5530 C CA . ASN B 1 214 ? -16.109 10.203 22.719 1 60.22 214 ASN B CA 1
ATOM 5531 C C . ASN B 1 214 ? -17.375 10.773 23.328 1 60.22 214 ASN B C 1
ATOM 5533 O O . ASN B 1 214 ? -17.516 11.992 23.469 1 60.22 214 ASN B O 1
ATOM 5537 N N . VAL B 1 215 ? -18.25 9.828 23.719 1 58.72 215 VAL B N 1
ATOM 5538 C CA . VAL B 1 215 ? -19.531 10.258 24.281 1 58.72 215 VAL B CA 1
ATOM 5539 C C . VAL B 1 215 ? -19.281 10.906 25.656 1 58.72 215 VAL B C 1
ATOM 5541 O O . VAL B 1 215 ? -19.844 11.961 25.953 1 58.72 215 VAL B O 1
ATOM 5544 N N . ALA B 1 216 ? -18.406 10.219 26.375 1 59.62 216 ALA B N 1
ATOM 5545 C CA . ALA B 1 216 ? -18.109 10.773 27.703 1 59.62 216 ALA B CA 1
ATOM 5546 C C . ALA B 1 216 ? -17.438 12.133 27.594 1 59.62 216 ALA B C 1
ATOM 5548 O O . ALA B 1 216 ? -17.766 13.062 28.344 1 59.62 216 ALA B O 1
ATOM 5549 N N . SER B 1 217 ? -16.609 12.195 26.641 1 62.44 217 SER B N 1
ATOM 5550 C CA . SER B 1 217 ? -15.891 13.453 26.438 1 62.44 217 SER B CA 1
ATOM 5551 C C . SER B 1 217 ? -16.812 14.539 25.891 1 62.44 217 SER B C 1
ATOM 5553 O O . SER B 1 217 ? -16.734 15.695 26.312 1 62.44 217 SER B O 1
ATOM 5555 N N . SER B 1 218 ? -17.688 14.047 24.984 1 59.62 218 SER B N 1
ATOM 5556 C CA . SER B 1 218 ? -18.656 15 24.453 1 59.62 218 SER B CA 1
ATOM 5557 C C . SER B 1 218 ? -19.578 15.516 25.547 1 59.62 218 SER B C 1
ATOM 5559 O O . SER B 1 218 ? -19.938 16.703 25.578 1 59.62 218 SER B O 1
ATOM 5561 N N . ARG B 1 219 ? -19.969 14.617 26.406 1 60.34 219 ARG B N 1
ATOM 5562 C CA . ARG B 1 219 ? -20.812 15.023 27.531 1 60.34 219 ARG B CA 1
ATOM 5563 C C . ARG B 1 219 ? -20.078 16 28.438 1 60.34 219 ARG B C 1
ATOM 5565 O O . ARG B 1 219 ? -20.672 16.969 28.922 1 60.34 219 ARG B O 1
ATOM 5572 N N . HIS B 1 220 ? -18.812 15.648 28.562 1 63.66 220 HIS B N 1
ATOM 5573 C CA . HIS B 1 220 ? -18.016 16.547 29.391 1 63.66 220 HIS B CA 1
ATOM 5574 C C . HIS B 1 220 ? -17.875 17.906 28.719 1 63.66 220 HIS B C 1
ATOM 5576 O O . HIS B 1 220 ? -18 18.938 29.375 1 63.66 220 HIS B O 1
ATOM 5582 N N . VAL B 1 221 ? -17.719 17.812 27.453 1 62.84 221 VAL B N 1
ATOM 5583 C CA . VAL B 1 221 ? -17.594 19.047 26.703 1 62.84 221 VAL B CA 1
ATOM 5584 C C . VAL B 1 221 ? -18.906 19.812 26.75 1 62.84 221 VAL B C 1
ATOM 5586 O O . VAL B 1 221 ? -18.922 21.047 26.891 1 62.84 221 VAL B O 1
ATOM 5589 N N . GLN B 1 222 ? -19.953 19.078 26.656 1 64.19 222 GLN B N 1
ATOM 5590 C CA . GLN B 1 222 ? -21.25 19.719 26.75 1 64.19 222 GLN B CA 1
ATOM 5591 C C . GLN B 1 222 ? -21.484 20.312 28.125 1 64.19 222 GLN B C 1
ATOM 5593 O O . GLN B 1 222 ? -22.047 21.406 28.25 1 64.19 222 GLN B O 1
ATOM 5598 N N . ARG B 1 223 ? -21.031 19.594 29.078 1 66.06 223 ARG B N 1
ATOM 5599 C CA . ARG B 1 223 ? -21.141 20.141 30.438 1 66.06 223 ARG B CA 1
ATOM 5600 C C . ARG B 1 223 ? -20.312 21.406 30.594 1 66.06 223 ARG B C 1
ATOM 5602 O O . ARG B 1 223 ? -20.75 22.359 31.234 1 66.06 223 ARG B O 1
ATOM 5609 N N . LEU B 1 224 ? -19.188 21.281 29.922 1 67.5 224 LEU B N 1
ATOM 5610 C CA . LEU B 1 224 ? -18.344 22.453 30 1 67.5 224 LEU B CA 1
ATOM 5611 C C . LEU B 1 224 ? -18.953 23.625 29.234 1 67.5 224 LEU B C 1
ATOM 5613 O O . LEU B 1 224 ? -18.859 24.781 29.656 1 67.5 224 LEU B O 1
ATOM 5617 N N . ARG B 1 225 ? -19.562 23.266 28.141 1 66.75 225 ARG B N 1
ATOM 5618 C CA . ARG B 1 225 ? -20.266 24.297 27.375 1 66.75 225 ARG B CA 1
ATOM 5619 C C . ARG B 1 225 ? -21.422 24.891 28.188 1 66.75 225 ARG B C 1
ATOM 5621 O O . ARG B 1 225 ? -21.641 26.109 28.156 1 66.75 225 ARG B O 1
ATOM 5628 N N . LYS B 1 226 ? -22.094 24.016 28.812 1 72.19 226 LYS B N 1
ATOM 5629 C CA . LYS B 1 226 ? -23.188 24.5 29.656 1 72.19 226 LYS B CA 1
ATOM 5630 C C . LYS B 1 226 ? -22.641 25.359 30.812 1 72.19 226 LYS B C 1
ATOM 5632 O O . LYS B 1 226 ? -23.25 26.359 31.172 1 72.19 226 LYS B O 1
ATOM 5637 N N . GLN B 1 227 ? -21.562 24.922 31.266 1 74.94 227 GLN B N 1
ATOM 5638 C CA . GLN B 1 227 ? -20.938 25.703 32.344 1 74.94 227 GLN B CA 1
ATOM 5639 C C . GLN B 1 227 ? -20.469 27.062 31.812 1 74.94 227 GLN B C 1
ATOM 5641 O O . GLN B 1 227 ? -20.594 28.062 32.5 1 74.94 227 GLN B O 1
ATOM 5646 N N . LYS B 1 228 ? -19.984 26.984 30.609 1 74.38 228 LYS B N 1
ATOM 5647 C CA . LYS B 1 228 ? -19.562 28.234 29.984 1 74.38 228 LYS B CA 1
ATOM 5648 C C . LYS B 1 228 ? -20.75 29.156 29.75 1 74.38 228 LYS B C 1
ATOM 5650 O O . LYS B 1 228 ? -20.656 30.359 30 1 74.38 228 LYS B O 1
ATOM 5655 N N . LEU B 1 229 ? -21.828 28.531 29.312 1 76.56 229 LEU B N 1
ATOM 5656 C CA . LEU B 1 229 ? -23.047 29.328 29.094 1 76.56 229 LEU B CA 1
ATOM 5657 C C . LEU B 1 229 ? -23.578 29.859 30.422 1 76.56 229 LEU B C 1
ATOM 5659 O O . LEU B 1 229 ? -24.016 31.016 30.484 1 76.56 229 LEU B O 1
ATOM 5663 N N . ALA B 1 230 ? -23.531 29.016 31.344 1 78.75 230 ALA B N 1
ATOM 5664 C CA . ALA B 1 230 ? -23.953 29.453 32.656 1 78.75 230 ALA B CA 1
ATOM 5665 C C . ALA B 1 230 ? -23.047 30.562 33.188 1 78.75 230 ALA B C 1
ATOM 5667 O O . ALA B 1 230 ? -23.531 31.531 33.812 1 78.75 230 ALA B O 1
ATOM 5668 N N . TYR B 1 231 ? -21.797 30.391 32.938 1 79.69 231 TYR B N 1
ATOM 5669 C CA . TYR B 1 231 ? -20.828 31.391 33.375 1 79.69 231 TYR B CA 1
ATOM 5670 C C . TYR B 1 231 ? -21.062 32.719 32.656 1 79.69 231 TYR B C 1
ATOM 5672 O O . TYR B 1 231 ? -21 33.781 33.281 1 79.69 231 TYR B O 1
ATOM 5680 N N . LYS B 1 232 ? -21.344 32.625 31.422 1 77.19 232 LYS B N 1
ATOM 5681 C CA . LYS B 1 232 ? -21.641 33.812 30.625 1 77.19 232 LYS B CA 1
ATOM 5682 C C . LYS B 1 232 ? -22.906 34.5 31.109 1 77.19 232 LYS B C 1
ATOM 5684 O O . LYS B 1 232 ? -22.969 35.75 31.203 1 77.19 232 LYS B O 1
ATOM 5689 N N . LYS B 1 233 ? -23.906 33.719 31.391 1 80 233 LYS B N 1
ATOM 5690 C CA . LYS B 1 233 ? -25.156 34.25 31.906 1 80 233 LYS B CA 1
ATOM 5691 C C . LYS B 1 233 ? -24.969 34.906 33.281 1 80 233 LYS B C 1
ATOM 5693 O O . LYS B 1 233 ? -25.531 35.969 33.531 1 80 233 LYS B O 1
ATOM 5698 N N . GLU B 1 234 ? -24.25 34.25 34.031 1 82.75 234 GLU B N 1
ATOM 5699 C CA . GLU B 1 234 ? -23.969 34.812 35.375 1 82.75 234 GLU B CA 1
ATOM 5700 C C . GLU B 1 234 ? -23.219 36.125 35.25 1 82.75 234 GLU B C 1
ATOM 5702 O O . GLU B 1 234 ? -23.516 37.094 36 1 82.75 234 GLU B O 1
ATOM 5707 N N . HIS B 1 235 ? -22.297 36.125 34.375 1 80.5 235 HIS B N 1
ATOM 5708 C CA . HIS B 1 235 ? -21.516 37.344 34.188 1 80.5 235 HIS B CA 1
ATOM 5709 C C . HIS B 1 235 ? -22.391 38.469 33.625 1 80.5 235 HIS B C 1
ATOM 5711 O O . HIS B 1 235 ? -22.234 39.625 34 1 80.5 235 HIS B O 1
ATOM 5717 N N . LYS B 1 236 ? -23.203 38.125 32.688 1 79.25 236 LYS B N 1
ATOM 5718 C CA . LYS B 1 236 ? -24.125 39.094 32.156 1 79.25 236 LYS B CA 1
ATOM 5719 C C . LYS B 1 236 ? -25 39.719 33.25 1 79.25 236 LYS B C 1
ATOM 5721 O O . LYS B 1 236 ? -25.203 40.938 33.281 1 79.25 236 LYS B O 1
ATOM 5726 N N . THR B 1 237 ? -25.5 38.906 34.094 1 82.12 237 THR B N 1
ATOM 5727 C CA . THR B 1 237 ? -26.328 39.375 35.188 1 82.12 237 THR B CA 1
ATOM 5728 C C . THR B 1 237 ? -25.516 40.25 36.125 1 82.12 237 THR B C 1
ATOM 5730 O O . THR B 1 237 ? -26.031 41.281 36.594 1 82.12 237 THR B O 1
ATOM 5733 N N . ARG B 1 238 ? -24.312 39.875 36.312 1 81.31 238 ARG B N 1
ATOM 5734 C CA . ARG B 1 238 ? -23.453 40.656 37.188 1 81.31 238 ARG B CA 1
ATOM 5735 C C . ARG B 1 238 ? -23.109 42 36.531 1 81.31 238 ARG B C 1
ATOM 5737 O O . ARG B 1 238 ? -23.031 43.031 37.219 1 81.31 238 ARG B O 1
ATOM 5744 N N . PHE B 1 239 ? -22.922 41.969 35.281 1 81.5 239 PHE B N 1
ATOM 5745 C CA . PHE B 1 239 ? -22.609 43.156 34.5 1 81.5 239 PHE B CA 1
ATOM 5746 C C . PHE B 1 239 ? -23.781 44.156 34.5 1 81.5 239 PHE B C 1
ATOM 5748 O O . PHE B 1 239 ? -23.578 45.344 34.656 1 81.5 239 PHE B O 1
ATOM 5755 N N . GLU B 1 240 ? -24.969 43.594 34.469 1 81.12 240 GLU B N 1
ATOM 5756 C CA . GLU B 1 240 ? -26.172 44.438 34.469 1 81.12 240 GLU B CA 1
ATOM 5757 C C . GLU B 1 240 ? -26.422 45.062 35.812 1 81.12 240 GLU B C 1
ATOM 5759 O O . GLU B 1 240 ? -27.062 46.125 35.906 1 81.12 240 GLU B O 1
ATOM 5764 N N . GLN B 1 241 ? -25.875 44.5 36.875 1 82.88 241 GLN B N 1
ATOM 5765 C CA . GLN B 1 241 ? -26.062 45 38.219 1 82.88 241 GLN B CA 1
ATOM 5766 C C . GLN B 1 241 ? -25.016 46.062 38.562 1 82.88 241 GLN B C 1
ATOM 5768 O O . GLN B 1 241 ? -25.156 46.781 39.562 1 82.88 241 GLN B O 1
ATOM 5773 N N . MET B 1 242 ? -24.094 46.188 37.719 1 79.38 242 MET B N 1
ATOM 5774 C CA . MET B 1 242 ? -23.031 47.156 37.938 1 79.38 242 MET B CA 1
ATOM 5775 C C . MET B 1 242 ? -23.516 48.562 37.594 1 79.38 242 MET B C 1
ATOM 5777 O O . MET B 1 242 ? -24.469 48.719 36.812 1 79.38 242 MET B O 1
ATOM 5781 N N . SER B 1 243 ? -22.875 49.531 38.312 1 81.25 243 SER B N 1
ATOM 5782 C CA . SER B 1 243 ? -23.172 50.938 38 1 81.25 243 SER B CA 1
ATOM 5783 C C . SER B 1 243 ? -22.672 51.312 36.594 1 81.25 243 SER B C 1
ATOM 5785 O O . SER B 1 243 ? -21.828 50.594 36.031 1 81.25 243 SER B O 1
ATOM 5787 N N . GLU B 1 244 ? -23.219 52.25 35.969 1 73.12 244 GLU B N 1
ATOM 5788 C CA . GLU B 1 244 ? -22.875 52.656 34.594 1 73.12 244 GLU B CA 1
ATOM 5789 C C . GLU B 1 244 ? -21.391 52.938 34.438 1 73.12 244 GLU B C 1
ATOM 5791 O O . GLU B 1 244 ? -20.781 52.562 33.438 1 73.12 244 GLU B O 1
ATOM 5796 N N . LEU B 1 245 ? -20.812 53.594 35.469 1 71.56 245 LEU B N 1
ATOM 5797 C CA . LEU B 1 245 ? -19.375 53.875 35.469 1 71.56 245 LEU B CA 1
ATOM 5798 C C . LEU B 1 245 ? -18.547 52.594 35.562 1 71.56 245 LEU B C 1
ATOM 5800 O O . LEU B 1 245 ? -17.531 52.469 34.875 1 71.56 245 LEU B O 1
ATOM 5804 N N . GLN B 1 246 ? -19 51.688 36.344 1 76.06 246 GLN B N 1
ATOM 5805 C CA . GLN B 1 246 ? -18.328 50.406 36.5 1 76.06 246 GLN B CA 1
ATOM 5806 C C . GLN B 1 246 ? -18.438 49.562 35.219 1 76.06 246 GLN B C 1
ATOM 5808 O O . GLN B 1 246 ? -17.484 48.875 34.844 1 76.06 246 GLN B O 1
ATOM 5813 N N . GLN B 1 247 ? -19.547 49.562 34.562 1 78.31 247 GLN B N 1
ATOM 5814 C CA . GLN B 1 247 ? -19.75 48.844 33.312 1 78.31 247 GLN B CA 1
ATOM 5815 C C . GLN B 1 247 ? -18.812 49.344 32.219 1 78.31 247 GLN B C 1
ATOM 5817 O O . GLN B 1 247 ? -18.266 48.531 31.469 1 78.31 247 GLN B O 1
ATOM 5822 N N . MET B 1 248 ? -18.594 50.656 32.188 1 71.44 248 MET B N 1
ATOM 5823 C CA . MET B 1 248 ? -17.719 51.25 31.188 1 71.44 248 MET B CA 1
ATOM 5824 C C . MET B 1 248 ? -16.266 50.812 31.422 1 71.44 248 MET B C 1
ATOM 5826 O O . MET B 1 248 ? -15.562 50.438 30.484 1 71.44 248 MET B O 1
ATOM 5830 N N . ALA B 1 249 ? -15.867 50.875 32.656 1 74.25 249 ALA B N 1
ATOM 5831 C CA . ALA B 1 249 ? -14.508 50.469 33 1 74.25 249 ALA B CA 1
ATOM 5832 C C . ALA B 1 249 ? -14.297 49 32.75 1 74.25 249 ALA B C 1
ATOM 5834 O O . ALA B 1 249 ? -13.25 48.594 32.219 1 74.25 249 ALA B O 1
ATOM 5835 N N . TYR B 1 250 ? -15.297 48.188 33.062 1 78.25 250 TYR B N 1
ATOM 5836 C CA . TYR B 1 250 ? -15.219 46.75 32.875 1 78.25 250 TYR B CA 1
ATOM 5837 C C . TYR B 1 250 ? -15.258 46.344 31.406 1 78.25 250 TYR B C 1
ATOM 5839 O O . TYR B 1 250 ? -14.578 45.438 30.984 1 78.25 250 TYR B O 1
ATOM 5847 N N . THR B 1 251 ? -16.016 47.094 30.656 1 74.69 251 THR B N 1
ATOM 5848 C CA . THR B 1 251 ? -16.109 46.812 29.219 1 74.69 251 THR B CA 1
ATOM 5849 C C . THR B 1 251 ? -14.766 47.062 28.547 1 74.69 251 THR B C 1
ATOM 5851 O O . THR B 1 251 ? -14.383 46.312 27.641 1 74.69 251 THR B O 1
ATOM 5854 N N . ALA B 1 252 ? -14.07 48.094 29.016 1 72.94 252 ALA B N 1
ATOM 5855 C CA . ALA B 1 252 ? -12.75 48.344 28.453 1 72.94 252 ALA B CA 1
ATOM 5856 C C . ALA B 1 252 ? -11.812 47.156 28.688 1 72.94 252 ALA B C 1
ATOM 5858 O O . ALA B 1 252 ? -11.055 46.781 27.812 1 72.94 252 ALA B O 1
ATOM 5859 N N . THR B 1 253 ? -11.953 46.562 29.828 1 76.62 253 THR B N 1
ATOM 5860 C CA . THR B 1 253 ? -11.109 45.406 30.188 1 76.62 253 THR B CA 1
ATOM 5861 C C . THR B 1 253 ? -11.531 44.188 29.406 1 76.62 253 THR B C 1
ATOM 5863 O O . THR B 1 253 ? -10.688 43.406 28.969 1 76.62 253 THR B O 1
ATOM 5866 N N . ILE B 1 254 ? -12.781 43.969 29.172 1 76.56 254 ILE B N 1
ATOM 5867 C CA . ILE B 1 254 ? -13.312 42.812 28.469 1 76.56 254 ILE B CA 1
ATOM 5868 C C . ILE B 1 254 ? -12.898 42.875 27 1 76.56 254 ILE B C 1
ATOM 5870 O O . ILE B 1 254 ? -12.547 41.844 26.406 1 76.56 254 ILE B O 1
ATOM 5874 N N . VAL B 1 255 ? -12.883 44.062 26.5 1 72.75 255 VAL B N 1
ATOM 5875 C CA . VAL B 1 255 ? -12.523 44.219 25.094 1 72.75 255 VAL B CA 1
ATOM 5876 C C . VAL B 1 255 ? -11.047 43.906 24.891 1 72.75 255 VAL B C 1
ATOM 5878 O O . VAL B 1 255 ? -10.672 43.25 23.922 1 72.75 255 VAL B O 1
ATOM 5881 N N . ARG B 1 256 ? -10.289 44.344 25.844 1 71.69 256 ARG B N 1
ATOM 5882 C CA . ARG B 1 256 ? -8.859 44.031 25.781 1 71.69 256 ARG B CA 1
ATOM 5883 C C . ARG B 1 256 ? -8.633 42.531 25.875 1 71.69 256 ARG B C 1
ATOM 5885 O O . ARG B 1 256 ? -7.871 41.938 25.094 1 71.69 256 ARG B O 1
ATOM 5892 N N . ASP B 1 257 ? -9.32 41.875 26.812 1 78.44 257 ASP B N 1
ATOM 5893 C CA . ASP B 1 257 ? -9.141 40.438 27.047 1 78.44 257 ASP B CA 1
ATOM 5894 C C . ASP B 1 257 ? -9.711 39.625 25.891 1 78.44 257 ASP B C 1
ATOM 5896 O O . ASP B 1 257 ? -9.203 38.531 25.562 1 78.44 257 ASP B O 1
ATOM 5900 N N . ALA B 1 258 ? -10.758 40.125 25.266 1 72.44 258 ALA B N 1
ATOM 5901 C CA . ALA B 1 258 ? -11.367 39.438 24.125 1 72.44 258 ALA B CA 1
ATOM 5902 C C . ALA B 1 258 ? -10.391 39.312 22.969 1 72.44 258 ALA B C 1
ATOM 5904 O O . ALA B 1 258 ? -10.328 38.281 22.297 1 72.44 258 ALA B O 1
ATOM 5905 N N . GLN B 1 259 ? -9.625 40.344 22.812 1 67.44 259 GLN B N 1
ATOM 5906 C CA . GLN B 1 259 ? -8.625 40.312 21.75 1 67.44 259 GLN B CA 1
ATOM 5907 C C . GLN B 1 259 ? -7.531 39.312 22.031 1 67.44 259 GLN B C 1
ATOM 5909 O O . GLN B 1 259 ? -7.125 38.562 21.141 1 67.44 259 GLN B O 1
ATOM 5914 N N . LEU B 1 260 ? -7.223 39.344 23.344 1 69.06 260 LEU B N 1
ATOM 5915 C CA . LEU B 1 260 ? -6.176 38.406 23.75 1 69.06 260 LEU B CA 1
ATOM 5916 C C . LEU B 1 260 ? -6.66 36.969 23.641 1 69.06 260 LEU B C 1
ATOM 5918 O O . LEU B 1 260 ? -5.926 36.094 23.188 1 69.06 260 LEU B O 1
ATOM 5922 N N . TYR B 1 261 ? -7.848 36.75 24.016 1 69.69 261 TYR B N 1
ATOM 5923 C CA . TYR B 1 261 ? -8.445 35.406 24.094 1 69.69 261 TYR B CA 1
ATOM 5924 C C . TYR B 1 261 ? -8.641 34.844 22.688 1 69.69 261 TYR B C 1
ATOM 5926 O O . TYR B 1 261 ? -8.406 33.656 22.469 1 69.69 261 TYR B O 1
ATOM 5934 N N . ASN B 1 262 ? -8.953 35.719 21.766 1 61.69 262 ASN B N 1
ATOM 5935 C CA . ASN B 1 262 ? -9.203 35.281 20.406 1 61.69 262 ASN B CA 1
ATOM 5936 C C . ASN B 1 262 ? -7.902 35 19.656 1 61.69 262 ASN B C 1
ATOM 5938 O O . ASN B 1 262 ? -7.875 34.156 18.766 1 61.69 262 ASN B O 1
ATOM 5942 N N . GLU B 1 263 ? -6.941 35.719 20.125 1 58.78 263 GLU B N 1
ATOM 5943 C CA . GLU B 1 263 ? -5.652 35.5 19.469 1 58.78 263 GLU B CA 1
ATOM 5944 C C . GLU B 1 263 ? -5.023 34.188 19.891 1 58.78 263 GLU B C 1
ATOM 5946 O O . GLU B 1 263 ? -4.207 33.625 19.156 1 58.78 263 GLU B O 1
ATOM 5951 N N . GLY B 1 264 ? -5.516 33.656 20.891 1 59.66 264 GLY B N 1
ATOM 5952 C CA . GLY B 1 264 ? -5.148 32.312 21.281 1 59.66 264 GLY B CA 1
ATOM 5953 C C . GLY B 1 264 ? -3.812 32.219 22 1 59.66 264 GLY B C 1
ATOM 5954 O O . GLY B 1 264 ? -3.547 31.281 22.734 1 59.66 264 GLY B O 1
ATOM 5955 N N . ASN B 1 265 ? -2.717 33.031 21.672 1 55.56 265 ASN B N 1
ATOM 5956 C CA . ASN B 1 265 ? -1.374 32.969 22.234 1 55.56 265 ASN B CA 1
ATOM 5957 C C . ASN B 1 265 ? -1.236 33.812 23.484 1 55.56 265 ASN B C 1
ATOM 5959 O O . ASN B 1 265 ? -0.621 34.906 23.438 1 55.56 265 ASN B O 1
ATOM 5963 N N . TYR B 1 266 ? -2.135 33.688 24.5 1 59.88 266 TYR B N 1
ATOM 5964 C CA . TYR B 1 266 ? -2.031 34.531 25.688 1 59.88 266 TYR B CA 1
ATOM 5965 C C . TYR B 1 266 ? -1.645 33.688 26.906 1 59.88 266 TYR B C 1
ATOM 5967 O O . TYR B 1 266 ? -1.82 32.469 26.922 1 59.88 266 TYR B O 1
ATOM 5975 N N . GLN B 1 267 ? -0.748 34.281 27.766 1 66.31 267 GLN B N 1
ATOM 5976 C CA . GLN B 1 267 ? -0.519 33.688 29.078 1 66.31 267 GLN B CA 1
ATOM 5977 C C . GLN B 1 267 ? -1.702 33.938 30 1 66.31 267 GLN B C 1
ATOM 5979 O O . GLN B 1 267 ? -2.289 35.031 29.984 1 66.31 267 GLN B O 1
ATOM 5984 N N . PRO B 1 268 ? -2.211 32.938 30.656 1 72.56 268 PRO B N 1
ATOM 5985 C CA . PRO B 1 268 ? -3.385 33.094 31.531 1 72.56 268 PRO B CA 1
ATOM 5986 C C . PRO B 1 268 ? -3.287 34.281 32.469 1 72.56 268 PRO B C 1
ATOM 5988 O O . PRO B 1 268 ? -4.305 34.906 32.781 1 72.56 268 PRO B O 1
ATOM 5991 N N . GLU B 1 269 ? -2.072 34.688 32.75 1 70.44 269 GLU B N 1
ATOM 5992 C CA . GLU B 1 269 ? -1.879 35.781 33.688 1 70.44 269 GLU B CA 1
ATOM 5993 C C . GLU B 1 269 ? -2.156 37.125 33.031 1 70.44 269 GLU B C 1
ATOM 5995 O O . GLU B 1 269 ? -2.365 38.125 33.719 1 70.44 269 GLU B O 1
ATOM 6000 N N . GLU B 1 270 ? -2.25 37.125 31.734 1 71.88 270 GLU B N 1
ATOM 6001 C CA . GLU B 1 270 ? -2.455 38.375 31.016 1 71.88 270 GLU B CA 1
ATOM 6002 C C . GLU B 1 270 ? -3.934 38.75 30.969 1 71.88 270 GLU B C 1
ATOM 6004 O O . GLU B 1 270 ? -4.277 39.906 30.656 1 71.88 270 GLU B O 1
ATOM 6009 N N . LEU B 1 271 ? -4.738 37.812 31.281 1 77.12 271 LEU B N 1
ATOM 6010 C CA . LEU B 1 271 ? -6.168 38.094 31.328 1 77.12 271 LEU B CA 1
ATOM 6011 C C . LEU B 1 271 ? -6.539 38.844 32.594 1 77.12 271 LEU B C 1
ATOM 6013 O O . LEU B 1 271 ? -6.27 38.344 33.719 1 77.12 271 LEU B O 1
ATOM 6017 N N . VAL B 1 272 ? -7.004 40.062 32.469 1 74.75 272 VAL B N 1
ATOM 6018 C CA . VAL B 1 272 ? -7.273 40.938 33.594 1 74.75 272 VAL B CA 1
ATOM 6019 C C . VAL B 1 272 ? -8.742 40.812 34 1 74.75 272 VAL B C 1
ATOM 6021 O O . VAL B 1 272 ? -9.078 40.844 35.188 1 74.75 272 VAL B O 1
ATOM 6024 N N . SER B 1 273 ? -9.578 40.594 33 1 78.69 273 SER B N 1
ATOM 6025 C CA . SER B 1 273 ? -11 40.531 33.312 1 78.69 273 SER B CA 1
ATOM 6026 C C . SER B 1 273 ? -11.375 39.156 33.906 1 78.69 273 SER B C 1
ATOM 6028 O O . SER B 1 273 ? -10.828 38.125 33.531 1 78.69 273 SER B O 1
ATOM 6030 N N . ASP B 1 274 ? -12.195 39.219 34.938 1 77.75 274 ASP B N 1
ATOM 6031 C CA . ASP B 1 274 ? -12.672 38 35.562 1 77.75 274 ASP B CA 1
ATOM 6032 C C . ASP B 1 274 ? -13.43 37.125 34.562 1 77.75 274 ASP B C 1
ATOM 6034 O O . ASP B 1 274 ? -13.375 35.875 34.656 1 77.75 274 ASP B O 1
ATOM 6038 N N . TYR B 1 275 ? -14.031 37.781 33.594 1 79.94 275 TYR B N 1
ATOM 6039 C CA . TYR B 1 275 ? -14.812 37.062 32.594 1 79.94 275 TYR B CA 1
ATOM 6040 C C . TYR B 1 275 ? -13.93 36.125 31.781 1 79.94 275 TYR B C 1
ATOM 6042 O O . TYR B 1 275 ? -14.188 34.938 31.703 1 79.94 275 TYR B O 1
ATOM 6050 N N . TYR B 1 276 ? -12.922 36.625 31.297 1 79.88 276 TYR B N 1
ATOM 6051 C CA . TYR B 1 276 ? -12.094 35.812 30.391 1 79.88 276 TYR B CA 1
ATOM 6052 C C . TYR B 1 276 ? -11.156 34.906 31.188 1 79.88 276 TYR B C 1
ATOM 6054 O O . TYR B 1 276 ? -10.75 33.875 30.703 1 79.88 276 TYR B O 1
ATOM 6062 N N . ARG B 1 277 ? -10.867 35.25 32.406 1 77.75 277 ARG B N 1
ATOM 6063 C CA . ARG B 1 277 ? -10.117 34.344 33.25 1 77.75 277 ARG B CA 1
ATOM 6064 C C . ARG B 1 277 ? -10.93 33.094 33.562 1 77.75 277 ARG B C 1
ATOM 6066 O O . ARG B 1 277 ? -10.398 31.984 33.562 1 77.75 277 ARG B O 1
ATOM 6073 N N . GLY B 1 278 ? -12.156 33.312 33.906 1 78.81 278 GLY B N 1
ATOM 6074 C CA . GLY B 1 278 ? -13.047 32.188 34.125 1 78.81 278 GLY B CA 1
ATOM 6075 C C . GLY B 1 278 ? -13.289 31.344 32.906 1 78.81 278 GLY B C 1
ATOM 6076 O O . GLY B 1 278 ? -13.305 30.109 32.969 1 78.81 278 GLY B O 1
ATOM 6077 N N . LEU B 1 279 ? -13.391 32.031 31.766 1 77.81 279 LEU B N 1
ATOM 6078 C CA . LEU B 1 279 ? -13.594 31.312 30.5 1 77.81 279 LEU B CA 1
ATOM 6079 C C . LEU B 1 279 ? -12.367 30.484 30.156 1 77.81 279 LEU B C 1
ATOM 6081 O O . LEU B 1 279 ? -12.5 29.359 29.641 1 77.81 279 LEU B O 1
ATOM 6085 N N . HIS B 1 280 ? -11.273 31.047 30.422 1 75.12 280 HIS B N 1
ATOM 6086 C CA . HIS B 1 280 ? -10.023 30.328 30.188 1 75.12 280 HIS B CA 1
ATOM 6087 C C . HIS B 1 280 ? -9.945 29.062 31.047 1 75.12 280 HIS B C 1
ATOM 6089 O O . HIS B 1 280 ? -9.477 28.016 30.578 1 75.12 280 HIS B O 1
ATOM 6095 N N . GLU B 1 281 ? -10.312 29.188 32.25 1 75.12 281 GLU B N 1
ATOM 6096 C CA . GLU B 1 281 ? -10.297 28.031 33.156 1 75.12 281 GLU B CA 1
ATOM 6097 C C . GLU B 1 281 ? -11.211 26.922 32.625 1 75.12 281 GLU B C 1
ATOM 6099 O O . GLU B 1 281 ? -10.875 25.734 32.719 1 75.12 281 GLU B O 1
ATOM 6104 N N . ILE B 1 282 ? -12.258 27.297 32.062 1 73.44 282 ILE B N 1
ATOM 6105 C CA . ILE B 1 282 ? -13.195 26.328 31.531 1 73.44 282 ILE B CA 1
ATOM 6106 C C . ILE B 1 282 ? -12.625 25.703 30.266 1 73.44 282 ILE B C 1
ATOM 6108 O O . ILE B 1 282 ? -12.727 24.484 30.062 1 73.44 282 ILE B O 1
ATOM 6112 N N . ASP B 1 283 ? -11.961 26.484 29.547 1 66.75 283 ASP B N 1
ATOM 6113 C CA . ASP B 1 283 ? -11.414 26 28.281 1 66.75 283 ASP B CA 1
ATOM 6114 C C . ASP B 1 283 ? -10.219 25.094 28.516 1 66.75 283 ASP B C 1
ATOM 6116 O O . ASP B 1 283 ? -10.008 24.125 27.766 1 66.75 283 ASP B O 1
ATOM 6120 N N . CYS B 1 284 ? -9.523 25.422 29.469 1 60.62 284 CYS B N 1
ATOM 6121 C CA . CYS B 1 284 ? -8.391 24.578 29.828 1 60.62 284 CYS B CA 1
ATOM 6122 C C . CYS B 1 284 ? -8.867 23.188 30.234 1 60.62 284 CYS B C 1
ATOM 6124 O O . CYS B 1 284 ? -8.188 22.188 29.969 1 60.62 284 CYS B O 1
ATOM 6126 N N . ARG B 1 285 ? -9.914 23.141 30.859 1 60.94 285 ARG B N 1
ATOM 6127 C CA . ARG B 1 285 ? -10.461 21.859 31.266 1 60.94 285 ARG B CA 1
ATOM 6128 C C . ARG B 1 285 ? -10.906 21.047 30.062 1 60.94 285 ARG B C 1
ATOM 6130 O O . ARG B 1 285 ? -10.906 19.812 30.094 1 60.94 285 ARG B O 1
ATOM 6137 N N . LYS B 1 286 ? -11.219 21.703 29 1 59.28 286 LYS B N 1
ATOM 6138 C CA . LYS B 1 286 ? -11.602 21.047 27.75 1 59.28 286 LYS B CA 1
ATOM 6139 C C . LYS B 1 286 ? -10.414 20.312 27.125 1 59.28 286 LYS B C 1
ATOM 6141 O O . LYS B 1 286 ? -10.562 19.203 26.625 1 59.28 286 LYS B O 1
ATOM 6146 N N . ASP B 1 287 ? -9.359 21.062 27.078 1 54.25 287 ASP B N 1
ATOM 6147 C CA . ASP B 1 287 ? -8.164 20.531 26.422 1 54.25 287 ASP B CA 1
ATOM 6148 C C . ASP B 1 287 ? -7.637 19.312 27.172 1 54.25 287 ASP B C 1
ATOM 6150 O O . ASP B 1 287 ? -6.992 18.453 26.562 1 54.25 287 ASP B O 1
ATOM 6154 N N . GLU B 1 288 ? -7.801 19.438 28.438 1 50.72 288 GLU B N 1
ATOM 6155 C CA . GLU B 1 288 ? -7.316 18.312 29.234 1 50.72 288 GLU B CA 1
ATOM 6156 C C . GLU B 1 288 ? -8.102 17.031 28.922 1 50.72 288 GLU B C 1
ATOM 6158 O O . GLU B 1 288 ? -7.727 15.945 29.359 1 50.72 288 GLU B O 1
ATOM 6163 N N . ILE B 1 289 ? -9.086 17.25 28.188 1 53.66 289 ILE B N 1
ATOM 6164 C CA . ILE B 1 289 ? -9.953 16.078 28.062 1 53.66 289 ILE B CA 1
ATOM 6165 C C . ILE B 1 289 ? -9.25 15.008 27.234 1 53.66 289 ILE B C 1
ATOM 6167 O O . ILE B 1 289 ? -8.805 15.273 26.109 1 53.66 289 ILE B O 1
ATOM 6171 N N . ASN B 1 290 ? -8.844 13.891 27.844 1 56.75 290 ASN B N 1
ATOM 6172 C CA . ASN B 1 290 ? -8.297 12.578 27.516 1 56.75 290 ASN B CA 1
ATOM 6173 C C . ASN B 1 290 ? -8.906 12.031 26.219 1 56.75 290 ASN B C 1
ATOM 6175 O O . ASN B 1 290 ? -8.414 11.047 25.672 1 56.75 290 ASN B O 1
ATOM 6179 N N . ALA B 1 291 ? -9.945 12.773 25.766 1 59.09 291 ALA B N 1
ATOM 6180 C CA . ALA B 1 291 ? -10.641 12.211 24.609 1 59.09 291 ALA B CA 1
ATOM 6181 C C . ALA B 1 291 ? -9.766 12.297 23.359 1 59.09 291 ALA B C 1
ATOM 6183 O O . ALA B 1 291 ? -9.727 11.352 22.562 1 59.09 291 ALA B O 1
ATOM 6184 N N . PHE B 1 292 ? -9.055 13.305 23.328 1 66.12 292 PHE B N 1
ATOM 6185 C CA . PHE B 1 292 ? -8.188 13.484 22.172 1 66.12 292 PHE B CA 1
ATOM 6186 C C . PHE B 1 292 ? -7.016 12.508 22.219 1 66.12 292 PHE B C 1
ATOM 6188 O O . PHE B 1 292 ? -6.551 12.031 21.188 1 66.12 292 PHE B O 1
ATOM 6195 N N . ARG B 1 293 ? -6.758 12.156 23.469 1 64.75 293 ARG B N 1
ATOM 6196 C CA . ARG B 1 293 ? -5.652 11.219 23.625 1 64.75 293 ARG B CA 1
ATOM 6197 C C . ARG B 1 293 ? -6.055 9.82 23.172 1 64.75 293 ARG B C 1
ATOM 6199 O O . ARG B 1 293 ? -5.266 9.117 22.531 1 64.75 293 ARG B O 1
ATOM 6206 N N . ALA B 1 294 ? -7.293 9.5 23.5 1 67.5 294 ALA B N 1
ATOM 6207 C CA . ALA B 1 294 ? -7.758 8.18 23.094 1 67.5 294 ALA B CA 1
ATOM 6208 C C . ALA B 1 294 ? -7.848 8.086 21.578 1 67.5 294 ALA B C 1
ATOM 6210 O O . ALA B 1 294 ? -7.453 7.074 20.984 1 67.5 294 ALA B O 1
ATOM 6211 N N . LEU B 1 295 ? -8.305 9.141 21.031 1 73.81 295 LEU B N 1
ATOM 6212 C CA . LEU B 1 295 ? -8.414 9.172 19.578 1 73.81 295 LEU B CA 1
ATOM 6213 C C . LEU B 1 295 ? -7.039 9.148 18.922 1 73.81 295 LEU B C 1
ATOM 6215 O O . LEU B 1 295 ? -6.844 8.492 17.906 1 73.81 295 LEU B O 1
ATOM 6219 N N . ARG B 1 296 ? -6.113 9.703 19.656 1 75.94 296 ARG B N 1
ATOM 6220 C CA . ARG B 1 296 ? -4.773 9.844 19.094 1 75.94 296 ARG B CA 1
ATOM 6221 C C . ARG B 1 296 ? -3.975 8.555 19.266 1 75.94 296 ARG B C 1
ATOM 6223 O O . ARG B 1 296 ? -3.057 8.289 18.484 1 75.94 296 ARG B O 1
ATOM 6230 N N . LEU B 1 297 ? -4.414 7.754 20.125 1 78.56 297 LEU B N 1
ATOM 6231 C CA . LEU B 1 297 ? -3.621 6.559 20.391 1 78.56 297 LEU B CA 1
ATOM 6232 C C . LEU B 1 297 ? -4.328 5.312 19.859 1 78.56 297 LEU B C 1
ATOM 6234 O O . LEU B 1 297 ? -3.719 4.492 19.172 1 78.56 297 LEU B O 1
ATOM 6238 N N . TRP B 1 298 ? -5.586 5.238 20.062 1 83.19 298 TRP B N 1
ATOM 6239 C CA . TRP B 1 298 ? -6.262 3.963 19.828 1 83.19 298 TRP B CA 1
ATOM 6240 C C . TRP B 1 298 ? -6.66 3.811 18.359 1 83.19 298 TRP B C 1
ATOM 6242 O O . TRP B 1 298 ? -6.625 2.705 17.812 1 83.19 298 TRP B O 1
ATOM 6252 N N . VAL B 1 299 ? -7.078 4.891 17.734 1 86.12 299 VAL B N 1
ATOM 6253 C CA . VAL B 1 299 ? -7.52 4.773 16.359 1 86.12 299 VAL B CA 1
ATOM 6254 C C . VAL B 1 299 ? -6.328 4.434 15.461 1 86.12 299 VAL B C 1
ATOM 6256 O O . VAL B 1 299 ? -6.41 3.539 14.617 1 86.12 299 VAL B O 1
ATOM 6259 N N . PRO B 1 300 ? -5.152 5.078 15.703 1 86.88 300 PRO B N 1
ATOM 6260 C CA . PRO B 1 300 ? -3.992 4.699 14.891 1 86.88 300 PRO B CA 1
ATOM 6261 C C . PRO B 1 300 ? -3.543 3.262 15.141 1 86.88 300 PRO B C 1
ATOM 6263 O O . PRO B 1 300 ? -3.105 2.578 14.211 1 86.88 300 PRO B O 1
ATOM 6266 N N . LEU B 1 301 ? -3.689 2.82 16.328 1 88.44 301 LEU B N 1
ATOM 6267 C CA . LEU B 1 301 ? -3.328 1.441 16.641 1 88.44 301 LEU B CA 1
ATOM 6268 C C . LEU B 1 301 ? -4.273 0.463 15.953 1 88.44 301 LEU B C 1
ATOM 6270 O O . LEU B 1 301 ? -3.84 -0.559 15.414 1 88.44 301 LEU B O 1
ATOM 6274 N N . ALA B 1 302 ? -5.551 0.78 15.984 1 89 302 ALA B N 1
ATOM 6275 C CA . ALA B 1 302 ? -6.531 -0.045 15.281 1 89 302 ALA B CA 1
ATOM 6276 C C . ALA B 1 302 ? -6.246 -0.081 13.781 1 89 302 ALA B C 1
ATOM 6278 O O . ALA B 1 302 ? -6.355 -1.134 13.148 1 89 302 ALA B O 1
ATOM 6279 N N . GLY B 1 303 ? -5.891 1.054 13.328 1 90.44 303 GLY B N 1
ATOM 6280 C CA . GLY B 1 303 ? -5.531 1.117 11.922 1 90.44 303 GLY B CA 1
ATOM 6281 C C . GLY B 1 303 ? -4.301 0.295 11.578 1 90.44 303 GLY B C 1
ATOM 6282 O O . GLY B 1 303 ? -4.273 -0.389 10.555 1 90.44 303 GLY B O 1
ATOM 6283 N N . ALA B 1 304 ? -3.338 0.353 12.43 1 92.69 304 ALA B N 1
ATOM 6284 C CA . ALA B 1 304 ? -2.111 -0.411 12.211 1 92.69 304 ALA B CA 1
ATOM 6285 C C . ALA B 1 304 ? -2.391 -1.911 12.227 1 92.69 304 ALA B C 1
ATOM 6287 O O . ALA B 1 304 ? -1.982 -2.635 11.32 1 92.69 304 ALA B O 1
ATOM 6288 N N . VAL B 1 305 ? -3.1 -2.354 13.188 1 92.38 305 VAL B N 1
ATOM 6289 C CA . VAL B 1 305 ? -3.414 -3.773 13.312 1 92.38 305 VAL B CA 1
ATOM 6290 C C . VAL B 1 305 ? -4.297 -4.215 12.148 1 92.38 305 VAL B C 1
ATOM 6292 O O . VAL B 1 305 ? -4.078 -5.281 11.562 1 92.38 305 VAL B O 1
ATOM 6295 N N . GLY B 1 306 ? -5.293 -3.396 11.852 1 92.25 306 GLY B N 1
ATOM 6296 C CA . GLY B 1 306 ? -6.145 -3.697 10.711 1 92.25 306 GLY B CA 1
ATOM 6297 C C . GLY B 1 306 ? -5.371 -3.82 9.414 1 92.25 306 GLY B C 1
ATOM 6298 O O . GLY B 1 306 ? -5.602 -4.746 8.633 1 92.25 306 GLY B O 1
ATOM 6299 N N . GLY B 1 307 ? -4.465 -2.873 9.219 1 93.06 307 GLY B N 1
ATOM 6300 C CA . GLY B 1 307 ? -3.629 -2.934 8.031 1 93.06 307 GLY B CA 1
ATOM 6301 C C . GLY B 1 307 ? -2.764 -4.18 7.973 1 93.06 307 GLY B C 1
ATOM 6302 O O . GLY B 1 307 ? -2.611 -4.785 6.91 1 93.06 307 GLY B O 1
ATOM 6303 N N . MET B 1 308 ? -2.24 -4.555 9.086 1 93.94 308 MET B N 1
ATOM 6304 C CA . MET B 1 308 ? -1.373 -5.727 9.148 1 93.94 308 MET B CA 1
ATOM 6305 C C . MET B 1 308 ? -2.156 -7 8.852 1 93.94 308 MET B C 1
ATOM 6307 O O . MET B 1 308 ? -1.69 -7.855 8.094 1 93.94 308 MET B O 1
ATOM 6311 N N . VAL B 1 309 ? -3.312 -7.074 9.406 1 93.31 309 VAL B N 1
ATOM 6312 C CA . VAL B 1 309 ? -4.145 -8.25 9.203 1 93.31 309 VAL B CA 1
ATOM 6313 C C . VAL B 1 309 ? -4.543 -8.352 7.73 1 93.31 309 VAL B C 1
ATOM 6315 O O . VAL B 1 309 ? -4.484 -9.43 7.133 1 93.31 309 VAL B O 1
ATOM 6318 N N . MET B 1 310 ? -4.922 -7.266 7.16 1 93.69 310 MET B N 1
ATOM 6319 C CA . MET B 1 310 ? -5.32 -7.246 5.758 1 93.69 310 MET B CA 1
ATOM 6320 C C . MET B 1 310 ? -4.148 -7.621 4.855 1 93.69 310 MET B C 1
ATOM 6322 O O . MET B 1 310 ? -4.309 -8.398 3.912 1 93.69 310 MET B O 1
ATOM 6326 N N . ALA B 1 311 ? -2.99 -7.066 5.18 1 92.44 311 ALA B N 1
ATOM 6327 C CA . ALA B 1 311 ? -1.796 -7.391 4.402 1 92.44 311 ALA B CA 1
ATOM 6328 C C . ALA B 1 311 ? -1.459 -8.875 4.508 1 92.44 311 ALA B C 1
ATOM 6330 O O . ALA B 1 311 ? -1.116 -9.516 3.508 1 92.44 311 ALA B O 1
ATOM 6331 N N . ALA B 1 312 ? -1.587 -9.352 5.684 1 90.25 312 ALA B N 1
ATOM 6332 C CA . ALA B 1 312 ? -1.313 -10.766 5.895 1 90.25 312 ALA B CA 1
ATOM 6333 C C . ALA B 1 312 ? -2.291 -11.641 5.113 1 90.25 312 ALA B C 1
ATOM 6335 O O . ALA B 1 312 ? -1.891 -12.625 4.488 1 90.25 312 ALA B O 1
ATOM 6336 N N . MET B 1 313 ? -3.475 -11.258 5.129 1 88.31 313 MET B N 1
ATOM 6337 C CA . MET B 1 313 ? -4.484 -12.008 4.391 1 88.31 313 MET B CA 1
ATOM 6338 C C . MET B 1 313 ? -4.172 -12.016 2.896 1 88.31 313 MET B C 1
ATOM 6340 O O . MET B 1 313 ? -4.277 -13.055 2.24 1 88.31 313 MET B O 1
ATOM 6344 N N . LEU B 1 314 ? -3.746 -10.914 2.387 1 88.25 314 LEU B N 1
ATOM 6345 C CA . LEU B 1 314 ? -3.449 -10.82 0.962 1 88.25 314 LEU B CA 1
ATOM 6346 C C . LEU B 1 314 ? -2.211 -11.641 0.609 1 88.25 314 LEU B C 1
ATOM 6348 O O . LEU B 1 314 ? -2.188 -12.328 -0.412 1 88.25 314 LEU B O 1
ATOM 6352 N N . LEU B 1 315 ? -1.203 -11.594 1.468 1 85.06 315 LEU B N 1
ATOM 6353 C CA . LEU B 1 315 ? 0.062 -12.258 1.179 1 85.06 315 LEU B CA 1
ATOM 6354 C C . LEU B 1 315 ? -0.075 -13.773 1.325 1 85.06 315 LEU B C 1
ATOM 6356 O O . LEU B 1 315 ? 0.474 -14.531 0.522 1 85.06 315 LEU B O 1
ATOM 6360 N N . PHE B 1 316 ? -0.821 -14.164 2.27 1 77.56 316 PHE B N 1
ATOM 6361 C CA . PHE B 1 316 ? -0.851 -15.586 2.574 1 77.56 316 PHE B CA 1
ATOM 6362 C C . PHE B 1 316 ? -2.031 -16.266 1.89 1 77.56 316 PHE B C 1
ATOM 6364 O O . PHE B 1 316 ? -2.039 -17.484 1.713 1 77.56 316 PHE B O 1
ATOM 6371 N N . LYS B 1 317 ? -3.021 -15.492 1.541 1 74.81 317 LYS B N 1
ATOM 6372 C CA . LYS B 1 317 ? -4.176 -16.094 0.875 1 74.81 317 LYS B CA 1
ATOM 6373 C C . LYS B 1 317 ? -4.324 -15.562 -0.549 1 74.81 317 LYS B C 1
ATOM 6375 O O . LYS B 1 317 ? -4.363 -16.344 -1.505 1 74.81 317 LYS B O 1
ATOM 6380 N N . GLY B 1 318 ? -4.309 -14.297 -0.698 1 71.38 318 GLY B N 1
ATOM 6381 C CA . GLY B 1 318 ? -4.543 -13.688 -1.996 1 71.38 318 GLY B CA 1
ATOM 6382 C C . GLY B 1 318 ? -3.436 -13.969 -2.996 1 71.38 318 GLY B C 1
ATOM 6383 O O . GLY B 1 318 ? -3.705 -14.266 -4.16 1 71.38 318 GLY B O 1
ATOM 6384 N N . LEU B 1 319 ? -2.189 -13.938 -2.482 1 74.94 319 LEU B N 1
ATOM 6385 C CA . LEU B 1 319 ? -1.054 -14.031 -3.393 1 74.94 319 LEU B CA 1
ATOM 6386 C C . LEU B 1 319 ? -0.313 -15.352 -3.203 1 74.94 319 LEU B C 1
ATOM 6388 O O . LEU B 1 319 ? 0.801 -15.516 -3.703 1 74.94 319 LEU B O 1
ATOM 6392 N N . LYS B 1 320 ? -0.86 -16.266 -2.504 1 70.12 320 LYS B N 1
ATOM 6393 C CA . LYS B 1 320 ? -0.226 -17.531 -2.141 1 70.12 320 LYS B CA 1
ATOM 6394 C C . LYS B 1 320 ? 0.207 -18.312 -3.383 1 70.12 320 LYS B C 1
ATOM 6396 O O . LYS B 1 320 ? 1.282 -18.906 -3.4 1 70.12 320 LYS B O 1
ATOM 6401 N N . HIS B 1 321 ? -0.489 -18.172 -4.43 1 68.44 321 HIS B N 1
ATOM 6402 C CA . HIS B 1 321 ? -0.244 -19.031 -5.578 1 68.44 321 HIS B CA 1
ATOM 6403 C C . HIS B 1 321 ? 0.71 -18.375 -6.57 1 68.44 321 HIS B C 1
ATOM 6405 O O . HIS B 1 321 ? 1.13 -19 -7.543 1 68.44 321 HIS B O 1
ATOM 6411 N N . LEU B 1 322 ? 1.061 -17.062 -6.426 1 70.62 322 LEU B N 1
ATOM 6412 C CA . LEU B 1 322 ? 1.972 -16.375 -7.336 1 70.62 322 LEU B CA 1
ATOM 6413 C C . LEU B 1 322 ? 3.42 -16.734 -7.027 1 70.62 322 LEU B C 1
ATOM 6415 O O . LEU B 1 322 ? 4.312 -16.516 -7.848 1 70.62 322 LEU B O 1
ATOM 6419 N N . ASN B 1 323 ? 3.742 -17.641 -6.121 1 69.69 323 ASN B N 1
ATOM 6420 C CA . ASN B 1 323 ? 5.105 -18 -5.75 1 69.69 323 ASN B CA 1
ATOM 6421 C C . ASN B 1 323 ? 6.051 -16.797 -5.855 1 69.69 323 ASN B C 1
ATOM 6423 O O . ASN B 1 323 ? 7.027 -16.844 -6.605 1 69.69 323 ASN B O 1
ATOM 6427 N N . LEU B 1 324 ? 5.832 -15.75 -5.309 1 72.31 324 LEU B N 1
ATOM 6428 C CA . LEU B 1 324 ? 6.621 -14.523 -5.371 1 72.31 324 LEU B CA 1
ATOM 6429 C C . LEU B 1 324 ? 8.016 -14.75 -4.793 1 72.31 324 LEU B C 1
ATOM 6431 O O . LEU B 1 324 ? 8.883 -13.883 -4.922 1 72.31 324 LEU B O 1
ATOM 6435 N N . GLY B 1 325 ? 8.352 -15.898 -4.32 1 72.5 325 GLY B N 1
ATOM 6436 C CA . GLY B 1 325 ? 9.664 -16.219 -3.781 1 72.5 325 GLY B CA 1
ATOM 6437 C C . GLY B 1 325 ? 10.008 -15.422 -2.533 1 72.5 325 GLY B C 1
ATOM 6438 O O . GLY B 1 325 ? 11.18 -15.133 -2.275 1 72.5 325 GLY B O 1
ATOM 6439 N N . LEU B 1 326 ? 8.938 -14.969 -1.834 1 78.19 326 LEU B N 1
ATOM 6440 C CA . LEU B 1 326 ? 9.148 -14.188 -0.62 1 78.19 326 LEU B CA 1
ATOM 6441 C C . LEU B 1 326 ? 9.297 -15.102 0.593 1 78.19 326 LEU B C 1
ATOM 6443 O O . LEU B 1 326 ? 8.547 -16.078 0.738 1 78.19 326 LEU B O 1
ATOM 6447 N N . SER B 1 327 ? 10.375 -14.812 1.332 1 81.5 327 SER B N 1
ATOM 6448 C CA . SER B 1 327 ? 10.57 -15.555 2.576 1 81.5 327 SER B CA 1
ATOM 6449 C C . SER B 1 327 ? 9.594 -15.102 3.652 1 81.5 327 SER B C 1
ATOM 6451 O O . SER B 1 327 ? 8.859 -14.125 3.461 1 81.5 327 SER B O 1
ATOM 6453 N N . THR B 1 328 ? 9.477 -15.859 4.758 1 82.88 328 THR B N 1
ATOM 6454 C CA . THR B 1 328 ? 8.625 -15.484 5.887 1 82.88 328 THR B CA 1
ATOM 6455 C C . THR B 1 328 ? 9.047 -14.133 6.453 1 82.88 328 THR B C 1
ATOM 6457 O O . THR B 1 328 ? 8.203 -13.32 6.832 1 82.88 328 THR B O 1
ATOM 6460 N N . LEU B 1 329 ? 10.297 -13.867 6.387 1 83.88 329 LEU B N 1
ATOM 6461 C CA . LEU B 1 329 ? 10.805 -12.586 6.863 1 83.88 329 LEU B CA 1
ATOM 6462 C C . LEU B 1 329 ? 10.359 -11.453 5.945 1 83.88 329 LEU B C 1
ATOM 6464 O O . LEU B 1 329 ? 9.984 -10.375 6.418 1 83.88 329 LEU B O 1
ATOM 6468 N N . ASP B 1 330 ? 10.406 -11.742 4.703 1 85.75 330 ASP B N 1
ATOM 6469 C CA . ASP B 1 330 ? 9.953 -10.742 3.738 1 85.75 330 ASP B CA 1
ATOM 6470 C C . ASP B 1 330 ? 8.484 -10.383 3.971 1 85.75 330 ASP B C 1
ATOM 6472 O O . ASP B 1 330 ? 8.125 -9.203 3.98 1 85.75 330 ASP B O 1
ATOM 6476 N N . ASN B 1 331 ? 7.711 -11.414 4.211 1 88.31 331 ASN B N 1
ATOM 6477 C CA . ASN B 1 331 ? 6.285 -11.195 4.43 1 88.31 331 ASN B CA 1
ATOM 6478 C C . ASN B 1 331 ? 6.027 -10.406 5.707 1 88.31 331 ASN B C 1
ATOM 6480 O O . ASN B 1 331 ? 5.16 -9.531 5.738 1 88.31 331 ASN B O 1
ATOM 6484 N N . LEU B 1 332 ? 6.781 -10.688 6.715 1 89.56 332 LEU B N 1
ATOM 6485 C CA . LEU B 1 332 ? 6.625 -9.984 7.98 1 89.56 332 LEU B CA 1
ATOM 6486 C C . LEU B 1 332 ? 7.004 -8.508 7.832 1 89.56 332 LEU B C 1
ATOM 6488 O O . LEU B 1 332 ? 6.359 -7.641 8.414 1 89.56 332 LEU B O 1
ATOM 6492 N N . LEU B 1 333 ? 7.988 -8.266 7.066 1 90.19 333 LEU B N 1
ATOM 6493 C CA . LEU B 1 333 ? 8.414 -6.887 6.836 1 90.19 333 LEU B CA 1
ATOM 6494 C C . LEU B 1 333 ? 7.355 -6.113 6.059 1 90.19 333 LEU B C 1
ATOM 6496 O O . LEU B 1 333 ? 7.07 -4.957 6.375 1 90.19 333 LEU B O 1
ATOM 6500 N N . ILE B 1 334 ? 6.793 -6.754 5.094 1 90.94 334 ILE B N 1
ATOM 6501 C CA . ILE B 1 334 ? 5.754 -6.109 4.293 1 90.94 334 ILE B CA 1
ATOM 6502 C C . ILE B 1 334 ? 4.543 -5.801 5.172 1 90.94 334 ILE B C 1
ATOM 6504 O O . ILE B 1 334 ? 4.004 -4.691 5.129 1 90.94 334 ILE B O 1
ATOM 6508 N N . VAL B 1 335 ? 4.168 -6.809 5.98 1 92.75 335 VAL B N 1
ATOM 6509 C CA . VAL B 1 335 ? 3.041 -6.645 6.895 1 92.75 335 VAL B CA 1
ATOM 6510 C C . VAL B 1 335 ? 3.326 -5.5 7.863 1 92.75 335 VAL B C 1
ATOM 6512 O O . VAL B 1 335 ? 2.461 -4.656 8.109 1 92.75 335 VAL B O 1
ATOM 6515 N N . GLY B 1 336 ? 4.535 -5.457 8.359 1 91.69 336 GLY B N 1
ATOM 6516 C CA . GLY B 1 336 ? 4.93 -4.387 9.258 1 91.69 336 GLY B CA 1
ATOM 6517 C C . GLY B 1 336 ? 4.926 -3.02 8.602 1 91.69 336 GLY B C 1
ATOM 6518 O O . GLY B 1 336 ? 4.504 -2.035 9.211 1 91.69 336 GLY B O 1
ATOM 6519 N N . MET B 1 337 ? 5.328 -2.926 7.391 1 92.5 337 MET B N 1
ATOM 6520 C CA . MET B 1 337 ? 5.379 -1.657 6.672 1 92.5 337 MET B CA 1
ATOM 6521 C C . MET B 1 337 ? 3.973 -1.12 6.418 1 92.5 337 MET B C 1
ATOM 6523 O O . MET B 1 337 ? 3.721 0.075 6.578 1 92.5 337 MET B O 1
ATOM 6527 N N . VAL B 1 338 ? 3.047 -2.047 5.992 1 91.94 338 VAL B N 1
ATOM 6528 C CA . VAL B 1 338 ? 1.668 -1.627 5.762 1 91.94 338 VAL B CA 1
ATOM 6529 C C . VAL B 1 338 ? 1.063 -1.1 7.062 1 91.94 338 VAL B C 1
ATOM 6531 O O . VAL B 1 338 ? 0.414 -0.051 7.07 1 91.94 338 VAL B O 1
ATOM 6534 N N . GLY B 1 339 ? 1.312 -1.83 8.156 1 91.62 339 GLY B N 1
ATOM 6535 C CA . GLY B 1 339 ? 0.852 -1.367 9.461 1 91.62 339 GLY B CA 1
ATOM 6536 C C . GLY B 1 339 ? 1.42 -0.014 9.844 1 91.62 339 GLY B C 1
ATOM 6537 O O . GLY B 1 339 ? 0.698 0.845 10.352 1 91.62 339 GLY B O 1
ATOM 6538 N N . ALA B 1 340 ? 2.676 0.19 9.531 1 89 340 ALA B N 1
ATOM 6539 C CA . ALA B 1 340 ? 3.342 1.445 9.867 1 89 340 ALA B CA 1
ATOM 6540 C C . ALA B 1 340 ? 2.762 2.607 9.062 1 89 340 ALA B C 1
ATOM 6542 O O . ALA B 1 340 ? 2.549 3.695 9.602 1 89 340 ALA B O 1
ATOM 6543 N N . VAL B 1 341 ? 2.498 2.379 7.82 1 87.88 341 VAL B N 1
ATOM 6544 C CA . VAL B 1 341 ? 1.964 3.428 6.961 1 87.88 341 VAL B CA 1
ATOM 6545 C C . VAL B 1 341 ? 0.591 3.863 7.465 1 87.88 341 VAL B C 1
ATOM 6547 O O . VAL B 1 341 ? 0.316 5.062 7.578 1 87.88 341 VAL B O 1
ATOM 6550 N N . LEU B 1 342 ? -0.267 2.889 7.762 1 88.25 342 LEU B N 1
ATOM 6551 C CA . LEU B 1 342 ? -1.608 3.211 8.234 1 88.25 342 LEU B CA 1
ATOM 6552 C C . LEU B 1 342 ? -1.554 3.883 9.602 1 88.25 342 LEU B C 1
ATOM 6554 O O . LEU B 1 342 ? -2.334 4.797 9.883 1 88.25 342 LEU B O 1
ATOM 6558 N N . TRP B 1 343 ? -0.65 3.42 10.438 1 86.81 343 TRP B N 1
ATOM 6559 C CA . TRP B 1 343 ? -0.469 4.055 11.742 1 86.81 343 TRP B CA 1
ATOM 6560 C C . TRP B 1 343 ? -0.046 5.512 11.578 1 86.81 343 TRP B C 1
ATOM 6562 O O . TRP B 1 343 ? -0.635 6.406 12.195 1 86.81 343 TRP B O 1
ATOM 6572 N N . MET B 1 344 ? 0.936 5.734 10.805 1 81.69 344 MET B N 1
ATOM 6573 C CA . MET B 1 344 ? 1.468 7.078 10.609 1 81.69 344 MET B CA 1
ATOM 6574 C C . MET B 1 344 ? 0.423 7.992 9.977 1 81.69 344 MET B C 1
ATOM 6576 O O . MET B 1 344 ? 0.281 9.148 10.375 1 81.69 344 MET B O 1
ATOM 6580 N N . GLY B 1 345 ? -0.318 7.461 8.977 1 77.81 345 GLY B N 1
ATOM 6581 C CA . GLY B 1 345 ? -1.359 8.25 8.336 1 77.81 345 GLY B CA 1
ATOM 6582 C C . GLY B 1 345 ? -2.453 8.688 9.297 1 77.81 345 GLY B C 1
ATOM 6583 O O . GLY B 1 345 ? -2.834 9.859 9.32 1 77.81 345 GLY B O 1
ATOM 6584 N N . THR B 1 346 ? -2.941 7.801 10.094 1 80.69 346 THR B N 1
ATOM 6585 C CA . THR B 1 346 ? -4.023 8.109 11.023 1 80.69 346 THR B CA 1
ATOM 6586 C C . THR B 1 346 ? -3.508 8.953 12.188 1 80.69 346 THR B C 1
ATOM 6588 O O . THR B 1 346 ? -4.215 9.836 12.68 1 80.69 346 THR B O 1
ATOM 6591 N N . PHE B 1 347 ? -2.26 8.656 12.555 1 78 347 PHE B N 1
ATOM 6592 C CA . PHE B 1 347 ? -1.657 9.43 13.633 1 78 347 PHE B CA 1
ATOM 6593 C C . PHE B 1 347 ? -1.464 10.883 13.219 1 78 347 PHE B C 1
ATOM 6595 O O . PHE B 1 347 ? -1.735 11.797 14 1 78 347 PHE B O 1
ATOM 6602 N N . ALA B 1 348 ? -0.968 11.078 12.094 1 71.75 348 ALA B N 1
ATOM 6603 C CA . ALA B 1 348 ? -0.766 12.422 11.57 1 71.75 348 ALA B CA 1
ATOM 6604 C C . ALA B 1 348 ? -2.082 13.195 11.523 1 71.75 348 ALA B C 1
ATOM 6606 O O . ALA B 1 348 ? -2.127 14.383 11.867 1 71.75 348 ALA B O 1
ATOM 6607 N N . TYR B 1 349 ? -3.164 12.555 11.125 1 73.31 349 TYR B N 1
ATOM 6608 C CA . TYR B 1 349 ? -4.473 13.195 11.094 1 73.31 349 TYR B CA 1
ATOM 6609 C C . TYR B 1 349 ? -4.957 13.523 12.5 1 73.31 349 TYR B C 1
ATOM 6611 O O . TYR B 1 349 ? -5.473 14.617 12.75 1 73.31 349 TYR B O 1
ATOM 6619 N N . ALA B 1 350 ? -4.801 12.625 13.391 1 74.56 350 ALA B N 1
ATOM 6620 C CA . ALA B 1 350 ? -5.27 12.797 14.758 1 74.56 350 ALA B CA 1
ATOM 6621 C C . ALA B 1 350 ? -4.555 13.961 15.438 1 74.56 350 ALA B C 1
ATOM 6623 O O . ALA B 1 350 ? -5.141 14.664 16.266 1 74.56 350 ALA B O 1
ATOM 6624 N N . ARG B 1 351 ? -3.43 14.172 15.047 1 69.88 351 ARG B N 1
ATOM 6625 C CA . ARG B 1 351 ? -2.629 15.227 15.656 1 69.88 351 ARG B CA 1
ATOM 6626 C C . ARG B 1 351 ? -3.082 16.609 15.188 1 69.88 351 ARG B C 1
ATOM 6628 O O . ARG B 1 351 ? -2.859 17.609 15.867 1 69.88 351 ARG B O 1
ATOM 6635 N N . THR B 1 352 ? -3.648 16.625 14.023 1 66.69 352 THR B N 1
ATOM 6636 C CA . THR B 1 352 ? -4.102 17.906 13.492 1 66.69 352 THR B CA 1
ATOM 6637 C C . THR B 1 352 ? -5.434 18.312 14.117 1 66.69 352 THR B C 1
ATOM 6639 O O . THR B 1 352 ? -5.848 19.469 14.008 1 66.69 352 THR B O 1
ATOM 6642 N N . LEU B 1 353 ? -6.086 17.328 14.711 1 65.94 353 LEU B N 1
ATOM 6643 C CA . LEU B 1 353 ? -7.391 17.625 15.289 1 65.94 353 LEU B CA 1
ATOM 6644 C C . LEU B 1 353 ? -7.262 18.547 16.484 1 65.94 353 LEU B C 1
ATOM 6646 O O . LEU B 1 353 ? -6.402 18.344 17.359 1 65.94 353 LEU B O 1
ATOM 6650 N N . LYS B 1 354 ? -7.816 19.75 16.266 1 56.81 354 LYS B N 1
ATOM 6651 C CA . LYS B 1 354 ? -7.789 20.75 17.328 1 56.81 354 LYS B CA 1
ATOM 6652 C C . LYS B 1 354 ? -8.883 20.5 18.359 1 56.81 354 LYS B C 1
ATOM 6654 O O . LYS B 1 354 ? -9.836 19.766 18.094 1 56.81 354 LYS B O 1
ATOM 6659 N N . THR B 1 355 ? -8.773 20.844 19.469 1 54.22 355 THR B N 1
ATOM 6660 C CA . THR B 1 355 ? -9.625 20.688 20.641 1 54.22 355 THR B CA 1
ATOM 6661 C C . THR B 1 355 ? -11.07 21.062 20.312 1 54.22 355 THR B C 1
ATOM 6663 O O . THR B 1 355 ? -12 20.484 20.875 1 54.22 355 THR B O 1
ATOM 6666 N N . GLY B 1 356 ? -11.281 21.734 19.281 1 53.94 356 GLY B N 1
ATOM 6667 C CA . GLY B 1 356 ? -12.641 22.172 19 1 53.94 356 GLY B CA 1
ATOM 6668 C C . GLY B 1 356 ? -13.32 21.359 17.906 1 53.94 356 GLY B C 1
ATOM 6669 O O . GLY B 1 356 ? -14.508 21.531 17.656 1 53.94 356 GLY B O 1
ATOM 6670 N N . ALA B 1 357 ? -12.648 20.375 17.578 1 58.44 357 ALA B N 1
ATOM 6671 C CA . ALA B 1 357 ? -13.234 19.594 16.484 1 58.44 357 ALA B CA 1
ATOM 6672 C C . ALA B 1 357 ? -14.203 18.547 17.016 1 58.44 357 ALA B C 1
ATOM 6674 O O . ALA B 1 357 ? -14.117 18.125 18.172 1 58.44 357 ALA B O 1
ATOM 6675 N N . ASN B 1 358 ? -15.375 18.391 16.359 1 69.06 358 ASN B N 1
ATOM 6676 C CA . ASN B 1 358 ? -16.297 17.297 16.656 1 69.06 358 ASN B CA 1
ATOM 6677 C C . ASN B 1 358 ? -15.594 15.945 16.625 1 69.06 358 ASN B C 1
ATOM 6679 O O . ASN B 1 358 ? -15.297 15.422 15.539 1 69.06 358 ASN B O 1
ATOM 6683 N N . LEU B 1 359 ? -15.297 15.445 17.812 1 72.94 359 LEU B N 1
ATOM 6684 C CA . LEU B 1 359 ? -14.508 14.227 17.984 1 72.94 359 LEU B CA 1
ATOM 6685 C C . LEU B 1 359 ? -15.211 13.039 17.344 1 72.94 359 LEU B C 1
ATOM 6687 O O . LEU B 1 359 ? -14.562 12.156 16.781 1 72.94 359 LEU B O 1
ATOM 6691 N N . ASP B 1 360 ? -16.562 13.031 17.406 1 75.31 360 ASP B N 1
ATOM 6692 C CA . ASP B 1 360 ? -17.312 11.93 16.812 1 75.31 360 ASP B CA 1
ATOM 6693 C C . ASP B 1 360 ? -17.172 11.906 15.297 1 75.31 360 ASP B C 1
ATOM 6695 O O . ASP B 1 360 ? -16.938 10.852 14.703 1 75.31 360 ASP B O 1
ATOM 6699 N N . ARG B 1 361 ? -17.297 13.039 14.867 1 76 361 ARG B N 1
ATOM 6700 C CA . ARG B 1 361 ? -17.172 13.141 13.422 1 76 361 ARG B CA 1
ATOM 6701 C C . ARG B 1 361 ? -15.773 12.781 12.953 1 76 361 ARG B C 1
ATOM 6703 O O . ARG B 1 361 ? -15.602 12.07 11.961 1 76 361 ARG B O 1
ATOM 6710 N N . ALA B 1 362 ? -14.828 13.25 13.734 1 77.38 362 ALA B N 1
ATOM 6711 C CA . ALA B 1 362 ? -13.438 12.969 13.391 1 77.38 362 ALA B CA 1
ATOM 6712 C C . ALA B 1 362 ? -13.141 11.469 13.469 1 77.38 362 ALA B C 1
ATOM 6714 O O . ALA B 1 362 ? -12.422 10.93 12.633 1 77.38 362 ALA B O 1
ATOM 6715 N N . THR B 1 363 ? -13.719 10.859 14.422 1 82.75 363 THR B N 1
ATOM 6716 C CA . THR B 1 363 ? -13.516 9.43 14.602 1 82.75 363 THR B CA 1
ATOM 6717 C C . THR B 1 363 ? -14.125 8.641 13.445 1 82.75 363 THR B C 1
ATOM 6719 O O . THR B 1 363 ? -13.492 7.738 12.898 1 82.75 363 THR B O 1
ATOM 6722 N N . PHE B 1 364 ? -15.305 9.008 13.047 1 82.06 364 PHE B N 1
ATOM 6723 C CA . PHE B 1 364 ? -15.984 8.305 11.969 1 82.06 364 PHE B CA 1
ATOM 6724 C C . PHE B 1 364 ? -15.289 8.547 10.641 1 82.06 364 PHE B C 1
ATOM 6726 O O . PHE B 1 364 ? -15.25 7.668 9.773 1 82.06 364 PHE B O 1
ATOM 6733 N N . ILE B 1 365 ? -14.703 9.688 10.594 1 79.56 365 ILE B N 1
ATOM 6734 C CA . ILE B 1 365 ? -13.953 9.984 9.375 1 79.56 365 ILE B CA 1
ATOM 6735 C C . ILE B 1 365 ? -12.719 9.094 9.297 1 79.56 365 ILE B C 1
ATOM 6737 O O . ILE B 1 365 ? -12.422 8.523 8.25 1 79.56 365 ILE B O 1
ATOM 6741 N N . MET B 1 366 ? -12.062 8.961 10.367 1 84.19 366 MET B N 1
ATOM 6742 C CA . MET B 1 366 ? -10.867 8.125 10.398 1 84.19 366 MET B CA 1
ATOM 6743 C C . MET B 1 366 ? -11.211 6.668 10.117 1 84.19 366 MET B C 1
ATOM 6745 O O . MET B 1 366 ? -10.523 6 9.344 1 84.19 366 MET B O 1
ATOM 6749 N N . PHE B 1 367 ? -12.297 6.266 10.664 1 88.06 367 PHE B N 1
ATOM 6750 C CA . PHE B 1 367 ? -12.695 4.883 10.445 1 88.06 367 PHE B CA 1
ATOM 6751 C C . PHE B 1 367 ? -13.188 4.676 9.016 1 88.06 367 PHE B C 1
ATOM 6753 O O . PHE B 1 367 ? -13.062 3.58 8.469 1 88.06 367 PHE B O 1
ATOM 6760 N N . SER B 1 368 ? -13.742 5.68 8.477 1 86.94 368 SER B N 1
ATOM 6761 C CA . SER B 1 368 ? -14.141 5.586 7.078 1 86.94 368 SER B CA 1
ATOM 6762 C C . SER B 1 368 ? -12.938 5.371 6.168 1 86.94 368 SER B C 1
ATOM 6764 O O . SER B 1 368 ? -13 4.578 5.227 1 86.94 368 SER B O 1
ATOM 6766 N N . TRP B 1 369 ? -11.867 5.996 6.523 1 83.81 369 TRP B N 1
ATOM 6767 C CA . TRP B 1 369 ? -10.641 5.824 5.754 1 83.81 369 TRP B CA 1
ATOM 6768 C C . TRP B 1 369 ? -10.109 4.402 5.891 1 83.81 369 TRP B C 1
ATOM 6770 O O . TRP B 1 369 ? -9.688 3.791 4.902 1 83.81 369 TRP B O 1
ATOM 6780 N N . LEU B 1 370 ? -10.117 4.008 7.043 1 89.12 370 LEU B N 1
ATOM 6781 C CA . LEU B 1 370 ? -9.641 2.654 7.305 1 89.12 370 LEU B CA 1
ATOM 6782 C C . LEU B 1 370 ? -10.516 1.619 6.609 1 89.12 370 LEU B C 1
ATOM 6784 O O . LEU B 1 370 ? -10.016 0.629 6.074 1 89.12 370 LEU B O 1
ATOM 6788 N N . GLN B 1 371 ? -11.781 1.922 6.562 1 89.88 371 GLN B N 1
ATOM 6789 C CA . GLN B 1 371 ? -12.711 0.985 5.941 1 89.88 371 GLN B CA 1
ATOM 6790 C C . GLN B 1 371 ? -12.539 0.958 4.426 1 89.88 371 GLN B C 1
ATOM 6792 O O . GLN B 1 371 ? -12.711 -0.088 3.797 1 89.88 371 GLN B O 1
ATOM 6797 N N . VAL B 1 372 ? -12.312 2.09 3.857 1 87.31 372 VAL B N 1
ATOM 6798 C CA . VAL B 1 372 ? -12.047 2.111 2.424 1 87.31 372 VAL B CA 1
ATOM 6799 C C . VAL B 1 372 ? -10.859 1.206 2.105 1 87.31 372 VAL B C 1
ATOM 6801 O O . VAL B 1 372 ? -10.898 0.44 1.14 1 87.31 372 VAL B O 1
ATOM 6804 N N . PHE B 1 373 ? -9.875 1.264 2.93 1 90.31 373 PHE B N 1
ATOM 6805 C CA . PHE B 1 373 ? -8.695 0.427 2.75 1 90.31 373 PHE B CA 1
ATOM 6806 C C . PHE B 1 373 ? -9.055 -1.049 2.869 1 90.31 373 PHE B C 1
ATOM 6808 O O . PHE B 1 373 ? -8.633 -1.865 2.047 1 90.31 373 PHE B O 1
ATOM 6815 N N . THR B 1 374 ? -9.812 -1.372 3.865 1 91.56 374 THR B N 1
ATOM 6816 C CA . THR B 1 374 ? -10.172 -2.775 4.047 1 91.56 374 THR B CA 1
ATOM 6817 C C . THR B 1 374 ? -11.078 -3.252 2.916 1 91.56 374 THR B C 1
ATOM 6819 O O . THR B 1 374 ? -10.969 -4.398 2.471 1 91.56 374 THR B O 1
ATOM 6822 N N . ALA B 1 375 ? -11.953 -2.383 2.467 1 90 375 ALA B N 1
ATOM 6823 C CA . ALA B 1 375 ? -12.828 -2.732 1.351 1 90 375 ALA B CA 1
ATOM 6824 C C . ALA B 1 375 ? -12.023 -3.041 0.094 1 90 375 ALA B C 1
ATOM 6826 O O . ALA B 1 375 ? -12.32 -3.996 -0.626 1 90 375 ALA B O 1
ATOM 6827 N N . CYS B 1 376 ? -10.992 -2.252 -0.135 1 91.19 376 CYS B N 1
ATOM 6828 C CA . CYS B 1 376 ? -10.125 -2.479 -1.285 1 91.19 376 CYS B CA 1
ATOM 6829 C C . CYS B 1 376 ? -9.398 -3.816 -1.168 1 91.19 376 CYS B C 1
ATOM 6831 O O . CYS B 1 376 ? -9.336 -4.578 -2.133 1 91.19 376 CYS B O 1
ATOM 6833 N N . CYS B 1 377 ? -8.906 -4.07 -0.011 1 91.44 377 CYS B N 1
ATOM 6834 C CA . CYS B 1 377 ? -8.18 -5.312 0.217 1 91.44 377 CYS B CA 1
ATOM 6835 C C . CYS B 1 377 ? -9.094 -6.52 0.08 1 91.44 377 CYS B C 1
ATOM 6837 O O . CYS B 1 377 ? -8.711 -7.535 -0.5 1 91.44 377 CYS B O 1
ATOM 6839 N N . PHE B 1 378 ? -10.273 -6.355 0.585 1 87.88 378 PHE B N 1
ATOM 6840 C CA . PHE B 1 378 ? -11.242 -7.441 0.497 1 87.88 378 PHE B CA 1
ATOM 6841 C C . PHE B 1 378 ? -11.656 -7.684 -0.95 1 87.88 378 PHE B C 1
ATOM 6843 O O . PHE B 1 378 ? -11.812 -8.836 -1.371 1 87.88 378 PHE B O 1
ATOM 6850 N N . ALA B 1 379 ? -11.852 -6.617 -1.667 1 89.38 379 ALA B N 1
ATOM 6851 C CA . ALA B 1 379 ? -12.195 -6.738 -3.08 1 89.38 379 ALA B CA 1
ATOM 6852 C C . ALA B 1 379 ? -11.102 -7.473 -3.852 1 89.38 379 ALA B C 1
ATOM 6854 O O . ALA B 1 379 ? -11.391 -8.359 -4.66 1 89.38 379 ALA B O 1
ATOM 6855 N N . PHE B 1 380 ? -9.93 -7.148 -3.6 1 90.88 380 PHE B N 1
ATOM 6856 C CA . PHE B 1 380 ? -8.805 -7.82 -4.246 1 90.88 380 PHE B CA 1
ATOM 6857 C C . PHE B 1 380 ? -8.781 -9.305 -3.889 1 90.88 380 PHE B C 1
ATOM 6859 O O . PHE B 1 380 ? -8.578 -10.156 -4.758 1 90.88 380 PHE B O 1
ATOM 6866 N N . SER B 1 381 ? -8.906 -9.547 -2.6 1 86.31 381 SER B N 1
ATOM 6867 C CA . SER B 1 381 ? -8.898 -10.93 -2.127 1 86.31 381 SER B CA 1
ATOM 6868 C C . SER B 1 381 ? -10.008 -11.742 -2.775 1 86.31 381 SER B C 1
ATOM 6870 O O . SER B 1 381 ? -9.805 -12.898 -3.145 1 86.31 381 SER B O 1
ATOM 6872 N N . HIS B 1 382 ? -11.102 -11.164 -2.883 1 83.75 382 HIS B N 1
ATOM 6873 C CA . HIS B 1 382 ? -12.234 -11.812 -3.529 1 83.75 382 HIS B CA 1
ATOM 6874 C C . HIS B 1 382 ? -11.945 -12.078 -5.004 1 83.75 382 HIS B C 1
ATOM 6876 O O . HIS B 1 382 ? -12.242 -13.164 -5.516 1 83.75 382 HIS B O 1
ATOM 6882 N N . GLY B 1 383 ? -11.43 -11.117 -5.66 1 84.94 383 GLY B N 1
ATOM 6883 C CA . GLY B 1 383 ? -11.086 -11.273 -7.066 1 84.94 383 GLY B CA 1
ATOM 6884 C C . GLY B 1 383 ? -10.055 -12.359 -7.305 1 84.94 383 GLY B C 1
ATOM 6885 O O . GLY B 1 383 ? -10.094 -13.047 -8.328 1 84.94 383 GLY B O 1
ATOM 6886 N N . SER B 1 384 ? -9.219 -12.469 -6.348 1 85.5 384 SER B N 1
ATOM 6887 C CA . SER B 1 384 ? -8.148 -13.445 -6.508 1 85.5 384 SER B CA 1
ATOM 6888 C C . SER B 1 384 ? -8.633 -14.859 -6.199 1 85.5 384 SER B C 1
ATOM 6890 O O . SER B 1 384 ? -8.109 -15.836 -6.742 1 85.5 384 SER B O 1
ATOM 6892 N N . ASN B 1 385 ? -9.688 -15 -5.363 1 81.62 385 ASN B N 1
ATOM 6893 C CA . ASN B 1 385 ? -10.086 -16.328 -4.895 1 81.62 385 ASN B CA 1
ATOM 6894 C C . ASN B 1 385 ? -11.406 -16.766 -5.516 1 81.62 385 ASN B C 1
ATOM 6896 O O . ASN B 1 385 ? -11.516 -17.875 -6.039 1 81.62 385 ASN B O 1
ATOM 6900 N N . ASP B 1 386 ? -12.367 -15.898 -5.551 1 83.06 386 ASP B N 1
ATOM 6901 C CA . ASP B 1 386 ? -13.727 -16.328 -5.859 1 83.06 386 ASP B CA 1
ATOM 6902 C C . ASP B 1 386 ? -13.945 -16.422 -7.367 1 83.06 386 ASP B C 1
ATOM 6904 O O . ASP B 1 386 ? -14.82 -17.156 -7.828 1 83.06 386 ASP B O 1
ATOM 6908 N N . ILE B 1 387 ? -13.203 -15.727 -8.102 1 87.81 387 ILE B N 1
ATOM 6909 C CA . ILE B 1 387 ? -13.344 -15.82 -9.555 1 87.81 387 ILE B CA 1
ATOM 6910 C C . ILE B 1 387 ? -12.977 -17.219 -10.023 1 87.81 387 ILE B C 1
ATOM 6912 O O . ILE B 1 387 ? -13.383 -17.656 -11.109 1 87.81 387 ILE B O 1
ATOM 6916 N N . ALA B 1 388 ? -12.164 -17.906 -9.25 1 86 388 ALA B N 1
ATOM 6917 C CA . ALA B 1 388 ? -11.727 -19.266 -9.555 1 86 388 ALA B CA 1
ATOM 6918 C C . ALA B 1 388 ? -12.922 -20.203 -9.672 1 86 388 ALA B C 1
ATOM 6920 O O . ALA B 1 388 ? -12.859 -21.203 -10.391 1 86 388 ALA B O 1
ATOM 6921 N N . ASN B 1 389 ? -14 -19.828 -9.031 1 90.19 389 ASN B N 1
ATOM 6922 C CA . ASN B 1 389 ? -15.203 -20.656 -9.094 1 90.19 389 ASN B CA 1
ATOM 6923 C C . ASN B 1 389 ? -15.812 -20.656 -10.492 1 90.19 389 ASN B C 1
ATOM 6925 O O . ASN B 1 389 ? -16.469 -21.625 -10.883 1 90.19 389 ASN B O 1
ATOM 6929 N N . ALA B 1 390 ? -15.57 -19.625 -11.211 1 93.19 390 ALA B N 1
ATOM 6930 C CA . ALA B 1 390 ? -16.047 -19.547 -12.594 1 93.19 390 ALA B CA 1
ATOM 6931 C C . ALA B 1 390 ? -14.961 -19.984 -13.57 1 93.19 390 ALA B C 1
ATOM 6933 O O . ALA B 1 390 ? -15.211 -20.781 -14.477 1 93.19 390 ALA B O 1
ATOM 6934 N N . ILE B 1 391 ? -13.828 -19.578 -13.367 1 90.5 391 ILE B N 1
ATOM 6935 C CA . ILE B 1 391 ? -12.727 -19.781 -14.305 1 90.5 391 ILE B CA 1
ATOM 6936 C C . ILE B 1 391 ? -12.234 -21.234 -14.211 1 90.5 391 ILE B C 1
ATOM 6938 O O . ILE B 1 391 ? -11.836 -21.828 -15.219 1 90.5 391 ILE B O 1
ATOM 6942 N N . GLY B 1 392 ? -12.211 -21.75 -13.031 1 88.25 392 GLY B N 1
ATOM 6943 C CA . GLY B 1 392 ? -11.703 -23.094 -12.836 1 88.25 392 GLY B CA 1
ATOM 6944 C C . GLY B 1 392 ? -12.359 -24.109 -13.742 1 88.25 392 GLY B C 1
ATOM 6945 O O . GLY B 1 392 ? -11.703 -24.703 -14.602 1 88.25 392 GLY B O 1
ATOM 6946 N N . PRO B 1 393 ? -13.625 -24.266 -13.555 1 90.06 393 PRO B N 1
ATOM 6947 C CA . PRO B 1 393 ? -14.336 -25.203 -14.422 1 90.06 393 PRO B CA 1
ATOM 6948 C C . PRO B 1 393 ? -14.25 -24.828 -15.898 1 90.06 393 PRO B C 1
ATOM 6950 O O . PRO B 1 393 ? -14.141 -25.703 -16.766 1 90.06 393 PRO B O 1
ATOM 6953 N N . PHE B 1 394 ? -14.297 -23.594 -16.203 1 92.88 394 PHE B N 1
ATOM 6954 C CA . PHE B 1 394 ? -14.25 -23.156 -17.594 1 92.88 394 PHE B CA 1
ATOM 6955 C C . PHE B 1 394 ? -12.891 -23.469 -18.203 1 92.88 394 PHE B C 1
ATOM 6957 O O . PHE B 1 394 ? -12.812 -23.875 -19.375 1 92.88 394 PHE B O 1
ATOM 6964 N N . ALA B 1 395 ? -11.883 -23.203 -17.469 1 88.62 395 ALA B N 1
ATOM 6965 C CA . ALA B 1 395 ? -10.539 -23.516 -17.953 1 88.62 395 ALA B CA 1
ATOM 6966 C C . ALA B 1 395 ? -10.391 -25.016 -18.219 1 88.62 395 ALA B C 1
ATOM 6968 O O . ALA B 1 395 ? -9.719 -25.406 -19.172 1 88.62 395 ALA B O 1
ATOM 6969 N N . ALA B 1 396 ? -10.938 -25.766 -17.375 1 86.44 396 ALA B N 1
ATOM 6970 C CA . ALA B 1 396 ? -10.93 -27.219 -17.578 1 86.44 396 ALA B CA 1
ATOM 6971 C C . ALA B 1 396 ? -11.617 -27.594 -18.891 1 86.44 396 ALA B C 1
ATOM 6973 O O . ALA B 1 396 ? -11.156 -28.469 -19.609 1 86.44 396 ALA B O 1
ATOM 6974 N N . ILE B 1 397 ? -12.688 -26.953 -19.156 1 91.06 397 ILE B N 1
ATOM 6975 C CA . ILE B 1 397 ? -13.422 -27.188 -20.391 1 91.06 397 ILE B CA 1
ATOM 6976 C C . ILE B 1 397 ? -12.555 -26.797 -21.594 1 91.06 397 ILE B C 1
ATOM 6978 O O . ILE B 1 397 ? -12.43 -27.562 -22.547 1 91.06 397 ILE B O 1
ATOM 6982 N N . MET B 1 398 ? -11.969 -25.641 -21.5 1 90.06 398 MET B N 1
ATOM 6983 C CA . MET B 1 398 ? -11.141 -25.141 -22.594 1 90.06 398 MET B CA 1
ATOM 6984 C C . MET B 1 398 ? -9.977 -26.094 -22.875 1 90.06 398 MET B C 1
ATOM 6986 O O . MET B 1 398 ? -9.633 -26.328 -24.031 1 90.06 398 MET B O 1
ATOM 6990 N N . ASP B 1 399 ? -9.445 -26.578 -21.859 1 86.75 399 ASP B N 1
ATOM 6991 C CA . ASP B 1 399 ? -8.305 -27.484 -22 1 86.75 399 ASP B CA 1
ATOM 6992 C C . ASP B 1 399 ? -8.711 -28.781 -22.703 1 86.75 399 ASP B C 1
ATOM 6994 O O . ASP B 1 399 ? -7.992 -29.281 -23.562 1 86.75 399 ASP B O 1
ATOM 6998 N N . VAL B 1 400 ? -9.805 -29.297 -22.328 1 87.44 400 VAL B N 1
ATOM 6999 C CA . VAL B 1 400 ? -10.281 -30.547 -22.906 1 87.44 400 VAL B CA 1
ATOM 7000 C C . VAL B 1 400 ? -10.656 -30.328 -24.375 1 87.44 400 VAL B C 1
ATOM 7002 O O . VAL B 1 400 ? -10.359 -31.156 -25.234 1 87.44 400 VAL B O 1
ATOM 7005 N N . LEU B 1 401 ? -11.289 -29.25 -24.641 1 91.06 401 LEU B N 1
ATOM 7006 C CA . LEU B 1 401 ? -11.727 -28.984 -26.016 1 91.06 401 LEU B CA 1
ATOM 7007 C C . LEU B 1 401 ? -10.523 -28.734 -26.922 1 91.06 401 LEU B C 1
ATOM 7009 O O . LEU B 1 401 ? -10.57 -29.031 -28.109 1 91.06 401 LEU B O 1
ATOM 7013 N N . ARG B 1 402 ? -9.516 -28.188 -26.344 1 89.06 402 ARG B N 1
ATOM 7014 C CA . ARG B 1 402 ? -8.32 -27.906 -27.141 1 89.06 402 ARG B CA 1
ATOM 7015 C C . ARG B 1 402 ? -7.457 -29.156 -27.312 1 89.06 402 ARG B C 1
ATOM 7017 O O . ARG B 1 402 ? -7.004 -29.453 -28.406 1 89.06 402 ARG B O 1
ATOM 7024 N N . SER B 1 403 ? -7.176 -29.859 -26.25 1 86.31 403 SER B N 1
ATOM 7025 C CA . SER B 1 403 ? -6.203 -30.953 -26.25 1 86.31 403 SER B CA 1
ATOM 7026 C C . SER B 1 403 ? -6.883 -32.312 -26.484 1 86.31 403 SER B C 1
ATOM 7028 O O . SER B 1 403 ? -6.234 -33.281 -26.891 1 86.31 403 SER B O 1
ATOM 7030 N N . GLY B 1 404 ? -8.047 -32.375 -26.078 1 85.31 404 GLY B N 1
ATOM 7031 C CA . GLY B 1 404 ? -8.758 -33.625 -26.172 1 85.31 404 GLY B CA 1
ATOM 7032 C C . GLY B 1 404 ? -8.523 -34.531 -24.984 1 85.31 404 GLY B C 1
ATOM 7033 O O . GLY B 1 404 ? -9.023 -35.656 -24.938 1 85.31 404 GLY B O 1
ATOM 7034 N N . THR B 1 405 ? -7.734 -34.031 -24.062 1 81.81 405 THR B N 1
ATOM 7035 C CA . THR B 1 405 ? -7.41 -34.844 -22.891 1 81.81 405 THR B CA 1
ATOM 7036 C C . THR B 1 405 ? -7.746 -34.094 -21.609 1 81.81 405 THR B C 1
ATOM 7038 O O . THR B 1 405 ? -7.703 -32.875 -21.578 1 81.81 405 THR B O 1
ATOM 7041 N N . ILE B 1 406 ? -8.141 -34.938 -20.656 1 78.56 406 ILE B N 1
ATOM 7042 C CA . ILE B 1 406 ? -8.438 -34.375 -19.344 1 78.56 406 ILE B CA 1
ATOM 7043 C C . ILE B 1 406 ? -7.145 -34.156 -18.562 1 78.56 406 ILE B C 1
ATOM 7045 O O . ILE B 1 406 ? -6.273 -35.031 -18.531 1 78.56 406 ILE B O 1
ATOM 7049 N N . GLY B 1 407 ? -6.914 -33 -17.922 1 68.38 407 GLY B N 1
ATOM 7050 C CA . GLY B 1 407 ? -5.809 -32.781 -16.984 1 68.38 407 GLY B CA 1
ATOM 7051 C C . GLY B 1 407 ? -4.691 -31.953 -17.578 1 68.38 407 GLY B C 1
ATOM 7052 O O . GLY B 1 407 ? -3.645 -31.781 -16.938 1 68.38 407 GLY B O 1
ATOM 7053 N N . SER B 1 408 ? -4.801 -31.578 -18.781 1 63.28 408 SER B N 1
ATOM 7054 C CA . SER B 1 408 ? -3.762 -30.703 -19.312 1 63.28 408 SER B CA 1
ATOM 7055 C C . SER B 1 408 ? -3.756 -29.359 -18.578 1 63.28 408 SER B C 1
ATOM 7057 O O . SER B 1 408 ? -4.812 -28.812 -18.281 1 63.28 408 SER B O 1
ATOM 7059 N N . SER B 1 409 ? -2.713 -29.172 -17.688 1 63.22 409 SER B N 1
ATOM 7060 C CA . SER B 1 409 ? -2.646 -27.953 -16.875 1 63.22 409 SER B CA 1
ATOM 7061 C C . SER B 1 409 ? -1.988 -26.812 -17.641 1 63.22 409 SER B C 1
ATOM 7063 O O . SER B 1 409 ? -0.763 -26.766 -17.766 1 63.22 409 SER B O 1
ATOM 7065 N N . GLY B 1 410 ? -2.701 -26.156 -18.562 1 63.75 410 GLY B N 1
ATOM 7066 C CA . GLY B 1 410 ? -2.115 -24.984 -19.203 1 63.75 410 GLY B CA 1
ATOM 7067 C C . GLY B 1 410 ? -2.426 -23.688 -18.484 1 63.75 410 GLY B C 1
ATOM 7068 O O . GLY B 1 410 ? -3.305 -23.641 -17.609 1 63.75 410 GLY B O 1
ATOM 7069 N N . ASP B 1 411 ? -1.584 -22.688 -18.672 1 75.81 411 ASP B N 1
ATOM 7070 C CA . ASP B 1 411 ? -1.818 -21.344 -18.141 1 75.81 411 ASP B CA 1
ATOM 7071 C C . ASP B 1 411 ? -3.121 -20.766 -18.688 1 75.81 411 ASP B C 1
ATOM 7073 O O . ASP B 1 411 ? -3.465 -20.984 -19.859 1 75.81 411 ASP B O 1
ATOM 7077 N N . ILE B 1 412 ? -3.947 -20.203 -17.844 1 84.06 412 ILE B N 1
ATOM 7078 C CA . ILE B 1 412 ? -5.188 -19.562 -18.266 1 84.06 412 ILE B CA 1
ATOM 7079 C C . ILE B 1 412 ? -4.871 -18.297 -19.062 1 84.06 412 ILE B C 1
ATOM 7081 O O . ILE B 1 412 ? -4.16 -17.422 -18.578 1 84.06 412 ILE B O 1
ATOM 7085 N N . PRO B 1 413 ? -5.336 -18.219 -20.234 1 87.75 413 PRO B N 1
ATOM 7086 C CA . PRO B 1 413 ? -5.086 -17.016 -21.016 1 87.75 413 PRO B CA 1
ATOM 7087 C C . PRO B 1 413 ? -5.598 -15.75 -20.344 1 87.75 413 PRO B C 1
ATOM 7089 O O . PRO B 1 413 ? -6.688 -15.75 -19.766 1 87.75 413 PRO B O 1
ATOM 7092 N N . PRO B 1 414 ? -4.863 -14.68 -20.406 1 87.81 414 PRO B N 1
ATOM 7093 C CA . PRO B 1 414 ? -5.238 -13.422 -19.75 1 87.81 414 PRO B CA 1
ATOM 7094 C C . PRO B 1 414 ? -6.582 -12.883 -20.234 1 87.81 414 PRO B C 1
ATOM 7096 O O . PRO B 1 414 ? -7.312 -12.258 -19.453 1 87.81 414 PRO B O 1
ATOM 7099 N N . ILE B 1 415 ? -6.906 -13.125 -21.469 1 92.25 415 ILE B N 1
ATOM 7100 C CA . ILE B 1 415 ? -8.156 -12.609 -22.031 1 92.25 415 ILE B CA 1
ATOM 7101 C C . ILE B 1 415 ? -9.344 -13.266 -21.328 1 92.25 415 ILE B C 1
ATOM 7103 O O . ILE B 1 415 ? -10.383 -12.633 -21.125 1 92.25 415 ILE B O 1
ATOM 7107 N N . THR B 1 416 ? -9.172 -14.523 -20.953 1 92.81 416 THR B N 1
ATOM 7108 C CA . THR B 1 416 ? -10.211 -15.219 -20.219 1 92.81 416 THR B CA 1
ATOM 7109 C C . THR B 1 416 ? -10.422 -14.57 -18.844 1 92.81 416 THR B C 1
ATOM 7111 O O . THR B 1 416 ? -11.555 -14.281 -18.453 1 92.81 416 THR B O 1
ATOM 7114 N N . MET B 1 417 ? -9.336 -14.273 -18.219 1 91.12 417 MET B N 1
ATOM 7115 C CA . MET B 1 417 ? -9.398 -13.648 -16.906 1 91.12 417 MET B CA 1
ATOM 7116 C C . MET B 1 417 ? -10.031 -12.258 -16.984 1 91.12 417 MET B C 1
ATOM 7118 O O . MET B 1 417 ? -10.828 -11.883 -16.125 1 91.12 417 MET B O 1
ATOM 7122 N N . LEU B 1 418 ? -9.633 -11.562 -17.953 1 91.5 418 LEU B N 1
ATOM 7123 C CA . LEU B 1 418 ? -10.164 -10.211 -18.141 1 91.5 418 LEU B CA 1
ATOM 7124 C C . LEU B 1 418 ? -11.672 -10.258 -18.406 1 91.5 418 LEU B C 1
ATOM 7126 O O . LEU B 1 418 ? -12.422 -9.469 -17.828 1 91.5 418 LEU B O 1
ATOM 7130 N N . THR B 1 419 ? -12.055 -11.133 -19.266 1 95.12 419 THR B N 1
ATOM 7131 C CA . THR B 1 419 ? -13.469 -11.25 -19.609 1 95.12 419 THR B CA 1
ATOM 7132 C C . THR B 1 419 ? -14.305 -11.609 -18.391 1 95.12 419 THR B C 1
ATOM 7134 O O . THR B 1 419 ? -15.336 -10.992 -18.125 1 95.12 419 THR B O 1
ATOM 7137 N N . PHE B 1 420 ? -13.875 -12.555 -17.625 1 94.88 420 PHE B N 1
ATOM 7138 C CA . PHE B 1 420 ? -14.609 -12.984 -16.453 1 94.88 420 PHE B CA 1
ATOM 7139 C C . PHE B 1 420 ? -14.578 -11.906 -15.375 1 94.88 420 PHE B C 1
ATOM 7141 O O . PHE B 1 420 ? -15.562 -11.711 -14.648 1 94.88 420 PHE B O 1
ATOM 7148 N N . GLY B 1 421 ? -13.445 -11.234 -15.266 1 92.38 421 GLY B N 1
ATOM 7149 C CA . GLY B 1 421 ? -13.367 -10.125 -14.336 1 92.38 421 GLY B CA 1
ATOM 7150 C C . GLY B 1 421 ? -14.344 -9.008 -14.648 1 92.38 421 GLY B C 1
ATOM 7151 O O . GLY B 1 421 ? -15.016 -8.492 -13.75 1 92.38 421 GLY B O 1
ATOM 7152 N N . VAL B 1 422 ? -14.43 -8.648 -15.922 1 92.81 422 VAL B N 1
ATOM 7153 C CA . VAL B 1 422 ? -15.352 -7.605 -16.344 1 92.81 422 VAL B CA 1
ATOM 7154 C C . VAL B 1 422 ? -16.797 -8.055 -16.094 1 92.81 422 VAL B C 1
ATOM 7156 O O . VAL B 1 422 ? -17.625 -7.27 -15.641 1 92.81 422 VAL B O 1
ATOM 7159 N N . SER B 1 423 ? -17.062 -9.258 -16.422 1 95.62 423 SER B N 1
ATOM 7160 C CA . SER B 1 423 ? -18.391 -9.805 -16.188 1 95.62 423 SER B CA 1
ATOM 7161 C C . SER B 1 423 ? -18.766 -9.727 -14.719 1 95.62 423 SER B C 1
ATOM 7163 O O . SER B 1 423 ? -19.922 -9.438 -14.375 1 95.62 423 SER B O 1
ATOM 7165 N N . LEU B 1 424 ? -17.859 -10.023 -13.938 1 94.5 424 LEU B N 1
ATOM 7166 C CA . LEU B 1 424 ? -18.062 -9.969 -12.492 1 94.5 424 LEU B CA 1
ATOM 7167 C C . LEU B 1 424 ? -18.469 -8.57 -12.055 1 94.5 424 LEU B C 1
ATOM 7169 O O . LEU B 1 424 ? -19.422 -8.406 -11.289 1 94.5 424 LEU B O 1
ATOM 7173 N N . VAL B 1 425 ? -17.797 -7.582 -12.516 1 92.5 425 VAL B N 1
ATOM 7174 C CA . VAL B 1 425 ? -18.047 -6.195 -12.133 1 92.5 425 VAL B CA 1
ATOM 7175 C C . VAL B 1 425 ? -19.422 -5.762 -12.641 1 92.5 425 VAL B C 1
ATOM 7177 O O . VAL B 1 425 ? -20.172 -5.082 -11.938 1 92.5 425 VAL B O 1
ATOM 7180 N N . VAL B 1 426 ? -19.734 -6.145 -13.836 1 93.81 426 VAL B N 1
ATOM 7181 C CA . VAL B 1 426 ? -21.031 -5.785 -14.422 1 93.81 426 VAL B CA 1
ATOM 7182 C C . VAL B 1 426 ? -22.156 -6.473 -13.648 1 93.81 426 VAL B C 1
ATOM 7184 O O . VAL B 1 426 ? -23.219 -5.895 -13.461 1 93.81 426 VAL B O 1
ATOM 7187 N N . GLY B 1 427 ? -21.906 -7.668 -13.25 1 94.44 427 GLY B N 1
ATOM 7188 C CA . GLY B 1 427 ? -22.875 -8.359 -12.414 1 94.44 427 GLY B CA 1
ATOM 7189 C C . GLY B 1 427 ? -23.172 -7.633 -11.117 1 94.44 427 GLY B C 1
ATOM 7190 O O . GLY B 1 427 ? -24.328 -7.539 -10.703 1 94.44 427 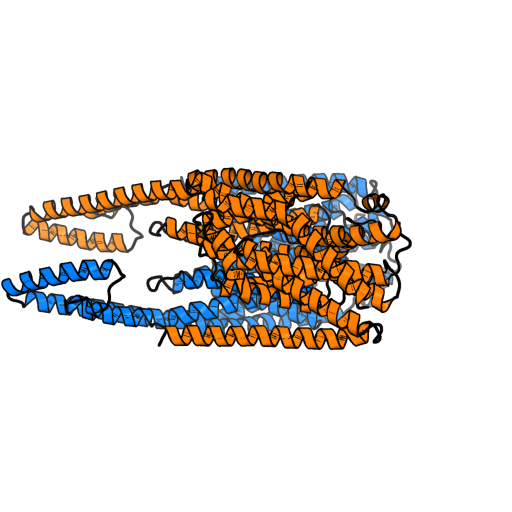GLY B O 1
ATOM 7191 N N . LEU B 1 428 ? -22.141 -7.168 -10.508 1 92.62 428 LEU B N 1
ATOM 7192 C CA . LEU B 1 428 ? -22.312 -6.379 -9.297 1 92.62 428 LEU B CA 1
ATOM 7193 C C . LEU B 1 428 ? -23.203 -5.172 -9.555 1 92.62 428 LEU B C 1
ATOM 7195 O O . LEU B 1 428 ? -24.078 -4.848 -8.742 1 92.62 428 LEU B O 1
ATOM 7199 N N . TRP B 1 429 ? -23.047 -4.562 -10.633 1 90.44 429 TRP B N 1
ATOM 7200 C CA . TRP B 1 429 ? -23.75 -3.34 -10.984 1 90.44 429 TRP B CA 1
ATOM 7201 C C . TRP B 1 429 ? -25.234 -3.617 -11.188 1 90.44 429 TRP B C 1
ATOM 7203 O O . TRP B 1 429 ? -26.094 -2.861 -10.703 1 90.44 429 TRP B O 1
ATOM 7213 N N . PHE B 1 430 ? -25.578 -4.688 -11.773 1 91.62 430 PHE B N 1
ATOM 7214 C CA . PHE B 1 430 ? -26.953 -4.898 -12.219 1 91.62 430 PHE B CA 1
ATOM 7215 C C . PHE B 1 430 ? -27.734 -5.664 -11.164 1 91.62 430 PHE B C 1
ATOM 7217 O O . PHE B 1 430 ? -28.938 -5.426 -10.984 1 91.62 430 PHE B O 1
ATOM 7224 N N . ILE B 1 431 ? -27.062 -6.539 -10.453 1 93.31 431 ILE B N 1
ATOM 7225 C CA . ILE B 1 431 ? -27.906 -7.402 -9.625 1 93.31 431 ILE B CA 1
ATOM 7226 C C . ILE B 1 431 ? -27.359 -7.438 -8.195 1 93.31 431 ILE B C 1
ATOM 7228 O O . ILE B 1 431 ? -27.828 -8.227 -7.371 1 93.31 431 ILE B O 1
ATOM 7232 N N . GLY B 1 432 ? -26.438 -6.676 -7.855 1 93.31 432 GLY B N 1
ATOM 7233 C CA . GLY B 1 432 ? -25.828 -6.723 -6.543 1 93.31 432 GLY B CA 1
ATOM 7234 C C . GLY B 1 432 ? -26.562 -5.906 -5.5 1 93.31 432 GLY B C 1
ATOM 7235 O O . GLY B 1 432 ? -26.266 -6 -4.305 1 93.31 432 GLY B O 1
ATOM 7236 N N . ARG B 1 433 ? -27.562 -5.125 -5.82 1 92 433 ARG B N 1
ATOM 7237 C CA . ARG B 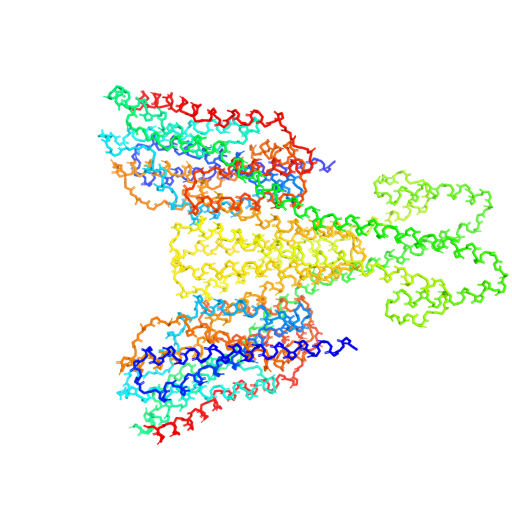1 433 ? -28.203 -4.141 -4.953 1 92 433 ARG B CA 1
ATOM 7238 C C . ARG B 1 433 ? -28.922 -4.816 -3.793 1 92 433 ARG B C 1
ATOM 7240 O O . ARG B 1 433 ? -28.828 -4.359 -2.65 1 92 433 ARG B O 1
ATOM 7247 N N . GLU B 1 434 ? -29.609 -5.852 -4.086 1 94.88 434 GLU B N 1
ATOM 7248 C CA . GLU B 1 434 ? -30.422 -6.508 -3.062 1 94.88 434 GLU B CA 1
ATOM 7249 C C . GLU B 1 434 ? -29.547 -7.133 -1.98 1 94.88 434 GLU B C 1
ATOM 7251 O O . GLU B 1 434 ? -29.844 -7.02 -0.791 1 94.88 434 GLU B O 1
ATOM 7256 N N . VAL B 1 435 ? -28.531 -7.766 -2.398 1 95.25 435 VAL B N 1
ATOM 7257 C CA . VAL B 1 435 ? -27.656 -8.414 -1.437 1 95.25 435 VAL B CA 1
ATOM 7258 C C . VAL B 1 435 ? -26.938 -7.352 -0.599 1 95.25 435 VAL B C 1
ATOM 7260 O O . VAL B 1 435 ? -26.781 -7.512 0.614 1 95.25 435 VAL B O 1
ATOM 7263 N N . ILE B 1 436 ? -26.516 -6.258 -1.202 1 93.94 436 ILE B N 1
ATOM 7264 C CA . ILE B 1 436 ? -25.875 -5.152 -0.497 1 93.94 436 ILE B CA 1
ATOM 7265 C C . ILE B 1 436 ? -26.812 -4.602 0.571 1 93.94 436 ILE B C 1
ATOM 7267 O O . ILE B 1 436 ? -26.391 -4.344 1.703 1 93.94 436 ILE B O 1
ATOM 7271 N N . ALA B 1 437 ? -28.062 -4.48 0.233 1 93.38 437 ALA B N 1
ATOM 7272 C CA . ALA B 1 437 ? -29.062 -3.957 1.17 1 93.38 437 ALA B CA 1
ATOM 7273 C C . ALA B 1 437 ? -29.266 -4.91 2.344 1 93.38 437 ALA B C 1
ATOM 7275 O O . ALA B 1 437 ? -29.391 -4.473 3.49 1 93.38 437 ALA B O 1
ATOM 7276 N N . THR B 1 438 ? -29.266 -6.129 2.062 1 94.31 438 THR B N 1
ATOM 7277 C CA . THR B 1 438 ? -29.469 -7.125 3.107 1 94.31 438 THR B CA 1
ATOM 7278 C C . THR B 1 438 ? -28.312 -7.109 4.105 1 94.31 438 THR B C 1
ATOM 7280 O O . THR B 1 438 ? -28.531 -7.012 5.312 1 94.31 438 THR B O 1
ATOM 7283 N N . VAL B 1 439 ? -27.109 -7.137 3.654 1 93.06 439 VAL B N 1
ATOM 7284 C CA . VAL B 1 439 ? -25.938 -7.258 4.508 1 93.06 439 VAL B CA 1
ATOM 7285 C C . VAL B 1 439 ? -25.609 -5.91 5.145 1 93.06 439 VAL B C 1
ATOM 7287 O O . VAL B 1 439 ? -25.234 -5.844 6.312 1 93.06 439 VAL B O 1
ATOM 7290 N N . GLY B 1 440 ? -25.812 -4.879 4.488 1 90.5 440 GLY B N 1
ATOM 7291 C CA . GLY B 1 440 ? -25.375 -3.566 4.93 1 90.5 440 GLY B CA 1
ATOM 7292 C C . GLY B 1 440 ? -26.422 -2.836 5.758 1 90.5 440 GLY B C 1
ATOM 7293 O O . GLY B 1 440 ? -26.078 -2.016 6.609 1 90.5 440 GLY B O 1
ATOM 7294 N N . GLU B 1 441 ? -27.703 -3.09 5.496 1 89.88 441 GLU B N 1
ATOM 7295 C CA . GLU B 1 441 ? -28.719 -2.26 6.133 1 89.88 441 GLU B CA 1
ATOM 7296 C C . GLU B 1 441 ? -29.703 -3.111 6.926 1 89.88 441 GLU B C 1
ATOM 7298 O O . GLU B 1 441 ? -30.125 -2.727 8.016 1 89.88 441 GLU B O 1
ATOM 7303 N N . ASN B 1 442 ? -30.062 -4.223 6.457 1 91.62 442 ASN B N 1
ATOM 7304 C CA . ASN B 1 442 ? -31.203 -4.961 7 1 91.62 442 ASN B CA 1
ATOM 7305 C C . ASN B 1 442 ? -30.766 -5.898 8.125 1 91.62 442 ASN B C 1
ATOM 7307 O O . ASN B 1 442 ? -31.531 -6.125 9.07 1 91.62 442 ASN B O 1
ATOM 7311 N N . LEU B 1 443 ? -29.641 -6.41 8.055 1 92.44 443 LEU B N 1
ATOM 7312 C CA . LEU B 1 443 ? -29.172 -7.355 9.062 1 92.44 443 LEU B CA 1
ATOM 7313 C C . LEU B 1 443 ? -28.797 -6.633 10.352 1 92.44 443 LEU B C 1
ATOM 7315 O O . LEU B 1 443 ? -29.078 -7.129 11.453 1 92.44 443 LEU B O 1
ATOM 7319 N N . ALA B 1 444 ? -28.109 -5.527 10.195 1 90.38 444 ALA B N 1
ATOM 7320 C CA . ALA B 1 444 ? -27.734 -4.648 11.297 1 90.38 444 ALA B CA 1
ATOM 7321 C C . ALA B 1 444 ? -27.375 -3.252 10.789 1 90.38 444 ALA B C 1
ATOM 7323 O O . ALA B 1 444 ? -26.859 -3.1 9.68 1 90.38 444 ALA B O 1
ATOM 7324 N N . LYS B 1 445 ? -27.719 -2.266 11.586 1 88.62 445 LYS B N 1
ATOM 7325 C CA . LYS B 1 445 ? -27.297 -0.917 11.234 1 88.62 445 LYS B CA 1
ATOM 7326 C C . LYS B 1 445 ? -25.797 -0.732 11.484 1 88.62 445 LYS B C 1
ATOM 7328 O O . LYS B 1 445 ? -25.266 -1.189 12.5 1 88.62 445 LYS B O 1
ATOM 7333 N N . MET B 1 446 ? -25.203 -0.129 10.508 1 88.19 446 MET B N 1
ATOM 7334 C CA . MET B 1 446 ? -23.75 -0.044 10.586 1 88.19 446 MET B CA 1
ATOM 7335 C C . MET B 1 446 ? -23.281 1.4 10.445 1 88.19 446 MET B C 1
ATOM 7337 O O . MET B 1 446 ? -23.953 2.219 9.82 1 88.19 446 MET B O 1
ATOM 7341 N N . HIS B 1 447 ? -22.203 1.684 11.141 1 89.31 447 HIS B N 1
ATOM 7342 C CA . HIS B 1 447 ? -21.391 2.889 10.977 1 89.31 447 HIS B CA 1
ATOM 7343 C C . HIS B 1 447 ? -20 2.549 10.477 1 89.31 447 HIS B C 1
ATOM 7345 O O . HIS B 1 447 ? -19.625 1.377 10.43 1 89.31 447 HIS B O 1
ATOM 7351 N N . PRO B 1 448 ? -19.266 3.535 10.062 1 88.38 448 PRO B N 1
ATOM 7352 C CA . PRO B 1 448 ? -17.953 3.254 9.508 1 88.38 448 PRO B CA 1
ATOM 7353 C C . PRO B 1 448 ? -17.062 2.473 10.469 1 88.38 448 PRO B C 1
ATOM 7355 O O . PRO B 1 448 ? -16.281 1.614 10.039 1 88.38 448 PRO B O 1
ATOM 7358 N N . SER B 1 449 ? -17.203 2.705 11.719 1 90.56 449 SER B N 1
ATOM 7359 C CA . SER B 1 449 ? -16.406 1.969 12.688 1 90.56 449 SER B CA 1
ATOM 7360 C C . SER B 1 449 ? -16.812 0.5 12.742 1 90.56 449 SER B C 1
ATOM 7362 O O . SER B 1 449 ? -15.953 -0.387 12.727 1 90.56 449 SER B O 1
ATOM 7364 N N . SER B 1 450 ? -18.141 0.306 12.781 1 93.25 450 SER B N 1
ATOM 7365 C CA . SER B 1 450 ? -18.625 -1.07 12.82 1 93.25 450 SER B CA 1
ATOM 7366 C C . SER B 1 450 ? -18.375 -1.784 11.5 1 93.25 450 SER B C 1
ATOM 7368 O O . SER B 1 450 ? -18.078 -2.98 11.477 1 93.25 450 SER B O 1
ATOM 7370 N N . GLY B 1 451 ? -18.516 -1.062 10.383 1 93.19 451 GLY B N 1
ATOM 7371 C CA . GLY B 1 451 ? -18.188 -1.642 9.094 1 93.19 451 GLY B CA 1
ATOM 7372 C C . GLY B 1 451 ? -16.734 -2.066 8.984 1 93.19 451 GLY B C 1
ATOM 7373 O O . GLY B 1 451 ? -16.438 -3.154 8.484 1 93.19 451 GLY B O 1
ATOM 7374 N N . PHE B 1 452 ? -15.844 -1.219 9.5 1 93.44 452 PHE B N 1
ATOM 7375 C CA . PHE B 1 452 ? -14.422 -1.536 9.539 1 93.44 452 PHE B CA 1
ATOM 7376 C C . PHE B 1 452 ? -14.172 -2.795 10.359 1 93.44 452 PHE B C 1
ATOM 7378 O O . PHE B 1 452 ? -13.406 -3.674 9.945 1 93.44 452 PHE B O 1
ATOM 7385 N N . VAL B 1 453 ? -14.805 -2.922 11.422 1 95.19 453 VAL B N 1
ATOM 7386 C CA . VAL B 1 453 ? -14.609 -4.047 12.328 1 95.19 453 VAL B CA 1
ATOM 7387 C C . VAL B 1 453 ? -15.133 -5.328 11.672 1 95.19 453 VAL B C 1
ATOM 7389 O O . VAL B 1 453 ? -14.523 -6.391 11.812 1 95.19 453 VAL B O 1
ATOM 7392 N N . ALA B 1 454 ? -16.25 -5.211 11.031 1 95.56 454 ALA B N 1
ATOM 7393 C CA . ALA B 1 454 ? -16.797 -6.383 10.344 1 95.56 454 ALA B CA 1
ATOM 7394 C C . ALA B 1 454 ? -15.805 -6.934 9.328 1 95.56 454 ALA B C 1
ATOM 7396 O O . ALA B 1 454 ? -15.539 -8.141 9.297 1 95.56 454 ALA B O 1
ATOM 7397 N N . GLU B 1 455 ? -15.273 -6.07 8.539 1 93.69 455 GLU B N 1
ATOM 7398 C CA . GLU B 1 455 ? -14.312 -6.477 7.516 1 93.69 455 GLU B CA 1
ATOM 7399 C C . GLU B 1 455 ? -13.016 -6.977 8.148 1 93.69 455 GLU B C 1
ATOM 7401 O O . GLU B 1 455 ? -12.453 -7.977 7.695 1 93.69 455 GLU B O 1
ATOM 7406 N N . LEU B 1 456 ? -12.57 -6.324 9.148 1 93.94 456 LEU B N 1
ATOM 7407 C CA . LEU B 1 456 ? -11.367 -6.742 9.859 1 93.94 456 LEU B CA 1
ATOM 7408 C C . LEU B 1 456 ? -11.555 -8.133 10.469 1 93.94 456 LEU B C 1
ATOM 7410 O O . LEU B 1 456 ? -10.664 -8.977 10.375 1 93.94 456 LEU B O 1
ATOM 7414 N N . SER B 1 457 ? -12.648 -8.273 11.062 1 95.88 457 SER B N 1
ATOM 7415 C CA . SER B 1 457 ? -12.938 -9.555 11.695 1 95.88 457 SER B CA 1
ATOM 7416 C C . SER B 1 457 ? -13.023 -10.672 10.664 1 95.88 457 SER B C 1
ATOM 7418 O O . SER B 1 457 ? -12.492 -11.766 10.883 1 95.88 457 SER B O 1
ATOM 7420 N N . ALA B 1 458 ? -13.68 -10.383 9.586 1 94.06 458 ALA B N 1
ATOM 7421 C CA . ALA B 1 458 ? -13.773 -11.375 8.516 1 94.06 458 ALA B CA 1
ATOM 7422 C C . ALA B 1 458 ? -12.383 -11.75 7.996 1 94.06 458 ALA B C 1
ATOM 7424 O O . ALA B 1 458 ? -12.078 -12.93 7.824 1 94.06 458 ALA B O 1
ATOM 7425 N N . ALA B 1 459 ? -11.594 -10.789 7.82 1 91.94 459 ALA B N 1
ATOM 7426 C CA . ALA B 1 459 ? -10.234 -11.031 7.336 1 91.94 459 ALA B CA 1
ATOM 7427 C C . ALA B 1 459 ? -9.422 -11.844 8.344 1 91.94 459 ALA B C 1
ATOM 7429 O O . ALA B 1 459 ? -8.664 -12.734 7.961 1 91.94 459 ALA B O 1
ATOM 7430 N N . THR B 1 460 ? -9.578 -11.57 9.562 1 93.62 460 THR B N 1
ATOM 7431 C CA . THR B 1 460 ? -8.875 -12.273 10.633 1 93.62 460 THR B CA 1
ATOM 7432 C C . THR B 1 460 ? -9.25 -13.75 10.641 1 93.62 460 THR B C 1
ATOM 7434 O O . THR B 1 460 ? -8.375 -14.617 10.695 1 93.62 460 THR B O 1
ATOM 7437 N N . VAL B 1 461 ? -10.477 -13.945 10.5 1 94.06 461 VAL B N 1
ATOM 7438 C CA . VAL B 1 461 ? -10.961 -15.32 10.547 1 94.06 461 VAL B CA 1
ATOM 7439 C C . VAL B 1 461 ? -10.508 -16.078 9.297 1 94.06 461 VAL B C 1
ATOM 7441 O O . VAL B 1 461 ? -10.07 -17.219 9.383 1 94.06 461 VAL B O 1
ATOM 7444 N N . VAL B 1 462 ? -10.633 -15.43 8.164 1 87.94 462 VAL B N 1
ATOM 7445 C CA . VAL B 1 462 ? -10.203 -16.062 6.922 1 87.94 462 VAL B CA 1
ATOM 7446 C C . VAL B 1 462 ? -8.719 -16.406 7.008 1 87.94 462 VAL B C 1
ATOM 7448 O O . VAL B 1 462 ? -8.312 -17.516 6.633 1 87.94 462 VAL B O 1
ATOM 7451 N N . MET B 1 463 ? -7.977 -15.562 7.523 1 86.44 463 MET B N 1
ATOM 7452 C CA . MET B 1 463 ? -6.535 -15.773 7.637 1 86.44 463 MET B CA 1
ATOM 7453 C C . MET B 1 463 ? -6.23 -16.906 8.609 1 86.44 463 MET B C 1
ATOM 7455 O O . MET B 1 463 ? -5.441 -17.797 8.297 1 86.44 463 MET B O 1
ATOM 7459 N N . LEU B 1 464 ? -6.84 -16.891 9.711 1 88.5 464 LEU B N 1
ATOM 7460 C CA . LEU B 1 464 ? -6.594 -17.891 10.734 1 88.5 464 LEU B CA 1
ATOM 7461 C C . LEU B 1 464 ? -7.094 -19.266 10.273 1 88.5 464 LEU B C 1
ATOM 7463 O O . LEU B 1 464 ? -6.445 -20.281 10.523 1 88.5 464 LEU B O 1
ATOM 7467 N N . ALA B 1 465 ? -8.227 -19.25 9.641 1 87.62 465 ALA B N 1
ATOM 7468 C CA . ALA B 1 465 ? -8.773 -20.5 9.141 1 87.62 465 ALA B CA 1
ATOM 7469 C C . ALA B 1 465 ? -7.879 -21.094 8.055 1 87.62 465 ALA B C 1
ATOM 7471 O O . ALA B 1 465 ? -7.691 -22.312 8.008 1 87.62 465 ALA B O 1
ATOM 7472 N N . SER B 1 466 ? -7.395 -20.281 7.215 1 79.75 466 SER B N 1
ATOM 7473 C CA . SER B 1 466 ? -6.469 -20.734 6.184 1 79.75 466 SER B CA 1
ATOM 7474 C C . SER B 1 466 ? -5.195 -21.297 6.797 1 79.75 466 SER B C 1
ATOM 7476 O O . SER B 1 466 ? -4.688 -22.328 6.348 1 79.75 466 SER B O 1
ATOM 7478 N N . ALA B 1 467 ? -4.672 -20.703 7.801 1 80.69 467 ALA B N 1
ATOM 7479 C CA . ALA B 1 467 ? -3.445 -21.156 8.461 1 80.69 467 ALA B CA 1
ATOM 7480 C C . ALA B 1 467 ? -3.662 -22.469 9.203 1 80.69 467 ALA B C 1
ATOM 7482 O O . ALA B 1 467 ? -2.764 -23.312 9.258 1 80.69 467 ALA B O 1
ATOM 7483 N N . LEU B 1 468 ? -4.875 -22.656 9.695 1 86 468 LEU B N 1
ATOM 7484 C CA . LEU B 1 468 ? -5.172 -23.828 10.5 1 86 468 LEU B CA 1
ATOM 7485 C C . LEU B 1 468 ? -5.828 -24.922 9.648 1 86 468 LEU B C 1
ATOM 7487 O O . LEU B 1 468 ? -6.109 -26.016 10.141 1 86 468 LEU B O 1
ATOM 7491 N N . GLY B 1 469 ? -6.113 -24.625 8.422 1 80.75 469 GLY B N 1
ATOM 7492 C CA . GLY B 1 469 ? -6.727 -25.578 7.512 1 80.75 469 GLY B CA 1
ATOM 7493 C C . GLY B 1 469 ? -8.188 -25.844 7.82 1 80.75 469 GLY B C 1
ATOM 7494 O O . GLY B 1 469 ? -8.68 -26.953 7.625 1 80.75 469 GLY B O 1
ATOM 7495 N N . LEU B 1 470 ? -8.844 -24.844 8.352 1 85.69 470 LEU B N 1
ATOM 7496 C CA . LEU B 1 470 ? -10.258 -25 8.672 1 85.69 470 LEU B CA 1
ATOM 7497 C C . LEU B 1 470 ? -11.125 -24.688 7.461 1 85.69 470 LEU B C 1
ATOM 7499 O O . LEU B 1 470 ? -10.836 -23.75 6.711 1 85.69 470 LEU B O 1
ATOM 7503 N N . PRO B 1 471 ? -12.07 -25.516 7.266 1 85.38 471 PRO B N 1
ATOM 7504 C CA . PRO B 1 471 ? -13 -25.234 6.172 1 85.38 471 PRO B CA 1
ATOM 7505 C C . PRO B 1 471 ? -13.969 -24.094 6.5 1 85.38 471 PRO B C 1
ATOM 7507 O O . PRO B 1 471 ? -14.781 -24.219 7.422 1 85.38 471 PRO B O 1
ATOM 7510 N N . VAL B 1 472 ? -13.805 -22.984 5.82 1 87.81 472 VAL B N 1
ATOM 7511 C CA . VAL B 1 472 ? -14.656 -21.828 6.102 1 87.81 472 VAL B CA 1
ATOM 7512 C C . VAL B 1 472 ? -15.109 -21.188 4.793 1 87.81 472 VAL B C 1
ATOM 7514 O O . VAL B 1 472 ? -14.516 -21.422 3.738 1 87.81 472 VAL B O 1
ATOM 7517 N N . SER B 1 473 ? -16.234 -20.5 4.922 1 89.56 473 SER B N 1
ATOM 7518 C CA . SER B 1 473 ? -16.781 -19.688 3.83 1 89.56 473 SER B CA 1
ATOM 7519 C C . SER B 1 473 ? -16.719 -18.203 4.156 1 89.56 473 SER B C 1
ATOM 7521 O O . SER B 1 473 ? -17.266 -17.75 5.164 1 89.56 473 SER B O 1
ATOM 7523 N N . SER B 1 474 ? -16.078 -17.484 3.23 1 88.44 474 SER B N 1
ATOM 7524 C CA . SER B 1 474 ? -15.93 -16.047 3.449 1 88.44 474 SER B CA 1
ATOM 7525 C C . SER B 1 474 ? -17.297 -15.359 3.525 1 88.44 474 SER B C 1
ATOM 7527 O O . SER B 1 474 ? -17.469 -14.398 4.281 1 88.44 474 SER B O 1
ATOM 7529 N N . THR B 1 475 ? -18.25 -15.836 2.814 1 91.62 475 THR B N 1
ATOM 7530 C CA . THR B 1 475 ? -19.594 -15.281 2.818 1 91.62 475 THR B CA 1
ATOM 7531 C C . THR B 1 475 ? -20.25 -15.445 4.191 1 91.62 475 THR B C 1
ATOM 7533 O O . THR B 1 475 ? -20.797 -14.484 4.742 1 91.62 475 THR B O 1
ATOM 7536 N N . HIS B 1 476 ? -20.094 -16.656 4.664 1 95.31 476 HIS B N 1
ATOM 7537 C CA . HIS B 1 476 ? -20.703 -16.953 5.957 1 95.31 476 HIS B CA 1
ATOM 7538 C C . HIS B 1 476 ? -20.016 -16.188 7.078 1 95.31 476 HIS B C 1
ATOM 7540 O O . HIS B 1 476 ? -20.656 -15.75 8.031 1 95.31 476 HIS B O 1
ATOM 7546 N N . ILE B 1 477 ? -18.781 -16.016 6.957 1 95.56 477 ILE B N 1
ATOM 7547 C CA . ILE B 1 477 ? -18 -15.312 7.973 1 95.56 477 ILE B CA 1
ATOM 7548 C C . ILE B 1 477 ? -18.453 -13.859 8.055 1 95.56 477 ILE B C 1
ATOM 7550 O O . ILE B 1 477 ? -18.641 -13.32 9.141 1 95.56 477 ILE B O 1
ATOM 7554 N N . LEU B 1 478 ? -18.625 -13.242 6.91 1 94.69 478 LEU B N 1
ATOM 7555 C CA . LEU B 1 478 ? -18.984 -11.828 6.891 1 94.69 478 LEU B CA 1
ATOM 7556 C C . LEU B 1 478 ? -20.375 -11.617 7.465 1 94.69 478 LEU B C 1
ATOM 7558 O O . LEU B 1 478 ? -20.609 -10.68 8.227 1 94.69 478 LEU B O 1
ATOM 7562 N N . VAL B 1 479 ? -21.297 -12.461 7.078 1 95.69 479 VAL B N 1
ATOM 7563 C CA . VAL B 1 479 ? -22.641 -12.367 7.617 1 95.69 479 VAL B CA 1
ATOM 7564 C C . VAL B 1 479 ? -22.609 -12.547 9.133 1 95.69 479 VAL B C 1
ATOM 7566 O O . VAL B 1 479 ? -23.25 -11.797 9.867 1 95.69 479 VAL B O 1
ATOM 7569 N N . GLY B 1 480 ? -21.844 -13.5 9.547 1 96.56 480 GLY B N 1
ATOM 7570 C CA . GLY B 1 480 ? -21.656 -13.688 10.977 1 96.56 480 GLY B CA 1
ATOM 7571 C C . GLY B 1 480 ? -21.062 -12.477 11.672 1 96.56 480 GLY B C 1
ATOM 7572 O O . GLY B 1 480 ? -21.484 -12.109 12.766 1 96.56 480 GLY B O 1
ATOM 7573 N N . ALA B 1 481 ? -20.094 -11.906 11.047 1 97.19 481 ALA B N 1
ATOM 7574 C CA . ALA B 1 481 ? -19.453 -10.727 11.609 1 97.19 481 ALA B CA 1
ATOM 7575 C C . ALA B 1 481 ? -20.453 -9.578 11.773 1 97.19 481 ALA B C 1
ATOM 7577 O O . ALA B 1 481 ? -20.438 -8.875 12.789 1 97.19 481 ALA B O 1
ATOM 7578 N N . VAL B 1 482 ? -21.344 -9.367 10.812 1 96.44 482 VAL B N 1
ATOM 7579 C CA . VAL B 1 482 ? -22.344 -8.32 10.875 1 96.44 482 VAL B CA 1
ATOM 7580 C C . VAL B 1 482 ? -23.312 -8.594 12.031 1 96.44 482 VAL B C 1
ATOM 7582 O O . VAL B 1 482 ? -23.688 -7.68 12.766 1 96.44 482 VAL B O 1
ATOM 7585 N N . LEU B 1 483 ? -23.641 -9.852 12.219 1 96 483 LEU B N 1
ATOM 7586 C CA . LEU B 1 483 ? -24.531 -10.234 13.305 1 96 483 LEU B CA 1
ATOM 7587 C C . LEU B 1 483 ? -23.859 -9.992 14.656 1 96 483 LEU B C 1
ATOM 7589 O O . LEU B 1 483 ? -24.531 -9.602 15.617 1 96 483 LEU B O 1
ATOM 7593 N N . GLY B 1 484 ? -22.578 -10.328 14.711 1 96.38 484 GLY B N 1
ATOM 7594 C CA . GLY B 1 484 ? -21.844 -10.055 15.938 1 96.38 484 GLY B CA 1
ATOM 7595 C C . GLY B 1 484 ? -21.875 -8.586 16.344 1 96.38 484 GLY B C 1
ATOM 7596 O O . GLY B 1 484 ? -22.047 -8.266 17.516 1 96.38 484 GLY B O 1
ATOM 7597 N N . ILE B 1 485 ? -21.719 -7.738 15.398 1 95.75 485 ILE B N 1
ATOM 7598 C CA . ILE B 1 485 ? -21.812 -6.301 15.633 1 95.75 485 ILE B CA 1
ATOM 7599 C C . ILE B 1 485 ? -23.234 -5.938 16.078 1 95.75 485 ILE B C 1
ATOM 7601 O O . ILE B 1 485 ? -23.422 -5.117 16.969 1 95.75 485 ILE B O 1
ATOM 7605 N N . GLY B 1 486 ? -24.234 -6.543 15.391 1 95.19 486 GLY B N 1
ATOM 7606 C CA . GLY B 1 486 ? -25.609 -6.324 15.766 1 95.19 486 GLY B CA 1
ATOM 7607 C C . GLY B 1 486 ? -25.906 -6.715 17.203 1 95.19 486 GLY B C 1
ATOM 7608 O O . GLY B 1 486 ? -26.734 -6.09 17.859 1 95.19 486 GLY B O 1
ATOM 7609 N N . LEU B 1 487 ? -25.234 -7.684 17.688 1 95.62 487 LEU B N 1
ATOM 7610 C CA . LEU B 1 487 ? -25.422 -8.133 19.078 1 95.62 487 LEU B CA 1
ATOM 7611 C C . LEU B 1 487 ? -24.891 -7.09 20.047 1 95.62 487 LEU B C 1
ATOM 7613 O O . LEU B 1 487 ? -25.484 -6.855 21.094 1 95.62 487 LEU B O 1
ATOM 7617 N N . VAL B 1 488 ? -23.766 -6.508 19.703 1 94.25 488 VAL B N 1
ATOM 7618 C CA . VAL B 1 488 ? -23.203 -5.469 20.562 1 94.25 488 VAL B CA 1
ATOM 7619 C C . VAL B 1 488 ? -24.141 -4.262 20.594 1 94.25 488 VAL B C 1
ATOM 7621 O O . VAL B 1 488 ? -24.391 -3.691 21.656 1 94.25 488 VAL B O 1
ATOM 7624 N N . ASN B 1 489 ? -24.672 -3.906 19.469 1 92 489 ASN B N 1
ATOM 7625 C CA . ASN B 1 489 ? -25.562 -2.75 19.344 1 92 489 ASN B CA 1
ATOM 7626 C C . ASN B 1 489 ? -27 -3.096 19.734 1 92 489 ASN B C 1
ATOM 7628 O O . ASN B 1 489 ? -27.859 -2.217 19.781 1 92 489 ASN B O 1
ATOM 7632 N N . ARG B 1 490 ? -27.344 -4.34 19.938 1 92.44 490 ARG B N 1
ATOM 7633 C CA . ARG B 1 490 ? -28.672 -4.84 20.281 1 92.44 490 ARG B CA 1
ATOM 7634 C C . ARG B 1 490 ? -29.672 -4.555 19.172 1 92.44 490 ARG B C 1
ATOM 7636 O O . ARG B 1 490 ? -30.797 -4.129 19.438 1 92.44 490 ARG B O 1
ATOM 7643 N N . ASN B 1 491 ? -29.188 -4.734 17.906 1 92.69 491 ASN B N 1
ATOM 7644 C CA . ASN B 1 491 ? -30.062 -4.5 16.766 1 92.69 491 ASN B CA 1
ATOM 7645 C C . ASN B 1 491 ? -29.938 -5.605 15.719 1 92.69 491 ASN B C 1
ATOM 7647 O O . ASN B 1 491 ? -30.219 -5.387 14.539 1 92.69 491 ASN B O 1
ATOM 7651 N N . ALA B 1 492 ? -29.516 -6.77 16.172 1 94.12 492 ALA B N 1
ATOM 7652 C CA . ALA B 1 492 ? -29.391 -7.902 15.258 1 94.12 492 ALA B CA 1
ATOM 7653 C C . ALA B 1 492 ? -30.766 -8.383 14.781 1 94.12 492 ALA B C 1
ATOM 7655 O O . ALA B 1 492 ? -31.656 -8.633 15.586 1 94.12 492 ALA B O 1
ATOM 7656 N N . ASN B 1 493 ? -30.906 -8.477 13.484 1 95.44 493 ASN B N 1
ATOM 7657 C CA . ASN B 1 493 ? -32.156 -8.945 12.891 1 95.44 493 ASN B CA 1
ATOM 7658 C C . ASN B 1 493 ? -32.188 -10.461 12.727 1 95.44 493 ASN B C 1
ATOM 7660 O O . ASN B 1 493 ? -31.922 -10.977 11.641 1 95.44 493 ASN B O 1
ATOM 7664 N N . TRP B 1 494 ? -32.656 -11.156 13.68 1 94.06 494 TRP B N 1
ATOM 7665 C CA . TRP B 1 494 ? -32.656 -12.617 13.68 1 94.06 494 TRP B CA 1
ATOM 7666 C C . TRP B 1 494 ? -33.719 -13.164 12.734 1 94.06 494 TRP B C 1
ATOM 7668 O O . TRP B 1 494 ? -33.594 -14.289 12.242 1 94.06 494 TRP B O 1
ATOM 7678 N N . ARG B 1 495 ? -34.719 -12.414 12.477 1 94.19 495 ARG B N 1
ATOM 7679 C CA . ARG B 1 495 ? -35.781 -12.836 11.555 1 94.19 495 ARG B CA 1
ATOM 7680 C C . ARG B 1 495 ? -35.219 -12.984 10.141 1 94.19 495 ARG B C 1
ATOM 7682 O O . ARG B 1 495 ? -35.594 -13.922 9.422 1 94.19 495 ARG B O 1
ATOM 7689 N N . LEU B 1 496 ? -34.406 -12.109 9.852 1 93.94 496 LEU B N 1
ATOM 7690 C CA . LEU B 1 496 ? -33.812 -12.133 8.516 1 93.94 496 LEU B CA 1
ATOM 7691 C C . LEU B 1 496 ? -32.719 -13.211 8.422 1 93.94 496 LEU B C 1
ATOM 7693 O O . LEU B 1 496 ? -32.438 -13.711 7.332 1 93.94 496 LEU B O 1
ATOM 7697 N N . MET B 1 497 ? -32.156 -13.602 9.523 1 94.62 497 MET B N 1
ATOM 7698 C CA . MET B 1 497 ? -31.109 -14.617 9.531 1 94.62 497 MET B CA 1
ATOM 7699 C C . MET B 1 497 ? -31.672 -15.992 9.195 1 94.62 497 MET B C 1
ATOM 7701 O O . MET B 1 497 ? -30.984 -16.828 8.609 1 94.62 497 MET B O 1
ATOM 7705 N N . LYS B 1 498 ? -32.906 -16.234 9.414 1 95 498 LYS B N 1
ATOM 7706 C CA . LYS B 1 498 ? -33.531 -17.531 9.188 1 95 498 LYS B CA 1
ATOM 7707 C C . LYS B 1 498 ? -33.5 -17.906 7.707 1 95 498 LYS B C 1
ATOM 7709 O O . LYS B 1 498 ? -33 -18.953 7.328 1 95 498 LYS B O 1
ATOM 7714 N N . PRO B 1 499 ? -34.031 -17.047 6.906 1 95.31 499 PRO B N 1
ATOM 7715 C CA . PRO B 1 499 ? -34 -17.391 5.484 1 95.31 499 PRO B CA 1
ATOM 7716 C C . PRO B 1 499 ? -32.562 -17.469 4.945 1 95.31 499 PRO B C 1
ATOM 7718 O O . PRO B 1 499 ? -32.281 -18.266 4.039 1 95.31 499 PRO B O 1
ATOM 7721 N N . ILE B 1 500 ? -31.703 -16.719 5.422 1 95.88 500 ILE B N 1
ATOM 7722 C CA . ILE B 1 500 ? -30.312 -16.75 4.984 1 95.88 500 ILE B CA 1
ATOM 7723 C C . ILE B 1 500 ? -29.688 -18.094 5.344 1 95.88 500 ILE B C 1
ATOM 7725 O O . ILE B 1 500 ? -29.062 -18.734 4.496 1 95.88 500 ILE B O 1
ATOM 7729 N N . ALA B 1 501 ? -29.906 -18.547 6.555 1 95.62 501 ALA B N 1
ATOM 7730 C CA . ALA B 1 501 ? -29.375 -19.828 7.012 1 95.62 501 ALA B CA 1
ATOM 7731 C C . ALA B 1 501 ? -29.984 -20.984 6.211 1 95.62 501 ALA B C 1
ATOM 7733 O O . ALA B 1 501 ? -29.281 -21.938 5.879 1 95.62 501 ALA B O 1
ATOM 7734 N N . LEU B 1 502 ? -31.188 -20.875 5.918 1 95.69 502 LEU B N 1
ATOM 7735 C CA . LEU B 1 502 ? -31.844 -21.906 5.113 1 95.69 502 LEU B CA 1
ATOM 7736 C C . LEU B 1 502 ? -31.25 -21.953 3.709 1 95.69 502 LEU B C 1
ATOM 7738 O O . LEU B 1 502 ? -31.078 -23.031 3.143 1 95.69 502 LEU B O 1
ATOM 7742 N N . ALA B 1 503 ? -31 -20.812 3.191 1 96 503 ALA B N 1
ATOM 7743 C CA . ALA B 1 503 ? -30.391 -20.75 1.865 1 96 503 ALA B CA 1
ATOM 7744 C C . ALA B 1 503 ? -29.016 -21.406 1.864 1 96 503 ALA B C 1
ATOM 7746 O O . ALA B 1 503 ? -28.625 -22.016 0.872 1 96 503 ALA B O 1
ATOM 7747 N N . TRP B 1 504 ? -28.266 -21.297 2.969 1 95.94 504 TRP B N 1
ATOM 7748 C CA . TRP B 1 504 ? -26.953 -21.922 3.086 1 95.94 504 TRP B CA 1
ATOM 7749 C C . TRP B 1 504 ? -27.047 -23.438 3.004 1 95.94 504 TRP B C 1
ATOM 7751 O O . TRP B 1 504 ? -26.281 -24.078 2.287 1 95.94 504 TRP B O 1
ATOM 7761 N N . VAL B 1 505 ? -28.031 -23.953 3.584 1 94.94 505 VAL B N 1
ATOM 7762 C CA . VAL B 1 505 ? -28.219 -25.391 3.648 1 94.94 505 VAL B CA 1
ATOM 7763 C C . VAL B 1 505 ? -28.75 -25.906 2.314 1 94.94 505 VAL B C 1
ATOM 7765 O O . VAL B 1 505 ? -28.359 -26.984 1.856 1 94.94 505 VAL B O 1
ATOM 7768 N N . ILE B 1 506 ? -29.516 -25.141 1.677 1 96.31 506 ILE B N 1
ATOM 7769 C CA . ILE B 1 506 ? -30.203 -25.578 0.467 1 96.31 506 ILE B CA 1
ATOM 7770 C C . ILE B 1 506 ? -29.297 -25.375 -0.745 1 96.31 506 ILE B C 1
ATOM 7772 O O . ILE B 1 506 ? -29.5 -26 -1.791 1 96.31 506 ILE B O 1
ATOM 7776 N N . THR B 1 507 ? -28.281 -24.609 -0.643 1 96.38 507 THR B N 1
ATOM 7777 C CA . THR B 1 507 ? -27.422 -24.203 -1.761 1 96.38 507 THR B CA 1
ATOM 7778 C C . THR B 1 507 ? -26.828 -25.438 -2.443 1 96.38 507 THR B C 1
ATOM 7780 O O . THR B 1 507 ? -26.953 -25.594 -3.658 1 96.38 507 THR B O 1
ATOM 7783 N N . VAL B 1 508 ? -26.25 -26.359 -1.651 1 94.69 508 VAL B N 1
ATOM 7784 C CA . VAL B 1 508 ? -25.562 -27.531 -2.215 1 94.69 508 VAL B CA 1
ATOM 7785 C C . VAL B 1 508 ? -26.578 -28.453 -2.879 1 94.69 508 VAL B C 1
ATOM 7787 O O . VAL B 1 508 ? -26.453 -28.766 -4.062 1 94.69 508 VAL B O 1
ATOM 7790 N N . PRO B 1 509 ? -27.672 -28.812 -2.215 1 95.62 509 PRO B N 1
ATOM 7791 C CA . PRO B 1 509 ? -28.656 -29.688 -2.857 1 95.62 509 PRO B CA 1
ATOM 7792 C C . PRO B 1 509 ? -29.359 -29.016 -4.035 1 95.62 509 PRO B C 1
ATOM 7794 O O . PRO B 1 509 ? -29.672 -29.672 -5.035 1 95.62 509 PRO B O 1
ATOM 7797 N N . ALA B 1 510 ? -29.656 -27.766 -3.951 1 97.25 510 ALA B N 1
ATOM 7798 C CA . ALA B 1 510 ? -30.344 -27.062 -5.031 1 97.25 510 ALA B CA 1
ATOM 7799 C C . ALA B 1 510 ? -29.469 -26.984 -6.277 1 97.25 510 ALA B C 1
ATOM 7801 O O . ALA B 1 510 ? -29.922 -27.266 -7.387 1 97.25 510 ALA B O 1
ATOM 7802 N N . ALA B 1 511 ? -28.25 -26.578 -6.086 1 97.12 511 ALA B N 1
ATOM 7803 C CA . ALA B 1 511 ? -27.312 -26.531 -7.207 1 97.12 511 ALA B CA 1
ATOM 7804 C C . ALA B 1 511 ? -27.062 -27.922 -7.781 1 97.12 511 ALA B C 1
ATOM 7806 O O . ALA B 1 511 ? -26.938 -28.078 -9 1 97.12 511 ALA B O 1
ATOM 7807 N N . GLY B 1 512 ? -26.969 -28.922 -6.883 1 96.38 512 GLY B N 1
ATOM 7808 C CA . GLY B 1 512 ? -26.781 -30.297 -7.32 1 96.38 512 GLY B CA 1
ATOM 7809 C C . GLY B 1 512 ? -27.938 -30.812 -8.172 1 96.38 512 GLY B C 1
ATOM 7810 O O . GLY B 1 512 ? -27.703 -31.422 -9.219 1 96.38 512 GLY B O 1
ATOM 7811 N N . LEU B 1 513 ? -29.078 -30.531 -7.754 1 97.5 513 LEU B N 1
ATOM 7812 C CA . LEU B 1 513 ? -30.25 -30.984 -8.484 1 97.5 513 LEU B CA 1
ATOM 7813 C C . LEU B 1 513 ? -30.344 -30.281 -9.844 1 97.5 513 LEU B C 1
ATOM 7815 O O . LEU B 1 513 ? -30.609 -30.938 -10.859 1 97.5 513 LEU B O 1
ATOM 7819 N N . LEU B 1 514 ? -30.141 -29.031 -9.852 1 98 514 LEU B N 1
ATOM 7820 C CA . LEU B 1 514 ? -30.156 -28.266 -11.102 1 98 514 LEU B CA 1
ATOM 7821 C C . LEU B 1 514 ? -29.094 -28.766 -12.062 1 98 514 LEU B C 1
ATOM 7823 O O . LEU B 1 514 ? -29.328 -28.859 -13.266 1 98 514 LEU B O 1
ATOM 7827 N N . ALA B 1 515 ? -27.938 -29.031 -11.508 1 98 515 ALA B N 1
ATOM 7828 C CA . ALA B 1 515 ? -26.844 -29.5 -12.336 1 98 515 ALA B CA 1
ATOM 7829 C C . ALA B 1 515 ? -27.125 -30.891 -12.891 1 98 515 ALA B C 1
ATOM 7831 O O . ALA B 1 515 ? -26.719 -31.203 -14.016 1 98 515 ALA B O 1
ATOM 7832 N N . SER B 1 516 ? -27.766 -31.75 -12.117 1 96.88 516 SER B N 1
ATOM 7833 C CA . SER B 1 516 ? -28.172 -33.062 -12.578 1 96.88 516 SER B CA 1
ATOM 7834 C C . SER B 1 516 ? -29.094 -32.969 -13.789 1 96.88 516 SER B C 1
ATOM 7836 O O . SER B 1 516 ? -28.891 -33.688 -14.781 1 96.88 516 SER B O 1
ATOM 7838 N N . ILE B 1 517 ? -29.969 -32.094 -13.719 1 97.62 517 ILE B N 1
ATOM 7839 C CA . ILE B 1 517 ? -30.922 -31.906 -14.812 1 97.62 517 ILE B CA 1
ATOM 7840 C C . ILE B 1 517 ? -30.188 -31.359 -16.031 1 97.62 517 ILE B C 1
ATOM 7842 O O . ILE B 1 517 ? -30.391 -31.828 -17.156 1 97.62 517 ILE B O 1
ATOM 7846 N N . CYS B 1 518 ? -29.344 -30.406 -15.812 1 97.5 518 CYS B N 1
ATOM 7847 C CA . CYS B 1 518 ? -28.578 -29.797 -16.906 1 97.5 518 CYS B CA 1
ATOM 7848 C C . CYS B 1 518 ? -27.688 -30.828 -17.578 1 97.5 518 CYS B C 1
ATOM 7850 O O . CYS B 1 518 ? -27.531 -30.812 -18.797 1 97.5 518 CYS B O 1
ATOM 7852 N N . PHE B 1 519 ? -27.094 -31.703 -16.766 1 96.56 519 PHE B N 1
ATOM 7853 C CA . PHE B 1 519 ? -26.219 -32.75 -17.312 1 96.56 519 PHE B CA 1
ATOM 7854 C C . PHE B 1 519 ? -27 -33.688 -18.203 1 96.56 519 PHE B C 1
ATOM 7856 O O . PHE B 1 519 ? -26.531 -34.062 -19.297 1 96.56 519 PHE B O 1
ATOM 7863 N N . ILE B 1 520 ? -28.141 -34.062 -17.812 1 96.38 520 ILE B N 1
ATOM 7864 C CA . ILE B 1 520 ? -29 -34.969 -18.578 1 96.38 520 ILE B CA 1
ATOM 7865 C C . ILE B 1 520 ? -29.375 -34.312 -19.906 1 96.38 520 ILE B C 1
ATOM 7867 O O . ILE B 1 520 ? -29.344 -34.969 -20.953 1 96.38 520 ILE B O 1
ATOM 7871 N N . VAL B 1 521 ? -29.688 -33.062 -19.812 1 96.69 521 VAL B N 1
ATOM 7872 C CA . VAL B 1 521 ? -30.078 -32.312 -21.016 1 96.69 521 VAL B CA 1
ATOM 7873 C C . VAL B 1 521 ? -28.891 -32.219 -21.969 1 96.69 521 VAL B C 1
ATOM 7875 O O . VAL B 1 521 ? -29.031 -32.438 -23.172 1 96.69 521 VAL B O 1
ATOM 7878 N N . LEU B 1 522 ? -27.719 -31.875 -21.453 1 95.94 522 LEU B N 1
ATOM 7879 C CA . LEU B 1 522 ? -26.516 -31.75 -22.266 1 95.94 522 LEU B CA 1
ATOM 7880 C C . LEU B 1 522 ? -26.141 -33.062 -22.906 1 95.94 522 LEU B C 1
ATOM 7882 O O . LEU B 1 522 ? -25.766 -33.125 -24.094 1 95.94 522 LEU B O 1
ATOM 7886 N N . ASN B 1 523 ? -26.25 -34.156 -22.156 1 92.56 523 ASN B N 1
ATOM 7887 C CA . ASN B 1 523 ? -25.938 -35.5 -22.656 1 92.56 523 ASN B CA 1
ATOM 7888 C C . ASN B 1 523 ? -26.922 -35.938 -23.734 1 92.56 523 ASN B C 1
ATOM 7890 O O . ASN B 1 523 ? -26.562 -36.656 -24.656 1 92.56 523 ASN B O 1
ATOM 7894 N N . ALA B 1 524 ? -28.125 -35.438 -23.688 1 93.94 524 ALA B N 1
ATOM 7895 C CA . ALA B 1 524 ? -29.156 -35.781 -24.656 1 93.94 524 ALA B CA 1
ATOM 7896 C C . ALA B 1 524 ? -29 -34.969 -25.938 1 93.94 524 ALA B C 1
ATOM 7898 O O . ALA B 1 524 ? -29.25 -35.469 -27.047 1 93.94 524 ALA B O 1
ATOM 7899 N N . VAL B 1 525 ? -28.578 -33.75 -25.812 1 93.88 525 VAL B N 1
ATOM 7900 C CA . VAL B 1 525 ? -28.516 -32.844 -26.938 1 93.88 525 VAL B CA 1
ATOM 7901 C C . VAL B 1 525 ? -27.219 -33.062 -27.719 1 93.88 525 VAL B C 1
ATOM 7903 O O . VAL B 1 525 ? -27.203 -32.969 -28.953 1 93.88 525 VAL B O 1
ATOM 7906 N N . PHE B 1 526 ? -26.188 -33.281 -26.984 1 90.81 526 PHE B N 1
ATOM 7907 C CA . PHE B 1 526 ? -24.891 -33.406 -27.656 1 90.81 526 PHE B CA 1
ATOM 7908 C C . PHE B 1 526 ? -24.406 -34.844 -27.641 1 90.81 526 PHE B C 1
ATOM 7910 O O . PHE B 1 526 ? -23.469 -35.188 -28.359 1 90.81 526 PHE B O 1
#

Radius of gyration: 33.98 Å; Cα contacts (8 Å, |Δi|>4): 1708; chains: 2; bounding box: 96×102×72 Å

Organism: NCBI:txid1073362

Foldseek 3Di:
DVVVVVVVVLVVVLVVLVVVLVVLLVVCLVVLCVLQVVFPSVLLNLLSVLLLLLLLLCLQAVLLLLCLLLVLQVLDPLVRSLVLLLPQLLCLLLQFQQLQLVCVQPPWFPPVVDPDQLVLLSLQLSLLSNLLSVLSLVCLQQLFHEFSVLLSSLLSLLLQLLVLCVVPNPCSNVRGDVVVVVLLVVQLPVQLQLLLVQLLVVVLCCCVQQVVLLVVLVVVVVVLVVVLVVLVVVVVVVLVPDDPVVNVVLVVLVVVQVVVVVVVPDDLVPRPHPSVNVVVVSVVVLVPRCNLVSQLPVLLQVLLVLQLLLLLLCVVQSRVRVPPVDDPVNSNVVSNVSSVVSSVVSNVQSVPDDSPDSSNVNSLVSLSVSLVVLSSSVSNSCSNHVSSSSVSSSVQSSVCSRPVDGPPSDGDDSSSSNSSSSSSSSSNSPRNVSNSCCLSPVQARHHSNSSSSLSSSLSNCSSVCVVVVRSHGSSSSSSSNSQSSCVSVVNGDVVSVVVNSVSHVCSSVSSSVSSNVSSVVVVVVD/DVVVVVVVVLVVVLVVLVVVLVVLLVVCLVVLCVLQVVFPSVLLNLLSVLLLLLLLLCLQAVLLLLCLLLVLQVLDPLVRSLVLLLPQLLCLLLQFQQLQLVCVQPPWFPPVVDPDQLVLLSLQLSLLSNLLSVLSLVCLQVLFHEFSVLLSSLSSLLLQLLVLCVVPNPCSNVRGDVVVVVLLVVQLPVQLQLLLVQLLVVVLCCCVQQVVLLVVLVVLVVVLVVVLVVLVVVVVVVLVPDDPVVNVVLVVLVVVQVVVVVVPPDDLVPRPHPSVNVVVVSVVVLVPRCNLVSQLPVLLQVLLLLQLLLLLLCVVQSRVRVPPVADPVNSNVVSNVSSVVSSVVSNVQSVPDDSPDSSVVNSLVSLSVSLVVLSSSVSNSCSNHVSSSSVSSSVQSSCCSRPVDGPPSDGDDSSSSSSSSSSSSSSNSPRNVSNSCCLSPVQARHHSNSSSSLSSSLSNCSSVCVVVVRSHGSSSSSSSNSQSSCVSVVNGDVVSVVVNSVSHVCSSVSSSVSSNVSSVVVVVVD

pLDDT: mean 84.41, std 12.22, range [35.25, 98.06]